Protein 4QCL (pdb70)

Organism: Homo sapiens (NCBI:txid9606)

Nearest PDB structures (foldseek):
  4qcl-assembly1_A  TM=1.001E+00  e=0.000E+00  Homo sapiens
  6as7-assembly1_A  TM=9.544E-01  e=0.000E+00  Homo sapiens
  8d9d-assembly1_C  TM=9.895E-01  e=0.000E+00  Homo sapiens
  5iud-assembly3_G  TM=9.669E-01  e=0.000E+00  Homo sapiens
  8v6g-assembly1_A  TM=9.867E-01  e=0.000E+00  Xenopus laevis

InterPro domains:
  IPR006133 DNA-directed DNA polymerase, family B, exonuclease domain [PF03104] (475-710)
  IPR006134 DNA-directed DNA polymerase, family B, multifunctional domain [PF00136] (775-1227)
  IPR006172 DNA-directed DNA polymerase, family B [PR00106] (856-869)
  IPR006172 DNA-directed DNA polymerase, family B [PR00106] (946-958)
  IPR006172 DNA-directed DNA polymerase, family B [PR00106] (998-1006)
  IPR006172 DNA-directed DNA polymerase, family B [SM00486] (535-1012)
  IPR012337 Ribonuclease H-like superfamily [SSF53098] (425-798)
  IPR015088 Zinc finger, DNA-directed DNA polymerase, family B, alpha [PF08996] (1266-1455)
  IPR017964 DNA-directed DNA polymerase, family B, conserved site [PS00116] (1000-1008)
  IPR023211 DNA polymerase, palm domain superfamily [G3DSA:3.90.1600.10] (830-1062)
  IPR024647 DNA polymerase alpha catalytic subunit, N-terminal domain [PF12254] (35-96)
  IPR036397 Ribonuclease H superfamily [G3DSA:3.30.420.10] (535-829)
  IPR038256 DNA polymerase alpha, zinc finger domain superfamily [G3DSA:1.10.3200.20] (1265-1444)
  IPR042087 DNA polymerase family B, thumb domain [G3DSA:1.10.132.60] (1077-1257)
  IPR043502 DNA/RNA polymerase superfamily [SSF56672] (799-1241)
  IPR045846 DNA polymerase alpha catalytic subunit, catalytic domain [cd05532] (832-1242)

CATH classification: 2.40.50.730 (+3 more: 3.30.70.2820, 3.30.420.10, 1.10.132.60)

Structure (mmCIF, N/CA/C/O backbone):
data_4QCL
#
_entry.id   4QCL
#
_cell.length_a   140.763
_cell.length_b   140.763
_cell.length_c   181.315
_cell.angle_alpha   90.00
_cell.angle_beta   90.00
_cell.angle_gamma   120.00
#
_symmetry.space_group_name_H-M   'P 32 2 1'
#
loop_
_entity.id
_entity.type
_entity.pdbx_description
1 polymer 'DNA polymerase alpha catalytic subunit'
2 polymer 'RNA PRIMER'
3 polymer 'DNA TEMPLATE'
4 non-polymer "2'-DEOXYCYTIDINE-5'-TRIPHOSPHATE"
5 non-polymer 'MAGNESIUM ION'
6 non-polymer 'ZINC ION'
7 non-polymer 'POTASSIUM ION'
8 non-polymer 'PENTAETHYLENE GLYCOL'
9 non-polymer 1,2-ETHANEDIOL
10 water water
#
loop_
_atom_site.group_PDB
_atom_site.id
_atom_site.type_symbol
_atom_site.label_atom_id
_atom_site.label_alt_id
_atom_site.label_comp_id
_atom_site.label_asym_id
_atom_site.label_entity_id
_atom_site.label_seq_id
_atom_site.pdbx_PDB_ins_code
_atom_site.Cartn_x
_atom_site.Cartn_y
_atom_site.Cartn_z
_atom_site.occupancy
_atom_site.B_iso_or_equiv
_atom_site.auth_seq_id
_atom_site.auth_comp_id
_atom_site.auth_asym_id
_atom_site.auth_atom_id
_atom_site.pdbx_PDB_model_num
ATOM 1 N N . GLU A 1 3 ? 93.262 94.760 62.870 1.00 75.80 338 GLU A N 1
ATOM 2 C CA . GLU A 1 3 ? 92.924 94.009 64.118 1.00 83.29 338 GLU A CA 1
ATOM 3 C C . GLU A 1 3 ? 94.137 93.280 64.679 1.00 79.63 338 GLU A C 1
ATOM 4 O O . GLU A 1 3 ? 95.189 93.882 64.901 1.00 90.87 338 GLU A O 1
ATOM 10 N N . GLN A 1 4 ? 93.967 91.977 64.895 1.00 58.27 339 GLN A N 1
ATOM 11 C CA . GLN A 1 4 ? 95.001 91.094 65.430 1.00 55.74 339 GLN A CA 1
ATOM 12 C C . GLN A 1 4 ? 94.332 89.747 65.752 1.00 59.54 339 GLN A C 1
ATOM 13 O O . GLN A 1 4 ? 93.252 89.712 66.357 1.00 58.25 339 GLN A O 1
ATOM 19 N N . VAL A 1 5 ? 94.959 88.640 65.358 1.00 41.50 340 VAL A N 1
ATOM 20 C CA . VAL A 1 5 ? 94.354 87.339 65.600 1.00 40.37 340 VAL A CA 1
ATOM 21 C C . VAL A 1 5 ? 95.342 86.192 65.798 1.00 37.78 340 VAL A C 1
ATOM 22 O O . VAL A 1 5 ? 96.418 86.198 65.220 1.00 35.21 340 VAL A O 1
ATOM 26 N N . PHE A 1 6 ? 94.988 85.209 66.627 1.00 37.06 341 PHE A N 1
ATOM 27 C CA . PHE A 1 6 ? 95.871 84.057 66.793 1.00 39.11 341 PHE A CA 1
ATOM 28 C C . PHE A 1 6 ? 95.093 82.747 66.682 1.00 37.25 341 PHE A C 1
ATOM 29 O O . PHE A 1 6 ? 93.888 82.717 66.908 1.00 34.68 341 PHE A O 1
ATOM 37 N N . HIS A 1 7 ? 95.772 81.684 66.257 1.00 38.80 342 HIS A N 1
ATOM 38 C CA . HIS A 1 7 ? 95.124 80.392 66.065 1.00 31.52 342 HIS A CA 1
ATOM 39 C C . HIS A 1 7 ? 95.358 79.461 67.244 1.00 30.02 342 HIS A C 1
ATOM 40 O O . HIS A 1 7 ? 96.451 79.381 67.792 1.00 23.39 342 HIS A O 1
ATOM 47 N N . PHE A 1 8 ? 94.301 78.751 67.622 1.00 22.52 343 PHE A N 1
ATOM 48 C CA . PHE A 1 8 ? 94.326 77.903 68.800 1.00 21.13 343 PHE A CA 1
ATOM 49 C C . PHE A 1 8 ? 93.514 76.613 68.560 1.00 28.65 343 PHE A C 1
ATOM 50 O O . PHE A 1 8 ? 92.374 76.667 68.082 1.00 27.37 343 PHE A O 1
ATOM 58 N N . TYR A 1 9 ? 94.111 75.457 68.853 1.00 29.09 344 TYR A N 1
ATOM 59 C CA . TYR A 1 9 ? 93.426 74.175 68.680 1.00 18.85 344 TYR A CA 1
ATOM 60 C C . TYR A 1 9 ? 92.962 73.735 70.059 1.00 24.17 344 TYR A C 1
ATOM 61 O O . TYR A 1 9 ? 93.776 73.325 70.890 1.00 23.46 344 TYR A O 1
ATOM 70 N N . TRP A 1 10 ? 91.657 73.831 70.319 1.00 22.18 345 TRP A N 1
ATOM 71 C CA . TRP A 1 10 ? 91.161 73.487 71.651 1.00 27.99 345 TRP A CA 1
ATOM 72 C C . TRP A 1 10 ? 90.929 71.991 71.875 1.00 24.34 345 TRP A C 1
ATOM 73 O O . TRP A 1 10 ? 90.579 71.259 70.957 1.00 25.08 345 TRP A O 1
ATOM 84 N N . LEU A 1 11 ? 91.124 71.558 73.114 1.00 24.74 346 LEU A N 1
ATOM 85 C CA . LEU A 1 11 ? 90.964 70.163 73.488 1.00 26.60 346 LEU A CA 1
ATOM 86 C C . LEU A 1 11 ? 90.067 69.988 74.715 1.00 27.68 346 LEU A C 1
ATOM 87 O O . LEU A 1 11 ? 89.258 69.071 74.773 1.00 30.91 346 LEU A O 1
ATOM 92 N N . ASP A 1 12 ? 90.240 70.864 75.699 1.00 26.98 347 ASP A N 1
ATOM 93 C CA . ASP A 1 12 ? 89.474 70.791 76.927 1.00 24.13 347 ASP A CA 1
ATOM 94 C C . ASP A 1 12 ? 88.884 72.146 77.347 1.00 36.91 347 ASP A C 1
ATOM 95 O O . ASP A 1 12 ? 89.397 73.214 76.992 1.00 28.80 347 ASP A O 1
ATOM 100 N N . ALA A 1 13 ? 87.796 72.090 78.105 1.00 32.88 348 ALA A N 1
ATOM 101 C CA . ALA A 1 13 ? 87.126 73.298 78.575 1.00 34.08 348 ALA A CA 1
ATOM 102 C C . ALA A 1 13 ? 86.772 73.162 80.047 1.00 32.14 348 ALA A C 1
ATOM 103 O O . ALA A 1 13 ? 86.661 72.060 80.573 1.00 43.12 348 ALA A O 1
ATOM 105 N N . TYR A 1 14 ? 86.605 74.285 80.724 1.00 34.03 349 TYR A N 1
ATOM 106 C CA . TYR A 1 14 ? 86.277 74.229 82.135 1.00 35.42 349 TYR A CA 1
ATOM 107 C C . TYR A 1 14 ? 85.647 75.532 82.583 1.00 41.31 349 TYR A C 1
ATOM 108 O O . TYR A 1 14 ? 85.984 76.599 82.072 1.00 39.65 349 TYR A O 1
ATOM 117 N N . GLU A 1 15 ? 84.700 75.439 83.508 1.00 37.15 350 GLU A N 1
ATOM 118 C CA . GLU A 1 15 ? 84.053 76.635 84.020 1.00 41.35 350 GLU A CA 1
ATOM 119 C C . GLU A 1 15 ? 83.868 76.477 85.511 1.00 37.53 350 GLU A C 1
ATOM 120 O O . GLU A 1 15 ? 83.803 75.358 86.014 1.00 44.15 350 GLU A O 1
ATOM 126 N N . ASP A 1 16 ? 83.841 77.605 86.211 1.00 40.26 351 ASP A N 1
ATOM 127 C CA . ASP A 1 16 ? 83.643 77.650 87.661 1.00 40.35 351 ASP A CA 1
ATOM 128 C C . ASP A 1 16 ? 82.530 78.676 87.853 1.00 39.02 351 ASP A C 1
ATOM 129 O O . ASP A 1 16 ? 82.787 79.838 88.166 1.00 44.07 351 ASP A O 1
ATOM 134 N N . GLN A 1 17 ? 81.297 78.232 87.645 1.00 46.17 352 GLN A N 1
ATOM 135 C CA . GLN A 1 17 ? 80.117 79.081 87.742 1.00 59.36 352 GLN A CA 1
ATOM 136 C C . GLN A 1 17 ? 79.938 79.827 89.065 1.00 60.49 352 GLN A C 1
ATOM 137 O O . GLN A 1 17 ? 79.281 80.861 89.108 1.00 70.88 352 GLN A O 1
ATOM 143 N N . TYR A 1 18 ? 80.524 79.308 90.137 1.00 61.15 353 TYR A N 1
ATOM 144 C CA . TYR A 1 18 ? 80.395 79.918 91.454 1.00 60.38 353 TYR A CA 1
ATOM 145 C C . TYR A 1 18 ? 81.372 81.058 91.688 1.00 63.01 353 TYR A C 1
ATOM 146 O O . TYR A 1 18 ? 80.980 82.137 92.130 1.00 64.73 353 TYR A O 1
ATOM 155 N N . ASN A 1 19 ? 82.645 80.819 91.396 1.00 58.87 354 ASN A N 1
ATOM 156 C CA . ASN A 1 19 ? 83.663 81.835 91.604 1.00 58.13 354 ASN A CA 1
ATOM 157 C C . ASN A 1 19 ? 83.868 82.759 90.415 1.00 56.90 354 ASN A C 1
ATOM 158 O O . ASN A 1 19 ? 84.237 83.916 90.588 1.00 61.67 354 ASN A O 1
ATOM 163 N N . GLN A 1 20 ? 83.640 82.255 89.209 1.00 50.82 355 GLN A N 1
ATOM 164 C CA . GLN A 1 20 ? 83.829 83.073 88.022 1.00 53.37 355 GLN A CA 1
ATOM 165 C C . GLN A 1 20 ? 82.753 82.898 86.974 1.00 51.57 355 GLN A C 1
ATOM 166 O O . GLN A 1 20 ? 83.012 82.446 85.864 1.00 51.57 355 GLN A O 1
ATOM 172 N N . PRO A 1 21 ? 81.522 83.280 87.310 1.00 53.72 356 PRO A N 1
ATOM 173 C CA . PRO A 1 21 ? 80.429 83.144 86.353 1.00 54.21 356 PRO A CA 1
ATOM 174 C C . PRO A 1 21 ? 80.733 83.896 85.060 1.00 45.22 356 PRO A C 1
ATOM 175 O O . PRO A 1 21 ? 81.469 84.876 85.063 1.00 44.24 356 PRO A O 1
ATOM 179 N N . GLY A 1 22 ? 80.171 83.416 83.956 1.00 42.75 357 GLY A N 1
ATOM 180 C CA . GLY A 1 22 ? 80.378 84.067 82.675 1.00 43.37 357 GLY A CA 1
ATOM 181 C C . GLY A 1 22 ? 81.738 83.835 82.048 1.00 39.50 357 GLY A C 1
ATOM 182 O O . GLY A 1 22 ? 82.005 84.348 80.965 1.00 43.96 357 GLY A O 1
ATOM 183 N N . VAL A 1 23 ? 82.588 83.061 82.722 1.00 39.81 358 VAL A N 1
ATOM 184 C CA . VAL A 1 23 ? 83.925 82.762 82.229 1.00 39.61 358 VAL A CA 1
ATOM 185 C C . VAL A 1 23 ? 84.142 81.292 81.872 1.00 43.51 358 VAL A C 1
ATOM 186 O O . VAL A 1 23 ? 83.757 80.400 82.624 1.00 39.32 358 VAL A O 1
ATOM 190 N N . VAL A 1 24 ? 84.766 81.042 80.727 1.00 41.05 359 VAL A N 1
ATOM 191 C CA . VAL A 1 24 ? 85.088 79.675 80.324 1.00 37.55 359 VAL A CA 1
ATOM 192 C C . VAL A 1 24 ? 86.582 79.586 80.029 1.00 42.22 359 VAL A C 1
ATOM 193 O O . VAL A 1 24 ? 87.138 80.434 79.327 1.00 43.49 359 VAL A O 1
ATOM 197 N N . PHE A 1 25 ? 87.233 78.572 80.580 1.00 36.65 360 PHE A N 1
ATOM 198 C CA . PHE A 1 25 ? 88.650 78.375 80.336 1.00 34.31 360 PHE A CA 1
ATOM 199 C C . PHE A 1 25 ? 88.851 77.312 79.268 1.00 35.26 360 PHE A C 1
ATOM 200 O O . PHE A 1 25 ? 88.372 76.186 79.415 1.00 32.04 360 PHE A O 1
ATOM 208 N N . LEU A 1 26 ? 89.546 77.662 78.188 1.00 31.51 361 LEU A N 1
ATOM 209 C CA . LEU A 1 26 ? 89.816 76.690 77.135 1.00 25.32 361 LEU A CA 1
ATOM 210 C C . LEU A 1 26 ? 91.280 76.276 77.236 1.00 27.28 361 LEU A C 1
ATOM 211 O O . LEU A 1 26 ? 92.126 77.073 77.637 1.00 27.59 361 LEU A O 1
ATOM 216 N N . PHE A 1 27 ? 91.575 75.018 76.917 1.00 24.85 362 PHE A N 1
ATOM 217 C CA . PHE A 1 27 ? 92.950 74.531 76.966 1.00 27.30 362 PHE A CA 1
ATOM 218 C C . PHE A 1 27 ? 93.239 73.840 75.640 1.00 27.71 362 PHE A C 1
ATOM 219 O O . PHE A 1 27 ? 92.403 73.075 75.132 1.00 31.01 362 PHE A O 1
ATOM 227 N N . GLY A 1 28 ? 94.418 74.108 75.081 1.00 24.24 363 GLY A N 1
ATOM 228 C CA . GLY A 1 28 ? 94.761 73.518 73.803 1.00 20.31 363 GLY A CA 1
ATOM 229 C C . GLY A 1 28 ? 96.194 73.694 73.351 1.00 25.50 363 GLY A C 1
ATOM 230 O O . GLY A 1 28 ? 97.103 73.787 74.169 1.00 24.47 363 GLY A O 1
ATOM 231 N N . LYS A 1 29 ? 96.379 73.756 72.035 1.00 20.89 364 LYS A N 1
ATOM 232 C CA . LYS A 1 29 ? 97.703 73.874 71.432 1.00 29.06 364 LYS A CA 1
ATOM 233 C C . LYS A 1 29 ? 97.931 75.132 70.566 1.00 28.22 364 LYS A C 1
ATOM 234 O O . LYS A 1 29 ? 97.012 75.640 69.923 1.00 19.91 364 LYS A O 1
ATOM 240 N N . VAL A 1 30 ? 99.166 75.628 70.557 1.00 24.08 365 VAL A N 1
ATOM 241 C CA . VAL A 1 30 ? 99.525 76.755 69.700 1.00 23.48 365 VAL A CA 1
ATOM 242 C C . VAL A 1 30 ? 100.859 76.471 69.054 1.00 23.13 365 VAL A C 1
ATOM 243 O O . VAL A 1 30 ? 101.771 75.944 69.692 1.00 23.26 365 VAL A O 1
ATOM 247 N N . TRP A 1 31 ? 100.968 76.805 67.775 1.00 27.52 366 TRP A N 1
ATOM 248 C CA . TRP A 1 31 ? 102.216 76.606 67.060 1.00 27.10 366 TRP A CA 1
ATOM 249 C C . TRP A 1 31 ? 103.173 77.757 67.379 1.00 29.36 366 TRP A C 1
ATOM 250 O O . TRP A 1 31 ? 102.800 78.923 67.276 1.00 32.40 366 TRP A O 1
ATOM 261 N N . ILE A 1 32 ? 104.392 77.422 67.792 1.00 26.45 367 ILE A N 1
ATOM 262 C CA . ILE A 1 32 ? 105.407 78.428 68.095 1.00 27.40 367 ILE A CA 1
ATOM 263 C C . ILE A 1 32 ? 106.485 78.250 67.037 1.00 26.73 367 ILE A C 1
ATOM 264 O O . ILE A 1 32 ? 107.322 77.342 67.123 1.00 24.50 367 ILE A O 1
ATOM 269 N N . GLU A 1 33 ? 106.448 79.106 66.026 1.00 32.69 368 GLU A N 1
ATOM 270 C CA . GLU A 1 33 ? 107.404 79.032 64.926 1.00 39.48 368 GLU A CA 1
ATOM 271 C C . GLU A 1 33 ? 108.878 79.036 65.352 1.00 43.73 368 GLU A C 1
ATOM 272 O O . GLU A 1 33 ? 109.664 78.214 64.880 1.00 35.29 368 GLU A O 1
ATOM 278 N N . SER A 1 34 ? 109.256 79.940 66.251 1.00 37.87 369 SER A N 1
ATOM 279 C CA . SER A 1 34 ? 110.648 80.003 66.676 1.00 44.98 369 SER A CA 1
ATOM 280 C C . SER A 1 34 ? 111.133 78.692 67.266 1.00 39.33 369 SER A C 1
ATOM 281 O O . SER A 1 34 ? 112.310 78.383 67.199 1.00 47.98 369 SER A O 1
ATOM 284 N N . ALA A 1 35 ? 110.226 77.907 67.831 1.00 42.28 370 ALA A N 1
ATOM 285 C CA . ALA A 1 35 ? 110.624 76.637 68.422 1.00 27.90 370 ALA A CA 1
ATOM 286 C C . ALA A 1 35 ? 110.222 75.427 67.579 1.00 25.46 370 ALA A C 1
ATOM 287 O O . ALA A 1 35 ? 110.507 74.292 67.950 1.00 35.93 370 ALA A O 1
ATOM 289 N N . GLU A 1 36 ? 109.569 75.676 66.448 1.00 32.56 371 GLU A N 1
ATOM 290 C CA . GLU A 1 36 ? 109.094 74.620 65.551 1.00 42.71 371 GLU A CA 1
ATOM 291 C C . GLU A 1 36 ? 108.368 73.481 66.265 1.00 35.58 371 GLU A C 1
ATOM 292 O O . GLU A 1 36 ? 108.564 72.307 65.966 1.00 30.10 371 GLU A O 1
ATOM 298 N N . THR A 1 37 ? 107.513 73.838 67.207 1.00 38.52 372 THR A N 1
ATOM 299 C CA . THR A 1 37 ? 106.756 72.833 67.927 1.00 38.30 372 THR A CA 1
ATOM 300 C C . THR A 1 37 ? 105.473 73.457 68.452 1.00 30.13 372 THR A C 1
ATOM 301 O O . THR A 1 37 ? 105.362 74.679 68.516 1.00 32.77 372 THR A O 1
ATOM 305 N N . HIS A 1 38 ? 104.493 72.626 68.792 1.00 28.58 373 HIS A N 1
ATOM 306 C CA . HIS A 1 38 ? 103.250 73.128 69.348 1.00 20.99 373 HIS A CA 1
ATOM 307 C C . HIS A 1 38 ? 103.453 73.087 70.847 1.00 23.17 373 HIS A C 1
ATOM 308 O O . HIS A 1 38 ? 104.134 72.195 71.347 1.00 31.35 373 HIS A O 1
ATOM 315 N N . VAL A 1 39 ? 102.903 74.057 71.569 1.00 19.95 374 VAL A N 1
ATOM 316 C CA . VAL A 1 39 ? 103.007 74.044 73.031 1.00 17.78 374 VAL A CA 1
ATOM 317 C C . VAL A 1 39 ? 101.580 74.196 73.581 1.00 19.44 374 VAL A C 1
ATOM 318 O O . VAL A 1 39 ? 100.635 74.408 72.815 1.00 22.40 374 VAL A O 1
ATOM 322 N N . SER A 1 40 ? 101.416 74.112 74.896 1.00 24.94 375 SER A N 1
ATOM 323 C CA . SER A 1 40 ? 100.087 74.245 75.476 1.00 24.46 375 SER A CA 1
ATOM 324 C C . SER A 1 40 ? 99.703 75.715 75.598 1.00 34.62 375 SER A C 1
ATOM 325 O O . SER A 1 40 ? 100.565 76.580 75.744 1.00 37.15 375 SER A O 1
ATOM 328 N N . CYS A 1 41 ? 98.405 75.991 75.536 1.00 29.66 376 CYS A N 1
ATOM 329 C CA . CYS A 1 41 ? 97.908 77.353 75.655 1.00 24.15 376 CYS A CA 1
ATOM 330 C C . CYS A 1 41 ? 96.569 77.363 76.375 1.00 24.85 376 CYS A C 1
ATOM 331 O O . CYS A 1 41 ? 95.753 76.464 76.199 1.00 31.02 376 CYS A O 1
ATOM 334 N N . CYS A 1 42 ? 96.355 78.384 77.192 1.00 31.94 377 CYS A N 1
ATOM 335 C CA . CYS A 1 42 ? 95.112 78.531 77.921 1.00 23.29 377 CYS A CA 1
ATOM 336 C C . CYS A 1 42 ? 94.455 79.811 77.445 1.00 36.21 377 CYS A C 1
ATOM 337 O O . CYS A 1 42 ? 95.077 80.872 77.453 1.00 36.20 377 CYS A O 1
ATOM 340 N N . VAL A 1 43 ? 93.210 79.702 76.996 1.00 30.46 378 VAL A N 1
ATOM 341 C CA . VAL A 1 43 ? 92.478 80.859 76.531 1.00 29.82 378 VAL A CA 1
ATOM 342 C C . VAL A 1 43 ? 91.266 81.062 77.432 1.00 37.81 378 VAL A C 1
ATOM 343 O O . VAL A 1 43 ? 90.353 80.237 77.461 1.00 38.07 378 VAL A O 1
ATOM 347 N N . MET A 1 44 ? 91.277 82.163 78.177 1.00 30.91 379 MET A N 1
ATOM 348 C CA . MET A 1 44 ? 90.187 82.499 79.077 1.00 30.93 379 MET A CA 1
ATOM 349 C C . MET A 1 44 ? 89.163 83.343 78.325 1.00 30.35 379 MET A C 1
ATOM 350 O O . MET A 1 44 ? 89.481 84.433 77.844 1.00 38.44 379 MET A O 1
ATOM 355 N N . VAL A 1 45 ? 87.946 82.816 78.178 1.00 31.72 380 VAL A N 1
ATOM 356 C CA . VAL A 1 45 ? 86.884 83.547 77.483 1.00 38.26 380 VAL A CA 1
ATOM 357 C C . VAL A 1 45 ? 85.969 84.208 78.518 1.00 39.79 380 VAL A C 1
ATOM 358 O O . VAL A 1 45 ? 85.443 83.541 79.406 1.00 42.00 380 VAL A O 1
ATOM 362 N N . LYS A 1 46 ? 85.795 85.523 78.408 1.00 44.45 381 LYS A N 1
ATOM 363 C CA . LYS A 1 46 ? 84.973 86.262 79.367 1.00 40.30 381 LYS A CA 1
ATOM 364 C C . LYS A 1 46 ? 83.706 86.858 78.787 1.00 33.16 381 LYS A C 1
ATOM 365 O O . LYS A 1 46 ? 83.515 86.910 77.567 1.00 31.21 381 LYS A O 1
ATOM 371 N N . ASN A 1 47 ? 82.840 87.307 79.691 1.00 35.21 382 ASN A N 1
ATOM 372 C CA . ASN A 1 47 ? 81.584 87.949 79.336 1.00 26.76 382 ASN A CA 1
ATOM 373 C C . ASN A 1 47 ? 80.612 87.115 78.519 1.00 32.88 382 ASN A C 1
ATOM 374 O O . ASN A 1 47 ? 79.974 87.603 77.576 1.00 31.93 382 ASN A O 1
ATOM 379 N N . ILE A 1 48 ? 80.504 85.842 78.880 1.00 32.05 383 ILE A N 1
ATOM 380 C CA . ILE A 1 48 ? 79.555 84.965 78.212 1.00 39.62 383 ILE A CA 1
ATOM 381 C C . ILE A 1 48 ? 78.284 85.311 78.971 1.00 38.15 383 ILE A C 1
ATOM 382 O O . ILE A 1 48 ? 78.213 85.117 80.184 1.00 28.92 383 ILE A O 1
ATOM 387 N N . GLU A 1 49 ? 77.306 85.850 78.250 1.00 43.28 384 GLU A N 1
ATOM 388 C CA . GLU A 1 49 ? 76.044 86.302 78.829 1.00 49.13 384 GLU A CA 1
ATOM 389 C C . GLU A 1 49 ? 74.886 85.314 78.860 1.00 49.43 384 GLU A C 1
ATOM 390 O O . GLU A 1 49 ? 74.679 84.545 77.918 1.00 49.79 384 GLU A O 1
ATOM 396 N N . ARG A 1 50 ? 74.116 85.373 79.945 1.00 49.88 385 ARG A N 1
ATOM 397 C CA . ARG A 1 50 ? 72.931 84.542 80.092 1.00 45.52 385 ARG A CA 1
ATOM 398 C C . ARG A 1 50 ? 72.055 84.941 78.907 1.00 40.99 385 ARG A C 1
ATOM 399 O O . ARG A 1 50 ? 72.092 86.089 78.470 1.00 44.29 385 ARG A O 1
ATOM 407 N N . THR A 1 51 ? 71.280 84.001 78.381 1.00 37.02 386 THR A N 1
ATOM 408 C CA . THR A 1 51 ? 70.398 84.281 77.254 1.00 33.45 386 THR A CA 1
ATOM 409 C C . THR A 1 51 ? 69.041 83.688 77.614 1.00 43.04 386 THR A C 1
ATOM 410 O O . THR A 1 51 ? 68.909 82.468 77.733 1.00 43.52 386 THR A O 1
ATOM 414 N N . LEU A 1 52 ? 68.041 84.544 77.820 1.00 47.98 387 LEU A N 1
ATOM 415 C CA . LEU A 1 52 ? 66.707 84.065 78.181 1.00 43.80 387 LEU A CA 1
ATOM 416 C C . LEU A 1 52 ? 65.704 84.395 77.094 1.00 39.43 387 LEU A C 1
ATOM 417 O O . LEU A 1 52 ? 65.907 85.325 76.316 1.00 42.79 387 LEU A O 1
ATOM 422 N N . TYR A 1 53 ? 64.626 83.620 77.040 1.00 37.19 388 TYR A N 1
ATOM 423 C CA . TYR A 1 53 ? 63.574 83.837 76.054 1.00 41.13 388 TYR A CA 1
ATOM 424 C C . TYR A 1 53 ? 62.225 83.946 76.762 1.00 48.45 388 TYR A C 1
ATOM 425 O O . TYR A 1 53 ? 61.754 82.981 77.372 1.00 41.62 388 TYR A O 1
ATOM 434 N N . PHE A 1 54 ? 61.623 85.133 76.696 1.00 48.98 389 PHE A N 1
ATOM 435 C CA . PHE A 1 54 ? 60.331 85.387 77.337 1.00 45.26 389 PHE A CA 1
ATOM 436 C C . PHE A 1 54 ? 59.178 85.147 76.389 1.00 43.05 389 PHE A C 1
ATOM 437 O O . PHE A 1 54 ? 59.067 85.824 75.366 1.00 46.84 389 PHE A O 1
ATOM 445 N N . LEU A 1 55 ? 58.317 84.190 76.731 1.00 40.32 390 LEU A N 1
ATOM 446 C CA . LEU A 1 55 ? 57.158 83.877 75.903 1.00 42.41 390 LEU A CA 1
ATOM 447 C C . LEU A 1 55 ? 56.015 84.833 76.272 1.00 53.73 390 LEU A C 1
ATOM 448 O O . LEU A 1 55 ? 55.572 84.879 77.421 1.00 54.10 390 LEU A O 1
ATOM 453 N N . PRO A 1 56 ? 55.534 85.616 75.300 1.00 52.09 391 PRO A N 1
ATOM 454 C CA . PRO A 1 56 ? 54.447 86.568 75.541 1.00 55.45 391 PRO A CA 1
ATOM 455 C C . PRO A 1 56 ? 53.061 85.931 75.616 1.00 58.34 391 PRO A C 1
ATOM 456 O O . PRO A 1 56 ? 52.759 84.988 74.871 1.00 48.83 391 PRO A O 1
ATOM 460 N N . ARG A 1 57 ? 52.231 86.443 76.528 1.00 57.15 392 ARG A N 1
ATOM 461 C CA . ARG A 1 57 ? 50.859 85.957 76.691 1.00 50.90 392 ARG A CA 1
ATOM 462 C C . ARG A 1 57 ? 50.060 86.461 75.507 1.00 51.58 392 ARG A C 1
ATOM 463 O O . ARG A 1 57 ? 50.464 87.413 74.832 1.00 50.89 392 ARG A O 1
ATOM 471 N N . GLU A 1 58 ? 48.924 85.825 75.256 1.00 60.81 393 GLU A N 1
ATOM 472 C CA . GLU A 1 58 ? 48.061 86.237 74.160 1.00 65.16 393 GLU A CA 1
ATOM 473 C C . GLU A 1 58 ? 47.419 87.566 74.578 1.00 65.69 393 GLU A C 1
ATOM 474 O O . GLU A 1 58 ? 47.463 88.554 73.841 1.00 57.07 393 GLU A O 1
ATOM 480 N N . MET A 1 59 ? 46.855 87.582 75.784 1.00 63.91 394 MET A N 1
ATOM 481 C CA . MET A 1 59 ? 46.188 88.768 76.324 1.00 63.13 394 MET A CA 1
ATOM 482 C C . MET A 1 59 ? 46.826 89.133 77.659 1.00 55.85 394 MET A C 1
ATOM 483 O O . MET A 1 59 ? 47.145 88.248 78.449 1.00 52.62 394 MET A O 1
ATOM 488 N N . LYS A 1 60 ? 47.000 90.425 77.919 1.00 44.13 395 LYS A N 1
ATOM 489 C CA . LYS A 1 60 ? 47.613 90.866 79.170 1.00 52.82 395 LYS A CA 1
ATOM 490 C C . LYS A 1 60 ? 46.840 90.403 80.406 1.00 56.32 395 LYS A C 1
ATOM 491 O O . LYS A 1 60 ? 45.628 90.200 80.350 1.00 61.02 395 LYS A O 1
ATOM 497 N N . ILE A 1 61 ? 47.555 90.240 81.518 1.00 59.15 396 ILE A N 1
ATOM 498 C CA . ILE A 1 61 ? 46.970 89.804 82.787 1.00 57.13 396 ILE A CA 1
ATOM 499 C C . ILE A 1 61 ? 47.398 90.731 83.926 1.00 64.28 396 ILE A C 1
ATOM 500 O O . ILE A 1 61 ? 48.470 91.341 83.875 1.00 62.42 396 ILE A O 1
ATOM 505 N N . ASP A 1 62 ? 46.546 90.842 84.945 1.00 59.60 397 ASP A N 1
ATOM 506 C CA . ASP A 1 62 ? 46.841 91.661 86.114 1.00 56.26 397 ASP A CA 1
ATOM 507 C C . ASP A 1 62 ? 47.246 90.676 87.200 1.00 59.07 397 ASP A C 1
ATOM 508 O O . ASP A 1 62 ? 46.498 89.746 87.509 1.00 61.22 397 ASP A O 1
ATOM 513 N N . LEU A 1 63 ? 48.415 90.886 87.790 1.00 52.44 398 LEU A N 1
ATOM 514 C CA . LEU A 1 63 ? 48.903 89.975 88.811 1.00 59.85 398 LEU A CA 1
ATOM 515 C C . LEU A 1 63 ? 48.312 90.147 90.202 1.00 61.80 398 LEU A C 1
ATOM 516 O O . LEU A 1 63 ? 48.486 89.275 91.055 1.00 56.60 398 LEU A O 1
ATOM 521 N N . ASN A 1 64 ? 47.617 91.253 90.449 1.00 65.39 399 ASN A N 1
ATOM 522 C CA . ASN A 1 64 ? 47.025 91.442 91.770 1.00 59.75 399 ASN A CA 1
ATOM 523 C C . ASN A 1 64 ? 45.624 90.847 91.856 1.00 57.23 399 ASN A C 1
ATOM 524 O O . ASN A 1 64 ? 45.163 90.489 92.940 1.00 59.89 399 ASN A O 1
ATOM 529 N N . THR A 1 65 ? 44.959 90.729 90.711 1.00 50.42 400 THR A N 1
ATOM 530 C CA . THR A 1 65 ? 43.615 90.162 90.657 1.00 58.42 400 THR A CA 1
ATOM 531 C C . THR A 1 65 ? 43.671 88.784 90.009 1.00 64.41 400 THR A C 1
ATOM 532 O O .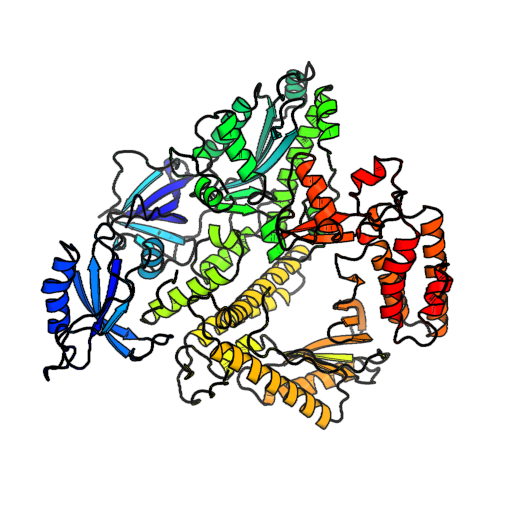 THR A 1 65 ? 42.948 87.868 90.401 1.00 68.60 400 THR A O 1
ATOM 536 N N . GLY A 1 66 ? 44.532 88.653 89.005 1.00 68.90 401 GLY A N 1
ATOM 537 C CA . GLY A 1 66 ? 44.670 87.393 88.303 1.00 64.78 401 GLY A CA 1
ATOM 538 C C . GLY A 1 66 ? 43.654 87.239 87.190 1.00 67.30 401 GLY A C 1
ATOM 539 O O . GLY A 1 66 ? 43.268 86.123 86.847 1.00 72.08 401 GLY A O 1
ATOM 540 N N . LYS A 1 67 ? 43.218 88.359 86.622 1.00 67.69 402 LYS A N 1
ATOM 541 C CA . LYS A 1 67 ? 42.239 88.335 85.541 1.00 62.30 402 LYS A CA 1
ATOM 542 C C . LYS A 1 67 ? 42.807 89.080 84.340 1.00 61.85 402 LYS A C 1
ATOM 543 O O . LYS A 1 67 ? 43.671 89.945 84.497 1.00 61.82 402 LYS A O 1
ATOM 549 N N . GLU A 1 68 ? 42.331 88.750 83.144 1.00 54.44 403 GLU A N 1
ATOM 550 C CA . GLU A 1 68 ? 42.811 89.427 81.943 1.00 69.90 403 GLU A CA 1
ATOM 551 C C . GLU A 1 68 ? 42.407 90.896 81.973 1.00 76.63 403 GLU A C 1
ATOM 552 O O . GLU A 1 68 ? 41.751 91.343 82.912 1.00 80.16 403 GLU A O 1
ATOM 558 N N . THR A 1 69 ? 42.802 91.652 80.955 1.00 82.85 404 THR A N 1
ATOM 559 C CA . THR A 1 69 ? 42.464 93.070 80.912 1.00 86.38 404 THR A CA 1
ATOM 560 C C . THR A 1 69 ? 41.769 93.465 79.616 1.00 90.56 404 THR A C 1
ATOM 561 O O . THR A 1 69 ? 41.053 94.466 79.569 1.00 95.80 404 THR A O 1
ATOM 565 N N . GLY A 1 70 ? 41.979 92.683 78.564 1.00 91.26 405 GLY A N 1
ATOM 566 C CA . GLY A 1 70 ? 41.356 92.999 77.295 1.00 94.02 405 GLY A CA 1
ATOM 567 C C . GLY A 1 70 ? 42.370 93.539 76.311 1.00 96.85 405 GLY A C 1
ATOM 568 O O . GLY A 1 70 ? 42.144 93.520 75.101 1.00 102.74 405 GLY A O 1
ATOM 569 N N . THR A 1 71 ? 43.490 94.031 76.832 1.00 91.01 406 THR A N 1
ATOM 570 C CA . THR A 1 71 ? 44.547 94.560 75.984 1.00 87.04 406 THR A CA 1
ATOM 571 C C . THR A 1 71 ? 45.484 93.422 75.583 1.00 85.74 406 THR A C 1
ATOM 572 O O . THR A 1 71 ? 46.028 92.721 76.439 1.00 85.71 406 THR A O 1
ATOM 576 N N . PRO A 1 72 ? 45.660 93.204 74.269 1.00 85.39 407 PRO A N 1
ATOM 577 C CA . PRO A 1 72 ? 46.541 92.139 73.781 1.00 82.28 407 PRO A CA 1
ATOM 578 C C . PRO A 1 72 ? 47.984 92.418 74.168 1.00 82.66 407 PRO A C 1
ATOM 579 O O . PRO A 1 72 ? 48.254 93.263 75.023 1.00 85.54 407 PRO A O 1
ATOM 583 N N . ILE A 1 73 ? 48.912 91.716 73.530 1.00 78.47 408 ILE A N 1
ATOM 584 C CA . ILE A 1 73 ? 50.321 91.903 73.832 1.00 69.56 408 ILE A CA 1
ATOM 585 C C . ILE A 1 73 ? 51.146 92.149 72.578 1.00 65.44 408 ILE A C 1
ATOM 586 O O . ILE A 1 73 ? 50.767 91.745 71.479 1.00 59.23 408 ILE A O 1
ATOM 591 N N . SER A 1 74 ? 52.271 92.832 72.762 1.00 64.12 409 SER A N 1
ATOM 592 C CA . SER A 1 74 ? 53.210 93.134 71.689 1.00 66.52 409 SER A CA 1
ATOM 593 C C . SER A 1 74 ? 54.588 93.063 72.341 1.00 66.09 409 SER A C 1
ATOM 594 O O . SER A 1 74 ? 54.704 93.174 73.566 1.00 58.74 409 SER A O 1
ATOM 597 N N . MET A 1 75 ? 55.629 92.874 71.537 1.00 61.47 410 MET A N 1
ATOM 598 C CA . MET A 1 75 ? 56.971 92.795 72.091 1.00 65.10 410 MET A CA 1
ATOM 599 C C . MET A 1 75 ? 57.307 94.037 72.904 1.00 68.55 410 MET A C 1
ATOM 600 O O . MET A 1 75 ? 58.057 93.956 73.883 1.00 64.84 410 MET A O 1
ATOM 605 N N . LYS A 1 76 ? 56.747 95.182 72.511 1.00 67.85 411 LYS A N 1
ATOM 606 C CA . LYS A 1 76 ? 57.010 96.413 73.246 1.00 66.41 411 LYS A CA 1
ATOM 607 C C . LYS A 1 76 ? 56.496 96.223 74.662 1.00 63.43 411 LYS A C 1
ATOM 608 O O . LYS A 1 76 ? 57.124 96.661 75.629 1.00 60.50 411 LYS A O 1
ATOM 614 N N . ASP A 1 77 ? 55.346 95.561 74.772 1.00 57.39 412 ASP A N 1
ATOM 615 C CA . ASP A 1 77 ? 54.738 95.292 76.070 1.00 66.20 412 ASP A CA 1
ATOM 616 C C . ASP A 1 77 ? 55.680 94.464 76.933 1.00 62.90 412 ASP A C 1
ATOM 617 O O . ASP A 1 77 ? 55.968 94.825 78.078 1.00 61.91 412 ASP A O 1
ATOM 622 N N . VAL A 1 78 ? 56.159 93.354 76.375 1.00 58.46 413 VAL A N 1
ATOM 623 C CA . VAL A 1 78 ? 57.067 92.472 77.099 1.00 51.75 413 VAL A CA 1
ATOM 624 C C . VAL A 1 78 ? 58.354 93.206 77.466 1.00 43.88 413 VAL A C 1
ATOM 625 O O . VAL A 1 78 ? 58.802 93.155 78.616 1.00 40.19 413 VAL A O 1
ATOM 629 N N . TYR A 1 79 ? 58.945 93.892 76.489 1.00 41.22 414 TYR A N 1
ATOM 630 C CA . TYR A 1 79 ? 60.173 94.639 76.730 1.00 49.64 414 TYR A CA 1
ATOM 631 C C . TYR A 1 79 ? 60.011 95.584 77.917 1.00 52.68 414 TYR A C 1
ATOM 632 O O . TYR A 1 79 ? 60.812 95.568 78.857 1.00 54.97 414 TYR A O 1
ATOM 641 N N . GLU A 1 80 ? 58.964 96.403 77.873 1.00 62.86 415 GLU A N 1
ATOM 642 C CA . GLU A 1 80 ? 58.699 97.366 78.938 1.00 59.92 415 GLU A CA 1
ATOM 643 C C . GLU A 1 80 ? 58.505 96.732 80.302 1.00 50.48 415 GLU A C 1
ATOM 644 O O . GLU A 1 80 ? 59.000 97.254 81.307 1.00 46.74 415 GLU A O 1
ATOM 650 N N . GLU A 1 81 ? 57.787 95.614 80.353 1.00 46.22 416 GLU A N 1
ATOM 651 C CA . GLU A 1 81 ? 57.567 94.960 81.633 1.00 49.11 416 GLU A CA 1
ATOM 652 C C . GLU A 1 81 ? 58.881 94.473 82.229 1.00 59.29 416 GLU A C 1
ATOM 653 O O . GLU A 1 81 ? 59.105 94.592 83.436 1.00 57.84 416 GLU A O 1
ATOM 659 N N . PHE A 1 82 ? 59.747 93.913 81.386 1.00 61.55 417 PHE A N 1
ATOM 660 C CA . PHE A 1 82 ? 61.026 93.422 81.878 1.00 59.85 417 PHE A CA 1
ATOM 661 C C . PHE A 1 82 ? 61.864 94.593 82.357 1.00 53.29 417 PHE A C 1
ATOM 662 O O . PHE A 1 82 ? 62.474 94.546 83.430 1.00 49.08 417 PHE A O 1
ATOM 670 N N . ASP A 1 83 ? 61.888 95.641 81.542 1.00 50.05 418 ASP A N 1
ATOM 671 C CA . ASP A 1 83 ? 62.666 96.832 81.848 1.00 63.01 418 ASP A CA 1
ATOM 672 C C . ASP A 1 83 ? 62.191 97.557 83.102 1.00 64.78 418 ASP A C 1
ATOM 673 O O . ASP A 1 83 ? 63.002 98.020 83.909 1.00 64.03 418 ASP A O 1
ATOM 678 N N . GLU A 1 84 ? 60.875 97.627 83.281 1.00 64.78 419 GLU A N 1
ATOM 679 C CA . GLU A 1 84 ? 60.306 98.332 84.423 1.00 62.17 419 GLU A CA 1
ATOM 680 C C . GLU A 1 84 ? 60.104 97.543 85.713 1.00 61.77 419 GLU A C 1
ATOM 681 O O . GLU A 1 84 ? 60.497 98.002 86.788 1.00 54.80 419 GLU A O 1
ATOM 687 N N . LYS A 1 85 ? 59.498 96.364 85.624 1.00 62.07 420 LYS A N 1
ATOM 688 C CA . LYS A 1 85 ? 59.247 95.575 86.827 1.00 65.07 420 LYS A CA 1
ATOM 689 C C . LYS A 1 85 ? 60.245 94.461 87.115 1.00 61.93 420 LYS A C 1
ATOM 690 O O . LYS A 1 85 ? 60.747 94.353 88.236 1.00 59.20 420 LYS A O 1
ATOM 696 N N . ILE A 1 86 ? 60.524 93.629 86.113 1.00 62.49 421 ILE A N 1
ATOM 697 C CA . ILE A 1 86 ? 61.443 92.504 86.288 1.00 52.82 421 ILE A CA 1
ATOM 698 C C . ILE A 1 86 ? 62.891 92.909 86.573 1.00 49.03 421 ILE A C 1
ATOM 699 O O . ILE A 1 86 ? 63.450 92.557 87.618 1.00 35.59 421 ILE A O 1
ATOM 704 N N . ALA A 1 87 ? 63.496 93.652 85.651 1.00 45.97 422 ALA A N 1
ATOM 705 C CA . ALA A 1 87 ? 64.876 94.090 85.829 1.00 54.34 422 ALA A CA 1
ATOM 706 C C . ALA A 1 87 ? 65.064 94.798 87.174 1.00 58.23 422 ALA A C 1
ATOM 707 O O . ALA A 1 87 ? 65.973 94.470 87.945 1.00 60.97 422 ALA A O 1
ATOM 709 N N . THR A 1 88 ? 64.187 95.761 87.451 1.00 65.13 423 THR A N 1
ATOM 710 C CA . THR A 1 88 ? 64.234 96.540 88.688 1.00 54.70 423 THR A CA 1
ATOM 711 C C . THR A 1 88 ? 64.006 95.692 89.935 1.00 52.24 423 THR A C 1
ATOM 712 O O . THR A 1 88 ? 64.745 95.802 90.917 1.00 53.68 423 THR A O 1
ATOM 716 N N . LYS A 1 89 ? 62.986 94.843 89.896 1.00 39.90 424 LYS A N 1
ATOM 717 C CA . LYS A 1 89 ? 62.678 93.996 91.038 1.00 47.58 424 LYS A CA 1
ATOM 718 C C . LYS A 1 89 ? 63.758 92.972 91.351 1.00 54.57 424 LYS A C 1
ATOM 719 O O . LYS A 1 89 ? 63.998 92.658 92.516 1.00 56.46 424 LYS A O 1
ATOM 725 N N . TYR A 1 90 ? 64.400 92.436 90.316 1.00 57.02 425 TYR A N 1
ATOM 726 C CA . TYR A 1 90 ? 65.413 91.413 90.538 1.00 57.48 425 TYR A CA 1
ATOM 727 C C . TYR A 1 90 ? 66.862 91.869 90.580 1.00 57.24 425 TYR A C 1
ATOM 728 O O . TYR A 1 90 ? 67.763 91.048 90.754 1.00 54.74 425 TYR A O 1
ATOM 737 N N . LYS A 1 91 ? 67.076 93.176 90.440 1.00 57.39 426 LYS A N 1
ATOM 738 C CA . LYS A 1 91 ? 68.409 93.765 90.506 1.00 58.98 426 LYS A CA 1
ATOM 739 C C . LYS A 1 91 ? 69.264 93.552 89.266 1.00 59.11 426 LYS A C 1
ATOM 740 O O . LYS A 1 91 ? 70.401 93.102 89.370 1.00 61.73 426 LYS A O 1
ATOM 746 N N . ILE A 1 92 ? 68.724 93.887 88.101 1.00 53.32 427 ILE A N 1
ATOM 747 C CA . ILE A 1 92 ? 69.457 93.746 86.857 1.00 53.97 427 ILE A CA 1
ATOM 748 C C . ILE A 1 92 ? 69.728 95.129 86.266 1.00 57.61 427 ILE A C 1
ATOM 749 O O . ILE A 1 92 ? 68.901 95.682 85.535 1.00 61.42 427 ILE A O 1
ATOM 754 N N . MET A 1 93 ? 70.905 95.668 86.582 1.00 62.00 428 MET A N 1
ATOM 755 C CA . MET A 1 93 ? 71.321 97.000 86.138 1.00 62.68 428 MET A CA 1
ATOM 756 C C . MET A 1 93 ? 71.342 97.205 84.624 1.00 64.95 428 MET A C 1
ATOM 757 O O . MET A 1 93 ? 70.815 98.198 84.126 1.00 75.11 428 MET A O 1
ATOM 762 N N . LYS A 1 94 ? 71.958 96.284 83.891 1.00 61.06 429 LYS A N 1
ATOM 763 C CA . LYS A 1 94 ? 72.032 96.406 82.436 1.00 60.31 429 LYS A CA 1
ATOM 764 C C . LYS A 1 94 ? 71.555 95.139 81.747 1.00 54.71 429 LYS A C 1
ATOM 765 O O . LYS A 1 94 ? 71.540 94.066 82.344 1.00 58.35 429 LYS A O 1
ATOM 771 N N . PHE A 1 95 ? 71.181 95.276 80.479 1.00 41.95 430 PHE A N 1
ATOM 772 C CA . PHE A 1 95 ? 70.719 94.159 79.687 1.00 40.07 430 PHE A CA 1
ATOM 773 C C . PHE A 1 95 ? 70.509 94.637 78.260 1.00 44.53 430 PHE A C 1
ATOM 774 O O . PHE A 1 95 ? 70.543 95.836 77.989 1.00 49.54 430 PHE A O 1
ATOM 782 N N . LYS A 1 96 ? 70.310 93.691 77.349 1.00 42.85 431 LYS A N 1
ATOM 783 C CA . LYS A 1 96 ? 70.056 94.003 75.946 1.00 47.93 431 LYS A CA 1
ATOM 784 C C . LYS A 1 96 ? 68.951 93.032 75.560 1.00 44.11 431 LYS A C 1
ATOM 785 O O . LYS A 1 96 ? 68.831 91.965 76.162 1.00 50.87 431 LYS A O 1
ATOM 791 N N . SER A 1 97 ? 68.128 93.392 74.586 1.00 41.65 432 SER A N 1
ATOM 792 C CA . SER A 1 97 ? 67.030 92.517 74.211 1.00 48.14 432 SER A CA 1
ATOM 793 C C . SER A 1 97 ? 66.669 92.672 72.758 1.00 49.68 432 SER A C 1
ATOM 794 O O . SER A 1 97 ? 67.094 93.624 72.101 1.00 51.41 432 SER A O 1
ATOM 797 N N . LYS A 1 98 ? 65.872 91.732 72.263 1.00 49.28 433 LYS A N 1
ATOM 798 C CA . LYS A 1 98 ? 65.457 91.747 70.872 1.00 51.64 433 LYS A CA 1
ATOM 799 C C . LYS A 1 98 ? 64.413 90.683 70.612 1.00 51.84 433 LYS A C 1
ATOM 800 O O . LYS A 1 98 ? 64.454 89.596 71.184 1.00 58.52 433 LYS A O 1
ATOM 806 N N . PRO A 1 99 ? 63.444 90.991 69.750 1.00 56.30 434 PRO A N 1
ATOM 807 C CA . PRO A 1 99 ? 62.406 90.010 69.444 1.00 55.15 434 PRO A CA 1
ATOM 808 C C . PRO A 1 99 ? 62.973 88.983 68.462 1.00 53.69 434 PRO A C 1
ATOM 809 O O . PRO A 1 99 ? 63.762 89.330 67.582 1.00 54.42 434 PRO A O 1
ATOM 813 N N . VAL A 1 100 ? 62.587 87.721 68.629 1.00 54.35 435 VAL A N 1
ATOM 814 C CA . VAL A 1 100 ? 63.054 86.648 67.753 1.00 43.72 435 VAL A CA 1
ATOM 815 C C . VAL A 1 100 ? 61.933 85.648 67.572 1.00 47.15 435 VAL A C 1
ATOM 816 O O . VAL A 1 100 ? 60.975 85.641 68.337 1.00 56.97 435 VAL A O 1
ATOM 820 N N . GLU A 1 101 ? 62.053 84.803 66.559 1.00 43.02 436 GLU A N 1
ATOM 821 C CA . GLU A 1 101 ? 61.049 83.785 66.313 1.00 50.80 436 GLU A CA 1
ATOM 822 C C . GLU A 1 101 ? 61.710 82.421 66.511 1.00 54.59 436 GLU A C 1
ATOM 823 O O . GLU A 1 101 ? 62.623 82.059 65.776 1.00 62.94 436 GLU A O 1
ATOM 829 N N . LYS A 1 102 ? 61.249 81.679 67.513 1.00 45.51 437 LYS A N 1
ATOM 830 C CA . LYS A 1 102 ? 61.798 80.366 67.829 1.00 44.98 437 LYS A CA 1
ATOM 831 C C . LYS A 1 102 ? 60.754 79.268 67.720 1.00 52.45 437 LYS A C 1
ATOM 832 O O . LYS A 1 102 ? 59.559 79.517 67.854 1.00 58.85 437 LYS A O 1
ATOM 838 N N . ASN A 1 103 ? 61.213 78.045 67.484 1.00 51.15 438 ASN A N 1
ATOM 839 C CA . ASN A 1 103 ? 60.312 76.905 67.403 1.00 38.97 438 ASN A CA 1
ATOM 840 C C . ASN A 1 103 ? 60.428 76.152 68.718 1.00 38.29 438 ASN A C 1
ATOM 841 O O . ASN A 1 103 ? 61.427 76.299 69.428 1.00 39.31 438 ASN A O 1
ATOM 846 N N . TYR A 1 104 ? 59.407 75.362 69.049 1.00 40.17 439 TYR A N 1
ATOM 847 C CA . TYR A 1 104 ? 59.401 74.569 70.279 1.00 38.25 439 TYR A CA 1
ATOM 848 C C . TYR A 1 104 ? 58.703 73.250 70.005 1.00 38.79 439 TYR A C 1
ATOM 849 O O . TYR A 1 104 ? 57.759 73.196 69.222 1.00 39.85 439 TYR A O 1
ATOM 858 N N . ALA A 1 105 ? 59.156 72.185 70.651 1.00 39.50 440 ALA A N 1
ATOM 859 C CA . ALA A 1 105 ? 58.548 70.880 70.431 1.00 36.14 440 ALA A CA 1
ATOM 860 C C . ALA A 1 105 ? 58.769 69.943 71.614 1.00 33.18 440 ALA A C 1
ATOM 861 O O . ALA A 1 105 ? 58.877 68.728 71.453 1.00 33.19 440 ALA A O 1
ATOM 863 N N . PHE A 1 106 ? 58.793 70.497 72.815 1.00 36.80 441 PHE A N 1
ATOM 864 C CA . PHE A 1 106 ? 59.039 69.659 73.967 1.00 47.53 441 PHE A CA 1
ATOM 865 C C . PHE A 1 106 ? 57.914 69.538 74.987 1.00 47.54 441 PHE A C 1
ATOM 866 O O . PHE A 1 106 ? 56.773 69.866 74.684 1.00 51.30 441 PHE A O 1
ATOM 874 N N . GLU A 1 107 ? 58.240 69.081 76.193 1.00 52.05 442 GLU A N 1
ATOM 875 C CA . GLU A 1 107 ? 57.236 68.797 77.219 1.00 53.82 442 GLU A CA 1
ATOM 876 C C . GLU A 1 107 ? 56.523 69.865 78.052 1.00 56.94 442 GLU A C 1
ATOM 877 O O . GLU A 1 107 ? 55.816 69.523 79.001 1.00 57.69 442 GLU A O 1
ATOM 883 N N . ILE A 1 108 ? 56.685 71.140 77.734 1.00 53.59 443 ILE A N 1
ATOM 884 C CA . ILE A 1 108 ? 55.977 72.147 78.512 1.00 54.63 443 ILE A CA 1
ATOM 885 C C . ILE A 1 108 ? 54.703 72.514 77.773 1.00 58.53 443 ILE A C 1
ATOM 886 O O . ILE A 1 108 ? 54.743 73.055 76.669 1.00 57.70 443 ILE A O 1
ATOM 891 N N . PRO A 1 109 ? 53.544 72.205 78.374 1.00 63.55 444 PRO A N 1
ATOM 892 C CA . PRO A 1 109 ? 52.251 72.508 77.756 1.00 59.51 444 PRO A CA 1
ATOM 893 C C . PRO A 1 109 ? 52.025 74.014 77.691 1.00 56.42 444 PRO A C 1
ATOM 894 O O . PRO A 1 109 ? 52.607 74.778 78.471 1.00 58.48 444 PRO A O 1
ATOM 898 N N . ASP A 1 110 ? 51.198 74.443 76.747 1.00 50.32 445 ASP A N 1
ATOM 899 C CA . ASP A 1 110 ? 50.884 75.862 76.609 1.00 65.12 445 ASP A CA 1
ATOM 900 C C . ASP A 1 110 ? 52.042 76.662 76.039 1.00 62.05 445 ASP A C 1
ATOM 901 O O . ASP A 1 110 ? 52.232 77.831 76.378 1.00 62.25 445 ASP A O 1
ATOM 906 N N . VAL A 1 111 ? 52.820 76.008 75.185 1.00 58.95 446 VAL A N 1
ATOM 907 C CA . VAL A 1 111 ? 53.938 76.635 74.502 1.00 44.07 446 VAL A CA 1
ATOM 908 C C . VAL A 1 111 ? 53.741 76.259 73.043 1.00 46.50 446 VAL A C 1
ATOM 909 O O . VAL A 1 111 ? 53.789 75.081 72.682 1.00 51.12 446 VAL A O 1
ATOM 913 N N . PRO A 1 112 ? 53.494 77.257 72.183 1.00 43.54 447 PRO A N 1
ATOM 914 C CA . PRO A 1 112 ? 53.274 77.040 70.748 1.00 39.34 447 PRO A CA 1
ATOM 915 C C . PRO A 1 112 ? 54.482 76.591 69.922 1.00 50.54 447 PRO A C 1
ATOM 916 O O . PRO A 1 112 ? 55.617 77.012 70.165 1.00 43.42 447 PRO A O 1
ATOM 920 N N . GLU A 1 113 ? 54.206 75.741 68.934 1.00 50.17 448 GLU A N 1
ATOM 921 C CA . GLU A 1 113 ? 55.214 75.212 68.025 1.00 51.15 448 GLU A CA 1
ATOM 922 C C . GLU A 1 113 ? 56.135 76.327 67.531 1.00 56.34 448 GLU A C 1
ATOM 923 O O . GLU A 1 113 ? 57.359 76.193 67.528 1.00 52.47 448 GLU A O 1
ATOM 929 N N . LYS A 1 114 ? 55.529 77.420 67.090 1.00 53.66 449 LYS A N 1
ATOM 930 C CA . LYS A 1 114 ? 56.282 78.563 66.605 1.00 52.90 449 LYS A CA 1
ATOM 931 C C . LYS A 1 114 ? 55.717 79.789 67.288 1.00 48.71 449 LYS A C 1
ATOM 932 O O . LYS A 1 114 ? 54.507 79.922 67.440 1.00 61.82 449 LYS A O 1
ATOM 938 N N . SER A 1 115 ? 56.596 80.681 67.709 1.00 47.03 450 SER A N 1
ATOM 939 C CA . SER A 1 115 ? 56.168 81.889 68.383 1.00 45.44 450 SER A CA 1
ATOM 940 C C . SER A 1 115 ? 57.266 82.920 68.444 1.00 50.21 450 SER A C 1
ATOM 941 O O . SER A 1 115 ? 58.444 82.610 68.285 1.00 51.92 450 SER A O 1
ATOM 944 N N . GLU A 1 116 ? 56.879 84.159 68.692 1.00 48.15 451 GLU A N 1
ATOM 945 C CA . GLU A 1 116 ? 57.868 85.203 68.798 1.00 49.81 451 GLU A CA 1
ATOM 946 C C . GLU A 1 116 ? 58.230 85.323 70.274 1.00 50.93 451 GLU A C 1
ATOM 947 O O . GLU A 1 116 ? 57.369 85.178 71.140 1.00 52.15 451 GLU A O 1
ATOM 953 N N . TYR A 1 117 ? 59.508 85.557 70.558 1.00 42.26 452 TYR A N 1
ATOM 954 C CA . TYR A 1 117 ? 59.975 85.672 71.936 1.00 41.34 452 TYR A CA 1
ATOM 955 C C . TYR A 1 117 ? 60.813 86.921 72.092 1.00 34.12 452 TYR A C 1
ATOM 956 O O . TYR A 1 117 ? 61.306 87.469 71.113 1.00 49.45 452 TYR A O 1
ATOM 965 N N . LEU A 1 118 ? 60.975 87.372 73.330 1.00 37.76 453 LEU A N 1
ATOM 966 C CA . LEU A 1 118 ? 61.830 88.511 73.592 1.00 42.86 453 LEU A CA 1
ATOM 967 C C . LEU A 1 118 ? 63.106 87.915 74.152 1.00 47.94 453 LEU A C 1
ATOM 968 O O . LEU A 1 118 ? 63.130 87.437 75.288 1.00 43.61 453 LEU A O 1
ATOM 973 N N . GLU A 1 119 ? 64.161 87.919 73.350 1.00 49.19 454 GLU A N 1
ATOM 974 C CA . GLU A 1 119 ? 65.431 87.388 73.807 1.00 45.98 454 GLU A CA 1
ATOM 975 C C . GLU A 1 119 ? 66.117 88.446 74.662 1.00 40.37 454 GLU A C 1
ATOM 976 O O . GLU A 1 119 ? 66.342 89.569 74.223 1.00 48.73 454 GLU A O 1
ATOM 982 N N . VAL A 1 120 ? 66.436 88.088 75.893 1.00 39.87 455 VAL A N 1
ATOM 983 C CA . VAL A 1 120 ? 67.107 89.009 76.783 1.00 42.06 455 VAL A CA 1
ATOM 984 C C . VAL A 1 120 ? 68.469 88.437 77.151 1.00 44.95 455 VAL A C 1
ATOM 985 O O . VAL A 1 120 ? 68.606 87.225 77.334 1.00 48.42 455 VAL A O 1
ATOM 989 N N . LYS A 1 121 ? 69.476 89.304 77.234 1.00 43.70 456 LYS A N 1
ATOM 990 C CA . LYS A 1 121 ? 70.826 88.876 77.598 1.00 47.54 456 LYS A CA 1
ATOM 991 C C . LYS A 1 121 ? 71.448 89.831 78.595 1.00 42.50 456 LYS A C 1
ATOM 992 O O . LYS A 1 121 ? 71.328 91.049 78.463 1.00 49.48 456 LYS A O 1
ATOM 998 N N . TYR A 1 122 ? 72.104 89.278 79.606 1.00 41.22 457 TYR A N 1
ATOM 999 C CA . TYR A 1 122 ? 72.749 90.110 80.606 1.00 35.76 457 TYR A CA 1
ATOM 1000 C C . TYR A 1 122 ? 73.856 89.340 81.330 1.00 34.85 457 TYR A C 1
ATOM 1001 O O . TYR A 1 122 ? 73.898 88.115 81.291 1.00 47.68 457 TYR A O 1
ATOM 1010 N N . SER A 1 123 ? 74.755 90.068 81.979 1.00 42.24 458 SER A N 1
ATOM 1011 C CA . SER A 1 123 ? 75.878 89.468 82.689 1.00 43.64 458 SER A CA 1
ATOM 1012 C C . SER A 1 123 ? 75.538 88.271 83.559 1.00 50.07 458 SER A C 1
ATOM 1013 O O . SER A 1 123 ? 74.559 88.282 84.304 1.00 54.35 458 SER A O 1
ATOM 1016 N N . ALA A 1 124 ? 76.363 87.234 83.471 1.00 45.33 459 ALA A N 1
ATOM 1017 C CA . ALA A 1 124 ? 76.146 86.054 84.289 1.00 47.91 459 ALA A CA 1
ATOM 1018 C C . ALA A 1 124 ? 76.500 86.425 85.722 1.00 47.86 459 ALA A C 1
ATOM 1019 O O . ALA A 1 124 ? 76.254 85.653 86.650 1.00 47.40 459 ALA A O 1
ATOM 1021 N N . GLU A 1 125 ? 77.082 87.611 85.900 1.00 46.06 460 GLU A N 1
ATOM 1022 C CA . GLU A 1 125 ? 77.451 88.087 87.235 1.00 47.63 460 GLU A CA 1
ATOM 1023 C C . GLU A 1 125 ? 76.234 88.664 87.964 1.00 47.96 460 GLU A C 1
ATOM 1024 O O . GLU A 1 125 ? 76.231 88.789 89.192 1.00 40.79 460 GLU A O 1
ATOM 1030 N N . MET A 1 126 ? 75.209 89.024 87.197 1.00 38.09 461 MET A N 1
ATOM 1031 C CA . MET A 1 126 ? 73.986 89.569 87.762 1.00 46.67 461 MET A CA 1
ATOM 1032 C C . MET A 1 126 ? 73.048 88.426 88.141 1.00 49.94 461 MET A C 1
ATOM 1033 O O . MET A 1 126 ? 73.161 87.314 87.623 1.00 53.97 461 MET A O 1
ATOM 1038 N N . PRO A 1 127 ? 72.107 88.688 89.056 1.00 52.11 462 PRO A N 1
ATOM 1039 C CA . PRO A 1 127 ? 71.137 87.703 89.539 1.00 44.89 462 PRO A CA 1
ATOM 1040 C C . PRO A 1 127 ? 70.452 86.807 88.513 1.00 40.17 462 PRO A C 1
ATOM 1041 O O . PRO A 1 127 ? 70.102 87.224 87.405 1.00 39.31 462 PRO A O 1
ATOM 1045 N N . GLN A 1 128 ? 70.275 85.557 88.911 1.00 38.65 463 GLN A N 1
ATOM 1046 C CA . GLN A 1 128 ? 69.605 84.560 88.098 1.00 45.46 463 GLN A CA 1
ATOM 1047 C C . GLN A 1 128 ? 68.111 84.604 88.430 1.00 46.82 463 GLN A C 1
ATOM 1048 O O . GLN A 1 128 ? 67.732 84.521 89.595 1.00 44.72 463 GLN A O 1
ATOM 1054 N N . LEU A 1 129 ? 67.274 84.726 87.407 1.00 39.32 464 LEU A N 1
ATOM 1055 C CA . LEU A 1 129 ? 65.834 84.766 87.592 1.00 37.00 464 LEU A CA 1
ATOM 1056 C C . LEU A 1 129 ? 65.238 83.380 87.872 1.00 45.74 464 LEU A C 1
ATOM 1057 O O . LEU A 1 129 ? 65.776 82.362 87.444 1.00 50.06 464 LEU A O 1
ATOM 1062 N N . PRO A 1 130 ? 64.109 83.328 88.602 1.00 55.27 465 PRO A N 1
ATOM 1063 C CA . PRO A 1 130 ? 63.449 82.056 88.922 1.00 44.03 465 PRO A CA 1
ATOM 1064 C C . PRO A 1 130 ? 63.050 81.343 87.634 1.00 45.60 465 PRO A C 1
ATOM 1065 O O . PRO A 1 130 ? 62.657 81.988 86.661 1.00 44.17 465 PRO A O 1
ATOM 1069 N N . GLN A 1 131 ? 63.134 80.017 87.619 1.00 46.13 466 GLN A N 1
ATOM 1070 C CA . GLN A 1 131 ? 62.773 79.273 86.418 1.00 47.23 466 GLN A CA 1
ATOM 1071 C C . GLN A 1 131 ? 61.267 79.305 86.126 1.00 55.39 466 GLN A C 1
ATOM 1072 O O . GLN A 1 131 ? 60.849 79.289 84.962 1.00 50.38 466 GLN A O 1
ATOM 1078 N N . ASP A 1 132 ? 60.455 79.354 87.180 1.00 53.34 467 ASP A N 1
ATOM 1079 C CA . ASP A 1 132 ? 59.005 79.370 87.023 1.00 53.54 467 ASP A CA 1
ATOM 1080 C C . ASP A 1 132 ? 58.444 80.783 86.985 1.00 57.65 467 ASP A C 1
ATOM 1081 O O . ASP A 1 132 ? 57.250 80.999 87.199 1.00 58.61 467 ASP A O 1
ATOM 1086 N N . LEU A 1 133 ? 59.314 81.743 86.694 1.00 56.10 468 LEU A N 1
ATOM 1087 C CA . LEU A 1 133 ? 58.917 83.138 86.627 1.00 49.19 468 LEU A CA 1
ATOM 1088 C C . LEU A 1 133 ? 57.869 83.384 85.545 1.00 57.02 468 LEU A C 1
ATOM 1089 O O . LEU A 1 133 ? 57.935 82.811 84.455 1.00 49.09 468 LEU A O 1
ATOM 1094 N N . LYS A 1 134 ? 56.905 84.245 85.866 1.00 57.51 469 LYS A N 1
ATOM 1095 C CA . LYS A 1 134 ? 55.827 84.619 84.953 1.00 56.53 469 LYS A CA 1
ATOM 1096 C C . LYS A 1 134 ? 55.519 86.100 85.164 1.00 52.74 469 LYS A C 1
ATOM 1097 O O . LYS A 1 134 ? 55.904 86.684 86.180 1.00 50.95 469 LYS A O 1
ATOM 1103 N N . GLY A 1 135 ? 54.839 86.715 84.207 1.00 48.48 470 GLY A N 1
ATOM 1104 C CA . GLY A 1 135 ? 54.536 88.126 84.352 1.00 53.02 470 GLY A CA 1
ATOM 1105 C C . GLY A 1 135 ? 53.173 88.539 83.839 1.00 51.00 470 GLY A C 1
ATOM 1106 O O . GLY A 1 135 ? 52.295 87.708 83.587 1.00 44.92 470 GLY A O 1
ATOM 1107 N N . GLU A 1 136 ? 53.000 89.842 83.673 1.00 47.25 471 GLU A N 1
ATOM 1108 C CA . GLU A 1 136 ? 51.742 90.379 83.189 1.00 46.68 471 GLU A CA 1
ATOM 1109 C C . GLU A 1 136 ? 51.656 90.134 81.695 1.00 48.58 471 GLU A C 1
ATOM 1110 O O . GLU A 1 136 ? 50.582 89.846 81.173 1.00 50.11 471 GLU A O 1
ATOM 1116 N N . THR A 1 137 ? 52.797 90.220 81.010 1.00 54.10 472 THR A N 1
ATOM 1117 C CA . THR A 1 137 ? 52.823 90.050 79.558 1.00 50.80 472 THR A CA 1
ATOM 1118 C C . THR A 1 137 ? 53.425 88.752 79.037 1.00 49.07 472 THR A C 1
ATOM 1119 O O . THR A 1 137 ? 53.330 88.459 77.841 1.00 52.81 472 THR A O 1
ATOM 1123 N N . PHE A 1 138 ? 54.049 87.976 79.918 1.00 45.75 473 PHE A N 1
ATOM 1124 C CA . PHE A 1 138 ? 54.652 86.717 79.505 1.00 43.01 473 PHE A CA 1
ATOM 1125 C C . PHE A 1 138 ? 54.238 85.563 80.407 1.00 47.96 473 PHE A C 1
ATOM 1126 O O . PHE A 1 138 ? 54.161 85.717 81.631 1.00 48.86 473 PHE A O 1
ATOM 1134 N N . SER A 1 139 ? 53.979 84.407 79.797 1.00 44.86 474 SER A N 1
ATOM 1135 C CA . SER A 1 139 ? 53.562 83.224 80.541 1.00 47.91 474 SER A CA 1
ATOM 1136 C C . SER A 1 139 ? 54.705 82.310 80.960 1.00 50.66 474 SER A C 1
ATOM 1137 O O . SER A 1 139 ? 54.582 81.581 81.943 1.00 48.91 474 SER A O 1
ATOM 1140 N N . HIS A 1 140 ? 55.815 82.344 80.225 1.00 56.66 475 HIS A N 1
ATOM 1141 C CA . HIS A 1 140 ? 56.955 81.483 80.551 1.00 49.35 475 HIS A CA 1
ATOM 1142 C C . HIS A 1 140 ? 58.307 82.053 80.110 1.00 51.97 475 HIS A C 1
ATOM 1143 O O . HIS A 1 140 ? 58.389 82.837 79.154 1.00 45.97 475 HIS A O 1
ATOM 1150 N N . VAL A 1 141 ? 59.370 81.656 80.809 1.00 45.55 476 VAL A N 1
ATOM 1151 C CA . VAL A 1 141 ? 60.712 82.098 80.448 1.00 48.94 476 VAL A CA 1
ATOM 1152 C C . VAL A 1 141 ? 61.709 80.931 80.381 1.00 47.06 476 VAL A C 1
ATOM 1153 O O . VAL A 1 141 ? 61.863 80.170 81.338 1.00 42.09 476 VAL A O 1
ATOM 1157 N N . PHE A 1 142 ? 62.379 80.803 79.236 1.00 51.16 477 PHE A N 1
ATOM 1158 C CA . PHE A 1 142 ? 63.371 79.745 78.999 1.00 42.57 477 PHE A CA 1
ATOM 1159 C C . PHE A 1 142 ? 64.834 80.209 79.122 1.00 46.06 477 PHE A C 1
ATOM 1160 O O . PHE A 1 142 ? 65.163 81.367 78.838 1.00 40.74 477 PHE A O 1
ATOM 1168 N N . GLY A 1 143 ? 65.705 79.289 79.534 1.00 44.55 478 GLY A N 1
ATOM 1169 C CA . GLY A 1 143 ? 67.124 79.584 79.630 1.00 38.08 478 GLY A CA 1
ATOM 1170 C C . GLY A 1 143 ? 67.652 80.313 80.848 1.00 43.61 478 GLY A C 1
ATOM 1171 O O . GLY A 1 143 ? 68.809 80.728 80.863 1.00 36.59 478 GLY A O 1
ATOM 1172 N N . THR A 1 144 ? 66.833 80.459 81.879 1.00 35.32 479 THR A N 1
ATOM 1173 C CA . THR A 1 144 ? 67.271 81.168 83.068 1.00 38.34 479 THR A CA 1
ATOM 1174 C C . THR A 1 144 ? 68.465 80.511 83.748 1.00 41.65 479 THR A C 1
ATOM 1175 O O . THR A 1 144 ? 69.265 81.191 84.397 1.00 32.68 479 THR A O 1
ATOM 1179 N N . ASN A 1 145 ? 68.598 79.195 83.607 1.00 37.15 480 ASN A N 1
ATOM 1180 C CA . ASN A 1 145 ? 69.698 78.501 84.277 1.00 39.37 480 ASN A CA 1
ATOM 1181 C C . ASN A 1 145 ? 70.797 77.913 83.373 1.00 30.82 480 ASN A C 1
ATOM 1182 O O . ASN A 1 145 ? 71.590 77.092 83.829 1.00 37.49 480 ASN A O 1
ATOM 1187 N N . THR A 1 146 ? 70.857 78.321 82.110 1.00 33.84 481 THR A N 1
ATOM 1188 C CA . THR A 1 146 ? 71.875 77.777 81.214 1.00 41.83 481 THR A CA 1
ATOM 1189 C C . THR A 1 146 ? 73.294 78.170 81.645 1.00 41.22 481 THR A C 1
ATOM 1190 O O . THR A 1 146 ? 73.570 79.342 81.903 1.00 39.10 481 THR A O 1
ATOM 1194 N N . SER A 1 147 ? 74.187 77.184 81.723 1.00 34.58 482 SER A N 1
ATOM 1195 C CA . SER A 1 147 ? 75.579 77.421 82.121 1.00 31.71 482 SER A CA 1
ATOM 1196 C C . SER A 1 147 ? 76.363 78.112 80.999 1.00 23.77 482 SER A C 1
ATOM 1197 O O . SER A 1 147 ? 76.009 78.011 79.823 1.00 27.97 482 SER A O 1
ATOM 1200 N N . SER A 1 148 ? 77.430 78.817 81.359 1.00 33.32 483 SER A N 1
ATOM 1201 C CA . SER A 1 148 ? 78.233 79.523 80.359 1.00 34.02 483 SER A CA 1
ATOM 1202 C C . SER A 1 148 ? 78.847 78.577 79.325 1.00 32.85 483 SER A C 1
ATOM 1203 O O . SER A 1 148 ? 78.866 78.876 78.122 1.00 28.34 483 SER A O 1
ATOM 1206 N N . LEU A 1 149 ? 79.323 77.424 79.791 1.00 31.21 484 LEU A N 1
ATOM 1207 C CA . LEU A 1 149 ? 79.952 76.463 78.898 1.00 28.56 484 LEU A CA 1
ATOM 1208 C C . LEU A 1 149 ? 78.971 75.993 77.842 1.00 26.19 484 LEU A C 1
ATOM 1209 O O . LEU A 1 149 ? 79.310 75.892 76.658 1.00 32.51 484 LEU A O 1
ATOM 1214 N N . GLU A 1 150 ? 77.733 75.744 78.241 1.00 31.01 485 GLU A N 1
ATOM 1215 C CA . GLU A 1 150 ? 76.764 75.285 77.261 1.00 23.92 485 GLU A CA 1
ATOM 1216 C C . GLU A 1 150 ? 76.483 76.391 76.270 1.00 29.45 485 GLU A C 1
ATOM 1217 O O . GLU A 1 150 ? 76.478 76.158 75.054 1.00 35.10 485 GLU A O 1
ATOM 1223 N N . LEU A 1 151 ? 76.237 77.595 76.788 1.00 34.69 486 LEU A N 1
ATOM 1224 C CA . LEU A 1 151 ? 75.960 78.747 75.936 1.00 31.78 486 LEU A CA 1
ATOM 1225 C C . LEU A 1 151 ? 77.106 78.959 74.932 1.00 25.74 486 LEU A C 1
ATOM 1226 O O . LEU A 1 151 ? 76.871 79.139 73.735 1.00 29.63 486 LEU A O 1
ATOM 1231 N N . PHE A 1 152 ? 78.343 78.909 75.419 1.00 27.94 487 PHE A N 1
ATOM 1232 C CA . PHE A 1 152 ? 79.507 79.100 74.554 1.00 25.83 487 PHE A CA 1
ATOM 1233 C C . PHE A 1 152 ? 79.567 78.065 73.425 1.00 28.50 487 PHE A C 1
ATOM 1234 O O . PHE A 1 152 ? 79.533 78.423 72.233 1.00 25.23 487 PHE A O 1
ATOM 1242 N N . LEU A 1 153 ? 79.617 76.784 73.787 1.00 28.67 488 LEU A N 1
ATOM 1243 C CA . LEU A 1 153 ? 79.697 75.732 72.775 1.00 25.07 488 LEU A CA 1
ATOM 1244 C C . LEU A 1 153 ? 78.558 75.787 71.779 1.00 29.83 488 LEU A C 1
ATOM 1245 O O . LEU A 1 153 ? 78.788 75.630 70.577 1.00 33.27 488 LEU A O 1
ATOM 1250 N N . MET A 1 154 ? 77.333 76.021 72.259 1.00 31.87 489 MET A N 1
ATOM 1251 C CA . MET A 1 154 ? 76.180 76.073 71.357 1.00 30.22 489 MET A CA 1
ATOM 1252 C C . MET A 1 154 ? 76.194 77.313 70.480 1.00 27.30 489 MET A C 1
ATOM 1253 O O . MET A 1 154 ? 75.979 77.218 69.270 1.00 28.75 489 MET A O 1
ATOM 1258 N N . ASN A 1 155 ? 76.435 78.480 71.077 1.00 25.89 490 ASN A N 1
ATOM 1259 C CA . ASN A 1 155 ? 76.454 79.715 70.281 1.00 33.73 490 ASN A CA 1
ATOM 1260 C C . ASN A 1 155 ? 77.581 79.785 69.269 1.00 31.75 490 ASN A C 1
ATOM 1261 O O . ASN A 1 155 ? 77.354 80.182 68.127 1.00 31.03 490 ASN A O 1
ATOM 1266 N N . ARG A 1 156 ? 78.790 79.400 69.672 1.00 27.21 491 ARG A N 1
ATOM 1267 C CA . ARG A 1 156 ? 79.916 79.418 68.734 1.00 32.65 491 ARG A CA 1
ATOM 1268 C C . ARG A 1 156 ? 79.909 78.206 67.793 1.00 33.86 491 ARG A C 1
ATOM 1269 O O . ARG A 1 156 ? 80.704 78.148 66.865 1.00 29.08 491 ARG A O 1
ATOM 1277 N N . LYS A 1 157 ? 79.006 77.248 68.022 1.00 32.47 492 LYS A N 1
ATOM 1278 C CA . LYS A 1 157 ? 78.932 76.050 67.180 1.00 33.17 492 LYS A CA 1
ATOM 1279 C C . LYS A 1 157 ? 80.221 75.222 67.190 1.00 27.25 492 LYS A C 1
ATOM 1280 O O . LYS A 1 157 ? 80.725 74.793 66.152 1.00 29.29 492 LYS A O 1
ATOM 1286 N N . ILE A 1 158 ? 80.745 75.013 68.383 1.00 24.41 493 ILE A N 1
ATOM 1287 C CA . ILE A 1 158 ? 81.939 74.229 68.593 1.00 23.60 493 ILE A CA 1
ATOM 1288 C C . ILE A 1 158 ? 81.505 72.771 68.811 1.00 33.27 493 ILE A C 1
ATOM 1289 O O . ILE A 1 158 ? 80.720 72.470 69.718 1.00 28.67 493 ILE A O 1
ATOM 1294 N N . LYS A 1 159 ? 82.023 71.871 67.985 1.00 24.75 494 LYS A N 1
ATOM 1295 C CA . LYS A 1 159 ? 81.678 70.466 68.085 1.00 28.32 494 LYS A CA 1
ATOM 1296 C C . LYS A 1 159 ? 82.905 69.598 68.271 1.00 23.92 494 LYS A C 1
ATOM 1297 O O . LYS A 1 159 ? 83.364 68.945 67.337 1.00 28.40 494 LYS A O 1
ATOM 1303 N N . GLY A 1 160 ? 83.429 69.597 69.493 1.00 24.75 495 GLY A N 1
ATOM 1304 C CA . GLY A 1 160 ? 84.614 68.814 69.793 1.00 24.23 495 GLY A CA 1
ATOM 1305 C C . GLY A 1 160 ? 85.907 69.523 69.404 1.00 28.74 495 GLY A C 1
ATOM 1306 O O . GLY A 1 160 ? 85.878 70.606 68.814 1.00 17.57 495 GLY A O 1
ATOM 1307 N N . PRO A 1 161 ? 87.066 68.917 69.699 1.00 24.96 496 PRO A N 1
ATOM 1308 C CA . PRO A 1 161 ? 88.369 69.505 69.373 1.00 20.60 496 PRO A CA 1
ATOM 1309 C C . PRO A 1 161 ? 88.425 70.022 67.933 1.00 28.92 496 PRO A C 1
ATOM 1310 O O . PRO A 1 161 ? 88.002 69.338 66.997 1.00 24.40 496 PRO A O 1
ATOM 1314 N N . CYS A 1 162 ? 88.941 71.238 67.767 1.00 22.93 497 CYS A N 1
ATOM 1315 C CA . CYS A 1 162 ? 89.042 71.856 66.453 1.00 20.72 497 CYS A CA 1
ATOM 1316 C C . CYS A 1 162 ? 89.883 73.126 66.547 1.00 24.87 497 CYS A C 1
ATOM 1317 O O . CYS A 1 162 ? 90.266 73.552 67.641 1.00 25.09 497 CYS A O 1
ATOM 1320 N N . TRP A 1 163 ? 90.182 73.715 65.394 1.00 22.28 498 TRP A N 1
ATOM 1321 C CA . TRP A 1 163 ? 90.948 74.953 65.359 1.00 28.13 498 TRP A CA 1
ATOM 1322 C C . TRP A 1 163 ? 90.014 76.133 65.592 1.00 26.90 498 TRP A C 1
ATOM 1323 O O . TRP A 1 163 ? 88.882 76.141 65.107 1.00 23.40 498 TRP A O 1
ATOM 1334 N N . LEU A 1 164 ? 90.505 77.129 66.320 1.00 27.85 499 LEU A N 1
ATOM 1335 C CA . LEU A 1 164 ? 89.747 78.352 66.591 1.00 19.25 499 LEU A CA 1
ATOM 1336 C C . LEU A 1 164 ? 90.623 79.576 66.314 1.00 30.90 499 LEU A C 1
ATOM 1337 O O . LEU A 1 164 ? 91.853 79.527 66.474 1.00 26.62 499 LEU A O 1
ATOM 1342 N N . GLU A 1 165 ? 89.990 80.661 65.878 1.00 29.35 500 GLU A N 1
ATOM 1343 C CA . GLU A 1 165 ? 90.685 81.931 65.679 1.00 29.63 500 GLU A CA 1
ATOM 1344 C C . GLU A 1 165 ? 90.184 82.829 66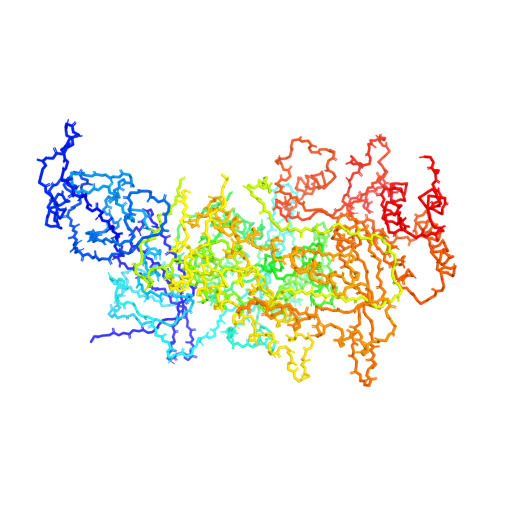.801 1.00 28.76 500 GLU A C 1
ATOM 1345 O O . GLU A 1 165 ? 88.978 82.959 66.998 1.00 39.63 500 GLU A O 1
ATOM 1351 N N . VAL A 1 166 ? 91.090 83.424 67.559 1.00 30.18 501 VAL A N 1
ATOM 1352 C CA . VAL A 1 166 ? 90.679 84.318 68.629 1.00 33.80 501 VAL A CA 1
ATOM 1353 C C . VAL A 1 166 ? 91.076 85.746 68.236 1.00 43.31 501 VAL A C 1
ATOM 1354 O O . VAL A 1 166 ? 92.262 86.087 68.218 1.00 39.43 501 VAL A O 1
ATOM 1358 N N . LYS A 1 167 ? 90.082 86.566 67.899 1.00 41.43 502 LYS A N 1
ATOM 1359 C CA . LYS A 1 167 ? 90.328 87.951 67.510 1.00 38.45 502 LYS A CA 1
ATOM 1360 C C . LYS A 1 167 ? 90.562 88.872 68.690 1.00 40.90 502 LYS A C 1
ATOM 1361 O O . LYS A 1 167 ? 89.941 88.739 69.742 1.00 42.30 502 LYS A O 1
ATOM 1367 N N . SER A 1 168 ? 91.486 89.802 68.502 1.00 39.81 503 SER A N 1
ATOM 1368 C CA . SER A 1 168 ? 91.819 90.767 69.527 1.00 35.14 503 SER A CA 1
ATOM 1369 C C . SER A 1 168 ? 92.147 90.166 70.889 1.00 35.72 503 SER A C 1
ATOM 1370 O O . SER A 1 168 ? 91.495 90.474 71.884 1.00 39.45 503 SER A O 1
ATOM 1373 N N . PRO A 1 169 ? 93.169 89.301 70.956 1.00 37.92 504 PRO A N 1
ATOM 1374 C CA . PRO A 1 169 ? 93.537 88.695 72.245 1.00 33.86 504 PRO A CA 1
ATOM 1375 C C . PRO A 1 169 ? 94.126 89.706 73.223 1.00 41.87 504 PRO A C 1
ATOM 1376 O O . PRO A 1 169 ? 94.771 90.667 72.821 1.00 46.68 504 PRO A O 1
ATOM 1380 N N . GLN A 1 170 ? 93.916 89.463 74.511 1.00 42.72 505 GLN A N 1
ATOM 1381 C CA . GLN A 1 170 ? 94.397 90.342 75.561 1.00 37.30 505 GLN A CA 1
ATOM 1382 C C . GLN A 1 170 ? 95.385 89.594 76.430 1.00 46.12 505 GLN A C 1
ATOM 1383 O O . GLN A 1 170 ? 95.374 88.369 76.458 1.00 49.84 505 GLN A O 1
ATOM 1389 N N . LEU A 1 171 ? 96.227 90.337 77.142 1.00 43.22 506 LEU A N 1
ATOM 1390 C CA . LEU A 1 171 ? 97.220 89.748 78.029 1.00 45.89 506 LEU A CA 1
ATOM 1391 C C . LEU A 1 171 ? 96.594 89.663 79.397 1.00 52.49 506 LEU A C 1
ATOM 1392 O O . LEU A 1 171 ? 95.609 90.342 79.674 1.00 61.42 506 LEU A O 1
ATOM 1397 N N . LEU A 1 172 ? 97.163 88.836 80.260 1.00 55.06 507 LEU A N 1
ATOM 1398 C CA . LEU A 1 172 ? 96.638 88.718 81.606 1.00 61.72 507 LEU A CA 1
ATOM 1399 C C . LEU A 1 172 ? 97.611 89.341 82.594 1.00 67.79 507 LEU A C 1
ATOM 1400 O O . LEU A 1 172 ? 98.826 89.167 82.478 1.00 67.38 507 LEU A O 1
ATOM 1405 N N . ASN A 1 173 ? 97.070 90.080 83.556 1.00 73.32 508 ASN A N 1
ATOM 1406 C CA . ASN A 1 173 ? 97.887 90.730 84.572 1.00 79.76 508 ASN A CA 1
ATOM 1407 C C . ASN A 1 173 ? 98.750 89.660 85.219 1.00 77.32 508 ASN A C 1
ATOM 1408 O O . ASN A 1 173 ? 99.937 89.858 85.467 1.00 79.98 508 ASN A O 1
ATOM 1413 N N . GLN A 1 174 ? 98.128 88.518 85.482 1.00 72.30 509 GLN A N 1
ATOM 1414 C CA . GLN A 1 174 ? 98.806 87.396 86.101 1.00 65.61 509 GLN A CA 1
ATOM 1415 C C . GLN A 1 174 ? 98.423 86.085 85.425 1.00 60.09 509 GLN A C 1
ATOM 1416 O O . GLN A 1 174 ? 97.295 85.917 84.967 1.00 60.00 509 GLN A O 1
ATOM 1422 N N . PRO A 1 175 ? 99.369 85.142 85.345 1.00 53.49 510 PRO A N 1
ATOM 1423 C CA . PRO A 1 175 ? 99.116 83.841 84.719 1.00 49.21 510 PRO A CA 1
ATOM 1424 C C . PRO A 1 175 ? 98.066 83.086 85.514 1.00 41.25 510 PRO A C 1
ATOM 1425 O O . PRO A 1 175 ? 98.114 83.092 86.734 1.00 45.97 510 PRO A O 1
ATOM 1429 N N . VAL A 1 176 ? 97.126 82.442 84.822 1.00 36.03 511 VAL A N 1
ATOM 1430 C CA . VAL A 1 176 ? 96.076 81.663 85.478 1.00 34.56 511 VAL A CA 1
ATOM 1431 C C . VAL A 1 176 ? 96.277 80.157 85.269 1.00 38.05 511 VAL A C 1
ATOM 1432 O O . VAL A 1 176 ? 95.572 79.345 85.871 1.00 38.80 511 VAL A O 1
ATOM 1436 N N . SER A 1 177 ? 97.244 79.783 84.431 1.00 31.75 512 SER A N 1
ATOM 1437 C CA . SER A 1 177 ? 97.485 78.368 84.145 1.00 34.77 512 SER A CA 1
ATOM 1438 C C . SER A 1 177 ? 98.945 77.939 84.200 1.00 38.43 512 SER A C 1
ATOM 1439 O O . SER A 1 177 ? 99.843 78.737 84.455 1.00 38.29 512 SER A O 1
ATOM 1442 N N . TRP A 1 178 ? 99.166 76.655 83.950 1.00 32.14 513 TRP A N 1
ATOM 1443 C CA . TRP A 1 178 ? 100.506 76.103 83.933 1.00 28.78 513 TRP A CA 1
ATOM 1444 C C . TRP A 1 178 ? 100.917 75.871 82.486 1.00 26.08 513 TRP A C 1
ATOM 1445 O O . TRP A 1 178 ? 101.894 75.177 82.216 1.00 42.65 513 TRP A O 1
ATOM 1456 N N . CYS A 1 179 ? 100.160 76.446 81.557 1.00 27.22 514 CYS A N 1
ATOM 1457 C CA . CYS A 1 179 ? 100.455 76.305 80.134 1.00 29.02 514 CYS A CA 1
ATOM 1458 C C . CYS A 1 179 ? 101.601 77.232 79.727 1.00 34.82 514 CYS A C 1
ATOM 1459 O O . CYS A 1 179 ? 101.966 78.142 80.477 1.00 35.74 514 CYS A O 1
ATOM 1462 N N . LYS A 1 180 ? 102.173 76.990 78.549 1.00 33.48 515 LYS A N 1
ATOM 1463 C CA . LYS A 1 180 ? 103.284 77.800 78.050 1.00 33.99 515 LYS A CA 1
ATOM 1464 C C . LYS A 1 180 ? 102.805 79.176 77.633 1.00 32.14 515 LYS A C 1
ATOM 1465 O O . LYS A 1 180 ? 103.459 80.171 77.901 1.00 42.55 515 LYS A O 1
ATOM 1471 N N . ALA A 1 181 ? 101.659 79.213 76.969 1.00 30.65 516 ALA A N 1
ATOM 1472 C CA . ALA A 1 181 ? 101.065 80.450 76.497 1.00 28.02 516 ALA A CA 1
ATOM 1473 C C . ALA A 1 181 ? 99.673 80.679 77.099 1.00 33.54 516 ALA A C 1
ATOM 1474 O O . ALA A 1 181 ? 99.016 79.748 77.567 1.00 34.52 516 ALA A O 1
ATOM 1476 N N . GLU A 1 182 ? 99.232 81.931 77.075 1.00 32.24 517 GLU A N 1
ATOM 1477 C CA . GLU A 1 182 ? 97.923 82.303 77.587 1.00 32.82 517 GLU A CA 1
ATOM 1478 C C . GLU A 1 182 ? 97.415 83.488 76.802 1.00 37.37 517 GLU A C 1
ATOM 1479 O O . GLU A 1 182 ? 98.182 84.194 76.165 1.00 45.50 517 GLU A O 1
ATOM 1485 N N . ALA A 1 183 ? 96.111 83.694 76.841 1.00 31.14 518 ALA A N 1
ATOM 1486 C CA . ALA A 1 183 ? 95.494 84.807 76.150 1.00 23.99 518 ALA A CA 1
ATOM 1487 C C . ALA A 1 183 ? 94.099 84.917 76.719 1.00 36.71 518 ALA A C 1
ATOM 1488 O O . ALA A 1 183 ? 93.589 83.966 77.330 1.00 32.03 518 ALA A O 1
ATOM 1490 N N . MET A 1 184 ? 93.472 86.067 76.509 1.00 37.85 519 MET A N 1
ATOM 1491 C CA . MET A 1 184 ? 92.138 86.278 77.031 1.00 34.92 519 MET A CA 1
ATOM 1492 C C . MET A 1 184 ? 91.249 86.916 75.990 1.00 38.51 519 MET A C 1
ATOM 1493 O O . MET A 1 184 ? 91.674 87.813 75.269 1.00 42.09 519 MET A O 1
ATOM 1498 N N . ALA A 1 185 ? 90.019 86.418 75.885 1.00 39.47 520 ALA A N 1
ATOM 1499 C CA . ALA A 1 185 ? 89.047 86.967 74.941 1.00 39.28 520 ALA A CA 1
ATOM 1500 C C . ALA A 1 185 ? 88.016 87.715 75.792 1.00 43.79 520 ALA A C 1
ATOM 1501 O O . ALA A 1 185 ? 87.498 87.169 76.766 1.00 46.74 520 ALA A O 1
ATOM 1503 N N . LEU A 1 186 ? 87.734 88.964 75.438 1.00 45.73 521 LEU A N 1
ATOM 1504 C CA . LEU A 1 186 ? 86.785 89.762 76.206 1.00 46.70 521 LEU A CA 1
ATOM 1505 C C . LEU A 1 186 ? 85.332 89.420 75.958 1.00 39.25 521 LEU A C 1
ATOM 1506 O O . LEU A 1 186 ? 84.468 89.807 76.731 1.00 46.72 521 LEU A O 1
ATOM 1511 N N . LYS A 1 187 ? 85.055 88.702 74.881 1.00 37.67 522 LYS A N 1
ATOM 1512 C CA . LYS A 1 187 ? 83.689 88.299 74.598 1.00 43.78 522 LYS A CA 1
ATOM 1513 C C . LYS A 1 187 ? 83.695 87.097 73.669 1.00 39.71 522 LYS A C 1
ATOM 1514 O O . LYS A 1 187 ? 84.564 86.973 72.808 1.00 39.21 522 LYS A O 1
ATOM 1520 N N . PRO A 1 188 ? 82.711 86.196 73.829 1.00 42.68 523 PRO A N 1
ATOM 1521 C CA . PRO A 1 188 ? 82.590 84.981 73.018 1.00 30.29 523 PRO A CA 1
ATOM 1522 C C . PRO A 1 188 ? 82.577 85.142 71.507 1.00 35.04 523 PRO A C 1
ATOM 1523 O O . PRO A 1 188 ? 83.030 84.245 70.791 1.00 34.72 523 PRO A O 1
ATOM 1527 N N . ASP A 1 189 ? 82.075 86.267 71.010 1.00 30.96 524 ASP A N 1
ATOM 1528 C CA . ASP A 1 189 ? 82.011 86.458 69.565 1.00 37.35 524 ASP A CA 1
ATOM 1529 C C . ASP A 1 189 ? 83.377 86.742 68.918 1.00 38.10 524 ASP A C 1
ATOM 1530 O O . ASP A 1 189 ? 83.477 86.925 67.700 1.00 33.19 524 ASP A O 1
ATOM 1535 N N . LEU A 1 190 ? 84.422 86.791 69.736 1.00 34.82 525 LEU A N 1
ATOM 1536 C CA . LEU A 1 190 ? 85.771 86.998 69.229 1.00 38.55 525 LEU A CA 1
ATOM 1537 C C . LEU A 1 190 ? 86.402 85.638 68.901 1.00 41.91 525 LEU A C 1
ATOM 1538 O O . LEU A 1 190 ? 87.520 85.575 68.386 1.00 36.59 525 LEU A O 1
ATOM 1543 N N . VAL A 1 191 ? 85.682 84.557 69.206 1.00 34.74 526 VAL A N 1
ATOM 1544 C CA . VAL A 1 191 ? 86.158 83.193 68.954 1.00 29.28 526 VAL A CA 1
ATOM 1545 C C . VAL A 1 191 ? 85.380 82.534 67.825 1.00 36.86 526 VAL A C 1
ATOM 1546 O O . VAL A 1 191 ? 84.156 82.466 67.871 1.00 38.29 526 VAL A O 1
ATOM 1550 N N . ASN A 1 192 ? 86.089 82.046 66.811 1.00 32.82 527 ASN A N 1
ATOM 1551 C CA . ASN A 1 192 ? 85.431 81.410 65.680 1.00 33.35 527 ASN A CA 1
ATOM 1552 C C . ASN A 1 192 ? 86.084 80.116 65.224 1.00 33.97 527 ASN A C 1
ATOM 1553 O O . ASN A 1 192 ? 87.305 79.998 65.184 1.00 39.65 527 ASN A O 1
ATOM 1558 N N . VAL A 1 193 ? 85.244 79.155 64.868 1.00 25.89 528 VAL A N 1
ATOM 1559 C CA . VAL A 1 193 ? 85.697 77.866 64.391 1.00 23.49 528 VAL A CA 1
ATOM 1560 C C . VAL A 1 193 ? 86.198 78.015 62.960 1.00 30.11 528 VAL A C 1
ATOM 1561 O O . VAL A 1 193 ? 85.592 78.728 62.169 1.00 33.33 528 VAL A O 1
ATOM 1565 N N . ILE A 1 194 ? 87.318 77.378 62.631 1.00 29.23 529 ILE A N 1
ATOM 1566 C CA . ILE A 1 194 ? 87.799 77.391 61.252 1.00 26.37 529 ILE A CA 1
ATOM 1567 C C . ILE A 1 194 ? 88.035 75.916 60.949 1.00 27.78 529 ILE A C 1
ATOM 1568 O O . ILE A 1 194 ? 88.453 75.154 61.824 1.00 31.68 529 ILE A O 1
ATOM 1573 N N . LYS A 1 195 ? 87.769 75.515 59.713 1.00 24.37 530 LYS A N 1
ATOM 1574 C CA . LYS A 1 195 ? 87.888 74.120 59.329 1.00 33.09 530 LYS A CA 1
ATOM 1575 C C . LYS A 1 195 ? 88.921 73.793 58.256 1.00 31.82 530 LYS A C 1
ATOM 1576 O O . LYS A 1 195 ? 88.901 72.686 57.722 1.00 35.68 530 LYS A O 1
ATOM 1582 N N . ASP A 1 196 ? 89.813 74.727 57.926 1.00 27.20 531 ASP A N 1
ATOM 1583 C CA . ASP A 1 196 ? 90.818 74.438 56.901 1.00 24.72 531 ASP A CA 1
ATOM 1584 C C . ASP A 1 196 ? 92.288 74.459 57.341 1.00 31.61 531 ASP A C 1
ATOM 1585 O O . ASP A 1 196 ? 93.146 75.035 56.670 1.00 25.22 531 ASP A O 1
ATOM 1590 N N . VAL A 1 197 ? 92.559 73.812 58.472 1.00 24.87 532 VAL A N 1
ATOM 1591 C CA . VAL A 1 197 ? 93.905 73.683 59.016 1.00 23.58 532 VAL A CA 1
ATOM 1592 C C . VAL A 1 197 ? 93.974 72.277 59.607 1.00 29.04 532 VAL A C 1
ATOM 1593 O O . VAL A 1 197 ? 93.087 71.884 60.358 1.00 32.16 532 VAL A O 1
ATOM 1597 N N . SER A 1 198 ? 95.009 71.513 59.265 1.00 30.80 533 SER A N 1
ATOM 1598 C CA . SER A 1 198 ? 95.096 70.156 59.763 1.00 28.44 533 SER A CA 1
ATOM 1599 C C . SER A 1 198 ? 95.353 70.145 61.269 1.00 27.65 533 SER A C 1
ATOM 1600 O O . SER A 1 198 ? 95.990 71.040 61.800 1.00 24.42 533 SER A O 1
ATOM 1603 N N . PRO A 1 199 ? 94.813 69.142 61.979 1.00 25.59 534 PRO A N 1
ATOM 1604 C CA . PRO A 1 199 ? 94.991 69.031 63.433 1.00 25.91 534 PRO A CA 1
ATOM 1605 C C . PRO A 1 199 ? 96.427 68.778 63.850 1.00 27.34 534 PRO A C 1
ATOM 1606 O O . PRO A 1 199 ? 97.191 68.132 63.147 1.00 26.01 534 PRO A O 1
ATOM 1610 N N . PRO A 1 200 ? 96.810 69.302 65.011 1.00 25.94 535 PRO A N 1
ATOM 1611 C CA . PRO A 1 200 ? 98.161 69.129 65.525 1.00 25.56 535 PRO A CA 1
ATOM 1612 C C . PRO A 1 200 ? 98.259 67.826 66.300 1.00 28.73 535 PRO A C 1
ATOM 1613 O O . PRO A 1 200 ? 97.260 67.319 66.809 1.00 29.44 535 PRO A O 1
ATOM 1617 N N . PRO A 1 201 ? 99.463 67.253 66.372 1.00 31.50 536 PRO A N 1
ATOM 1618 C CA . PRO A 1 201 ? 99.690 66.004 67.104 1.00 29.68 536 PRO A CA 1
ATOM 1619 C C . PRO A 1 201 ? 99.692 66.344 68.592 1.00 27.52 536 PRO A C 1
ATOM 1620 O O . PRO A 1 201 ? 99.919 67.496 68.957 1.00 22.64 536 PRO A O 1
ATOM 1624 N N . LEU A 1 202 ? 99.457 65.365 69.458 1.00 23.71 537 LEU A N 1
ATOM 1625 C CA . LEU A 1 202 ? 99.415 65.669 70.888 1.00 22.29 537 LEU A CA 1
ATOM 1626 C C . LEU A 1 202 ? 100.521 65.033 71.706 1.00 19.36 537 LEU A C 1
ATOM 1627 O O . LEU A 1 202 ? 101.265 64.190 71.223 1.00 22.87 537 LEU A O 1
ATOM 1632 N N . VAL A 1 203 ? 100.616 65.452 72.958 1.00 23.91 538 VAL A N 1
ATOM 1633 C CA . VAL A 1 203 ? 101.596 64.896 73.869 1.00 22.93 538 VAL A CA 1
ATOM 1634 C C . VAL A 1 203 ? 100.812 63.920 74.737 1.00 29.46 538 VAL A C 1
ATOM 1635 O O . VAL A 1 203 ? 99.856 64.300 75.411 1.00 21.73 538 VAL A O 1
ATOM 1639 N N . VAL A 1 204 ? 101.208 62.658 74.691 1.00 25.20 539 VAL A N 1
ATOM 1640 C CA . VAL A 1 204 ? 100.539 61.619 75.445 1.00 26.74 539 VAL A CA 1
ATOM 1641 C C . VAL A 1 204 ? 101.486 61.018 76.473 1.00 29.81 539 VAL A C 1
ATOM 1642 O O . VAL A 1 204 ? 102.632 60.675 76.154 1.00 30.29 539 VAL A O 1
ATOM 1646 N N . MET A 1 205 ? 101.004 60.913 77.708 1.00 26.39 540 MET A N 1
ATOM 1647 C CA . MET A 1 205 ? 101.784 60.340 78.796 1.00 23.06 540 MET A CA 1
ATOM 1648 C C . MET A 1 205 ? 101.048 59.176 79.466 1.00 30.33 540 MET A C 1
ATOM 1649 O O . MET A 1 205 ? 99.913 59.319 79.938 1.00 26.54 540 MET A O 1
ATOM 1654 N N . ALA A 1 206 ? 101.709 58.026 79.498 1.00 27.33 541 ALA A N 1
ATOM 1655 C CA . ALA A 1 206 ? 101.164 56.826 80.119 1.00 34.59 541 ALA A CA 1
ATOM 1656 C C . ALA A 1 206 ? 101.940 56.552 81.410 1.00 31.83 541 ALA A C 1
ATOM 1657 O O . ALA A 1 206 ? 103.169 56.575 81.406 1.00 33.55 541 ALA A O 1
ATOM 1659 N N . PHE A 1 207 ? 101.239 56.299 82.513 1.00 30.02 542 PHE A N 1
ATOM 1660 C CA . PHE A 1 207 ? 101.936 56.025 83.766 1.00 31.32 542 PHE A CA 1
ATOM 1661 C C . PHE A 1 207 ? 101.297 54.962 84.645 1.00 39.95 542 PHE A C 1
ATOM 1662 O O . PHE A 1 207 ? 100.114 54.641 84.520 1.00 41.55 542 PHE A O 1
ATOM 1670 N N . SER A 1 208 ? 102.107 54.442 85.559 1.00 39.80 543 SER A N 1
ATOM 1671 C CA . SER A 1 208 ? 101.663 53.451 86.514 1.00 40.80 543 SER A CA 1
ATOM 1672 C C . SER A 1 208 ? 102.436 53.690 87.797 1.00 42.50 543 SER A C 1
ATOM 1673 O O . SER A 1 208 ? 103.522 54.259 87.770 1.00 42.38 543 SER A O 1
ATOM 1676 N N . MET A 1 209 ? 101.870 53.256 88.915 1.00 36.61 544 MET A N 1
ATOM 1677 C CA . MET A 1 209 ? 102.510 53.421 90.203 1.00 44.16 544 MET A CA 1
ATOM 1678 C C . MET A 1 209 ? 102.346 52.173 91.066 1.00 44.38 544 MET A C 1
ATOM 1679 O O . MET A 1 209 ? 101.537 51.303 90.765 1.00 41.57 544 MET A O 1
ATOM 1684 N N . LYS A 1 210 ? 103.138 52.092 92.130 1.00 47.71 545 LYS A N 1
ATOM 1685 C CA . LYS A 1 210 ? 103.082 50.979 93.073 1.00 45.30 545 LYS A CA 1
ATOM 1686 C C . LYS A 1 210 ? 102.967 51.585 94.459 1.00 48.74 545 LYS A C 1
ATOM 1687 O O . LYS A 1 210 ? 103.575 52.620 94.739 1.00 52.42 545 LYS A O 1
ATOM 1693 N N . THR A 1 211 ? 102.181 50.955 95.322 1.00 50.93 546 THR A N 1
ATOM 1694 C CA . THR A 1 211 ? 102.037 51.440 96.685 1.00 52.47 546 THR A CA 1
ATOM 1695 C C . THR A 1 211 ? 102.453 50.331 97.635 1.00 61.05 546 THR A C 1
ATOM 1696 O O . THR A 1 211 ? 102.650 49.183 97.227 1.00 62.24 546 THR A O 1
ATOM 1700 N N . MET A 1 212 ? 102.591 50.682 98.906 1.00 66.46 547 MET A N 1
ATOM 1701 C CA . MET A 1 212 ? 102.990 49.717 99.909 1.00 73.52 547 MET A CA 1
ATOM 1702 C C . MET A 1 212 ? 102.397 50.098 101.258 1.00 79.08 547 MET A C 1
ATOM 1703 O O . MET A 1 212 ? 102.563 51.228 101.721 1.00 78.81 547 MET A O 1
ATOM 1708 N N . GLN A 1 213 ? 101.685 49.155 101.869 1.00 82.01 548 GLN A N 1
ATOM 1709 C CA . GLN A 1 213 ? 101.076 49.370 103.175 1.00 81.82 548 GLN A CA 1
ATOM 1710 C C . GLN A 1 213 ? 102.244 49.529 104.143 1.00 85.09 548 GLN A C 1
ATOM 1711 O O . GLN A 1 213 ? 103.177 48.719 104.123 1.00 78.56 548 GLN A O 1
ATOM 1717 N N . ASN A 1 214 ? 102.211 50.561 104.981 1.00 88.32 549 ASN A N 1
ATOM 1718 C CA . ASN A 1 214 ? 103.311 50.772 105.915 1.00 95.74 549 ASN A CA 1
ATOM 1719 C C . ASN A 1 214 ? 103.242 49.860 107.135 1.00 99.18 549 ASN A C 1
ATOM 1720 O O . ASN A 1 214 ? 102.159 49.517 107.618 1.00 97.86 549 ASN A O 1
ATOM 1725 N N . ALA A 1 215 ? 104.421 49.485 107.626 1.00 100.61 550 ALA A N 1
ATOM 1726 C CA . ALA A 1 215 ? 104.561 48.606 108.781 1.00 102.82 550 ALA A CA 1
ATOM 1727 C C . ALA A 1 215 ? 103.570 48.894 109.910 1.00 104.41 550 ALA A C 1
ATOM 1728 O O . ALA A 1 215 ? 102.663 48.097 110.171 1.00 103.50 550 ALA A O 1
ATOM 1730 N N . LYS A 1 216 ? 103.745 50.033 110.573 1.00 102.92 551 LYS A N 1
ATOM 1731 C CA . LYS A 1 216 ? 102.881 50.400 111.688 1.00 102.48 551 LYS A CA 1
ATOM 1732 C C . LYS A 1 216 ? 101.600 51.107 111.253 1.00 103.86 551 LYS A C 1
ATOM 1733 O O . LYS A 1 216 ? 100.571 50.464 111.023 1.00 102.06 551 LYS A O 1
ATOM 1739 N N . ASN A 1 217 ? 101.670 52.431 111.147 1.00 104.51 552 ASN A N 1
ATOM 1740 C CA . ASN A 1 217 ? 100.522 53.244 110.748 1.00 103.51 552 ASN A CA 1
ATOM 1741 C C . ASN A 1 217 ? 99.846 52.676 109.505 1.00 102.71 552 ASN A C 1
ATOM 1742 O O . ASN A 1 217 ? 100.491 52.024 108.681 1.00 99.04 552 ASN A O 1
ATOM 1747 N N . HIS A 1 218 ? 98.547 52.928 109.371 1.00 104.69 553 HIS A N 1
ATOM 1748 C CA . HIS A 1 218 ? 97.806 52.440 108.215 1.00 108.78 553 HIS A CA 1
ATOM 1749 C C . HIS A 1 218 ? 97.916 53.466 107.088 1.00 108.85 553 HIS A C 1
ATOM 1750 O O . HIS A 1 218 ? 97.235 54.492 107.086 1.00 114.36 553 HIS A O 1
ATOM 1757 N N . GLN A 1 219 ? 98.796 53.197 106.132 1.00 104.10 554 GLN A N 1
ATOM 1758 C CA . GLN A 1 219 ? 98.977 54.119 105.024 1.00 93.66 554 GLN A CA 1
ATOM 1759 C C . GLN A 1 219 ? 99.498 53.458 103.768 1.00 86.00 554 GLN A C 1
ATOM 1760 O O . GLN A 1 219 ? 100.408 52.632 103.814 1.00 84.24 554 GLN A O 1
ATOM 1766 N N . ASN A 1 220 ? 98.908 53.834 102.642 1.00 79.75 555 ASN A N 1
ATOM 1767 C CA . ASN A 1 220 ? 99.327 53.309 101.356 1.00 76.87 555 ASN A CA 1
ATOM 1768 C C . ASN A 1 220 ? 100.345 54.301 100.786 1.00 68.15 555 ASN A C 1
ATOM 1769 O O . ASN A 1 220 ? 99.978 55.329 100.224 1.00 69.38 555 ASN A O 1
ATOM 1774 N N . GLU A 1 221 ? 101.625 53.992 100.952 1.00 60.93 556 GLU A N 1
ATOM 1775 C CA . GLU A 1 221 ? 102.695 54.858 100.471 1.00 62.02 556 GLU A CA 1
ATOM 1776 C C . GLU A 1 221 ? 103.140 54.533 99.048 1.00 56.39 556 GLU A C 1
ATOM 1777 O O . GLU A 1 221 ? 103.413 53.380 98.720 1.00 56.13 556 GLU A O 1
ATOM 1783 N N . ILE A 1 222 ? 103.215 55.557 98.206 1.00 48.17 557 ILE A N 1
ATOM 1784 C CA . ILE A 1 222 ? 103.642 55.372 96.825 1.00 44.56 557 ILE A CA 1
ATOM 1785 C C . ILE A 1 222 ? 105.154 55.225 96.842 1.00 46.65 557 ILE A C 1
ATOM 1786 O O . ILE A 1 222 ? 105.857 56.084 97.379 1.00 54.09 557 ILE A O 1
ATOM 1791 N N . ILE A 1 223 ? 105.657 54.142 96.259 1.00 37.81 558 ILE A N 1
ATOM 1792 C CA . ILE A 1 223 ? 107.092 53.893 96.257 1.00 41.13 558 ILE A CA 1
ATOM 1793 C C . ILE A 1 223 ? 107.721 53.732 94.878 1.00 43.46 558 ILE A C 1
ATOM 1794 O O . ILE A 1 223 ? 108.929 53.530 94.756 1.00 47.90 558 ILE A O 1
ATOM 1799 N N . ALA A 1 224 ? 106.905 53.818 93.835 1.00 45.79 559 ALA A N 1
ATOM 1800 C CA . ALA A 1 224 ? 107.421 53.701 92.480 1.00 39.12 559 ALA A CA 1
ATOM 1801 C C . ALA A 1 224 ? 106.432 54.213 91.456 1.00 39.14 559 ALA A C 1
ATOM 1802 O O . ALA A 1 224 ? 105.222 54.023 91.584 1.00 45.02 559 ALA A O 1
ATOM 1804 N N . MET A 1 225 ? 106.963 54.876 90.437 1.00 41.07 560 MET A N 1
ATOM 1805 C CA . MET A 1 225 ? 106.152 55.408 89.360 1.00 31.66 560 MET A CA 1
ATOM 1806 C C . MET A 1 225 ? 106.943 55.285 88.074 1.00 30.51 560 MET A C 1
ATOM 1807 O O . MET A 1 225 ? 108.166 55.432 88.068 1.00 36.27 560 MET A O 1
ATOM 1812 N N . ALA A 1 226 ? 106.241 54.987 86.989 1.00 27.68 561 ALA A N 1
ATOM 1813 C CA . ALA A 1 226 ? 106.870 54.851 85.685 1.00 28.85 561 ALA A CA 1
ATOM 1814 C C . ALA A 1 226 ? 105.995 55.618 84.717 1.00 25.27 561 ALA A C 1
ATOM 1815 O O . ALA A 1 226 ? 104.789 55.736 84.924 1.00 32.15 561 ALA A O 1
ATOM 1817 N N . ALA A 1 227 ? 106.592 56.125 83.650 1.00 32.86 562 ALA A N 1
ATOM 1818 C CA . ALA A 1 227 ? 105.831 56.893 82.688 1.00 23.15 562 ALA A CA 1
ATOM 1819 C C . ALA A 1 227 ? 106.501 56.884 81.329 1.00 27.90 562 ALA A C 1
ATOM 1820 O O . ALA A 1 227 ? 107.718 57.014 81.231 1.00 33.47 562 ALA A O 1
ATOM 1822 N N . LEU A 1 228 ? 105.696 56.703 80.288 1.00 25.30 563 LEU A N 1
ATOM 1823 C CA . LEU A 1 228 ? 106.172 56.703 78.908 1.00 25.41 563 LEU A CA 1
ATOM 1824 C C . LEU A 1 228 ? 105.541 57.936 78.256 1.00 36.00 563 LEU A C 1
ATOM 1825 O O . LEU A 1 228 ? 104.409 58.320 78.589 1.00 25.82 563 LEU A O 1
ATOM 1830 N N . VAL A 1 229 ? 106.260 58.558 77.329 1.00 26.00 564 VAL A N 1
ATOM 1831 C CA . VAL A 1 229 ? 105.753 59.766 76.698 1.00 23.36 564 VAL A CA 1
ATOM 1832 C C . VAL A 1 229 ? 105.943 59.829 75.193 1.00 24.80 564 VAL A C 1
ATOM 1833 O O . VAL A 1 229 ? 106.940 59.356 74.656 1.00 32.10 564 VAL A O 1
ATOM 1837 N N . HIS A 1 230 ? 104.968 60.403 74.505 1.00 28.64 565 HIS A N 1
ATOM 1838 C CA . HIS A 1 230 ? 105.120 60.610 73.081 1.00 28.18 565 HIS A CA 1
ATOM 1839 C C . HIS A 1 230 ? 104.726 62.067 72.863 1.00 33.61 565 HIS A C 1
ATOM 1840 O O . HIS A 1 230 ? 103.666 62.506 73.303 1.00 32.85 565 HIS A O 1
ATOM 1847 N N . HIS A 1 231 ? 105.580 62.823 72.188 1.00 35.69 566 HIS A N 1
ATOM 1848 C CA . HIS A 1 231 ? 105.311 64.247 72.005 1.00 36.16 566 HIS A CA 1
ATOM 1849 C C . HIS A 1 231 ? 104.599 64.606 70.717 1.00 24.61 566 HIS A C 1
ATOM 1850 O O . HIS A 1 231 ? 104.241 65.758 70.520 1.00 40.54 566 HIS A O 1
ATOM 1857 N N . SER A 1 232 ? 104.380 63.629 69.845 1.00 31.21 567 SER A N 1
ATOM 1858 C CA . SER A 1 232 ? 103.706 63.883 68.570 1.00 29.40 567 SER A CA 1
ATOM 1859 C C . SER A 1 232 ? 102.759 62.747 68.244 1.00 23.88 567 SER A C 1
ATOM 1860 O O . SER A 1 232 ? 102.892 62.086 67.219 1.00 31.81 567 SER A O 1
ATOM 1863 N N . PHE A 1 233 ? 101.796 62.525 69.125 1.00 30.46 568 PHE A N 1
ATOM 1864 C CA . PHE A 1 233 ? 100.836 61.448 68.942 1.00 26.50 568 PHE A CA 1
ATOM 1865 C C . PHE A 1 233 ? 99.647 62.001 68.167 1.00 31.58 568 PHE A C 1
ATOM 1866 O O . PHE A 1 233 ? 98.844 62.754 68.715 1.00 28.44 568 PHE A O 1
ATOM 1874 N N . ALA A 1 234 ? 99.545 61.644 66.890 1.00 25.42 569 ALA A N 1
ATOM 1875 C CA . ALA A 1 234 ? 98.452 62.123 66.047 1.00 28.84 569 ALA A CA 1
ATOM 1876 C C . ALA A 1 234 ? 97.207 61.262 66.236 1.00 28.69 569 ALA A C 1
ATOM 1877 O O . ALA A 1 234 ? 97.302 60.047 66.307 1.00 28.81 569 ALA A O 1
ATOM 1879 N N . LEU A 1 235 ? 96.046 61.909 66.309 1.00 32.13 570 LEU A N 1
ATOM 1880 C CA . LEU A 1 235 ? 94.775 61.223 66.499 1.00 28.44 570 LEU A CA 1
ATOM 1881 C C . LEU A 1 235 ? 94.038 60.934 65.195 1.00 37.20 570 LEU A C 1
ATOM 1882 O O . LEU A 1 235 ? 93.031 60.230 65.193 1.00 37.40 570 LEU A O 1
ATOM 1887 N N . ASP A 1 236 ? 94.533 61.475 64.087 1.00 33.34 571 ASP A N 1
ATOM 1888 C CA . ASP A 1 236 ? 93.889 61.254 62.800 1.00 32.27 571 ASP A CA 1
ATOM 1889 C C . ASP A 1 236 ? 94.650 60.235 61.963 1.00 41.37 571 ASP A C 1
ATOM 1890 O O . ASP A 1 236 ? 94.600 60.252 60.736 1.00 42.42 571 ASP A O 1
ATOM 1895 N N . LYS A 1 237 ? 95.387 59.364 62.640 1.00 47.59 572 LYS A N 1
ATOM 1896 C CA . LYS A 1 237 ? 96.101 58.291 61.965 1.00 47.75 572 LYS A CA 1
ATOM 1897 C C . LYS A 1 237 ? 96.553 57.202 62.926 1.00 40.90 572 LYS A C 1
ATOM 1898 O O . LYS A 1 237 ? 96.401 57.327 64.143 1.00 39.37 572 LYS A O 1
ATOM 1904 N N . ALA A 1 238 ? 97.061 56.111 62.369 1.00 39.03 573 ALA A N 1
ATOM 1905 C CA . ALA A 1 238 ? 97.498 54.980 63.172 1.00 41.19 573 ALA A CA 1
ATOM 1906 C C . ALA A 1 238 ? 98.439 55.440 64.267 1.00 33.01 573 ALA A C 1
ATOM 1907 O O . ALA A 1 238 ? 99.187 56.393 64.079 1.00 36.15 573 ALA A O 1
ATOM 1909 N N . ALA A 1 239 ? 98.378 54.776 65.416 1.00 28.37 574 ALA A N 1
ATOM 1910 C CA . ALA A 1 239 ? 99.247 55.108 66.534 1.00 31.23 574 ALA A CA 1
ATOM 1911 C C . ALA A 1 239 ? 100.692 54.995 66.059 1.00 32.41 574 ALA A C 1
ATOM 1912 O O . ALA A 1 239 ? 100.999 54.194 65.180 1.00 36.02 574 ALA A O 1
ATOM 1914 N N . PRO A 1 240 ? 101.597 55.797 66.637 1.00 36.92 575 PRO A N 1
ATOM 1915 C CA . PRO A 1 240 ? 103.014 55.780 66.264 1.00 36.54 575 PRO A CA 1
ATOM 1916 C C . PRO A 1 240 ? 103.665 54.480 66.715 1.00 38.00 575 PRO A C 1
ATOM 1917 O O . PRO A 1 240 ? 103.279 53.910 67.736 1.00 43.17 575 PRO A O 1
ATOM 1921 N N . LYS A 1 241 ? 104.656 54.013 65.966 1.00 40.35 576 LYS A N 1
ATOM 1922 C CA . LYS A 1 241 ? 105.370 52.794 66.349 1.00 48.38 576 LYS A CA 1
ATOM 1923 C C . LYS A 1 241 ? 106.862 53.086 66.437 1.00 42.68 576 LYS A C 1
ATOM 1924 O O . LYS A 1 241 ? 107.494 53.417 65.440 1.00 48.17 576 LYS A O 1
ATOM 1930 N N . PRO A 1 242 ? 107.441 52.987 67.645 1.00 45.84 577 PRO A N 1
ATOM 1931 C CA . PRO A 1 242 ? 106.786 52.622 68.910 1.00 41.96 577 PRO A CA 1
ATOM 1932 C C . PRO A 1 242 ? 105.886 53.749 69.419 1.00 40.50 577 PRO A C 1
ATOM 1933 O O . PRO A 1 242 ? 106.044 54.897 68.997 1.00 35.57 577 PRO A O 1
ATOM 1937 N N . PRO A 1 243 ? 104.947 53.435 70.341 1.00 42.51 578 PRO A N 1
ATOM 1938 C CA . PRO A 1 243 ? 103.974 54.352 70.960 1.00 36.25 578 PRO A CA 1
ATOM 1939 C C . PRO A 1 243 ? 104.552 55.427 71.877 1.00 41.86 578 PRO A C 1
ATOM 1940 O O . PRO A 1 243 ? 103.811 56.272 72.369 1.00 32.97 578 PRO A O 1
ATOM 1944 N N . PHE A 1 244 ? 105.852 55.378 72.147 1.00 36.19 579 PHE A N 1
ATOM 1945 C CA . PHE A 1 244 ? 106.462 56.379 73.016 1.00 37.92 579 PHE A CA 1
ATOM 1946 C C . PHE A 1 244 ? 107.872 56.671 72.556 1.00 37.71 579 PHE A C 1
ATOM 1947 O O . PHE A 1 244 ? 108.503 55.831 71.921 1.00 43.54 579 PHE A O 1
ATOM 1955 N N . GLN A 1 245 ? 108.361 57.863 72.889 1.00 36.96 580 GLN A N 1
ATOM 1956 C CA . GLN A 1 245 ? 109.700 58.295 72.496 1.00 39.00 580 GLN A CA 1
ATOM 1957 C C . GLN A 1 245 ? 110.642 58.396 73.688 1.00 38.02 580 GLN A C 1
ATOM 1958 O O . GLN A 1 245 ? 111.857 58.347 73.526 1.00 52.06 580 GLN A O 1
ATOM 1964 N N . SER A 1 246 ? 110.085 58.552 74.883 1.00 38.56 581 SER A N 1
ATOM 1965 C CA . SER A 1 246 ? 110.906 58.666 76.077 1.00 32.24 581 SER A CA 1
ATOM 1966 C C . SER A 1 246 ? 110.148 58.137 77.283 1.00 39.26 581 SER A C 1
ATOM 1967 O O . SER A 1 246 ? 109.014 57.685 77.161 1.00 35.76 581 SER A O 1
ATOM 1970 N N . HIS A 1 247 ? 110.765 58.226 78.454 1.00 38.02 582 HIS A N 1
ATOM 1971 C CA . HIS A 1 247 ? 110.139 57.713 79.658 1.00 45.77 582 HIS A CA 1
ATOM 1972 C C . HIS A 1 247 ? 111.022 58.024 80.853 1.00 46.87 582 HIS A C 1
ATOM 1973 O O . HIS A 1 247 ? 112.151 58.488 80.704 1.00 53.45 582 HIS A O 1
ATOM 1980 N N . PHE A 1 248 ? 110.508 57.741 82.040 1.00 48.41 583 PHE A N 1
ATOM 1981 C CA . PHE A 1 248 ? 111.262 57.964 83.259 1.00 45.65 583 PHE A CA 1
ATOM 1982 C C . PHE A 1 248 ? 110.653 57.142 84.387 1.00 46.62 583 PHE A C 1
ATOM 1983 O O . PHE A 1 248 ? 109.489 56.739 84.319 1.00 45.11 583 PHE A O 1
ATOM 1991 N N . CYS A 1 249 ? 111.457 56.879 85.412 1.00 47.79 584 CYS A N 1
ATOM 1992 C CA . CYS A 1 249 ? 111.019 56.114 86.566 1.00 42.03 584 CYS A CA 1
ATOM 1993 C C . CYS A 1 249 ? 111.488 56.826 87.813 1.00 41.53 584 CYS A C 1
ATOM 1994 O O . CYS A 1 249 ? 112.419 57.613 87.771 1.00 46.07 584 CYS A O 1
ATOM 1997 N N . VAL A 1 250 ? 110.839 56.551 88.930 1.00 38.61 585 VAL A N 1
ATOM 1998 C CA . VAL A 1 250 ? 111.242 57.144 90.182 1.00 32.51 585 VAL A CA 1
ATOM 1999 C C . VAL A 1 250 ? 110.901 56.122 91.257 1.00 42.61 585 VAL A C 1
ATOM 2000 O O . VAL A 1 250 ? 109.814 55.536 91.239 1.00 39.34 585 VAL A O 1
ATOM 2004 N N . VAL A 1 251 ? 111.844 55.884 92.166 1.00 43.84 586 VAL A N 1
ATOM 2005 C CA . VAL A 1 251 ? 111.653 54.926 93.258 1.00 49.09 586 VAL A CA 1
ATOM 2006 C C . VAL A 1 251 ? 111.976 55.610 94.586 1.00 51.80 586 VAL A C 1
ATOM 2007 O O . VAL A 1 251 ? 112.874 56.450 94.655 1.00 56.13 586 VAL A O 1
ATOM 2011 N N . SER A 1 252 ? 111.233 55.258 95.632 1.00 49.65 587 SER A N 1
ATOM 2012 C CA . SER A 1 252 ? 111.425 55.850 96.952 1.00 53.54 587 SER A CA 1
ATOM 2013 C C . SER A 1 252 ? 111.363 54.787 98.037 1.00 59.86 587 SER A C 1
ATOM 2014 O O . SER A 1 252 ? 110.816 53.713 97.816 1.00 69.88 587 SER A O 1
ATOM 2017 N N . LYS A 1 253 ? 111.929 55.078 99.205 1.00 73.00 588 LYS A N 1
ATOM 2018 C CA . LYS A 1 253 ? 111.894 54.124 100.314 1.00 74.59 588 LYS A CA 1
ATOM 2019 C C . LYS A 1 253 ? 110.798 54.534 101.302 1.00 76.72 588 LYS A C 1
ATOM 2020 O O . LYS A 1 253 ? 110.600 55.722 101.574 1.00 69.89 588 LYS A O 1
ATOM 2026 N N . PRO A 1 254 ? 110.070 53.547 101.849 1.00 81.22 589 PRO A N 1
ATOM 2027 C CA . PRO A 1 254 ? 108.982 53.788 102.805 1.00 87.32 589 PRO A CA 1
ATOM 2028 C C . PRO A 1 254 ? 109.287 54.747 103.951 1.00 91.85 589 PRO A C 1
ATOM 2029 O O . PRO A 1 254 ? 108.566 55.723 104.139 1.00 96.45 589 PRO A O 1
ATOM 2033 N N . LYS A 1 255 ? 110.347 54.468 104.706 1.00 95.29 590 LYS A N 1
ATOM 2034 C CA . LYS A 1 255 ? 110.752 55.299 105.845 1.00 99.11 590 LYS A CA 1
ATOM 2035 C C . LYS A 1 255 ? 111.880 54.623 106.611 1.00 102.38 590 LYS A C 1
ATOM 2036 O O . LYS A 1 255 ? 113.009 55.115 106.663 1.00 101.42 590 LYS A O 1
ATOM 2042 N N . ASP A 1 256 ? 111.548 53.483 107.205 1.00 104.47 591 ASP A N 1
ATOM 2043 C CA . ASP A 1 256 ? 112.492 52.709 107.994 1.00 106.36 591 ASP A CA 1
ATOM 2044 C C . ASP A 1 256 ? 113.434 51.893 107.121 1.00 105.59 591 ASP A C 1
ATOM 2045 O O . ASP A 1 256 ? 114.544 51.556 107.535 1.00 109.69 591 ASP A O 1
ATOM 2050 N N . CYS A 1 257 ? 112.996 51.570 105.911 1.00 101.20 592 CYS A N 1
ATOM 2051 C CA . CYS A 1 257 ? 113.833 50.791 105.013 1.00 98.30 592 CYS A CA 1
ATOM 2052 C C . CYS A 1 257 ? 115.021 51.614 104.534 1.00 93.84 592 CYS A C 1
ATOM 2053 O O . CYS A 1 257 ? 115.099 52.823 104.768 1.00 86.12 592 CYS A O 1
ATOM 2056 N N . ILE A 1 258 ? 115.955 50.934 103.883 1.00 92.22 593 ILE A N 1
ATOM 2057 C CA . ILE A 1 258 ? 117.135 51.567 103.316 1.00 94.03 593 ILE A CA 1
ATOM 2058 C C . ILE A 1 258 ? 117.318 50.864 101.982 1.00 94.76 593 ILE A C 1
ATOM 2059 O O . ILE A 1 258 ? 117.104 49.653 101.881 1.00 98.78 593 ILE A O 1
ATOM 2064 N N . PHE A 1 259 ? 117.692 51.610 100.953 1.00 92.11 594 PHE A N 1
ATOM 2065 C CA . PHE A 1 259 ? 117.876 50.992 99.652 1.00 91.13 594 PHE A CA 1
ATOM 2066 C C . PHE A 1 259 ? 119.057 50.038 99.701 1.00 94.20 594 PHE A C 1
ATOM 2067 O O . PHE A 1 259 ? 119.976 50.215 100.504 1.00 95.10 594 PHE A O 1
ATOM 2075 N N . PRO A 1 260 ? 119.036 48.993 98.860 1.00 98.14 595 PRO A N 1
ATOM 2076 C CA . PRO A 1 260 ? 120.156 48.049 98.857 1.00 100.44 595 PRO A CA 1
ATOM 2077 C C . PRO A 1 260 ? 121.362 48.898 98.475 1.00 101.37 595 PRO A C 1
ATOM 2078 O O . PRO A 1 260 ? 121.208 49.887 97.760 1.00 103.22 595 PRO A O 1
ATOM 2082 N N . TYR A 1 261 ? 122.553 48.546 98.935 1.00 102.56 596 TYR A N 1
ATOM 2083 C CA . TYR A 1 261 ? 123.690 49.376 98.583 1.00 104.29 596 TYR A CA 1
ATOM 2084 C C . TYR A 1 261 ? 124.381 48.976 97.293 1.00 105.35 596 TYR A C 1
ATOM 2085 O O . TYR A 1 261 ? 124.438 47.796 96.934 1.00 100.52 596 TYR A O 1
ATOM 2094 N N . ALA A 1 262 ? 124.870 50.004 96.599 1.00 109.20 597 ALA A N 1
ATOM 2095 C CA . ALA A 1 262 ? 125.523 49.910 95.293 1.00 110.28 597 ALA A CA 1
ATOM 2096 C C . ALA A 1 262 ? 124.392 50.202 94.307 1.00 111.26 597 ALA A C 1
ATOM 2097 O O . ALA A 1 262 ? 124.616 50.398 93.113 1.00 108.10 597 ALA A O 1
ATOM 2099 N N . PHE A 1 263 ? 123.175 50.235 94.850 1.00 110.78 598 PHE A N 1
ATOM 2100 C CA . PHE A 1 263 ? 121.950 50.507 94.103 1.00 106.08 598 PHE A CA 1
ATOM 2101 C C . PHE A 1 263 ? 122.182 51.649 93.118 1.00 104.19 598 PHE A C 1
ATOM 2102 O O . PHE A 1 263 ? 121.939 51.503 91.917 1.00 102.01 598 PHE A O 1
ATOM 2110 N N . LYS A 1 264 ? 122.652 52.780 93.638 1.00 98.40 599 LYS A N 1
ATOM 2111 C CA . LYS A 1 264 ? 122.943 53.951 92.819 1.00 96.63 599 LYS A CA 1
ATOM 2112 C C . LYS A 1 264 ? 123.841 53.510 91.667 1.00 100.25 599 LYS A C 1
ATOM 2113 O O . LYS A 1 264 ? 123.531 53.721 90.493 1.00 103.35 599 LYS A O 1
ATOM 2119 N N . GLU A 1 265 ? 124.959 52.890 92.026 1.00 100.50 600 GLU A N 1
ATOM 2120 C CA . GLU A 1 265 ? 125.933 52.398 91.062 1.00 102.60 600 GLU A CA 1
ATOM 2121 C C . GLU A 1 265 ? 125.280 51.378 90.132 1.00 100.23 600 GLU A C 1
ATOM 2122 O O . GLU A 1 265 ? 125.495 51.403 88.921 1.00 100.05 600 GLU A O 1
ATOM 2128 N N . VAL A 1 266 ? 124.489 50.477 90.713 1.00 98.84 601 VAL A N 1
ATOM 2129 C CA . VAL A 1 266 ? 123.790 49.444 89.954 1.00 95.88 601 VAL A CA 1
ATOM 2130 C C . VAL A 1 266 ? 122.967 50.121 88.859 1.00 96.09 601 VAL A C 1
ATOM 2131 O O . VAL A 1 266 ? 122.849 49.610 87.744 1.00 95.13 601 VAL A O 1
ATOM 2135 N N . ILE A 1 267 ? 122.405 51.279 89.197 1.00 98.46 602 ILE A N 1
ATOM 2136 C CA . ILE A 1 267 ? 121.595 52.064 88.271 1.00 100.11 602 ILE A CA 1
ATOM 2137 C C . ILE A 1 267 ? 122.482 52.696 87.197 1.00 106.13 602 ILE A C 1
ATOM 2138 O O . ILE A 1 267 ? 122.162 52.643 86.007 1.00 109.83 602 ILE A O 1
ATOM 2143 N N . GLU A 1 268 ? 123.594 53.294 87.622 1.00 108.41 603 GLU A N 1
ATOM 2144 C CA . GLU A 1 268 ? 124.531 53.921 86.695 1.00 104.80 603 GLU A CA 1
ATOM 2145 C C . GLU A 1 268 ? 125.106 52.834 85.803 1.00 103.58 603 GLU A C 1
ATOM 2146 O O . GLU A 1 268 ? 125.337 53.045 84.614 1.00 102.91 603 GLU A O 1
ATOM 2152 N N . LYS A 1 269 ? 125.332 51.667 86.397 1.00 102.89 604 LYS A N 1
ATOM 2153 C CA . LYS A 1 269 ? 125.871 50.525 85.675 1.00 104.13 604 LYS A CA 1
ATOM 2154 C C . LYS A 1 269 ? 124.974 50.163 84.499 1.00 102.76 604 LYS A C 1
ATOM 2155 O O . LYS A 1 269 ? 125.360 50.312 83.341 1.00 103.87 604 LYS A O 1
ATOM 2161 N N . LYS A 1 270 ? 123.770 49.692 84.810 1.00 101.38 605 LYS A N 1
ATOM 2162 C CA . LYS A 1 270 ? 122.820 49.283 83.787 1.00 100.80 605 LYS A CA 1
ATOM 2163 C C . LYS A 1 270 ? 122.234 50.447 82.992 1.00 99.77 605 LYS A C 1
ATOM 2164 O O . LYS A 1 270 ? 121.567 50.239 81.979 1.00 101.32 605 LYS A O 1
ATOM 2170 N N . ASN A 1 271 ? 122.488 51.668 83.455 1.00 100.01 606 ASN A N 1
ATOM 2171 C CA . ASN A 1 271 ? 122.019 52.878 82.777 1.00 103.06 606 ASN A CA 1
ATOM 2172 C C . ASN A 1 271 ? 120.516 53.009 82.556 1.00 101.77 606 ASN A C 1
ATOM 2173 O O . ASN A 1 271 ? 120.055 53.055 81.414 1.00 102.28 606 ASN A O 1
ATOM 2178 N N . VAL A 1 272 ? 119.752 53.088 83.637 1.00 97.16 607 VAL A N 1
ATOM 2179 C CA . VAL A 1 272 ? 118.312 53.237 83.509 1.00 95.36 607 VAL A CA 1
ATOM 2180 C C . VAL A 1 272 ? 117.927 54.638 83.969 1.00 91.92 607 VAL A C 1
ATOM 2181 O O . VAL A 1 272 ? 118.417 55.112 84.993 1.00 87.15 607 VAL A O 1
ATOM 2185 N N . LYS A 1 273 ? 117.064 55.303 83.205 1.00 87.70 608 LYS A N 1
ATOM 2186 C CA . LYS A 1 273 ? 116.625 56.648 83.555 1.00 84.33 608 LYS A CA 1
ATOM 2187 C C . LYS A 1 273 ? 115.751 56.637 84.803 1.00 80.53 608 LYS A C 1
ATOM 2188 O O . LYS A 1 273 ? 114.613 57.114 84.776 1.00 80.43 608 LYS A O 1
ATOM 2194 N N . VAL A 1 274 ? 116.294 56.101 85.895 1.00 64.78 609 VAL A N 1
ATOM 2195 C CA . VAL A 1 274 ? 115.579 56.019 87.163 1.00 59.02 609 VAL A CA 1
ATOM 2196 C C . VAL A 1 274 ? 116.072 57.017 88.213 1.00 59.39 609 VAL A C 1
ATOM 2197 O O . VAL A 1 274 ? 117.250 57.048 88.544 1.00 60.84 609 VAL A O 1
ATOM 2201 N N . GLU A 1 275 ? 115.152 57.823 88.736 1.00 52.10 610 GLU A N 1
ATOM 2202 C CA . GLU A 1 275 ? 115.469 58.808 89.760 1.00 51.85 610 GLU A CA 1
ATOM 2203 C C . GLU A 1 275 ? 115.154 58.205 91.128 1.00 58.53 610 GLU A C 1
ATOM 2204 O O . GLU A 1 275 ? 114.000 57.899 91.431 1.00 62.69 610 GLU A O 1
ATOM 2210 N N . VAL A 1 276 ? 116.177 58.034 91.958 1.00 57.45 611 VAL A N 1
ATOM 2211 C CA . VAL A 1 276 ? 115.976 57.460 93.282 1.00 58.43 611 VAL A CA 1
ATOM 2212 C C . VAL A 1 276 ? 115.722 58.530 94.338 1.00 50.72 611 VAL A C 1
ATOM 2213 O O . VAL A 1 276 ? 116.653 59.153 94.837 1.00 57.26 611 VAL A O 1
ATOM 2217 N N . ALA A 1 277 ? 114.446 58.731 94.663 1.00 56.15 612 ALA A N 1
ATOM 2218 C CA . ALA A 1 277 ? 114.025 59.716 95.655 1.00 55.09 612 ALA A CA 1
ATOM 2219 C C . ALA A 1 277 ? 114.248 59.169 97.052 1.00 59.97 612 ALA A C 1
ATOM 2220 O O . ALA A 1 277 ? 114.173 57.960 97.279 1.00 61.49 612 ALA A O 1
ATOM 2222 N N . ALA A 1 278 ? 114.504 60.073 97.989 1.00 62.46 613 ALA A N 1
ATOM 2223 C CA . ALA A 1 278 ? 114.779 59.698 99.369 1.00 60.57 613 ALA A CA 1
ATOM 2224 C C . ALA A 1 278 ? 113.531 59.598 100.233 1.00 60.49 613 ALA A C 1
ATOM 2225 O O . ALA A 1 278 ? 113.501 58.841 101.202 1.00 62.38 613 ALA A O 1
ATOM 2227 N N . THR A 1 279 ? 112.504 60.369 99.892 1.00 56.83 614 THR A N 1
ATOM 2228 C CA . THR A 1 279 ? 111.267 60.348 100.657 1.00 45.84 614 THR A CA 1
ATOM 2229 C C . THR A 1 279 ? 110.096 60.388 99.698 1.00 52.54 614 THR A C 1
ATOM 2230 O O . THR A 1 279 ? 110.238 60.843 98.563 1.00 53.05 614 THR A O 1
ATOM 2234 N N . GLU A 1 280 ? 108.941 59.909 100.149 1.00 50.36 615 GLU A N 1
ATOM 2235 C CA . GLU A 1 280 ? 107.752 59.909 99.309 1.00 52.07 615 GLU A CA 1
ATOM 2236 C C . GLU A 1 280 ? 107.480 61.328 98.816 1.00 45.54 615 GLU A C 1
ATOM 2237 O O . GLU A 1 280 ? 107.162 61.539 97.642 1.00 50.75 615 GLU A O 1
ATOM 2243 N N . ARG A 1 281 ? 107.630 62.302 99.707 1.00 46.83 616 ARG A N 1
ATOM 2244 C CA . ARG A 1 281 ? 107.400 63.700 99.351 1.00 49.89 616 ARG A CA 1
ATOM 2245 C C . ARG A 1 281 ? 108.250 64.137 98.167 1.00 45.65 616 ARG A C 1
ATOM 2246 O O . ARG A 1 281 ? 107.816 64.946 97.336 1.00 43.06 616 ARG A O 1
ATOM 2254 N N . THR A 1 282 ? 109.468 63.619 98.110 1.00 35.59 617 THR A N 1
ATOM 2255 C CA . THR A 1 282 ? 110.369 63.959 97.022 1.00 40.29 617 THR A CA 1
ATOM 2256 C C . THR A 1 282 ? 109.873 63.294 95.752 1.00 45.41 617 THR A C 1
ATOM 2257 O O . THR A 1 282 ? 109.826 63.922 94.686 1.00 44.83 617 THR A O 1
ATOM 2261 N N . LEU A 1 283 ? 109.505 62.018 95.872 1.00 44.21 618 LEU A N 1
ATOM 2262 C CA . LEU A 1 283 ? 109.005 61.253 94.737 1.00 36.31 618 LEU A CA 1
ATOM 2263 C C . LEU A 1 283 ? 107.818 61.966 94.125 1.00 33.01 618 LEU A C 1
ATOM 2264 O O . LEU A 1 283 ? 107.730 62.095 92.908 1.00 32.60 618 LEU A O 1
ATOM 2269 N N . LEU A 1 284 ? 106.917 62.445 94.975 1.00 34.23 619 LEU A N 1
ATOM 2270 C CA . LEU A 1 284 ? 105.734 63.136 94.496 1.00 37.61 619 LEU A CA 1
ATOM 2271 C C . LEU A 1 284 ? 106.076 64.477 93.872 1.00 47.24 619 LEU A C 1
ATOM 2272 O O . LEU A 1 284 ? 105.546 64.828 92.817 1.00 50.49 619 LEU A O 1
ATOM 2277 N N . GLY A 1 285 ? 106.962 65.227 94.522 1.00 46.94 620 GLY A N 1
ATOM 2278 C CA . GLY A 1 285 ? 107.345 66.523 93.991 1.00 32.01 620 GLY A CA 1
ATOM 2279 C C . GLY A 1 285 ? 107.978 66.361 92.624 1.00 27.99 620 GLY A C 1
ATOM 2280 O O . GLY A 1 285 ? 107.755 67.171 91.722 1.00 33.36 620 GLY A O 1
ATOM 2281 N N . PHE A 1 286 ? 108.751 65.290 92.471 1.00 27.83 621 PHE A N 1
ATOM 2282 C CA . PHE A 1 286 ? 109.452 64.988 91.224 1.00 34.14 621 PHE A CA 1
ATOM 2283 C C . PHE A 1 286 ? 108.480 64.619 90.096 1.00 40.91 621 PHE A C 1
ATOM 2284 O O . PHE A 1 286 ? 108.624 65.073 88.953 1.00 32.51 621 PHE A O 1
ATOM 2292 N N . PHE A 1 287 ? 107.494 63.789 90.423 1.00 41.39 622 PHE A N 1
ATOM 2293 C CA . PHE A 1 287 ? 106.499 63.361 89.452 1.00 33.28 622 PHE A CA 1
ATOM 2294 C C . PHE A 1 287 ? 105.737 64.566 88.914 1.00 35.86 622 PHE A C 1
ATOM 2295 O O . PHE A 1 287 ? 105.522 64.696 87.703 1.00 36.78 622 PHE A O 1
ATOM 2303 N N . LEU A 1 288 ? 105.317 65.444 89.817 1.00 31.69 623 LEU A N 1
ATOM 2304 C CA . LEU A 1 288 ? 104.575 66.636 89.421 1.00 29.98 623 LEU A CA 1
ATOM 2305 C C . LEU A 1 288 ? 105.445 67.554 88.554 1.00 32.47 623 LEU A C 1
ATOM 2306 O O . LEU A 1 288 ? 104.973 68.125 87.581 1.00 36.87 623 LEU A O 1
ATOM 2311 N N . ALA A 1 289 ? 106.719 67.682 88.905 1.00 34.62 624 ALA A N 1
ATOM 2312 C CA . ALA A 1 289 ? 107.623 68.517 88.128 1.00 32.47 624 ALA A CA 1
ATOM 2313 C C . ALA A 1 289 ? 107.695 67.935 86.720 1.00 31.76 624 ALA A C 1
ATOM 2314 O O . ALA A 1 289 ? 107.679 68.669 85.736 1.00 33.59 624 ALA A O 1
ATOM 2316 N N . LYS A 1 290 ? 107.751 66.611 86.626 1.00 34.04 625 LYS A N 1
ATOM 2317 C CA . LYS A 1 290 ? 107.809 65.966 85.326 1.00 26.85 625 LYS A CA 1
ATOM 2318 C C . LYS A 1 290 ? 106.526 66.194 84.530 1.00 34.22 625 LYS A C 1
ATOM 2319 O O . LYS A 1 290 ? 106.572 66.379 83.315 1.00 35.92 625 LYS A O 1
ATOM 2325 N N . VAL A 1 291 ? 105.377 66.194 85.198 1.00 30.42 626 VAL A N 1
ATOM 2326 C CA . VAL A 1 291 ? 104.140 66.415 84.466 1.00 36.29 626 VAL A CA 1
ATOM 2327 C C . VAL A 1 291 ? 104.099 67.855 83.963 1.00 31.74 626 VAL A C 1
ATOM 2328 O O . VAL A 1 291 ? 103.660 68.106 82.845 1.00 31.92 626 VAL A O 1
ATOM 2332 N N . HIS A 1 292 ? 104.566 68.797 84.778 1.00 28.80 627 HIS A N 1
ATOM 2333 C CA . HIS A 1 292 ? 104.555 70.200 84.371 1.00 30.87 627 HIS A CA 1
ATOM 2334 C C . HIS A 1 292 ? 105.447 70.433 83.156 1.00 29.06 627 HIS A C 1
ATOM 2335 O O . HIS A 1 292 ? 105.053 71.116 82.210 1.00 32.14 627 HIS A O 1
ATOM 2342 N N . LYS A 1 293 ? 106.642 69.845 83.190 1.00 29.80 628 LYS A N 1
ATOM 2343 C CA . LYS A 1 293 ? 107.624 69.981 82.122 1.00 32.94 628 LYS A CA 1
ATOM 2344 C C . LYS A 1 293 ? 107.233 69.268 80.826 1.00 36.14 628 LYS A C 1
ATOM 2345 O O . LYS A 1 293 ? 107.418 69.799 79.731 1.00 29.61 628 LYS A O 1
ATOM 2351 N N . ILE A 1 294 ? 106.738 68.044 80.950 1.00 38.87 629 ILE A N 1
ATOM 2352 C CA . ILE A 1 294 ? 106.311 67.279 79.787 1.00 31.29 629 ILE A CA 1
ATOM 2353 C C . ILE A 1 294 ? 105.019 67.909 79.256 1.00 32.00 629 ILE A C 1
ATOM 2354 O O . ILE A 1 294 ? 104.769 67.917 78.057 1.00 29.44 629 ILE A O 1
ATOM 2359 N N . ASP A 1 295 ? 104.206 68.435 80.167 1.00 26.05 630 ASP A N 1
ATOM 2360 C CA . ASP A 1 295 ? 102.946 69.094 79.811 1.00 31.54 630 ASP A CA 1
ATOM 2361 C C . ASP A 1 295 ? 102.031 68.266 78.883 1.00 26.62 630 ASP A C 1
ATOM 2362 O O . ASP A 1 295 ? 101.635 68.717 77.803 1.00 27.46 630 ASP A O 1
ATOM 2367 N N . PRO A 1 296 ? 101.650 67.055 79.314 1.00 31.60 631 PRO A N 1
ATOM 2368 C CA . PRO A 1 296 ? 100.784 66.224 78.467 1.00 28.75 631 PRO A CA 1
ATOM 2369 C C . PRO A 1 296 ? 99.350 66.728 78.291 1.00 26.88 631 PRO A C 1
ATOM 2370 O O . PRO A 1 296 ? 98.753 67.297 79.217 1.00 23.28 631 PRO A O 1
ATOM 2374 N N . ASP A 1 297 ? 98.815 66.535 77.088 1.00 21.00 632 ASP A N 1
ATOM 2375 C CA . ASP A 1 297 ? 97.437 66.907 76.784 1.00 27.20 632 ASP A CA 1
ATOM 2376 C C . ASP A 1 297 ? 96.553 65.742 77.228 1.00 25.11 632 ASP A C 1
ATOM 2377 O O . ASP A 1 297 ? 95.367 65.915 77.517 1.00 30.94 632 ASP A O 1
ATOM 2382 N N . ILE A 1 298 ? 97.149 64.553 77.281 1.00 31.61 633 ILE A N 1
ATOM 2383 C CA . ILE A 1 298 ? 96.434 63.342 77.663 1.00 28.70 633 ILE A CA 1
ATOM 2384 C C . ILE A 1 298 ? 97.253 62.440 78.577 1.00 29.04 633 ILE A C 1
ATOM 2385 O O . ILE A 1 298 ? 98.392 62.071 78.264 1.00 26.14 633 ILE A O 1
ATOM 2390 N N . ILE A 1 299 ? 96.663 62.096 79.716 1.00 23.57 634 ILE A N 1
ATOM 2391 C CA . ILE A 1 299 ? 97.299 61.215 80.689 1.00 25.40 634 ILE A CA 1
ATOM 2392 C C . ILE A 1 299 ? 96.544 59.886 80.650 1.00 35.58 634 ILE A C 1
ATOM 2393 O O . ILE A 1 299 ? 95.313 59.854 80.815 1.00 28.18 634 ILE A O 1
ATOM 2398 N N . VAL A 1 300 ? 97.264 58.796 80.411 1.00 30.55 635 VAL A N 1
ATOM 2399 C CA . VAL A 1 300 ? 96.616 57.495 80.351 1.00 33.02 635 VAL A CA 1
ATOM 2400 C C . VAL A 1 300 ? 97.091 56.564 81.444 1.00 31.72 635 VAL A C 1
ATOM 2401 O O . VAL A 1 300 ? 98.284 56.495 81.745 1.00 28.08 635 VAL A O 1
ATOM 2405 N N . GLY A 1 301 ? 96.136 55.865 82.051 1.00 26.01 636 GLY A N 1
ATOM 2406 C CA . GLY A 1 301 ? 96.450 54.924 83.106 1.00 31.67 636 GLY A CA 1
ATOM 2407 C C . GLY A 1 301 ? 95.415 53.811 83.155 1.00 31.35 636 GLY A C 1
ATOM 2408 O O . GLY A 1 301 ? 94.590 53.686 82.255 1.00 34.11 636 GLY A O 1
ATOM 2409 N N . HIS A 1 302 ? 95.478 52.989 84.196 1.00 36.97 637 HIS A N 1
ATOM 2410 C CA . HIS A 1 302 ? 94.523 51.910 84.396 1.00 34.29 637 HIS A CA 1
ATOM 2411 C C . HIS A 1 302 ? 93.954 52.092 85.787 1.00 37.70 637 HIS A C 1
ATOM 2412 O O . HIS A 1 302 ? 94.697 52.218 86.757 1.00 39.49 637 HIS A O 1
ATOM 2419 N N . ASN A 1 303 ? 92.635 52.117 85.884 1.00 40.01 638 ASN A N 1
ATOM 2420 C CA . ASN A 1 303 ? 91.987 52.304 87.169 1.00 42.89 638 ASN A CA 1
ATOM 2421 C C . ASN A 1 303 ? 92.451 53.627 87.775 1.00 44.40 638 ASN A C 1
ATOM 2422 O O . ASN A 1 303 ? 92.806 53.710 88.954 1.00 41.07 638 ASN A O 1
ATOM 2427 N N . ILE A 1 304 ? 92.447 54.665 86.944 1.00 48.50 639 ILE A N 1
ATOM 2428 C CA . ILE A 1 304 ? 92.853 55.994 87.373 1.00 54.23 639 ILE A CA 1
ATOM 2429 C C . ILE A 1 304 ? 91.747 56.619 88.199 1.00 55.16 639 ILE A C 1
ATOM 2430 O O . ILE A 1 304 ? 91.961 57.015 89.341 1.00 59.43 639 ILE A O 1
ATOM 2435 N N . TYR A 1 305 ? 90.559 56.697 87.611 1.00 53.76 640 TYR A N 1
ATOM 2436 C CA . TYR A 1 305 ? 89.420 57.304 88.281 1.00 54.97 640 TYR A CA 1
ATOM 2437 C C . TYR A 1 305 ? 88.952 56.605 89.542 1.00 58.35 640 TYR A C 1
ATOM 2438 O O . TYR A 1 305 ? 88.374 57.237 90.426 1.00 62.30 640 TYR A O 1
ATOM 2447 N N . GLY A 1 306 ? 89.203 55.305 89.634 1.00 64.56 641 GLY A N 1
ATOM 2448 C CA . GLY A 1 306 ? 88.762 54.571 90.803 1.00 60.70 641 GLY A CA 1
ATOM 2449 C C . GLY A 1 306 ? 89.767 54.473 91.931 1.00 62.67 641 GLY A C 1
ATOM 2450 O O . GLY A 1 306 ? 89.383 54.412 93.096 1.00 67.94 641 GLY A O 1
ATOM 2451 N N . PHE A 1 307 ? 91.053 54.476 91.603 1.00 62.59 642 PHE A N 1
ATOM 2452 C CA . PHE A 1 307 ? 92.063 54.341 92.634 1.00 56.50 642 PHE A CA 1
ATOM 2453 C C . PHE A 1 307 ? 93.251 55.294 92.538 1.00 53.42 642 PHE A C 1
ATOM 2454 O O . PHE A 1 307 ? 93.341 56.258 93.294 1.00 52.77 642 PHE A O 1
ATOM 2462 N N . GLU A 1 308 ? 94.160 55.005 91.613 1.00 48.92 643 GLU A N 1
ATOM 2463 C CA . GLU A 1 308 ? 95.375 55.791 91.434 1.00 51.05 643 GLU A CA 1
ATOM 2464 C C . GLU A 1 308 ? 95.291 57.299 91.641 1.00 45.71 643 GLU A C 1
ATOM 2465 O O . GLU A 1 308 ? 96.076 57.859 92.399 1.00 49.26 643 GLU A O 1
ATOM 2471 N N . LEU A 1 309 ? 94.343 57.955 90.986 1.00 50.39 644 LEU A N 1
ATOM 2472 C CA . LEU A 1 309 ? 94.204 59.405 91.113 1.00 42.52 644 LEU A CA 1
ATOM 2473 C C . LEU A 1 309 ? 93.880 59.855 92.534 1.00 43.57 644 LEU A C 1
ATOM 2474 O O . LEU A 1 309 ? 94.438 60.838 93.016 1.00 48.51 644 LEU A O 1
ATOM 2479 N N . GLU A 1 310 ? 92.984 59.140 93.208 1.00 53.89 645 GLU A N 1
ATOM 2480 C CA . GLU A 1 310 ? 92.624 59.492 94.581 1.00 56.86 645 GLU A CA 1
ATOM 2481 C C . GLU A 1 310 ? 93.794 59.252 95.543 1.00 50.09 645 GLU A C 1
ATOM 2482 O O . GLU A 1 310 ? 94.054 60.065 96.422 1.00 45.99 645 GLU A O 1
ATOM 2488 N N . VAL A 1 311 ? 94.494 58.135 95.378 1.00 40.36 646 VAL A N 1
ATOM 2489 C CA . VAL A 1 311 ? 95.638 57.831 96.229 1.00 50.28 646 VAL A CA 1
ATOM 2490 C C . VAL A 1 311 ? 96.758 58.850 96.016 1.00 52.50 646 VAL A C 1
ATOM 2491 O O . VAL A 1 311 ? 97.452 59.229 96.959 1.00 56.61 646 VAL A O 1
ATOM 2495 N N . LEU A 1 312 ? 96.926 59.293 94.776 1.00 56.33 647 LEU A N 1
ATOM 2496 C CA . LEU A 1 312 ? 97.966 60.263 94.445 1.00 48.00 647 LEU A CA 1
ATOM 2497 C C . LEU A 1 312 ? 97.674 61.606 95.109 1.00 48.10 647 LEU A C 1
ATOM 2498 O O . LEU A 1 312 ? 98.535 62.191 95.762 1.00 42.24 647 LEU A O 1
ATOM 2503 N N . LEU A 1 313 ? 96.454 62.095 94.951 1.00 42.48 648 LEU A N 1
ATOM 2504 C CA . LEU A 1 313 ? 96.095 63.371 95.545 1.00 48.02 648 LEU A CA 1
ATOM 2505 C C . LEU A 1 313 ? 96.150 63.326 97.070 1.00 53.56 648 LEU A C 1
ATOM 2506 O O . LEU A 1 313 ? 96.626 64.268 97.705 1.00 59.22 648 LEU A O 1
ATOM 2511 N N . GLN A 1 314 ? 95.674 62.235 97.661 1.00 55.83 649 GLN A N 1
ATOM 2512 C CA . GLN A 1 314 ? 95.685 62.122 99.112 1.00 56.65 649 GLN A CA 1
ATOM 2513 C C . GLN A 1 314 ? 97.124 62.111 99.609 1.00 56.57 649 GLN A C 1
ATOM 2514 O O . GLN A 1 314 ? 97.468 62.861 100.522 1.00 59.96 649 GLN A O 1
ATOM 2520 N N . ARG A 1 315 ? 97.973 61.285 99.000 1.00 49.50 650 ARG A N 1
ATOM 2521 C CA . ARG A 1 315 ? 99.374 61.227 99.413 1.00 53.79 650 ARG A CA 1
ATOM 2522 C C . ARG A 1 315 ? 100.083 62.560 99.189 1.00 56.00 650 ARG A C 1
ATOM 2523 O O . ARG A 1 315 ? 100.946 62.951 99.969 1.00 60.26 650 ARG A O 1
ATOM 2531 N N . ILE A 1 316 ? 99.721 63.254 98.119 1.00 56.22 651 ILE A N 1
ATOM 2532 C CA . ILE A 1 316 ? 100.324 64.547 97.828 1.00 58.02 651 ILE A CA 1
ATOM 2533 C C . ILE A 1 316 ? 99.956 65.494 98.955 1.00 59.89 651 ILE A C 1
ATOM 2534 O O . ILE A 1 316 ? 100.755 66.331 99.366 1.00 54.71 651 ILE A O 1
ATOM 2539 N N . ASN A 1 317 ? 98.739 65.344 99.461 1.00 61.33 652 ASN A N 1
ATOM 2540 C CA . ASN A 1 317 ? 98.256 66.189 100.540 1.00 63.04 652 ASN A CA 1
ATOM 2541 C C . ASN A 1 317 ? 98.896 65.806 101.877 1.00 61.67 652 ASN A C 1
ATOM 2542 O O . ASN A 1 317 ? 99.289 66.670 102.662 1.00 60.03 652 ASN A O 1
ATOM 2547 N N . VAL A 1 318 ? 99.003 64.506 102.126 1.00 58.83 653 VAL A N 1
ATOM 2548 C CA . VAL A 1 318 ? 99.587 64.001 103.362 1.00 56.51 653 VAL A CA 1
ATOM 2549 C C . VAL A 1 318 ? 101.067 64.331 103.469 1.00 58.10 653 VAL A C 1
ATOM 2550 O O . VAL A 1 318 ? 101.525 64.811 104.508 1.00 61.48 653 VAL A O 1
ATOM 2554 N N . CYS A 1 319 ? 101.811 64.069 102.399 1.00 55.35 654 CYS A N 1
ATOM 2555 C CA . CYS A 1 319 ? 103.245 64.345 102.375 1.00 55.38 654 CYS A CA 1
ATOM 2556 C C . CYS A 1 319 ? 103.511 65.820 102.109 1.00 55.18 654 CYS A C 1
ATOM 2557 O O . CYS A 1 319 ? 104.662 66.236 102.011 1.00 59.26 654 CYS A O 1
ATOM 2560 N N . LYS A 1 320 ? 102.442 66.603 101.995 1.00 53.93 655 LYS A N 1
ATOM 2561 C CA . LYS A 1 320 ? 102.565 68.031 101.733 1.00 58.79 655 LYS A CA 1
ATOM 2562 C C . LYS A 1 320 ? 103.498 68.279 100.546 1.00 65.74 655 LYS A C 1
ATOM 2563 O O . LYS A 1 320 ? 104.405 69.111 100.620 1.00 69.13 655 LYS A O 1
ATOM 2569 N N . ALA A 1 321 ? 103.278 67.541 99.461 1.00 64.61 656 ALA A N 1
ATOM 2570 C CA . ALA A 1 321 ? 104.082 67.689 98.258 1.00 59.72 656 ALA A CA 1
ATOM 2571 C C . ALA A 1 321 ? 103.864 69.087 97.677 1.00 62.16 656 ALA A C 1
ATOM 2572 O O . ALA A 1 321 ? 102.792 69.685 97.836 1.00 49.12 656 ALA A O 1
ATOM 2574 N N . PRO A 1 322 ? 104.890 69.630 97.002 1.00 61.59 657 PRO A N 1
ATOM 2575 C CA . PRO A 1 322 ? 104.820 70.965 96.400 1.00 56.62 657 PRO A CA 1
ATOM 2576 C C . PRO A 1 322 ? 104.109 71.055 95.048 1.00 55.09 657 PRO A C 1
ATOM 2577 O O . PRO A 1 322 ? 104.328 70.218 94.172 1.00 55.71 657 PRO A O 1
ATOM 2581 N N . HIS A 1 323 ? 103.260 72.077 94.902 1.00 52.68 658 HIS A N 1
ATOM 2582 C CA . HIS A 1 323 ? 102.527 72.363 93.660 1.00 55.28 658 HIS A CA 1
ATOM 2583 C C . HIS A 1 323 ? 101.586 71.279 93.136 1.00 53.04 658 HIS A C 1
ATOM 2584 O O . HIS A 1 323 ? 101.727 70.848 91.992 1.00 51.56 658 HIS A O 1
ATOM 2591 N N . TRP A 1 324 ? 100.610 70.865 93.936 1.00 55.02 659 TRP A N 1
ATOM 2592 C CA . TRP A 1 324 ? 99.702 69.805 93.504 1.00 43.62 659 TRP A CA 1
ATOM 2593 C C . TRP A 1 324 ? 98.931 70.129 92.234 1.00 37.82 659 TRP A C 1
ATOM 2594 O O . TRP A 1 324 ? 98.668 69.235 91.433 1.00 36.34 659 TRP A O 1
ATOM 2605 N N . SER A 1 325 ? 98.583 71.396 92.034 1.00 33.56 660 SER A N 1
ATOM 2606 C CA . SER A 1 325 ? 97.794 71.766 90.865 1.00 31.25 660 SER A CA 1
ATOM 2607 C C . SER A 1 325 ? 98.524 71.595 89.537 1.00 34.52 660 SER A C 1
ATOM 2608 O O . SER A 1 325 ? 97.933 71.773 88.471 1.00 36.13 660 SER A O 1
ATOM 2611 N N . LYS A 1 326 ? 99.800 71.240 89.583 1.00 34.53 661 LYS A N 1
ATOM 2612 C CA . LYS A 1 326 ? 100.529 71.034 88.341 1.00 33.64 661 LYS A CA 1
ATOM 2613 C C . LYS A 1 326 ? 100.039 69.755 87.665 1.00 33.65 661 LYS A C 1
ATOM 2614 O O . LYS A 1 326 ? 100.304 69.518 86.483 1.00 29.32 661 LYS A O 1
ATOM 2620 N N . ILE A 1 327 ? 99.301 68.935 88.403 1.00 34.55 662 ILE A N 1
ATOM 2621 C CA . ILE A 1 327 ? 98.789 67.707 87.815 1.00 36.70 662 ILE A CA 1
ATOM 2622 C C . ILE A 1 327 ? 97.712 68.073 86.797 1.00 35.87 662 ILE A C 1
ATOM 2623 O O . ILE A 1 327 ? 97.340 67.263 85.950 1.00 38.80 662 ILE A O 1
ATOM 2628 N N . GLY A 1 328 ? 97.227 69.308 86.895 1.00 35.65 663 GLY A N 1
ATOM 2629 C CA . GLY A 1 328 ? 96.235 69.824 85.967 1.00 33.62 663 GLY A CA 1
ATOM 2630 C C . GLY A 1 328 ? 96.877 70.999 85.234 1.00 38.09 663 GLY A C 1
ATOM 2631 O O . GLY A 1 328 ? 98.082 71.194 85.331 1.00 29.80 663 GLY A O 1
ATOM 2632 N N . ARG A 1 329 ? 96.093 71.792 84.511 1.00 30.94 664 ARG A N 1
ATOM 2633 C CA . ARG A 1 329 ? 96.644 72.931 83.789 1.00 30.99 664 ARG A CA 1
ATOM 2634 C C . ARG A 1 329 ? 96.165 74.265 84.365 1.00 30.95 664 ARG A C 1
ATOM 2635 O O . ARG A 1 329 ? 96.504 75.341 83.864 1.00 40.21 664 ARG A O 1
ATOM 2643 N N . LEU A 1 330 ? 95.389 74.204 85.431 1.00 34.70 665 LEU A N 1
ATOM 2644 C CA . LEU A 1 330 ? 94.885 75.432 86.028 1.00 43.10 665 LEU A CA 1
ATOM 2645 C C . LEU A 1 330 ? 95.511 75.638 87.398 1.00 41.46 665 LEU A C 1
ATOM 2646 O O . LEU A 1 330 ? 95.504 74.733 88.232 1.00 41.47 665 LEU A O 1
ATOM 2651 N N . LYS A 1 331 ? 96.081 76.819 87.611 1.00 44.50 666 LYS A N 1
ATOM 2652 C CA . LYS A 1 331 ? 96.703 77.142 88.893 1.00 50.15 666 LYS A CA 1
ATOM 2653 C C . LYS A 1 331 ? 95.599 77.283 89.914 1.00 50.78 666 LYS A C 1
ATOM 2654 O O . LYS A 1 331 ? 94.697 78.104 89.750 1.00 56.02 666 LYS A O 1
ATOM 2660 N N . ARG A 1 332 ? 95.668 76.481 90.966 1.00 55.26 667 ARG A N 1
ATOM 2661 C CA . ARG A 1 332 ? 94.653 76.512 92.006 1.00 57.67 667 ARG A CA 1
ATOM 2662 C C . ARG A 1 332 ? 95.340 76.555 93.355 1.00 61.01 667 ARG A C 1
ATOM 2663 O O . ARG A 1 332 ? 96.569 76.554 93.433 1.00 68.36 667 ARG A O 1
ATOM 2671 N N . SER A 1 333 ? 94.554 76.602 94.421 1.00 70.92 668 SER A N 1
ATOM 2672 C CA . SER A 1 333 ? 95.130 76.654 95.754 1.00 76.48 668 SER A CA 1
ATOM 2673 C C . SER A 1 333 ? 94.600 75.528 96.637 1.00 74.76 668 SER A C 1
ATOM 2674 O O . SER A 1 333 ? 95.372 74.764 97.217 1.00 66.66 668 SER A O 1
ATOM 2677 N N . ASN A 1 334 ? 93.277 75.427 96.720 1.00 79.00 669 ASN A N 1
ATOM 2678 C CA . ASN A 1 334 ? 92.632 74.409 97.541 1.00 83.18 669 ASN A CA 1
ATOM 2679 C C . ASN A 1 334 ? 92.400 73.123 96.760 1.00 85.81 669 ASN A C 1
ATOM 2680 O O . ASN A 1 334 ? 91.829 73.140 95.667 1.00 89.93 669 ASN A O 1
ATOM 2685 N N . MET A 1 335 ? 92.840 72.009 97.335 1.00 83.18 670 MET A N 1
ATOM 2686 C CA . MET A 1 335 ? 92.702 70.702 96.707 1.00 82.79 670 MET A CA 1
ATOM 2687 C C . MET A 1 335 ? 91.404 70.002 97.106 1.00 87.06 670 MET A C 1
ATOM 2688 O O . MET A 1 335 ? 91.183 69.722 98.282 1.00 94.37 670 MET A O 1
ATOM 2693 N N . PRO A 1 336 ? 90.525 69.717 96.127 1.00 92.74 671 PRO A N 1
ATOM 2694 C CA . PRO A 1 336 ? 89.235 69.045 96.341 1.00 97.67 671 PRO A CA 1
ATOM 2695 C C . PRO A 1 336 ? 89.384 67.519 96.423 1.00 103.10 671 PRO A C 1
ATOM 2696 O O . PRO A 1 336 ? 90.268 66.953 95.779 1.00 108.85 671 PRO A O 1
ATOM 2700 N N . LYS A 1 337 ? 88.529 66.851 97.199 1.00 103.50 672 LYS A N 1
ATOM 2701 C CA . LYS A 1 337 ? 88.616 65.393 97.316 1.00 105.55 672 LYS A CA 1
ATOM 2702 C C . LYS A 1 337 ? 87.281 64.691 97.066 1.00 106.28 672 LYS A C 1
ATOM 2703 O O . LYS A 1 337 ? 86.340 65.294 96.545 1.00 106.20 672 LYS A O 1
ATOM 2709 N N . LEU A 1 338 ? 87.212 63.411 97.431 1.00 107.66 673 LEU A N 1
ATOM 2710 C CA . LEU A 1 338 ? 85.993 62.621 97.255 1.00 106.93 673 LEU A CA 1
ATOM 2711 C C . LEU A 1 338 ? 85.554 62.031 98.595 1.00 108.35 673 LEU A C 1
ATOM 2712 O O . LEU A 1 338 ? 86.385 61.634 99.416 1.00 112.41 673 LEU A O 1
ATOM 2717 N N . GLY A 1 343 ? 84.379 60.732 89.523 1.00 95.66 678 GLY A N 1
ATOM 2718 C CA . GLY A 1 343 ? 85.628 61.442 89.730 1.00 99.25 678 GLY A CA 1
ATOM 2719 C C . GLY A 1 343 ? 85.500 62.942 89.535 1.00 101.49 678 GLY A C 1
ATOM 2720 O O . GLY A 1 343 ? 86.204 63.525 88.706 1.00 96.46 678 GLY A O 1
ATOM 2721 N N . PHE A 1 344 ? 84.605 63.568 90.299 1.00 100.75 679 PHE A N 1
ATOM 2722 C CA . PHE A 1 344 ? 84.386 65.009 90.202 1.00 96.30 679 PHE A CA 1
ATOM 2723 C C . PHE A 1 344 ? 85.615 65.790 90.643 1.00 91.11 679 PHE A C 1
ATOM 2724 O O . PHE A 1 344 ? 86.328 66.356 89.815 1.00 93.67 679 PHE A O 1
ATOM 2732 N N . GLY A 1 345 ? 85.841 65.830 91.953 1.00 86.86 680 GLY A N 1
ATOM 2733 C CA . GLY A 1 345 ? 86.989 66.536 92.484 1.00 90.04 680 GLY A CA 1
ATOM 2734 C C . GLY A 1 345 ? 88.236 66.113 91.734 1.00 91.73 680 GLY A C 1
ATOM 2735 O O . GLY A 1 345 ? 89.192 66.882 91.612 1.00 97.21 680 GLY A O 1
ATOM 2736 N N . GLU A 1 346 ? 88.218 64.882 91.228 1.00 89.15 681 GLU A N 1
ATOM 2737 C CA . GLU A 1 346 ? 89.336 64.338 90.469 1.00 90.52 681 GLU A CA 1
ATOM 2738 C C . GLU A 1 346 ? 89.397 64.968 89.075 1.00 91.18 681 GLU A C 1
ATOM 2739 O O . GLU A 1 346 ? 90.408 65.573 88.707 1.00 87.17 681 GLU A O 1
ATOM 2745 N N . ARG A 1 347 ? 88.314 64.830 88.309 1.00 88.29 682 ARG A N 1
ATOM 2746 C CA . ARG A 1 347 ? 88.248 65.399 86.965 1.00 86.73 682 ARG A CA 1
ATOM 2747 C C . ARG A 1 347 ? 88.658 66.864 87.021 1.00 86.51 682 ARG A C 1
ATOM 2748 O O . ARG A 1 347 ? 89.309 67.373 86.107 1.00 89.90 682 ARG A O 1
ATOM 2756 N N . ASN A 1 348 ? 88.274 67.542 88.096 1.00 77.75 683 ASN A N 1
ATOM 2757 C CA . ASN A 1 348 ? 88.629 68.943 88.249 1.00 77.56 683 ASN A CA 1
ATOM 2758 C C . ASN A 1 348 ? 90.110 69.090 88.569 1.00 71.01 683 ASN A C 1
ATOM 2759 O O . ASN A 1 348 ? 90.767 69.989 88.057 1.00 77.26 683 ASN A O 1
ATOM 2764 N N . ALA A 1 349 ? 90.637 68.196 89.399 1.00 60.20 684 ALA A N 1
ATOM 2765 C CA . ALA A 1 349 ? 92.046 68.237 89.774 1.00 54.60 684 ALA A CA 1
ATOM 2766 C C . ALA A 1 349 ? 92.982 68.207 88.563 1.00 51.70 684 ALA A C 1
ATOM 2767 O O . ALA A 1 349 ? 94.065 68.787 88.608 1.00 49.41 684 ALA A O 1
ATOM 2769 N N . THR A 1 350 ? 92.562 67.534 87.491 1.00 43.56 685 THR A N 1
ATOM 2770 C CA . THR A 1 350 ? 93.363 67.428 86.265 1.00 39.11 685 THR A CA 1
ATOM 2771 C C . THR A 1 350 ? 92.870 68.373 85.167 1.00 31.73 685 THR A C 1
ATOM 2772 O O . THR A 1 350 ? 93.186 68.219 83.987 1.00 33.18 685 THR A O 1
ATOM 2776 N N . CYS A 1 351 ? 92.091 69.355 85.593 1.00 31.54 686 CYS A N 1
ATOM 2777 C CA . CYS A 1 351 ? 91.512 70.388 84.741 1.00 35.39 686 CYS A CA 1
ATOM 2778 C C . CYS A 1 351 ? 92.436 70.805 83.593 1.00 31.81 686 CYS A C 1
ATOM 2779 O O . CYS A 1 351 ? 93.531 71.303 83.834 1.00 30.91 686 CYS A O 1
ATOM 2782 N N . GLY A 1 352 ? 91.993 70.619 82.353 1.00 31.86 687 GLY A N 1
ATOM 2783 C CA . GLY A 1 352 ? 92.821 70.992 81.218 1.00 32.94 687 GLY A CA 1
ATOM 2784 C C . GLY A 1 352 ? 93.566 69.833 80.573 1.00 34.89 687 GLY A C 1
ATOM 2785 O O . GLY A 1 352 ? 94.042 69.944 79.442 1.00 34.14 687 GLY A O 1
ATOM 2786 N N . ARG A 1 353 ? 93.701 68.731 81.305 1.00 34.43 688 ARG A N 1
ATOM 2787 C CA . ARG A 1 353 ? 94.356 67.539 80.782 1.00 31.19 688 ARG A CA 1
ATOM 2788 C C . ARG A 1 353 ? 93.293 66.443 80.705 1.00 39.57 688 ARG A C 1
ATOM 2789 O O . ARG A 1 353 ? 92.541 66.223 81.663 1.00 35.26 688 ARG A O 1
ATOM 2797 N N . MET A 1 354 ? 93.206 65.780 79.556 1.00 33.76 689 MET A N 1
ATOM 2798 C CA . MET A 1 354 ? 92.245 64.700 79.380 1.00 29.41 689 MET A CA 1
ATOM 2799 C C . MET A 1 354 ? 92.784 63.450 80.080 1.00 36.96 689 MET A C 1
ATOM 2800 O O . MET A 1 354 ? 93.977 63.159 79.990 1.00 24.91 689 MET A O 1
ATOM 2805 N N . ILE A 1 355 ? 91.913 62.727 80.784 1.00 31.55 690 ILE A N 1
ATOM 2806 C CA . ILE A 1 355 ? 92.313 61.491 81.452 1.00 28.54 690 ILE A CA 1
ATOM 2807 C C . ILE A 1 355 ? 91.734 60.294 80.702 1.00 28.74 690 ILE A C 1
ATOM 2808 O O . ILE A 1 355 ? 90.522 60.189 80.524 1.00 32.19 690 ILE A O 1
ATOM 2813 N N . CYS A 1 356 ? 92.603 59.405 80.237 1.00 32.74 691 CYS A N 1
ATOM 2814 C CA . CYS A 1 356 ? 92.150 58.203 79.556 1.00 28.75 691 CYS A CA 1
ATOM 2815 C C . CYS A 1 356 ? 92.428 57.030 80.488 1.00 30.56 691 CYS A C 1
ATOM 2816 O O . CYS A 1 356 ? 93.575 56.774 80.850 1.00 30.68 691 CYS A O 1
ATOM 2819 N N . ASP A 1 357 ? 91.371 56.339 80.891 1.00 26.57 692 ASP A N 1
ATOM 2820 C CA . ASP A 1 357 ? 91.483 55.186 81.785 1.00 33.99 692 ASP A CA 1
ATOM 2821 C C . ASP A 1 357 ? 91.137 53.955 80.935 1.00 29.02 692 ASP A C 1
ATOM 2822 O O . ASP A 1 357 ? 89.961 53.733 80.655 1.00 31.06 692 ASP A O 1
ATOM 2827 N N . VAL A 1 358 ? 92.141 53.177 80.508 1.00 31.22 693 VAL A N 1
ATOM 2828 C CA . VAL A 1 358 ? 91.882 52.008 79.653 1.00 30.43 693 VAL A CA 1
ATOM 2829 C C . VAL A 1 358 ? 90.890 51.005 80.239 1.00 34.74 693 VAL A C 1
ATOM 2830 O O . VAL A 1 358 ? 90.259 50.253 79.502 1.00 34.36 693 VAL A O 1
ATOM 2834 N N . GLU A 1 359 ? 90.751 50.983 81.560 1.00 29.24 694 GLU A N 1
ATOM 2835 C CA . GLU A 1 359 ? 89.795 50.080 82.177 1.00 35.48 694 GLU A CA 1
ATOM 2836 C C . GLU A 1 359 ? 88.404 50.547 81.745 1.00 42.19 694 GLU A C 1
ATOM 2837 O O . GLU A 1 359 ? 87.591 49.759 81.250 1.00 44.75 694 GLU A O 1
ATOM 2843 N N . ILE A 1 360 ? 88.138 51.838 81.926 1.00 32.73 695 ILE A N 1
ATOM 2844 C CA . ILE A 1 360 ? 86.857 52.407 81.527 1.00 28.95 695 ILE A CA 1
ATOM 2845 C C . ILE A 1 360 ? 86.652 52.257 80.014 1.00 31.86 695 ILE A C 1
ATOM 2846 O O . ILE A 1 360 ? 85.592 51.839 79.559 1.00 35.36 695 ILE A O 1
ATOM 2851 N N . SER A 1 361 ? 87.667 52.581 79.227 1.00 32.67 696 SER A N 1
ATOM 2852 C CA . SER A 1 361 ? 87.518 52.474 77.783 1.00 29.09 696 SER A CA 1
ATOM 2853 C C . SER A 1 361 ? 87.248 51.044 77.332 1.00 27.10 696 SER A C 1
ATOM 2854 O O . SER A 1 361 ? 86.447 50.815 76.422 1.00 33.60 696 SER A O 1
ATOM 2857 N N . ALA A 1 362 ? 87.928 50.084 77.950 1.00 26.16 697 ALA A N 1
ATOM 2858 C CA . ALA A 1 362 ? 87.735 48.682 77.594 1.00 31.17 697 ALA A CA 1
ATOM 2859 C C . ALA A 1 362 ? 86.286 48.263 77.857 1.00 32.90 697 ALA A C 1
ATOM 2860 O O . ALA A 1 362 ? 85.678 47.608 77.018 1.00 29.61 697 ALA A O 1
ATOM 2862 N N . LYS A 1 363 ? 85.732 48.647 79.010 1.00 27.27 698 LYS A N 1
ATOM 2863 C CA . LYS A 1 363 ? 84.350 48.289 79.328 1.00 35.48 698 LYS A CA 1
ATOM 2864 C C . LYS A 1 363 ? 83.388 48.765 78.256 1.00 37.33 698 LYS A C 1
ATOM 2865 O O . LYS A 1 363 ? 82.398 48.095 77.963 1.00 38.53 698 LYS A O 1
ATOM 2871 N N . GLU A 1 364 ? 83.681 49.915 77.658 1.00 38.12 699 GLU A N 1
ATOM 2872 C CA . GLU A 1 364 ? 82.809 50.461 76.624 1.00 32.40 699 GLU A CA 1
ATOM 2873 C C . GLU A 1 364 ? 83.001 49.832 75.252 1.00 29.79 699 GLU A C 1
ATOM 2874 O O . GLU A 1 364 ? 82.050 49.713 74.479 1.00 34.53 699 GLU A O 1
ATOM 2880 N N . LEU A 1 365 ? 84.225 49.426 74.946 1.00 35.59 700 LEU A N 1
ATOM 2881 C CA . LEU A 1 365 ? 84.531 48.881 73.627 1.00 41.18 700 LEU A CA 1
ATOM 2882 C C . LEU A 1 365 ? 84.538 47.363 73.456 1.00 38.58 700 LEU A C 1
ATOM 2883 O O . LEU A 1 365 ? 84.398 46.879 72.339 1.00 41.30 700 LEU A O 1
ATOM 2888 N N . ILE A 1 366 ? 84.727 46.616 74.542 1.00 36.17 701 ILE A N 1
ATOM 2889 C CA . ILE A 1 366 ? 84.754 45.153 74.470 1.00 36.76 701 ILE A CA 1
ATOM 2890 C C . ILE A 1 366 ? 84.244 44.482 75.754 1.00 42.34 701 ILE A C 1
ATOM 2891 O O . ILE A 1 366 ? 84.028 45.145 76.773 1.00 45.17 701 ILE A O 1
ATOM 2896 N N . ARG A 1 367 ? 84.074 43.160 75.705 1.00 51.16 702 ARG A N 1
ATOM 2897 C CA . ARG A 1 367 ? 83.592 42.395 76.862 1.00 40.11 702 ARG A CA 1
ATOM 2898 C C . ARG A 1 367 ? 84.698 41.480 77.397 1.00 41.97 702 ARG A C 1
ATOM 2899 O O . ARG A 1 367 ? 85.406 40.831 76.624 1.00 35.60 702 ARG A O 1
ATOM 2907 N N . CYS A 1 368 ? 84.852 41.448 78.723 1.00 37.87 703 CYS A N 1
ATOM 2908 C CA . CYS A 1 368 ? 85.872 40.625 79.379 1.00 37.62 703 CYS A CA 1
ATOM 2909 C C . CYS A 1 368 ? 85.273 40.062 80.676 1.00 47.06 703 CYS A C 1
ATOM 2910 O O . CYS A 1 368 ? 84.256 40.584 81.159 1.00 30.50 703 CYS A O 1
ATOM 2913 N N . LYS A 1 369 ? 85.887 39.023 81.254 1.00 37.38 704 LYS A N 1
ATOM 2914 C CA . LYS A 1 369 ? 85.343 38.491 82.500 1.00 48.03 704 LYS A CA 1
ATOM 2915 C C . LYS A 1 369 ? 85.655 39.478 83.610 1.00 43.56 704 LYS A C 1
ATOM 2916 O O . LYS A 1 369 ? 84.905 39.597 84.581 1.00 45.61 704 LYS A O 1
ATOM 2922 N N . SER A 1 370 ? 86.753 40.205 83.443 1.00 43.39 705 SER A N 1
ATOM 2923 C CA . SER A 1 370 ? 87.139 41.246 84.391 1.00 46.67 705 SER A CA 1
ATOM 2924 C C . SER A 1 370 ? 87.961 42.265 83.617 1.00 48.27 705 SER A C 1
ATOM 2925 O O . SER A 1 370 ? 88.558 41.946 82.587 1.00 44.35 705 SER A O 1
ATOM 2928 N N . TYR A 1 371 ? 87.986 43.493 84.113 1.00 47.10 706 TYR A N 1
ATOM 2929 C CA . TYR A 1 371 ? 88.730 44.543 83.443 1.00 48.89 706 TYR A CA 1
ATOM 2930 C C . TYR A 1 371 ? 90.000 44.938 84.186 1.00 49.24 706 TYR A C 1
ATOM 2931 O O . TYR A 1 371 ? 90.490 46.064 84.071 1.00 50.03 706 TYR A O 1
ATOM 2940 N N . HIS A 1 372 ? 90.533 43.986 84.946 1.00 49.90 707 HIS A N 1
ATOM 2941 C CA . HIS A 1 372 ? 91.765 44.198 85.688 1.00 46.60 707 HIS A CA 1
ATOM 2942 C C . HIS A 1 372 ? 92.889 44.130 84.663 1.00 43.13 707 HIS A C 1
ATOM 2943 O O . HIS A 1 372 ? 92.724 43.539 83.587 1.00 36.80 707 HIS A O 1
ATOM 2950 N N . LEU A 1 373 ? 94.030 44.731 84.980 1.00 39.23 708 LEU A N 1
ATOM 2951 C CA . LEU A 1 373 ? 95.113 44.780 84.006 1.00 40.51 708 LEU A CA 1
ATOM 2952 C C . LEU A 1 373 ? 95.609 43.439 83.456 1.00 42.37 708 LEU A C 1
ATOM 2953 O O . LEU A 1 373 ? 95.818 43.317 82.248 1.00 43.11 708 LEU A O 1
ATOM 2958 N N . SER A 1 374 ? 95.797 42.436 84.313 1.00 47.66 709 SER A N 1
ATOM 2959 C CA . SER A 1 374 ? 96.267 41.131 83.829 1.00 50.10 709 SER A CA 1
ATOM 2960 C C . SER A 1 374 ? 95.297 40.561 82.800 1.00 46.82 709 SER A C 1
ATOM 2961 O O . SER A 1 374 ? 95.704 40.129 81.712 1.00 42.16 709 SER A O 1
ATOM 2964 N N . GLU A 1 375 ? 94.014 40.578 83.146 1.00 40.25 710 GLU A N 1
ATOM 2965 C CA . GLU A 1 375 ? 92.970 40.082 82.261 1.00 42.75 710 GLU A CA 1
ATOM 2966 C C . GLU A 1 375 ? 92.987 40.823 80.918 1.00 42.62 710 GLU A C 1
ATOM 2967 O O . GLU A 1 375 ? 92.815 40.207 79.867 1.00 45.83 710 GLU A O 1
ATOM 2973 N N . LEU A 1 376 ? 93.208 42.139 80.945 1.00 44.99 711 LEU A N 1
ATOM 2974 C CA . LEU A 1 376 ? 93.234 42.916 79.702 1.00 45.94 711 LEU A CA 1
ATOM 2975 C C . LEU A 1 376 ? 94.481 42.647 78.874 1.00 41.09 711 LEU A C 1
ATOM 2976 O O . LEU A 1 376 ? 94.407 42.547 77.644 1.00 43.56 711 LEU A O 1
ATOM 2981 N N . VAL A 1 377 ? 95.627 42.529 79.537 1.00 44.72 712 VAL A N 1
ATOM 2982 C CA . VAL A 1 377 ? 96.872 42.264 78.823 1.00 49.22 712 VAL A CA 1
ATOM 2983 C C . VAL A 1 377 ? 96.785 40.915 78.124 1.00 49.76 712 VAL A C 1
ATOM 2984 O O . VAL A 1 377 ? 97.336 40.730 77.040 1.00 47.86 712 VAL A O 1
ATOM 2988 N N . GLN A 1 378 ? 96.074 39.983 78.752 1.00 53.55 713 GLN A N 1
ATOM 2989 C CA . GLN A 1 378 ? 95.904 38.646 78.202 1.00 57.00 713 GLN A CA 1
ATOM 2990 C C . GLN A 1 378 ? 94.989 38.652 76.981 1.00 52.98 713 GLN A C 1
ATOM 2991 O O . GLN A 1 378 ? 95.369 38.181 75.909 1.00 46.82 713 GLN A O 1
ATOM 2997 N N . GLN A 1 379 ? 93.789 39.203 77.138 1.00 47.54 714 GLN A N 1
ATOM 2998 C CA . GLN A 1 379 ? 92.832 39.239 76.040 1.00 46.96 714 GLN A CA 1
ATOM 2999 C C . GLN A 1 379 ? 93.213 40.133 74.852 1.00 50.19 714 GLN A C 1
ATOM 3000 O O . GLN A 1 379 ? 93.019 39.747 73.702 1.00 47.47 714 GLN A O 1
ATOM 3006 N N . ILE A 1 380 ? 93.764 41.316 75.123 1.00 47.91 715 ILE A N 1
ATOM 3007 C CA . ILE A 1 380 ? 94.099 42.263 74.055 1.00 42.60 715 ILE A CA 1
ATOM 3008 C C . ILE A 1 380 ? 95.521 42.216 73.504 1.00 40.77 715 ILE A C 1
ATOM 3009 O O . ILE A 1 380 ? 95.730 42.386 72.300 1.00 39.82 715 ILE A O 1
ATOM 3014 N N . LEU A 1 381 ? 96.501 41.998 74.373 1.00 41.79 716 LEU A N 1
ATOM 3015 C CA . LEU A 1 381 ? 97.890 41.957 73.925 1.00 53.32 716 LEU A CA 1
ATOM 3016 C C . LEU A 1 381 ? 98.402 40.524 73.771 1.00 59.83 716 LEU A C 1
ATOM 3017 O O . LEU A 1 381 ? 99.473 40.292 73.200 1.00 54.42 716 LEU A O 1
ATOM 3022 N N . LYS A 1 382 ? 97.629 39.569 74.281 1.00 62.37 717 LYS A N 1
ATOM 3023 C CA . LYS A 1 382 ? 97.985 38.160 74.176 1.00 64.56 717 LYS A CA 1
ATOM 3024 C C . LYS A 1 382 ? 99.370 37.880 74.747 1.00 67.26 717 LYS A C 1
ATOM 3025 O O . LYS A 1 382 ? 100.233 37.315 74.073 1.00 71.68 717 LYS A O 1
ATOM 3031 N N . THR A 1 383 ? 99.571 38.294 75.993 1.00 61.28 718 THR A N 1
ATOM 3032 C CA . THR A 1 383 ? 100.830 38.095 76.696 1.00 54.57 718 THR A CA 1
ATOM 3033 C C . THR A 1 383 ? 100.475 37.916 78.163 1.00 58.37 718 THR A C 1
ATOM 3034 O O . THR A 1 383 ? 99.364 38.253 78.586 1.00 49.26 718 THR A O 1
ATOM 3038 N N . GLU A 1 384 ? 101.405 37.374 78.939 1.00 57.85 719 GLU A N 1
ATOM 3039 C CA . GLU A 1 384 ? 101.152 37.183 80.352 1.00 58.63 719 GLU A CA 1
ATOM 3040 C C . GLU A 1 384 ? 101.720 38.361 81.115 1.00 59.11 719 GLU A C 1
ATOM 3041 O O . GLU A 1 384 ? 102.700 38.973 80.697 1.00 60.35 719 GLU A O 1
ATOM 3047 N N . ARG A 1 385 ? 101.087 38.688 82.229 1.00 56.82 720 ARG A N 1
ATOM 3048 C CA . ARG A 1 385 ? 101.549 39.777 83.055 1.00 56.17 720 ARG A CA 1
ATOM 3049 C C . ARG A 1 385 ? 101.761 39.281 84.478 1.00 66.62 720 ARG A C 1
ATOM 3050 O O . ARG A 1 385 ? 100.826 38.811 85.133 1.00 68.16 720 ARG A O 1
ATOM 3058 N N . VAL A 1 386 ? 102.999 39.388 84.948 1.00 65.73 721 VAL A N 1
ATOM 3059 C CA . VAL A 1 386 ? 103.352 38.959 86.292 1.00 65.20 721 VAL A CA 1
ATOM 3060 C C . VAL A 1 386 ? 102.686 39.839 87.343 1.00 67.58 721 VAL A C 1
ATOM 3061 O O . VAL A 1 386 ? 102.470 41.029 87.123 1.00 69.75 721 VAL A O 1
ATOM 3065 N N . VAL A 1 387 ? 102.363 39.250 88.488 1.00 71.50 722 VAL A N 1
ATOM 3066 C CA . VAL A 1 387 ? 101.758 40.003 89.577 1.00 75.60 722 VAL A CA 1
ATOM 3067 C C . VAL A 1 387 ? 102.717 40.025 90.764 1.00 79.09 722 VAL A C 1
ATOM 3068 O O . VAL A 1 387 ? 103.310 39.002 91.111 1.00 82.15 722 VAL A O 1
ATOM 3072 N N . ILE A 1 388 ? 102.879 41.196 91.371 1.00 79.28 723 ILE A N 1
ATOM 3073 C CA . ILE A 1 388 ? 103.761 41.340 92.523 1.00 83.83 723 ILE A CA 1
ATOM 3074 C C . ILE A 1 388 ? 102.938 41.757 93.737 1.00 87.76 723 ILE A C 1
ATOM 3075 O O . ILE A 1 388 ? 102.705 42.944 93.964 1.00 93.65 723 ILE A O 1
ATOM 3080 N N . PRO A 1 389 ? 102.480 40.775 94.531 1.00 90.02 724 PRO A N 1
ATOM 3081 C CA . PRO A 1 389 ? 101.673 41.012 95.734 1.00 89.40 724 PRO A CA 1
ATOM 3082 C C . PRO A 1 389 ? 102.344 41.981 96.704 1.00 91.40 724 PRO A C 1
ATOM 3083 O O . PRO A 1 389 ? 103.542 41.868 96.970 1.00 92.86 724 PRO A O 1
ATOM 3087 N N . MET A 1 390 ? 101.564 42.923 97.231 1.00 92.55 725 MET A N 1
ATOM 3088 C CA . MET A 1 390 ? 102.069 43.926 98.169 1.00 95.49 725 MET A CA 1
ATOM 3089 C C . MET A 1 390 ? 103.028 43.382 99.226 1.00 95.43 725 MET A C 1
ATOM 3090 O O . MET A 1 390 ? 103.966 44.067 99.631 1.00 94.80 725 MET A O 1
ATOM 3095 N N . GLU A 1 391 ? 102.784 42.156 99.673 1.00 92.93 726 GLU A N 1
ATOM 3096 C CA . GLU A 1 391 ? 103.615 41.528 100.693 1.00 92.85 726 GLU A CA 1
ATOM 3097 C C . GLU A 1 391 ? 105.059 41.361 100.231 1.00 93.52 726 GLU A C 1
ATOM 3098 O O . GLU A 1 391 ? 105.994 41.858 100.860 1.00 94.09 726 GLU A O 1
ATOM 3104 N N . ASN A 1 392 ? 105.220 40.643 99.126 1.00 92.77 727 ASN A N 1
ATOM 3105 C CA . ASN A 1 392 ? 106.524 40.361 98.544 1.00 90.61 727 ASN A CA 1
ATOM 3106 C C . ASN A 1 392 ? 107.307 41.639 98.269 1.00 90.73 727 ASN A C 1
ATOM 3107 O O . ASN A 1 392 ? 108.525 41.602 98.092 1.00 92.27 727 ASN A O 1
ATOM 3112 N N . ILE A 1 393 ? 106.603 42.767 98.231 1.00 89.81 728 ILE A N 1
ATOM 3113 C CA . ILE A 1 393 ? 107.226 44.061 97.965 1.00 91.23 728 ILE A CA 1
ATOM 3114 C C . ILE A 1 393 ? 108.364 44.388 98.934 1.00 91.86 728 ILE A C 1
ATOM 3115 O O . ILE A 1 393 ? 109.484 44.682 98.509 1.00 83.80 728 ILE A O 1
ATOM 3120 N N . GLN A 1 394 ? 108.067 44.339 100.230 1.00 91.80 729 GLN A N 1
ATOM 3121 C CA . GLN A 1 394 ? 109.048 44.635 101.273 1.00 93.16 729 GLN A CA 1
ATOM 3122 C C . GLN A 1 394 ? 110.366 43.879 101.099 1.00 91.23 729 GLN A C 1
ATOM 3123 O O . GLN A 1 394 ? 111.440 44.483 101.073 1.00 85.94 729 GLN A O 1
ATOM 3129 N N . ASN A 1 395 ? 110.276 42.558 100.981 1.00 94.89 730 ASN A N 1
ATOM 3130 C CA . ASN A 1 395 ? 111.453 41.711 100.813 1.00 97.12 730 ASN A CA 1
ATOM 3131 C C . ASN A 1 395 ? 112.300 42.165 99.631 1.00 96.61 730 ASN A C 1
ATOM 3132 O O . ASN A 1 395 ? 113.482 41.837 99.547 1.00 99.73 730 ASN A O 1
ATOM 3137 N N . MET A 1 396 ? 111.692 42.915 98.718 1.00 94.25 731 MET A N 1
ATOM 3138 C CA . MET A 1 396 ? 112.397 43.384 97.532 1.00 87.09 731 MET A CA 1
ATOM 3139 C C . MET A 1 396 ? 113.365 44.527 97.804 1.00 84.57 731 MET A C 1
ATOM 3140 O O . MET A 1 396 ? 114.389 44.648 97.129 1.00 78.68 731 MET A O 1
ATOM 3145 N N . TYR A 1 397 ? 113.052 45.359 98.793 1.00 83.78 732 TYR A N 1
ATOM 3146 C CA . TYR A 1 397 ? 113.931 46.469 99.139 1.00 88.98 732 TYR A CA 1
ATOM 3147 C C . TYR A 1 397 ? 115.230 45.938 99.721 1.00 92.35 732 TYR A C 1
ATOM 3148 O O . TYR A 1 397 ? 116.266 46.601 99.666 1.00 95.11 732 TYR A O 1
ATOM 3157 N N . SER A 1 398 ? 115.168 44.733 100.274 1.00 94.73 733 SER A N 1
ATOM 3158 C CA . SER A 1 398 ? 116.333 44.106 100.880 1.00 92.72 733 SER A CA 1
ATOM 3159 C C . SER A 1 398 ? 117.489 43.981 99.894 1.00 91.91 733 SER A C 1
ATOM 3160 O O . SER A 1 398 ? 118.645 44.209 100.252 1.00 90.74 733 SER A O 1
ATOM 3163 N N . GLU A 1 399 ? 117.184 43.619 98.653 1.00 91.52 734 GLU A N 1
ATOM 3164 C CA . GLU A 1 399 ? 118.232 43.463 97.652 1.00 94.87 734 GLU A CA 1
ATOM 3165 C C . GLU A 1 399 ? 118.064 44.401 96.463 1.00 94.58 734 GLU A C 1
ATOM 3166 O O . GLU A 1 399 ? 116.945 44.759 96.097 1.00 97.36 734 GLU A O 1
ATOM 3172 N N . SER A 1 400 ? 119.186 44.790 95.863 1.00 93.68 735 SER A N 1
ATOM 3173 C CA . SER A 1 400 ? 119.183 45.690 94.714 1.00 95.00 735 SER A CA 1
ATOM 3174 C C . SER A 1 400 ? 118.361 45.157 93.546 1.00 97.67 735 SER A C 1
ATOM 3175 O O . SER A 1 400 ? 117.418 45.810 93.096 1.00 101.96 735 SER A O 1
ATOM 3178 N N . SER A 1 401 ? 118.723 43.974 93.057 1.00 93.23 736 SER A N 1
ATOM 3179 C CA . SER A 1 401 ? 118.017 43.369 91.933 1.00 91.93 736 SER A CA 1
ATOM 3180 C C . SER A 1 401 ? 116.505 43.309 92.126 1.00 86.45 736 SER A C 1
ATOM 3181 O O . SER A 1 401 ? 115.752 43.447 91.164 1.00 83.20 736 SER A O 1
ATOM 3184 N N . GLN A 1 402 ? 116.057 43.103 93.360 1.00 84.28 737 GLN A N 1
ATOM 3185 C CA . GLN A 1 402 ? 114.624 43.042 93.621 1.00 85.20 737 GLN A CA 1
ATOM 3186 C C . GLN A 1 402 ? 113.968 44.407 93.419 1.00 80.90 737 GLN A C 1
ATOM 3187 O O . GLN A 1 402 ? 112.952 44.513 92.732 1.00 83.45 737 GLN A O 1
ATOM 3193 N N . LEU A 1 403 ? 114.545 45.450 94.010 1.00 76.22 738 LEU A N 1
ATOM 3194 C CA . LEU A 1 403 ? 113.992 46.789 93.847 1.00 70.70 738 LEU A CA 1
ATOM 3195 C C . LEU A 1 403 ? 114.018 47.135 92.370 1.00 69.29 738 LEU A C 1
ATOM 3196 O O . LEU A 1 403 ? 113.102 47.766 91.853 1.00 71.41 738 LEU A O 1
ATOM 3201 N N . LEU A 1 404 ? 115.077 46.707 91.693 1.00 66.74 739 LEU A N 1
ATOM 3202 C CA . LEU A 1 404 ? 115.223 46.969 90.272 1.00 65.71 739 LEU A CA 1
ATOM 3203 C C . LEU A 1 404 ? 114.151 46.220 89.480 1.00 70.51 739 LEU A C 1
ATOM 3204 O O . LEU A 1 404 ? 113.616 46.740 88.502 1.00 73.63 739 LEU A O 1
ATOM 3209 N N . TYR A 1 405 ? 113.841 45.000 89.909 1.00 73.38 740 TYR A N 1
ATOM 3210 C CA . TYR A 1 405 ? 112.826 44.183 89.247 1.00 69.40 740 TYR A CA 1
ATOM 3211 C C . TYR A 1 405 ? 111.452 44.834 89.384 1.00 65.56 740 TYR A C 1
ATOM 3212 O O . TYR A 1 405 ? 110.679 44.895 88.426 1.00 62.77 740 TYR A O 1
ATOM 3221 N N . LEU A 1 406 ? 111.157 45.299 90.594 1.00 59.51 741 LEU A N 1
ATOM 3222 C CA . LEU A 1 406 ? 109.890 45.953 90.898 1.00 62.03 741 LEU A CA 1
ATOM 3223 C C . LEU A 1 406 ? 109.736 47.211 90.055 1.00 62.23 741 LEU A C 1
ATOM 3224 O O . LEU A 1 406 ? 108.643 47.555 89.605 1.00 61.69 741 LEU A O 1
ATOM 3229 N N . LEU A 1 407 ? 110.850 47.896 89.848 1.00 62.74 742 LEU A N 1
ATOM 3230 C CA . LEU A 1 407 ? 110.849 49.127 89.086 1.00 63.58 742 LEU A CA 1
ATOM 3231 C C . LEU A 1 407 ? 110.615 48.826 87.610 1.00 65.17 742 LEU A C 1
ATOM 3232 O O . LEU A 1 407 ? 109.919 49.565 86.913 1.00 63.52 742 LEU A O 1
ATOM 3237 N N . GLU A 1 408 ? 111.188 47.726 87.136 1.00 64.89 743 GLU A N 1
ATOM 3238 C CA . GLU A 1 408 ? 111.033 47.350 85.740 1.00 61.89 743 GLU A CA 1
ATOM 3239 C C . GLU A 1 408 ? 109.609 46.866 85.515 1.00 57.45 743 GLU A C 1
ATOM 3240 O O . GLU A 1 408 ? 109.049 47.016 84.427 1.00 51.29 743 GLU A O 1
ATOM 3246 N N . HIS A 1 409 ? 109.029 46.282 86.557 1.00 52.62 744 HIS A N 1
ATOM 3247 C CA . HIS A 1 409 ? 107.674 45.772 86.478 1.00 48.72 744 HIS A CA 1
ATOM 3248 C C . HIS A 1 409 ? 106.700 46.932 86.304 1.00 48.19 744 HIS A C 1
ATOM 3249 O O . HIS A 1 409 ? 105.823 46.884 85.439 1.00 50.30 744 HIS A O 1
ATOM 3256 N N . THR A 1 410 ? 106.863 47.973 87.117 1.00 43.26 745 THR A N 1
ATOM 3257 C CA . THR A 1 410 ? 105.999 49.147 87.035 1.00 44.96 745 THR A CA 1
ATOM 3258 C C . THR A 1 410 ? 106.086 49.730 85.617 1.00 46.96 745 THR A C 1
ATOM 3259 O O . THR A 1 410 ? 105.081 50.161 85.042 1.00 45.40 745 THR A O 1
ATOM 3263 N N . TRP A 1 411 ? 107.293 49.724 85.059 1.00 42.36 746 TRP A N 1
ATOM 3264 C CA . TRP A 1 411 ? 107.528 50.231 83.713 1.00 42.85 746 TRP A CA 1
ATOM 3265 C C . TRP A 1 411 ? 106.749 49.390 82.706 1.00 35.77 746 TRP A C 1
ATOM 3266 O O . TRP A 1 411 ? 106.115 49.913 81.790 1.00 43.49 746 TRP A O 1
ATOM 3277 N N . LYS A 1 412 ? 106.811 48.076 82.874 1.00 42.69 747 LYS A N 1
ATOM 3278 C CA . LYS A 1 412 ? 106.103 47.170 81.990 1.00 40.77 747 LYS A CA 1
ATOM 3279 C C . LYS A 1 412 ? 104.593 47.429 81.982 1.00 39.51 747 LYS A C 1
ATOM 3280 O O . LYS A 1 412 ? 103.958 47.322 80.935 1.00 38.80 747 LYS A O 1
ATOM 3286 N N . ASP A 1 413 ? 104.025 47.751 83.146 1.00 28.14 748 ASP A N 1
ATOM 3287 C CA . ASP A 1 413 ? 102.596 48.040 83.254 1.00 31.10 748 ASP A CA 1
ATOM 3288 C C . ASP A 1 413 ? 102.235 49.334 82.521 1.00 37.36 748 ASP A C 1
ATOM 3289 O O . ASP A 1 413 ? 101.177 49.430 81.896 1.00 38.66 748 ASP A O 1
ATOM 3294 N N . ALA A 1 414 ? 103.114 50.329 82.608 1.00 33.78 749 ALA A N 1
ATOM 3295 C CA . ALA A 1 414 ? 102.875 51.599 81.938 1.00 34.81 749 ALA A CA 1
ATOM 3296 C C . ALA A 1 414 ? 102.849 51.327 80.436 1.00 37.54 749 ALA A C 1
ATOM 3297 O O . ALA A 1 414 ? 102.026 51.879 79.702 1.00 31.76 749 ALA A O 1
ATOM 3299 N N . LYS A 1 415 ? 103.746 50.452 79.995 1.00 36.69 750 LYS A N 1
ATOM 3300 C CA . LYS A 1 415 ? 103.832 50.091 78.589 1.00 44.06 750 LYS A CA 1
ATOM 3301 C C . LYS A 1 415 ? 102.631 49.249 78.133 1.00 42.81 750 LYS A C 1
ATOM 3302 O O . LYS A 1 415 ? 102.139 49.425 77.014 1.00 37.99 750 LYS A O 1
ATOM 3308 N N . PHE A 1 416 ? 102.162 48.342 78.994 1.00 40.93 751 PHE A N 1
ATOM 3309 C CA . PHE A 1 416 ? 101.008 47.497 78.665 1.00 39.92 751 PHE A CA 1
ATOM 3310 C C . PHE A 1 416 ? 99.805 48.410 78.462 1.00 39.02 751 PHE A C 1
ATOM 3311 O O . PHE A 1 416 ? 99.079 48.294 77.479 1.00 35.98 751 PHE A O 1
ATOM 3319 N N . ILE A 1 417 ? 99.612 49.313 79.420 1.00 38.01 752 ILE A N 1
ATOM 3320 C CA . ILE A 1 417 ? 98.530 50.283 79.388 1.00 32.39 752 ILE A CA 1
ATOM 3321 C C . ILE A 1 417 ? 98.546 51.069 78.073 1.00 35.71 752 ILE A C 1
ATOM 3322 O O . ILE A 1 417 ? 97.522 51.187 77.393 1.00 28.43 752 ILE A O 1
ATOM 3327 N N . LEU A 1 418 ? 99.712 51.590 77.708 1.00 33.90 753 LEU A N 1
ATOM 3328 C CA . LEU A 1 418 ? 99.841 52.352 76.472 1.00 34.08 753 LEU A CA 1
ATOM 3329 C C . LEU A 1 418 ? 99.529 51.486 75.251 1.00 35.85 753 LEU A C 1
ATOM 3330 O O . LEU A 1 418 ? 98.799 51.909 74.350 1.00 41.09 753 LEU A O 1
ATOM 3335 N N . GLN A 1 419 ? 100.075 50.272 75.214 1.00 36.04 754 GLN A N 1
ATOM 3336 C CA . GLN A 1 419 ? 99.825 49.375 74.083 1.00 33.28 754 GLN A CA 1
ATOM 3337 C C . GLN A 1 419 ? 98.339 48.999 73.953 1.00 29.98 754 GLN A C 1
ATOM 3338 O O . GLN A 1 419 ? 97.813 48.870 72.843 1.00 24.34 754 GLN A O 1
ATOM 3344 N N . ILE A 1 420 ? 97.664 48.815 75.083 1.00 23.78 755 ILE A N 1
ATOM 3345 C CA . ILE A 1 420 ? 96.241 48.497 75.058 1.00 38.19 755 ILE A CA 1
ATOM 3346 C C . ILE A 1 420 ? 95.486 49.690 74.452 1.00 42.02 755 ILE A C 1
ATOM 3347 O O . ILE A 1 420 ? 94.612 49.518 73.595 1.00 39.65 755 ILE A O 1
ATOM 3352 N N . MET A 1 421 ? 95.853 50.900 74.874 1.00 35.26 756 MET A N 1
ATOM 3353 C CA . MET A 1 421 ? 95.208 52.109 74.366 1.00 29.51 756 MET A CA 1
ATOM 3354 C C . MET A 1 421 ? 95.316 52.169 72.846 1.00 32.73 756 MET A C 1
ATOM 3355 O O . MET A 1 421 ? 94.335 52.466 72.161 1.00 32.28 756 MET A O 1
ATOM 3360 N N . CYS A 1 422 ? 96.502 51.875 72.318 1.00 25.83 757 CYS A N 1
ATOM 3361 C CA . CYS A 1 422 ? 96.720 51.891 70.869 1.00 29.92 757 CYS A CA 1
ATOM 3362 C C . CYS A 1 422 ? 95.998 50.751 70.151 1.00 30.71 757 CYS A C 1
ATOM 3363 O O . CYS A 1 422 ? 95.456 50.930 69.060 1.00 37.82 757 CYS A O 1
ATOM 3366 N N . GLU A 1 423 ? 96.002 49.576 70.767 1.00 36.61 758 GLU A N 1
ATOM 3367 C CA . GLU A 1 423 ? 95.358 48.402 70.189 1.00 36.71 758 GLU A CA 1
ATOM 3368 C C . GLU A 1 423 ? 93.841 48.634 70.043 1.00 36.12 758 GLU A C 1
ATOM 3369 O O . GLU A 1 423 ? 93.268 48.346 68.999 1.00 32.66 758 GLU A O 1
ATOM 3375 N N . LEU A 1 424 ? 93.195 49.158 71.085 1.00 34.18 759 LEU A N 1
ATOM 3376 C CA . LEU A 1 424 ? 91.758 49.427 71.020 1.00 33.81 759 LEU A CA 1
ATOM 3377 C C . LEU A 1 424 ? 91.478 50.696 70.229 1.00 37.99 759 LEU A C 1
ATOM 3378 O O . LEU A 1 424 ? 90.320 51.025 69.962 1.00 33.88 759 LEU A O 1
ATOM 3383 N N . ASN A 1 425 ? 92.544 51.408 69.865 1.00 27.64 760 ASN A N 1
ATOM 3384 C CA . ASN A 1 425 ? 92.426 52.645 69.113 1.00 31.09 760 ASN A CA 1
ATOM 3385 C C . ASN A 1 425 ? 91.481 53.608 69.845 1.00 29.27 760 ASN A C 1
ATOM 3386 O O . 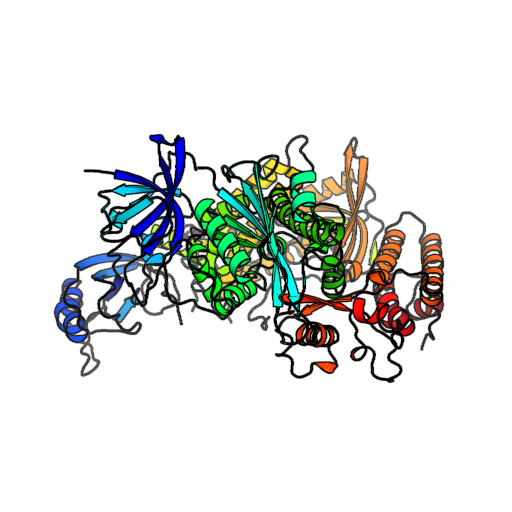ASN A 1 425 ? 90.636 54.270 69.242 1.00 28.77 760 ASN A O 1
ATOM 3391 N N . VAL A 1 426 ? 91.652 53.670 71.160 1.00 23.77 761 VAL A N 1
ATOM 3392 C CA . VAL A 1 426 ? 90.834 54.483 72.037 1.00 24.35 761 VAL A CA 1
ATOM 3393 C C . VAL A 1 426 ? 90.774 55.979 71.731 1.00 35.20 761 VAL A C 1
ATOM 3394 O O . VAL A 1 426 ? 89.683 56.553 71.642 1.00 27.08 761 VAL A O 1
ATOM 3398 N N . LEU A 1 427 ? 91.932 56.617 71.574 1.00 22.93 762 LEU A N 1
ATOM 3399 C CA . LEU A 1 427 ? 91.938 58.053 71.349 1.00 24.07 762 LEU A CA 1
ATOM 3400 C C . LEU A 1 427 ? 91.271 58.512 70.051 1.00 23.56 762 LEU A C 1
ATOM 3401 O O . LEU A 1 427 ? 90.503 59.454 70.075 1.00 23.48 762 LEU A O 1
ATOM 3406 N N . PRO A 1 428 ? 91.554 57.859 68.907 1.00 25.98 763 PRO A N 1
ATOM 3407 C CA . PRO A 1 428 ? 90.904 58.291 67.659 1.00 24.76 763 PRO A CA 1
ATOM 3408 C C . PRO A 1 428 ? 89.383 58.128 67.761 1.00 33.34 763 PRO A C 1
ATOM 3409 O O . PRO A 1 428 ? 88.622 58.964 67.279 1.00 30.80 763 PRO A O 1
ATOM 3413 N N . LEU A 1 429 ? 88.955 57.032 68.379 1.00 28.78 764 LEU A N 1
ATOM 3414 C CA . LEU A 1 429 ? 87.532 56.749 68.570 1.00 32.82 764 LEU A CA 1
ATOM 3415 C C . LEU A 1 429 ? 86.864 57.811 69.429 1.00 28.04 764 LEU A C 1
ATOM 3416 O O . LEU A 1 429 ? 85.800 58.324 69.087 1.00 30.66 764 LEU A O 1
ATOM 3421 N N . ALA A 1 430 ? 87.485 58.120 70.561 1.00 24.29 765 ALA A N 1
ATOM 3422 C CA . ALA A 1 430 ? 86.942 59.136 71.448 1.00 31.26 765 ALA A CA 1
ATOM 3423 C C . ALA A 1 430 ? 86.859 60.486 70.713 1.00 30.94 765 ALA A C 1
ATOM 3424 O O . ALA A 1 430 ? 85.885 61.232 70.886 1.00 30.67 765 ALA A O 1
ATOM 3426 N N . LEU A 1 431 ? 87.854 60.802 69.878 1.00 22.96 766 LEU A N 1
ATOM 3427 C CA . LEU A 1 431 ? 87.810 62.063 69.129 1.00 22.53 766 LEU A CA 1
ATOM 3428 C C . LEU A 1 431 ? 86.621 62.065 68.157 1.00 28.79 766 LEU A C 1
ATOM 3429 O O . LEU A 1 431 ? 85.851 63.030 68.093 1.00 31.31 766 LEU A O 1
ATOM 3434 N N . GLN A 1 432 ? 86.485 60.982 67.395 1.00 21.96 767 GLN A N 1
ATOM 3435 C CA . GLN A 1 432 ? 85.405 60.840 66.433 1.00 24.88 767 GLN A CA 1
ATOM 3436 C C . GLN A 1 432 ? 84.032 61.017 67.077 1.00 30.03 767 GLN A C 1
ATOM 3437 O O . GLN A 1 432 ? 83.172 61.700 66.532 1.00 26.74 767 GLN A O 1
ATOM 3443 N N . ILE A 1 433 ? 83.843 60.404 68.242 1.00 23.03 768 ILE A N 1
ATOM 3444 C CA . ILE A 1 433 ? 82.587 60.488 68.964 1.00 22.03 768 ILE A CA 1
ATOM 3445 C C . ILE A 1 433 ? 82.367 61.913 69.495 1.00 32.97 768 ILE A C 1
ATOM 3446 O O . ILE A 1 433 ? 81.232 62.408 69.542 1.00 28.77 768 ILE A O 1
ATOM 3451 N N . THR A 1 434 ? 83.449 62.579 69.885 1.00 20.11 769 THR A N 1
ATOM 3452 C CA . THR A 1 434 ? 83.329 63.938 70.397 1.00 17.98 769 THR A CA 1
ATOM 3453 C C . THR A 1 434 ? 83.006 64.966 69.306 1.00 19.91 769 THR A C 1
ATOM 3454 O O . THR A 1 434 ? 82.257 65.903 69.547 1.00 25.93 769 THR A O 1
ATOM 3458 N N . ASN A 1 435 ? 83.553 64.784 68.107 1.00 26.32 770 ASN A N 1
ATOM 3459 C CA . ASN A 1 435 ? 83.282 65.700 67.003 1.00 21.55 770 ASN A CA 1
ATOM 3460 C C . ASN A 1 435 ? 81.840 65.474 66.530 1.00 32.60 770 ASN A C 1
ATOM 3461 O O . ASN A 1 435 ? 81.196 66.402 66.032 1.00 25.95 770 ASN A O 1
ATOM 3466 N N . ILE A 1 436 ? 81.349 64.237 66.663 1.00 24.43 771 ILE A N 1
ATOM 3467 C CA . ILE A 1 436 ? 79.974 63.896 66.265 1.00 24.64 771 ILE A CA 1
ATOM 3468 C C . ILE A 1 436 ? 78.923 64.447 67.258 1.00 23.98 771 ILE A C 1
ATOM 3469 O O . ILE A 1 436 ? 77.940 65.057 66.856 1.00 22.07 771 ILE A O 1
ATOM 3474 N N . ALA A 1 437 ? 79.137 64.219 68.551 1.00 18.25 772 ALA A N 1
ATOM 3475 C CA . ALA A 1 437 ? 78.211 64.685 69.579 1.00 20.58 772 ALA A CA 1
ATOM 3476 C C . ALA A 1 437 ? 78.378 66.167 69.855 1.00 36.19 772 ALA A C 1
ATOM 3477 O O . ALA A 1 437 ? 77.423 66.834 70.264 1.00 25.92 772 ALA A O 1
ATOM 3479 N N . GLY A 1 438 ? 79.598 66.671 69.656 1.00 28.47 773 GLY A N 1
ATOM 3480 C CA . GLY A 1 438 ? 79.863 68.073 69.913 1.00 27.12 773 GLY A CA 1
ATOM 3481 C C . GLY A 1 438 ? 79.950 68.362 71.401 1.00 28.72 773 GLY A C 1
ATOM 3482 O O . GLY A 1 438 ? 79.642 69.476 71.835 1.00 27.61 773 GLY A O 1
ATOM 3483 N N . ASN A 1 439 ? 80.354 67.363 72.190 1.00 22.27 774 ASN A N 1
ATOM 3484 C CA . ASN A 1 439 ? 80.494 67.540 73.641 1.00 20.70 774 ASN A CA 1
ATOM 3485 C C . ASN A 1 439 ? 81.968 67.838 73.944 1.00 19.73 774 ASN A C 1
ATOM 3486 O O . ASN A 1 439 ? 82.654 68.386 73.099 1.00 27.24 774 ASN A O 1
ATOM 3491 N N . ILE A 1 440 ? 82.449 67.499 75.140 1.00 24.61 775 ILE A N 1
ATOM 3492 C CA . ILE A 1 440 ? 83.853 67.740 75.524 1.00 20.39 775 ILE A CA 1
ATOM 3493 C C . ILE A 1 440 ? 84.619 66.403 75.591 1.00 26.39 775 ILE A C 1
ATOM 3494 O O . ILE A 1 440 ? 84.202 65.478 76.294 1.00 23.52 775 ILE A O 1
ATOM 3499 N N . MET A 1 441 ? 85.747 66.308 74.889 1.00 20.72 776 MET A N 1
ATOM 3500 C CA . MET A 1 441 ? 86.493 65.048 74.840 1.00 27.75 776 MET A CA 1
ATOM 3501 C C . MET A 1 441 ? 86.850 64.384 76.162 1.00 28.60 776 MET A C 1
ATOM 3502 O O . MET A 1 441 ? 86.837 63.157 76.249 1.00 25.35 776 MET A O 1
ATOM 3507 N N . SER A 1 442 ? 87.166 65.158 77.195 1.00 23.21 777 SER A N 1
ATOM 3508 C CA . SER A 1 442 ? 87.488 64.526 78.468 1.00 21.53 777 SER A CA 1
ATOM 3509 C C . SER A 1 442 ? 86.234 63.853 79.043 1.00 26.90 777 SER A C 1
ATOM 3510 O O . SER A 1 442 ? 86.332 62.882 79.782 1.00 26.71 777 SER A O 1
ATOM 3513 N N . ARG A 1 443 ? 85.056 64.361 78.703 1.00 22.30 778 ARG A N 1
ATOM 3514 C CA . ARG A 1 443 ? 83.813 63.755 79.195 1.00 29.11 778 ARG A CA 1
ATOM 3515 C C . ARG A 1 443 ? 83.549 62.477 78.410 1.00 25.54 778 ARG A C 1
ATOM 3516 O O . ARG A 1 443 ? 83.109 61.482 78.970 1.00 24.28 778 ARG A O 1
ATOM 3524 N N . THR A 1 444 ? 83.823 62.503 77.110 1.00 25.02 779 THR A N 1
ATOM 3525 C CA . THR A 1 444 ? 83.625 61.316 76.304 1.00 26.34 779 THR A CA 1
ATOM 3526 C C . THR A 1 444 ? 84.424 60.162 76.910 1.00 22.00 779 THR A C 1
ATOM 3527 O O . THR A 1 444 ? 83.916 59.057 77.033 1.00 30.31 779 THR A O 1
ATOM 3531 N N . LEU A 1 445 ? 85.673 60.434 77.284 1.00 24.15 780 LEU A N 1
ATOM 3532 C CA . LEU A 1 445 ? 86.572 59.432 77.861 1.00 29.07 780 LEU A CA 1
ATOM 3533 C C . LEU A 1 445 ? 86.167 58.905 79.237 1.00 28.75 780 LEU A C 1
ATOM 3534 O O . LEU A 1 445 ? 86.721 57.907 79.700 1.00 29.16 780 LEU A O 1
ATOM 3539 N N . MET A 1 446 ? 85.234 59.573 79.908 1.00 30.64 781 MET A N 1
ATOM 3540 C CA . MET A 1 446 ? 84.788 59.099 81.219 1.00 35.65 781 MET A CA 1
ATOM 3541 C C . MET A 1 446 ? 83.676 58.066 81.053 1.00 38.08 781 MET A C 1
ATOM 3542 O O . MET A 1 446 ? 83.264 57.441 82.019 1.00 51.04 781 MET A O 1
ATOM 3547 N N . GLY A 1 447 ? 83.193 57.896 79.826 1.00 34.13 782 GLY A N 1
ATOM 3548 C CA . GLY A 1 447 ? 82.137 56.936 79.564 1.00 34.02 782 GLY A CA 1
ATOM 3549 C C . GLY A 1 447 ? 80.742 57.534 79.651 1.00 39.96 782 GLY A C 1
ATOM 3550 O O . GLY A 1 447 ? 80.568 58.712 79.977 1.00 33.55 782 GLY A O 1
ATOM 3551 N N . GLY A 1 448 ? 79.738 56.714 79.357 1.00 38.20 783 GLY A N 1
ATOM 3552 C CA . GLY A 1 448 ? 78.362 57.179 79.416 1.00 39.38 783 GLY A CA 1
ATOM 3553 C C . GLY A 1 448 ? 77.871 57.607 78.052 1.00 40.66 783 GLY A C 1
ATOM 3554 O O . GLY A 1 448 ? 78.583 58.264 77.307 1.00 47.22 783 GLY A O 1
ATOM 3555 N N . ARG A 1 449 ? 76.642 57.246 77.723 1.00 31.35 784 ARG A N 1
ATOM 3556 C CA . ARG A 1 449 ? 76.097 57.590 76.427 1.00 32.55 784 ARG A CA 1
ATOM 3557 C C . ARG A 1 449 ? 75.177 58.799 76.480 1.00 25.30 784 ARG A C 1
ATOM 3558 O O . ARG A 1 449 ? 75.073 59.537 75.506 1.00 28.93 784 ARG A O 1
ATOM 3566 N N . SER A 1 450 ? 74.525 59.004 77.622 1.00 22.65 785 SER A N 1
ATOM 3567 C CA . SER A 1 450 ? 73.526 60.072 77.745 1.00 29.67 785 SER A CA 1
ATOM 3568 C C . SER A 1 450 ? 73.976 61.510 77.548 1.00 26.40 785 SER A C 1
ATOM 3569 O O . SER A 1 450 ? 73.326 62.273 76.832 1.00 28.19 785 SER A O 1
ATOM 3572 N N . GLU A 1 451 ? 75.076 61.894 78.182 1.00 27.05 786 GLU A N 1
ATOM 3573 C CA . GLU A 1 451 ? 75.547 63.256 78.023 1.00 33.19 786 GLU A CA 1
ATOM 3574 C C . GLU A 1 451 ? 75.860 63.540 76.552 1.00 26.09 786 GLU A C 1
ATOM 3575 O O . GLU A 1 451 ? 75.563 64.619 76.052 1.00 30.66 786 GLU A O 1
ATOM 3581 N N . ARG A 1 452 ? 76.443 62.568 75.856 1.00 19.91 787 ARG A N 1
ATOM 3582 C CA . ARG A 1 452 ? 76.764 62.751 74.445 1.00 25.50 787 ARG A CA 1
ATOM 3583 C C . ARG A 1 452 ? 75.512 62.959 73.617 1.00 25.69 787 ARG A C 1
ATOM 3584 O O . ARG A 1 452 ? 75.470 63.835 72.752 1.00 31.68 787 ARG A O 1
ATOM 3592 N N . ASN A 1 453 ? 74.498 62.128 73.854 1.00 30.41 788 ASN A N 1
ATOM 3593 C CA . ASN A 1 453 ? 73.255 62.229 73.091 1.00 22.93 788 ASN A CA 1
ATOM 3594 C C . ASN A 1 453 ? 72.601 63.594 73.327 1.00 14.67 788 ASN A C 1
ATOM 3595 O O . ASN A 1 453 ? 72.060 64.196 72.409 1.00 27.82 788 ASN A O 1
ATOM 3600 N N . GLU A 1 454 ? 72.663 64.073 74.565 1.00 17.76 789 GLU A N 1
ATOM 3601 C CA . GLU A 1 454 ? 72.102 65.375 74.904 1.00 30.37 789 GLU A CA 1
ATOM 3602 C C . GLU A 1 454 ? 72.801 66.476 74.085 1.00 30.39 789 GLU A C 1
ATOM 3603 O O . GLU A 1 454 ? 72.142 67.332 73.481 1.00 29.48 789 GLU A O 1
ATOM 3609 N N . PHE A 1 455 ? 74.134 66.452 74.053 1.00 31.36 790 PHE A N 1
ATOM 3610 C CA . PHE A 1 455 ? 74.877 67.461 73.302 1.00 21.79 790 PHE A CA 1
ATOM 3611 C C . PHE A 1 455 ? 74.583 67.370 71.832 1.00 23.43 790 PHE A C 1
ATOM 3612 O O . PHE A 1 455 ? 74.426 68.385 71.151 1.00 24.55 790 PHE A O 1
ATOM 3620 N N . LEU A 1 456 ? 74.484 66.147 71.328 1.00 19.98 791 LEU A N 1
ATOM 3621 C CA . LEU A 1 456 ? 74.190 65.996 69.921 1.00 17.98 791 LEU A CA 1
ATOM 3622 C C . LEU A 1 456 ? 72.847 66.688 69.604 1.00 29.25 791 LEU A C 1
ATOM 3623 O O . LEU A 1 456 ? 72.756 67.467 68.650 1.00 30.29 791 LEU A O 1
ATOM 3628 N N . LEU A 1 457 ? 71.818 66.431 70.416 1.00 21.49 792 LEU A N 1
ATOM 3629 C CA . LEU A 1 457 ? 70.505 67.042 70.205 1.00 27.60 792 LEU A CA 1
ATOM 3630 C C . LEU A 1 457 ? 70.528 68.567 70.438 1.00 28.19 792 LEU A C 1
ATOM 3631 O O . LEU A 1 457 ? 69.938 69.322 69.668 1.00 26.10 792 LEU A O 1
ATOM 3636 N N . LEU A 1 458 ? 71.212 69.023 71.486 1.00 21.56 793 LEU A N 1
ATOM 3637 C CA . LEU A 1 458 ? 71.303 70.461 71.729 1.00 31.22 793 LEU A CA 1
ATOM 3638 C C . LEU A 1 458 ? 71.826 71.204 70.492 1.00 32.79 793 LEU A C 1
ATOM 3639 O O . LEU A 1 458 ? 71.247 72.212 70.079 1.00 32.76 793 LEU A O 1
ATOM 3644 N N . HIS A 1 459 ? 72.915 70.718 69.896 1.00 31.95 794 HIS A N 1
ATOM 3645 C CA . HIS A 1 459 ? 73.460 71.377 68.704 1.00 29.63 794 HIS A CA 1
ATOM 3646 C C . HIS A 1 459 ? 72.445 71.346 67.564 1.00 28.80 794 HIS A C 1
ATOM 3647 O O . HIS A 1 459 ? 72.186 72.360 66.911 1.00 32.01 794 HIS A O 1
ATOM 3654 N N . ALA A 1 460 ? 71.869 70.177 67.318 1.00 23.75 795 ALA A N 1
ATOM 3655 C CA . ALA A 1 460 ? 70.909 70.052 66.240 1.00 22.47 795 ALA A CA 1
ATOM 3656 C C . ALA A 1 460 ? 69.700 70.987 66.407 1.00 32.75 795 ALA A C 1
ATOM 3657 O O . ALA A 1 460 ? 69.261 71.608 65.441 1.00 26.51 795 ALA A O 1
ATOM 3659 N N . PHE A 1 461 ? 69.153 71.095 67.617 1.00 22.07 796 PHE A N 1
ATOM 3660 C CA . PHE A 1 461 ? 68.002 71.975 67.798 1.00 33.48 796 PHE A CA 1
ATOM 3661 C C . PHE A 1 461 ? 68.376 73.471 67.763 1.00 35.87 796 PHE A C 1
ATOM 3662 O O . PHE A 1 461 ? 67.601 74.275 67.253 1.00 37.38 796 PHE A O 1
ATOM 3670 N N . TYR A 1 462 ? 69.541 73.851 68.291 1.00 35.46 797 TYR A N 1
ATOM 3671 C CA . TYR A 1 462 ? 69.974 75.260 68.222 1.00 32.39 797 TYR A CA 1
ATOM 3672 C C . TYR A 1 462 ? 70.098 75.616 66.734 1.00 32.47 797 TYR A C 1
ATOM 3673 O O . TYR A 1 462 ? 69.668 76.671 66.280 1.00 36.63 797 TYR A O 1
ATOM 3682 N N . GLU A 1 463 ? 70.693 74.702 65.983 1.00 30.76 798 GLU A N 1
ATOM 3683 C CA . GLU A 1 463 ? 70.928 74.888 64.560 1.00 36.46 798 GLU A CA 1
ATOM 3684 C C . GLU A 1 463 ? 69.637 75.109 63.787 1.00 38.73 798 GLU A C 1
ATOM 3685 O O . GLU A 1 463 ? 69.600 75.882 62.829 1.00 40.38 798 GLU A O 1
ATOM 3691 N N . ASN A 1 464 ? 68.587 74.405 64.193 1.00 42.86 799 ASN A N 1
ATOM 3692 C CA . ASN A 1 464 ? 67.293 74.513 63.540 1.00 33.14 799 ASN A CA 1
ATOM 3693 C C . ASN A 1 464 ? 66.416 75.593 64.175 1.00 35.14 799 ASN A C 1
ATOM 3694 O O . ASN A 1 464 ? 65.227 75.694 63.891 1.00 35.28 799 ASN A O 1
ATOM 3699 N N . ASN A 1 465 ? 67.020 76.385 65.054 1.00 41.55 800 ASN A N 1
ATOM 3700 C CA . ASN A 1 465 ? 66.341 77.507 65.691 1.00 46.37 800 ASN A CA 1
ATOM 3701 C C . ASN A 1 465 ? 65.218 77.136 66.649 1.00 47.67 800 ASN A C 1
ATOM 3702 O O . ASN A 1 465 ? 64.151 77.751 66.650 1.00 43.49 800 ASN A O 1
ATOM 3707 N N . TYR A 1 466 ? 65.468 76.129 67.469 1.00 42.37 801 TYR A N 1
ATOM 3708 C CA . TYR A 1 466 ? 64.487 75.681 68.435 1.00 34.71 801 TYR A CA 1
ATOM 3709 C C . TYR A 1 466 ? 64.885 76.108 69.832 1.00 34.30 801 TYR A C 1
ATOM 3710 O O . TYR A 1 466 ? 66.066 76.284 70.121 1.00 39.46 801 TYR A O 1
ATOM 3719 N N . ILE A 1 467 ? 63.890 76.282 70.695 1.00 36.39 802 ILE A N 1
ATOM 3720 C CA . ILE A 1 467 ? 64.151 76.584 72.094 1.00 30.25 802 ILE A CA 1
ATOM 3721 C C . ILE A 1 467 ? 64.403 75.163 72.604 1.00 36.02 802 ILE A C 1
ATOM 3722 O O . ILE A 1 467 ? 63.730 74.220 72.179 1.00 32.15 802 ILE A O 1
ATOM 3727 N N . VAL A 1 468 ? 65.379 74.990 73.479 1.00 34.38 803 VAL A N 1
ATOM 3728 C CA . VAL A 1 468 ? 65.660 73.664 74.001 1.00 36.68 803 VAL A CA 1
ATOM 3729 C C . VAL A 1 468 ? 65.245 73.657 75.462 1.00 33.57 803 VAL A C 1
ATOM 3730 O O . VAL A 1 468 ? 65.194 74.703 76.107 1.00 32.32 803 VAL A O 1
ATOM 3734 N N . PRO A 1 469 ? 64.953 72.474 76.009 1.00 32.56 804 PRO A N 1
ATOM 3735 C CA . PRO A 1 469 ? 64.545 72.365 77.413 1.00 33.79 804 PRO A CA 1
ATOM 3736 C C . PRO A 1 469 ? 65.665 72.847 78.331 1.00 34.90 804 PRO A C 1
ATOM 3737 O O . PRO A 1 469 ? 66.834 72.794 77.950 1.00 44.06 804 PRO A O 1
ATOM 3741 N N . ASP A 1 470 ? 65.322 73.320 79.527 1.00 34.90 805 ASP A N 1
ATOM 3742 C CA . ASP A 1 470 ? 66.348 73.755 80.471 1.00 31.11 805 ASP A CA 1
ATOM 3743 C C . ASP A 1 470 ? 66.847 72.507 81.178 1.00 39.94 805 ASP A C 1
ATOM 3744 O O . ASP A 1 470 ? 66.123 71.518 81.263 1.00 35.83 805 ASP A O 1
ATOM 3749 N N . LYS A 1 471 ? 68.077 72.541 81.680 1.00 37.49 806 LYS A N 1
ATOM 3750 C CA . LYS A 1 471 ? 68.580 71.409 82.435 1.00 49.02 806 LYS A CA 1
ATOM 3751 C C . LYS A 1 471 ? 67.689 71.386 83.669 1.00 51.53 806 LYS A C 1
ATOM 3752 O O . LYS A 1 471 ? 67.212 72.436 84.090 1.00 59.60 806 LYS A O 1
ATOM 3758 N N . GLN A 1 472 ? 67.463 70.211 84.250 1.00 66.27 807 GLN A N 1
ATOM 3759 C CA . GLN A 1 472 ? 66.620 70.112 85.442 1.00 77.66 807 GLN A CA 1
ATOM 3760 C C . GLN A 1 472 ? 67.440 69.676 86.648 1.00 83.72 807 GLN A C 1
ATOM 3761 O O . GLN A 1 472 ? 68.475 69.026 86.496 1.00 83.30 807 GLN A O 1
ATOM 3767 N N . ILE A 1 473 ? 66.977 70.040 87.843 1.00 89.91 808 ILE A N 1
ATOM 3768 C CA . ILE A 1 473 ? 67.665 69.674 89.080 1.00 94.12 808 ILE A CA 1
ATOM 3769 C C . ILE A 1 473 ? 66.680 69.491 90.234 1.00 97.53 808 ILE A C 1
ATOM 3770 O O . ILE A 1 473 ? 66.249 68.373 90.529 1.00 99.57 808 ILE A O 1
ATOM 3775 N N . ARG A 1 499 ? 69.760 48.823 88.184 1.00 65.60 834 ARG A N 1
ATOM 3776 C CA . ARG A 1 499 ? 68.763 48.793 87.122 1.00 59.64 834 ARG A CA 1
ATOM 3777 C C . ARG A 1 499 ? 67.336 48.811 87.633 1.00 56.88 834 ARG A C 1
ATOM 3778 O O . ARG A 1 499 ? 66.968 48.039 88.517 1.00 59.02 834 ARG A O 1
ATOM 3786 N N . LYS A 1 500 ? 66.530 49.680 87.035 1.00 56.25 835 LYS A N 1
ATOM 3787 C CA . LYS A 1 500 ? 65.138 49.849 87.417 1.00 50.10 835 LYS A CA 1
ATOM 3788 C C . LYS A 1 500 ? 64.174 48.917 86.683 1.00 51.83 835 LYS A C 1
ATOM 3789 O O . LYS A 1 500 ? 64.566 48.137 85.807 1.00 49.42 835 LYS A O 1
ATOM 3795 N N . LYS A 1 501 ? 62.903 49.020 87.060 1.00 43.77 836 LYS A N 1
ATOM 3796 C CA . LYS A 1 501 ? 61.835 48.224 86.479 1.00 47.70 836 LYS A CA 1
ATOM 3797 C C . LYS A 1 501 ? 61.438 48.864 85.150 1.00 40.40 836 LYS A C 1
ATOM 3798 O O . LYS A 1 501 ? 61.405 50.083 85.041 1.00 47.06 836 LYS A O 1
ATOM 3804 N N . ALA A 1 502 ? 61.146 48.050 84.139 1.00 42.02 837 ALA A N 1
ATOM 3805 C CA . ALA A 1 502 ? 60.746 48.585 82.842 1.00 31.78 837 ALA A CA 1
ATOM 3806 C C . ALA A 1 502 ? 59.542 49.500 83.030 1.00 33.64 837 ALA A C 1
ATOM 3807 O O . ALA A 1 502 ? 58.763 49.310 83.953 1.00 47.35 837 ALA A O 1
ATOM 3809 N N . ALA A 1 503 ? 59.390 50.492 82.162 1.00 34.26 838 ALA A N 1
ATOM 3810 C CA . ALA A 1 503 ? 58.268 51.431 82.249 1.00 29.27 838 ALA A CA 1
ATOM 3811 C C . ALA A 1 503 ? 57.430 51.422 80.969 1.00 31.02 838 ALA A C 1
ATOM 3812 O O . ALA A 1 503 ? 56.502 52.222 80.808 1.00 36.43 838 ALA A O 1
ATOM 3814 N N . TYR A 1 504 ? 57.775 50.521 80.054 1.00 30.15 839 TYR A N 1
ATOM 3815 C CA . TYR A 1 504 ? 57.032 50.364 78.812 1.00 25.76 839 TYR A CA 1
ATOM 3816 C C . TYR A 1 504 ? 57.490 49.094 78.100 1.00 27.18 839 TYR A C 1
ATOM 3817 O O . TYR A 1 504 ? 58.471 48.460 78.502 1.00 28.79 839 TYR A O 1
ATOM 3826 N N . ALA A 1 505 ? 56.763 48.703 77.061 1.00 34.39 840 ALA A N 1
ATOM 3827 C CA . ALA A 1 505 ? 57.066 47.478 76.335 1.00 35.42 840 ALA A CA 1
ATOM 3828 C C . ALA A 1 505 ? 58.286 47.585 75.415 1.00 35.62 840 ALA A C 1
ATOM 3829 O O . ALA A 1 505 ? 58.536 48.625 74.819 1.00 30.40 840 ALA A O 1
ATOM 3831 N N . GLY A 1 506 ? 59.016 46.482 75.291 1.00 29.42 841 GLY A N 1
ATOM 3832 C CA . GLY A 1 506 ? 60.203 46.456 74.468 1.00 24.32 841 GLY A CA 1
ATOM 3833 C C . GLY A 1 506 ? 60.100 45.570 73.242 1.00 28.57 841 GLY A C 1
ATOM 3834 O O . GLY A 1 506 ? 59.115 45.609 72.512 1.00 30.59 841 GLY A O 1
ATOM 3835 N N . GLY A 1 507 ? 61.141 44.783 73.003 1.00 34.07 842 GLY A N 1
ATOM 3836 C CA . GLY A 1 507 ? 61.141 43.903 71.849 1.00 35.26 842 GLY A CA 1
ATOM 3837 C C . GLY A 1 507 ? 60.398 42.599 72.096 1.00 39.07 842 GLY A C 1
ATOM 3838 O O . GLY A 1 507 ? 60.158 42.197 73.244 1.00 34.94 842 GLY A O 1
ATOM 3839 N N . LEU A 1 508 ? 60.024 41.946 71.005 1.00 31.29 843 LEU A N 1
ATOM 3840 C CA . LEU A 1 508 ? 59.314 40.680 71.055 1.00 30.20 843 LEU A CA 1
ATOM 3841 C C . LEU A 1 508 ? 60.307 39.546 70.849 1.00 35.59 843 LEU A C 1
ATOM 3842 O O . LEU A 1 508 ? 61.141 39.582 69.937 1.00 27.73 843 LEU A O 1
ATOM 3847 N N . VAL A 1 509 ? 60.247 38.550 71.721 1.00 35.05 844 VAL A N 1
ATOM 3848 C CA . VAL A 1 509 ? 61.127 37.400 71.583 1.00 33.40 844 VAL A CA 1
ATOM 3849 C C . VAL A 1 509 ? 60.202 36.228 71.333 1.00 39.26 844 VAL A C 1
ATOM 3850 O O . VAL A 1 509 ? 59.294 35.963 72.129 1.00 40.31 844 VAL A O 1
ATOM 3854 N N . LEU A 1 510 ? 60.416 35.548 70.212 1.00 41.69 845 LEU A N 1
ATOM 3855 C CA . LEU A 1 510 ? 59.583 34.415 69.837 1.00 38.29 845 LEU A CA 1
ATOM 3856 C C . LEU A 1 510 ? 59.871 33.209 70.705 1.00 39.80 845 LEU A C 1
ATOM 3857 O O . LEU A 1 510 ? 61.002 33.017 71.156 1.00 36.62 845 LEU A O 1
ATOM 3862 N N . ASP A 1 511 ? 58.839 32.397 70.925 1.00 46.41 846 ASP A N 1
ATOM 3863 C CA . ASP A 1 511 ? 58.969 31.182 71.720 1.00 48.00 846 ASP A CA 1
ATOM 3864 C C . ASP A 1 511 ? 59.736 30.173 70.865 1.00 42.55 846 ASP A C 1
ATOM 3865 O O . ASP A 1 511 ? 59.272 29.760 69.807 1.00 49.60 846 ASP A O 1
ATOM 3870 N N . PRO A 1 512 ? 60.924 29.763 71.319 1.00 35.27 847 PRO A N 1
ATOM 3871 C CA . PRO A 1 512 ? 61.747 28.809 70.576 1.00 35.86 847 PRO A CA 1
ATOM 3872 C C . PRO A 1 512 ? 61.243 27.371 70.486 1.00 46.97 847 PRO A C 1
ATOM 3873 O O . PRO A 1 512 ? 60.488 26.894 71.330 1.00 50.05 847 PRO A O 1
ATOM 3877 N N . LYS A 1 513 ? 61.685 26.687 69.441 1.00 48.66 848 LYS A N 1
ATOM 3878 C CA . LYS A 1 513 ? 61.357 25.296 69.258 1.00 40.31 848 LYS A CA 1
ATOM 3879 C C . LYS A 1 513 ? 62.657 24.603 69.622 1.00 38.70 848 LYS A C 1
ATOM 3880 O O . LYS A 1 513 ? 63.497 24.296 68.771 1.00 41.46 848 LYS A O 1
ATOM 3886 N N . VAL A 1 514 ? 62.806 24.404 70.927 1.00 36.42 849 VAL A N 1
ATOM 3887 C CA . VAL A 1 514 ? 63.972 23.782 71.549 1.00 36.35 849 VAL A CA 1
ATOM 3888 C C . VAL A 1 514 ? 64.381 22.453 70.930 1.00 38.53 849 VAL A C 1
ATOM 3889 O O . VAL A 1 514 ? 63.531 21.636 70.583 1.00 38.63 849 VAL A O 1
ATOM 3893 N N . GLY A 1 515 ? 65.686 22.242 70.793 1.00 38.54 850 GLY A N 1
ATOM 3894 C CA . GLY A 1 515 ? 66.176 21.001 70.227 1.00 36.26 850 GLY A CA 1
ATOM 3895 C C . GLY A 1 515 ? 67.482 21.136 69.472 1.00 42.85 850 GLY A C 1
ATOM 3896 O O . GLY A 1 515 ? 68.054 22.222 69.394 1.00 47.31 850 GLY A O 1
ATOM 3897 N N . PHE A 1 516 ? 67.960 20.016 68.932 1.00 40.68 851 PHE A N 1
ATOM 3898 C CA . PHE A 1 516 ? 69.191 19.970 68.155 1.00 38.91 851 PHE A CA 1
ATOM 3899 C C . PHE A 1 516 ? 68.769 19.934 66.693 1.00 48.93 851 PHE A C 1
ATOM 3900 O O . PHE A 1 516 ? 67.709 19.398 66.378 1.00 59.35 851 PHE A O 1
ATOM 3908 N N . TYR A 1 517 ? 69.580 20.508 65.807 1.00 48.81 852 TYR A N 1
ATOM 3909 C CA . TYR A 1 517 ? 69.260 20.539 64.380 1.00 49.04 852 TYR A CA 1
ATOM 3910 C C . TYR A 1 517 ? 70.442 20.108 63.514 1.00 56.18 852 TYR A C 1
ATOM 3911 O O . TYR A 1 517 ? 71.570 20.559 63.724 1.00 52.88 852 TYR A O 1
ATOM 3920 N N . ASP A 1 518 ? 70.144 19.242 62.539 1.00 58.39 853 ASP A N 1
ATOM 3921 C CA . ASP A 1 518 ? 71.106 18.655 61.593 1.00 52.77 853 ASP A CA 1
ATOM 3922 C C . ASP A 1 518 ? 71.226 19.391 60.279 1.00 47.94 853 ASP A C 1
ATOM 3923 O O . ASP A 1 518 ? 72.303 19.439 59.681 1.00 50.41 853 ASP A O 1
ATOM 3928 N N . LYS A 1 519 ? 70.099 19.908 59.805 1.00 43.04 854 LYS A N 1
ATOM 3929 C CA . LYS A 1 519 ? 70.060 20.600 58.527 1.00 57.42 854 LYS A CA 1
ATOM 3930 C C . LYS A 1 519 ? 70.464 22.057 58.695 1.00 61.44 854 LYS A C 1
ATOM 3931 O O . LYS A 1 519 ? 70.549 22.554 59.813 1.00 64.58 854 LYS A O 1
ATOM 3937 N N . PHE A 1 520 ? 70.714 22.735 57.581 1.00 58.51 855 PHE A N 1
ATOM 3938 C CA . PHE A 1 520 ? 71.106 24.135 57.614 1.00 53.17 855 PHE A CA 1
ATOM 3939 C C . PHE A 1 520 ? 70.009 25.021 58.195 1.00 54.76 855 PHE A C 1
ATOM 3940 O O . PHE A 1 520 ? 68.817 24.793 57.953 1.00 51.17 855 PHE A O 1
ATOM 3948 N N . ILE A 1 521 ? 70.418 26.018 58.980 1.00 42.43 856 ILE A N 1
ATOM 3949 C CA . ILE A 1 521 ? 69.464 26.966 59.555 1.00 50.83 856 ILE A CA 1
ATOM 3950 C C . ILE A 1 521 ? 69.788 28.343 58.976 1.00 42.99 856 ILE A C 1
ATOM 3951 O O . ILE A 1 521 ? 70.954 28.710 58.825 1.00 44.22 856 ILE A O 1
ATOM 3956 N N . LEU A 1 522 ? 68.739 29.080 58.645 1.00 34.35 857 LEU A N 1
ATOM 3957 C CA . LEU A 1 522 ? 68.842 30.406 58.064 1.00 40.47 857 LEU A CA 1
ATOM 3958 C C . LEU A 1 522 ? 68.486 31.491 59.078 1.00 43.67 857 LEU A C 1
ATOM 3959 O O . LEU A 1 522 ? 67.368 31.507 59.594 1.00 48.20 857 LEU A O 1
ATOM 3964 N N . LEU A 1 523 ? 69.413 32.410 59.338 1.00 41.73 858 LEU A N 1
ATOM 3965 C CA . LEU A 1 523 ? 69.148 33.508 60.271 1.00 45.28 858 LEU A CA 1
ATOM 3966 C C . LEU A 1 523 ? 69.112 34.864 59.543 1.00 43.85 858 LEU A C 1
ATOM 3967 O O . LEU A 1 523 ? 70.113 35.313 58.982 1.00 44.77 858 LEU A O 1
ATOM 3972 N N . LEU A 1 524 ? 67.944 35.495 59.557 1.00 37.55 859 LEU A N 1
ATOM 3973 C CA . LEU A 1 524 ? 67.728 36.793 58.931 1.00 32.04 859 LEU A CA 1
ATOM 3974 C C . LEU A 1 524 ? 67.609 37.830 60.044 1.00 41.23 859 LEU A C 1
ATOM 3975 O O . LEU A 1 524 ? 66.973 37.572 61.069 1.00 37.13 859 LEU A O 1
ATOM 3980 N N . ASP A 1 525 ? 68.196 39.005 59.820 1.00 38.88 860 ASP A N 1
ATOM 3981 C CA . ASP A 1 525 ? 68.198 40.085 60.798 1.00 34.96 860 ASP A CA 1
ATOM 3982 C C . ASP A 1 525 ? 68.096 41.464 60.113 1.00 36.90 860 ASP A C 1
ATOM 3983 O O . ASP A 1 525 ? 68.813 41.730 59.150 1.00 28.37 860 ASP A O 1
ATOM 3988 N N . PHE A 1 526 ? 67.202 42.326 60.599 1.00 34.90 861 PHE A N 1
ATOM 3989 C CA . PHE A 1 526 ? 67.050 43.682 60.052 1.00 33.79 861 PHE A CA 1
ATOM 3990 C C . PHE A 1 526 ? 68.260 44.587 60.373 1.00 37.77 861 PHE A C 1
ATOM 3991 O O . PHE A 1 526 ? 68.788 44.550 61.488 1.00 36.29 861 PHE A O 1
ATOM 3999 N N . ASN A 1 527 ? 68.689 45.402 59.408 1.00 40.41 862 ASN A N 1
ATOM 4000 C CA . ASN A 1 527 ? 69.817 46.327 59.620 1.00 38.81 862 ASN A CA 1
ATOM 4001 C C . ASN A 1 527 ? 69.324 47.559 60.399 1.00 26.78 862 ASN A C 1
ATOM 4002 O O . ASN A 1 527 ? 68.314 48.164 60.033 1.00 32.63 862 ASN A O 1
ATOM 4007 N N . SER A 1 528 ? 70.016 47.925 61.472 1.00 27.52 863 SER A N 1
ATOM 4008 C CA . SER A 1 528 ? 69.624 49.111 62.250 1.00 30.31 863 SER A CA 1
ATOM 4009 C C . SER A 1 528 ? 68.113 49.253 62.443 1.00 28.20 863 SER A C 1
ATOM 4010 O O . SER A 1 528 ? 67.557 50.339 62.235 1.00 30.69 863 SER A O 1
ATOM 4013 N N . LEU A 1 529 ? 67.449 48.184 62.873 1.00 26.86 864 LEU A N 1
ATOM 4014 C CA . LEU A 1 529 ? 65.992 48.234 63.031 1.00 27.64 864 LEU A CA 1
ATOM 4015 C C . LEU A 1 529 ? 65.400 49.504 63.639 1.00 22.44 864 LEU A C 1
ATOM 4016 O O . LEU A 1 529 ? 64.690 50.241 62.961 1.00 35.81 864 LEU A O 1
ATOM 4021 N N . TYR A 1 530 ? 65.666 49.757 64.920 1.00 28.86 865 TYR A N 1
ATOM 4022 C CA . TYR A 1 530 ? 65.104 50.933 65.582 1.00 31.90 865 TYR A CA 1
ATOM 4023 C C . TYR A 1 530 ? 65.442 52.259 64.907 1.00 28.28 865 TYR A C 1
ATOM 4024 O O . TYR A 1 530 ? 64.565 53.117 64.752 1.00 26.27 865 TYR A O 1
ATOM 4033 N N . PRO A 1 531 ? 66.720 52.471 64.544 1.00 25.29 866 PRO A N 1
ATOM 4034 C CA . PRO A 1 531 ? 67.060 53.734 63.880 1.00 30.83 866 PRO A CA 1
ATOM 4035 C C . PRO A 1 531 ? 66.267 53.846 62.573 1.00 32.23 866 PRO A C 1
ATOM 4036 O O . PRO A 1 531 ? 65.800 54.931 62.209 1.00 28.07 866 PRO A O 1
ATOM 4040 N N . SER A 1 532 ? 66.091 52.712 61.891 1.00 24.53 867 SER A N 1
ATOM 4041 C CA . SER A 1 532 ? 65.341 52.684 60.633 1.00 30.88 867 SER A CA 1
ATOM 4042 C C . SER A 1 532 ? 63.856 52.915 60.857 1.00 31.41 867 SER A C 1
ATOM 4043 O O . SER A 1 532 ? 63.193 53.549 60.039 1.00 37.80 867 SER A O 1
ATOM 4046 N N . ILE A 1 533 ? 63.333 52.396 61.964 1.00 33.43 868 ILE A N 1
ATOM 4047 C CA . ILE A 1 533 ? 61.919 52.565 62.287 1.00 30.85 868 ILE A CA 1
ATOM 4048 C C . ILE A 1 533 ? 61.646 54.047 62.556 1.00 33.82 868 ILE A C 1
ATOM 4049 O O . ILE A 1 533 ? 60.587 54.586 62.205 1.00 32.83 868 ILE A O 1
ATOM 4054 N N . ILE A 1 534 ? 62.609 54.706 63.189 1.00 38.45 869 ILE A N 1
ATOM 4055 C CA . ILE A 1 534 ? 62.470 56.123 63.496 1.00 34.76 869 ILE A CA 1
ATOM 4056 C C . ILE A 1 534 ? 62.401 56.921 62.189 1.00 32.84 869 ILE A C 1
ATOM 4057 O O . ILE A 1 534 ? 61.577 57.828 62.047 1.00 43.00 869 ILE A O 1
ATOM 4062 N N . GLN A 1 535 ? 63.255 56.575 61.233 1.00 32.21 870 GLN A N 1
ATOM 4063 C CA . GLN A 1 535 ? 63.259 57.256 59.941 1.00 33.28 870 GLN A CA 1
ATOM 4064 C C . GLN A 1 535 ? 62.039 56.857 59.116 1.00 39.82 870 GLN A C 1
ATOM 4065 O O . GLN A 1 535 ? 61.257 57.708 58.697 1.00 42.31 870 GLN A O 1
ATOM 4071 N N . GLU A 1 536 ? 61.899 55.552 58.888 1.00 41.84 871 GLU A N 1
ATOM 4072 C CA . GLU A 1 536 ? 60.803 54.980 58.104 1.00 44.49 871 GLU A CA 1
ATOM 4073 C C . GLU A 1 536 ? 59.405 55.487 58.470 1.00 41.31 871 GLU A C 1
ATOM 4074 O O . GLU A 1 536 ? 58.521 55.502 57.623 1.00 49.58 871 GLU A O 1
ATOM 4080 N N . PHE A 1 537 ? 59.200 55.894 59.721 1.00 34.72 872 PHE A N 1
ATOM 4081 C CA . PHE A 1 537 ? 57.899 56.408 60.148 1.00 33.52 872 PHE A CA 1
ATOM 4082 C C . PHE A 1 537 ? 58.003 57.864 60.598 1.00 44.26 872 PHE A C 1
ATOM 4083 O O . PHE A 1 537 ? 57.046 58.429 61.130 1.00 41.16 872 PHE A O 1
ATOM 4091 N N . ASN A 1 538 ? 59.174 58.464 60.388 1.00 43.67 873 ASN A N 1
ATOM 4092 C CA . ASN A 1 538 ? 59.408 59.857 60.752 1.00 44.07 873 ASN A CA 1
ATOM 4093 C C . ASN A 1 538 ? 58.996 60.174 62.191 1.00 47.54 873 ASN A C 1
ATOM 4094 O O . ASN A 1 538 ? 58.192 61.076 62.444 1.00 53.70 873 ASN A O 1
ATOM 4099 N N . ILE A 1 539 ? 59.554 59.428 63.136 1.00 40.69 874 ILE A N 1
ATOM 4100 C CA . ILE A 1 539 ? 59.252 59.648 64.547 1.00 41.24 874 ILE A CA 1
ATOM 4101 C C . ILE A 1 539 ? 60.182 60.745 65.104 1.00 41.48 874 ILE A C 1
ATOM 4102 O O . ILE A 1 539 ? 61.407 60.648 64.989 1.00 36.75 874 ILE A O 1
ATOM 4107 N N . CYS A 1 540 ? 59.602 61.788 65.699 1.00 34.84 875 CYS A N 1
ATOM 4108 C CA . CYS A 1 540 ? 60.398 62.886 66.228 1.00 32.78 875 CYS A CA 1
ATOM 4109 C C . CYS A 1 540 ? 59.659 63.725 67.253 1.00 32.50 875 CYS A C 1
ATOM 4110 O O . CYS A 1 540 ? 58.438 63.671 67.347 1.00 42.08 875 CYS A O 1
ATOM 4113 N N . PHE A 1 541 ? 60.421 64.491 68.033 1.00 31.33 876 PHE A N 1
ATOM 4114 C CA . PHE A 1 541 ? 59.863 65.388 69.036 1.00 36.30 876 PHE A CA 1
ATOM 4115 C C . PHE A 1 541 ? 58.940 66.378 68.316 1.00 41.50 876 PHE A C 1
ATOM 4116 O O . PHE A 1 541 ? 57.970 66.867 68.891 1.00 43.35 876 PHE A O 1
ATOM 4124 N N . THR A 1 542 ? 59.255 66.655 67.050 1.00 42.63 877 THR A N 1
ATOM 4125 C CA . THR A 1 542 ? 58.499 67.606 66.235 1.00 46.44 877 THR A CA 1
ATOM 4126 C C . THR A 1 542 ? 57.355 67.046 65.373 1.00 55.57 877 THR A C 1
ATOM 4127 O O . THR A 1 542 ? 56.596 67.825 64.801 1.00 54.14 877 THR A O 1
ATOM 4131 N N . THR A 1 543 ? 57.220 65.724 65.273 1.00 55.32 878 THR A N 1
ATOM 4132 C CA . THR A 1 543 ? 56.173 65.153 64.427 1.00 47.31 878 THR A CA 1
ATOM 4133 C C . THR A 1 543 ? 55.159 64.226 65.092 1.00 53.98 878 THR A C 1
ATOM 4134 O O . THR A 1 543 ? 54.191 63.821 64.459 1.00 60.17 878 THR A O 1
ATOM 4138 N N . VAL A 1 544 ? 55.368 63.887 66.357 1.00 56.73 879 VAL A N 1
ATOM 4139 C CA . VAL A 1 544 ? 54.456 62.984 67.059 1.00 51.28 879 VAL A CA 1
ATOM 4140 C C . VAL A 1 544 ? 53.716 63.668 68.208 1.00 52.14 879 VAL A C 1
ATOM 4141 O O . VAL A 1 544 ? 54.337 64.253 69.094 1.00 54.23 879 VAL A O 1
ATOM 4145 N N . GLN A 1 545 ? 52.388 63.597 68.192 1.00 59.30 880 GLN A N 1
ATOM 4146 C CA . GLN A 1 545 ? 51.591 64.204 69.254 1.00 65.29 880 GLN A CA 1
ATOM 4147 C C . GLN A 1 545 ? 51.603 63.306 70.487 1.00 62.60 880 GLN A C 1
ATOM 4148 O O . GLN A 1 545 ? 51.537 62.083 70.374 1.00 61.23 880 GLN A O 1
ATOM 4154 N N . ARG A 1 546 ? 51.673 63.919 71.663 1.00 65.51 881 ARG A N 1
ATOM 4155 C CA . ARG A 1 546 ? 51.728 63.169 72.913 1.00 69.24 881 ARG A CA 1
ATOM 4156 C C . ARG A 1 546 ? 51.389 64.097 74.076 1.00 76.80 881 ARG A C 1
ATOM 4157 O O . ARG A 1 546 ? 50.867 65.192 73.871 1.00 81.59 881 ARG A O 1
ATOM 4165 N N . VAL A 1 547 ? 51.681 63.656 75.297 1.00 83.61 882 VAL A N 1
ATOM 4166 C CA . VAL A 1 547 ? 51.433 64.469 76.487 1.00 89.56 882 VAL A CA 1
ATOM 4167 C C . VAL A 1 547 ? 52.403 64.083 77.600 1.00 90.55 882 VAL A C 1
ATOM 4168 O O . VAL A 1 547 ? 53.133 63.098 77.483 1.00 91.97 882 VAL A O 1
ATOM 4172 N N . GLU A 1 561 ? 50.388 55.682 79.869 1.00 98.16 896 GLU A N 1
ATOM 4173 C CA . GLU A 1 561 ? 50.725 54.594 78.960 1.00 98.41 896 GLU A CA 1
ATOM 4174 C C . GLU A 1 561 ? 49.738 54.522 77.798 1.00 95.40 896 GLU A C 1
ATOM 4175 O O . GLU A 1 561 ? 48.662 53.936 77.909 1.00 101.18 896 GLU A O 1
ATOM 4181 N N . GLN A 1 562 ? 50.117 55.132 76.684 1.00 89.79 897 GLN A N 1
ATOM 4182 C CA . GLN A 1 562 ? 49.297 55.136 75.484 1.00 83.17 897 GLN A CA 1
ATOM 4183 C C . GLN A 1 562 ? 50.245 55.340 74.312 1.00 80.01 897 GLN A C 1
ATOM 4184 O O . GLN A 1 562 ? 51.103 56.225 74.346 1.00 80.69 897 GLN A O 1
ATOM 4190 N N . ILE A 1 563 ? 50.100 54.519 73.280 1.00 70.86 898 ILE A N 1
ATOM 4191 C CA . ILE A 1 563 ? 50.958 54.636 72.113 1.00 62.91 898 ILE A CA 1
ATOM 4192 C C . ILE A 1 563 ? 50.423 55.681 71.145 1.00 61.12 898 ILE A C 1
ATOM 4193 O O . ILE A 1 563 ? 49.331 55.532 70.603 1.00 72.17 898 ILE A O 1
ATOM 4198 N N . PRO A 1 564 ? 51.188 56.761 70.921 1.00 59.15 899 PRO A N 1
ATOM 4199 C CA . PRO A 1 564 ? 50.764 57.822 70.003 1.00 52.97 899 PRO A CA 1
ATOM 4200 C C . PRO A 1 564 ? 50.530 57.323 68.577 1.00 55.73 899 PRO A C 1
ATOM 4201 O O . PRO A 1 564 ? 50.822 56.166 68.249 1.00 56.40 899 PRO A O 1
ATOM 4205 N N . GLU A 1 565 ? 50.003 58.201 67.732 1.00 53.23 900 GLU A N 1
ATOM 4206 C CA . GLU A 1 565 ? 49.720 57.847 66.347 1.00 61.94 900 GLU A CA 1
ATOM 4207 C C . GLU A 1 565 ? 50.842 58.268 65.402 1.00 61.84 900 GLU A C 1
ATOM 4208 O O . GLU A 1 565 ? 51.515 59.274 65.629 1.00 64.40 900 GLU A O 1
ATOM 4214 N N . LEU A 1 566 ? 51.046 57.491 64.345 1.00 60.44 901 LEU A N 1
ATOM 4215 C CA . LEU A 1 566 ? 52.062 57.818 63.357 1.00 68.62 901 LEU A CA 1
ATOM 4216 C C . LEU A 1 566 ? 51.638 59.141 62.720 1.00 76.31 901 LEU A C 1
ATOM 4217 O O . LEU A 1 566 ? 50.469 59.319 62.371 1.00 83.40 901 LEU A O 1
ATOM 4222 N N . PRO A 1 567 ? 52.576 60.088 62.565 1.00 78.46 902 PRO A N 1
ATOM 4223 C CA . PRO A 1 567 ? 52.257 61.390 61.960 1.00 76.65 902 PRO A CA 1
ATOM 4224 C C . PRO A 1 567 ? 51.916 61.276 60.470 1.00 80.20 902 PRO A C 1
ATOM 4225 O O . PRO A 1 567 ? 52.347 60.329 59.807 1.00 70.56 902 PRO A O 1
ATOM 4229 N N . ASP A 1 568 ? 51.146 62.234 59.950 1.00 87.61 903 ASP A N 1
ATOM 4230 C CA . ASP A 1 568 ? 50.768 62.226 58.533 1.00 93.42 903 ASP A CA 1
ATOM 4231 C C . ASP A 1 568 ? 52.015 62.133 57.672 1.00 89.96 903 ASP A C 1
ATOM 4232 O O . ASP A 1 568 ? 52.927 62.946 57.801 1.00 92.36 903 ASP A O 1
ATOM 4237 N N . PRO A 1 569 ? 52.065 61.139 56.774 1.00 88.90 904 PRO A N 1
ATOM 4238 C CA . PRO A 1 569 ? 53.192 60.895 55.868 1.00 92.76 904 PRO A CA 1
ATOM 4239 C C . PRO A 1 569 ? 53.561 62.041 54.929 1.00 93.34 904 PRO A C 1
ATOM 4240 O O . PRO A 1 569 ? 54.460 61.897 54.098 1.00 92.36 904 PRO A O 1
ATOM 4244 N N . SER A 1 570 ? 52.871 63.171 55.058 1.00 93.45 905 SER A N 1
ATOM 4245 C CA . SER A 1 570 ? 53.159 64.331 54.218 1.00 96.10 905 SER A CA 1
ATOM 4246 C C . SER A 1 570 ? 54.240 65.173 54.890 1.00 92.20 905 SER A C 1
ATOM 4247 O O . SER A 1 570 ? 55.125 65.723 54.229 1.00 94.64 905 SER A O 1
ATOM 4250 N N . LEU A 1 571 ? 54.151 65.254 56.215 1.00 84.15 906 LEU A N 1
ATOM 4251 C CA . LEU A 1 571 ? 55.089 66.005 57.040 1.00 74.74 906 LEU A CA 1
ATOM 4252 C C . LEU A 1 571 ? 56.545 65.758 56.638 1.00 71.59 906 LEU A C 1
ATOM 4253 O O . LEU A 1 571 ? 56.908 64.660 56.208 1.00 63.73 906 LEU A O 1
ATOM 4258 N N . GLU A 1 572 ? 57.373 66.788 56.782 1.00 73.03 907 GLU A N 1
ATOM 4259 C CA . GLU A 1 572 ? 58.793 66.709 56.431 1.00 75.68 907 GLU A CA 1
ATOM 4260 C C . GLU A 1 572 ? 59.584 65.963 57.515 1.00 69.88 907 GLU A C 1
ATOM 4261 O O . GLU A 1 572 ? 59.196 65.986 58.687 1.00 65.49 907 GLU A O 1
ATOM 4267 N N . MET A 1 573 ? 60.683 65.309 57.128 1.00 54.02 908 MET A N 1
ATOM 4268 C CA . MET A 1 573 ? 61.505 64.573 58.090 1.00 55.96 908 MET A CA 1
ATOM 4269 C C . MET A 1 573 ? 61.922 65.474 59.242 1.00 50.23 908 MET A C 1
ATOM 4270 O O . MET A 1 573 ? 62.311 66.622 59.031 1.00 56.53 908 MET A O 1
ATOM 4275 N N . GLY A 1 574 ? 61.834 64.949 60.460 1.00 40.76 909 GLY A N 1
ATOM 4276 C CA . GLY A 1 574 ? 62.195 65.731 61.633 1.00 46.90 909 GLY A CA 1
ATOM 4277 C C . GLY A 1 574 ? 63.668 65.675 61.997 1.00 41.57 909 GLY A C 1
ATOM 4278 O O . GLY A 1 574 ? 64.452 64.973 61.356 1.00 41.50 909 GLY A O 1
ATOM 4279 N N . ILE A 1 575 ? 64.043 66.415 63.037 1.00 40.49 910 ILE A N 1
ATOM 4280 C CA . ILE A 1 575 ? 65.431 66.461 63.496 1.00 41.15 910 ILE A CA 1
ATOM 4281 C C . ILE A 1 575 ? 65.989 65.094 63.924 1.00 36.22 910 ILE A C 1
ATOM 4282 O O . ILE A 1 575 ? 67.097 64.722 63.539 1.00 39.26 910 ILE A O 1
ATOM 4287 N N . LEU A 1 576 ? 65.217 64.349 64.712 1.00 42.36 911 LEU A N 1
ATOM 4288 C CA . LEU A 1 576 ? 65.645 63.042 65.195 1.00 37.50 911 LEU A CA 1
ATOM 4289 C C . LEU A 1 576 ? 65.958 62.049 64.080 1.00 36.96 911 LEU A C 1
ATOM 4290 O O . LEU A 1 576 ? 67.011 61.427 64.088 1.00 34.77 911 LEU A O 1
ATOM 4295 N N . PRO A 1 577 ? 65.050 61.877 63.107 1.00 41.09 912 PRO A N 1
ATOM 4296 C CA . PRO A 1 577 ? 65.345 60.924 62.021 1.00 35.49 912 PRO A CA 1
ATOM 4297 C C . PRO A 1 577 ? 66.582 61.355 61.208 1.00 37.20 912 PRO A C 1
ATOM 4298 O O . PRO A 1 577 ? 67.386 60.525 60.765 1.00 31.30 912 PRO A O 1
ATOM 4302 N N . ARG A 1 578 ? 66.731 62.660 61.005 1.00 34.87 913 ARG A N 1
ATOM 4303 C CA . ARG A 1 578 ? 67.878 63.163 60.257 1.00 35.55 913 ARG A CA 1
ATOM 4304 C C . ARG A 1 578 ? 69.176 62.863 60.991 1.00 28.70 913 ARG A C 1
ATOM 4305 O O . ARG A 1 578 ? 70.118 62.336 60.402 1.00 35.27 913 ARG A O 1
ATOM 4313 N N . GLU A 1 579 ? 69.215 63.175 62.284 1.00 32.31 914 GLU A N 1
ATOM 4314 C CA . GLU A 1 579 ? 70.402 62.929 63.092 1.00 30.05 914 GLU A CA 1
ATOM 4315 C C . GLU A 1 579 ? 70.719 61.434 63.179 1.00 36.50 914 GLU A C 1
ATOM 4316 O O . GLU A 1 579 ? 71.881 61.025 63.073 1.00 32.10 914 GLU A O 1
ATOM 4322 N N . ILE A 1 580 ? 69.676 60.629 63.366 1.00 31.23 915 ILE A N 1
ATOM 4323 C CA . ILE A 1 580 ? 69.806 59.181 63.473 1.00 31.65 915 ILE A CA 1
ATOM 4324 C C . ILE A 1 580 ? 70.347 58.656 62.149 1.00 30.76 915 ILE A C 1
ATOM 4325 O O . ILE A 1 580 ? 71.249 57.816 62.106 1.00 33.54 915 ILE A O 1
ATOM 4330 N N . ARG A 1 581 ? 69.786 59.169 61.065 1.00 27.99 916 ARG A N 1
ATOM 4331 C CA . ARG A 1 581 ? 70.207 58.776 59.733 1.00 33.55 916 ARG A CA 1
ATOM 4332 C C . ARG A 1 581 ? 71.716 58.999 59.559 1.00 37.08 916 ARG A C 1
ATOM 4333 O O . ARG A 1 581 ? 72.417 58.156 58.998 1.00 31.42 916 ARG A O 1
ATOM 4341 N N . LYS A 1 582 ? 72.228 60.123 60.049 1.00 33.23 917 LYS A N 1
ATOM 4342 C CA . LYS A 1 582 ? 73.651 60.386 59.904 1.00 29.03 917 LYS A CA 1
ATOM 4343 C C . LYS A 1 582 ? 74.510 59.370 60.655 1.00 36.66 917 LYS A C 1
ATOM 4344 O O . LYS A 1 582 ? 75.592 59.015 60.191 1.00 39.09 917 LYS A O 1
ATOM 4350 N N . LEU A 1 583 ? 74.031 58.871 61.794 1.00 34.48 918 LEU A N 1
ATOM 4351 C CA . LEU A 1 583 ? 74.799 57.862 62.526 1.00 36.73 918 LEU A CA 1
ATOM 4352 C C . LEU A 1 583 ? 74.794 56.516 61.786 1.00 30.49 918 LEU A C 1
ATOM 4353 O O . LEU A 1 583 ? 75.780 55.781 61.830 1.00 29.17 918 LEU A O 1
ATOM 4358 N N . VAL A 1 584 ? 73.696 56.203 61.098 1.00 30.52 919 VAL A N 1
ATOM 4359 C CA . VAL A 1 584 ? 73.592 54.950 60.344 1.00 27.46 919 VAL A CA 1
ATOM 4360 C C . VAL A 1 584 ? 74.480 54.998 59.091 1.00 34.76 919 VAL A C 1
ATOM 4361 O O . VAL A 1 584 ? 75.115 54.005 58.739 1.00 36.28 919 VAL A O 1
ATOM 4365 N N . GLU A 1 585 ? 74.522 56.145 58.412 1.00 32.79 920 GLU A N 1
ATOM 4366 C CA . GLU A 1 585 ? 75.369 56.279 57.224 1.00 32.03 920 GLU A CA 1
ATOM 4367 C C . GLU A 1 585 ? 76.844 56.125 57.604 1.00 32.88 920 GLU A C 1
ATOM 4368 O O . GLU A 1 585 ? 77.607 55.430 56.925 1.00 37.69 920 GLU A O 1
ATOM 4374 N N . ARG A 1 586 ? 77.251 56.766 58.692 1.00 29.19 921 ARG A N 1
ATOM 4375 C CA . ARG A 1 586 ? 78.633 56.648 59.132 1.00 35.71 921 ARG A CA 1
ATOM 4376 C C . ARG A 1 586 ? 78.982 55.189 59.382 1.00 37.25 921 ARG A C 1
ATOM 4377 O O . ARG A 1 586 ? 80.079 54.736 59.048 1.00 44.88 921 ARG A O 1
ATOM 4385 N N . ARG A 1 587 ? 78.051 54.452 59.981 1.00 40.72 922 ARG A N 1
ATOM 4386 C CA . ARG A 1 587 ? 78.288 53.045 60.280 1.00 36.06 922 ARG A CA 1
ATOM 4387 C C . ARG A 1 587 ? 78.427 52.206 59.004 1.00 33.39 922 ARG A C 1
ATOM 4388 O O . ARG A 1 587 ? 79.282 51.314 58.928 1.00 30.71 922 ARG A O 1
ATOM 4396 N N . LYS A 1 588 ? 77.591 52.489 58.005 1.00 25.44 923 LYS A N 1
ATOM 4397 C CA . LYS A 1 588 ? 77.651 51.764 56.728 1.00 37.45 923 LYS A CA 1
ATOM 4398 C C . LYS A 1 588 ? 78.998 51.962 56.029 1.00 42.90 923 LYS A C 1
ATOM 4399 O O . LYS A 1 588 ? 79.518 51.036 55.404 1.00 47.16 923 LYS A O 1
ATOM 4405 N N . GLN A 1 589 ? 79.548 53.171 56.125 1.00 41.37 924 GLN A N 1
ATOM 4406 C CA . GLN A 1 589 ? 80.835 53.477 55.507 1.00 42.92 924 GLN A CA 1
ATOM 4407 C C . GLN A 1 589 ? 81.890 52.587 56.113 1.00 44.65 924 GLN A C 1
ATOM 4408 O O . GLN A 1 589 ? 82.673 51.953 55.400 1.00 53.31 924 GLN A O 1
ATOM 4414 N N . VAL A 1 590 ? 81.913 52.537 57.438 1.00 36.02 925 VAL A N 1
ATOM 4415 C CA . VAL A 1 590 ? 82.883 51.692 58.130 1.00 38.38 925 VAL A CA 1
ATOM 4416 C C . VAL A 1 590 ? 82.692 50.212 57.771 1.00 43.16 925 VAL A C 1
ATOM 4417 O O . VAL A 1 590 ? 83.663 49.456 57.704 1.00 41.80 925 VAL A O 1
ATOM 4421 N N . LYS A 1 591 ? 81.451 49.793 57.532 1.00 36.65 926 LYS A N 1
ATOM 4422 C CA . LYS A 1 591 ? 81.212 48.394 57.198 1.00 43.61 926 LYS A CA 1
ATOM 4423 C C . LYS A 1 591 ? 81.692 48.145 55.782 1.00 46.65 926 LYS A C 1
ATOM 4424 O O . LYS A 1 591 ? 82.158 47.052 55.465 1.00 47.70 926 LYS A O 1
ATOM 4430 N N . GLN A 1 592 ? 81.585 49.166 54.937 1.00 46.58 927 GLN A N 1
ATOM 4431 C CA . GLN A 1 592 ? 82.068 49.065 53.564 1.00 52.64 927 GLN A CA 1
ATOM 4432 C C . GLN A 1 592 ? 83.583 48.850 53.601 1.00 53.04 927 GLN A C 1
ATOM 4433 O O . GLN A 1 592 ? 84.109 47.993 52.904 1.00 48.86 927 GLN A O 1
ATOM 4439 N N . LEU A 1 593 ? 84.284 49.623 54.424 1.00 53.40 928 LEU A N 1
ATOM 4440 C CA . LEU A 1 593 ? 85.732 49.474 54.543 1.00 58.64 928 LEU A CA 1
ATOM 4441 C C . LEU A 1 593 ? 86.141 48.058 54.946 1.00 57.49 928 LEU A C 1
ATOM 4442 O O . LEU A 1 593 ? 87.107 47.514 54.421 1.00 66.07 928 LEU A O 1
ATOM 4447 N N . MET A 1 594 ? 85.411 47.462 55.881 1.00 60.72 929 MET A N 1
ATOM 4448 C CA . MET A 1 594 ? 85.731 46.112 56.340 1.00 67.89 929 MET A CA 1
ATOM 4449 C C . MET A 1 594 ? 85.604 45.099 55.208 1.00 69.75 929 MET A C 1
ATOM 4450 O O . MET A 1 594 ? 86.367 44.138 55.124 1.00 65.16 929 MET A O 1
ATOM 4455 N N . LYS A 1 595 ? 84.620 45.335 54.349 1.00 71.02 930 LYS A N 1
ATOM 4456 C CA . LYS A 1 595 ? 84.327 44.483 53.206 1.00 73.60 930 L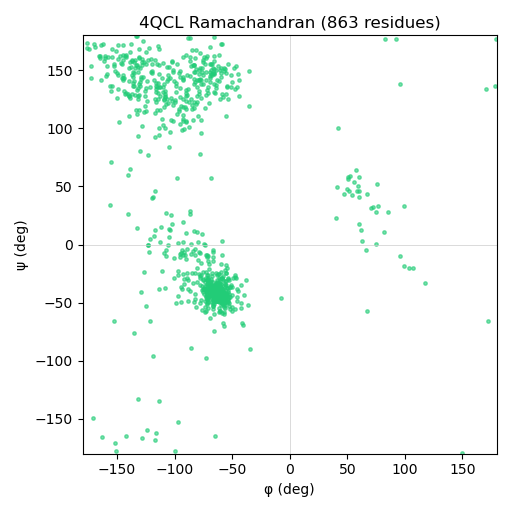YS A CA 1
ATOM 4457 C C . LYS A 1 595 ? 85.528 44.388 52.258 1.00 82.93 930 LYS A C 1
ATOM 4458 O O . LYS A 1 595 ? 85.672 43.411 51.520 1.00 85.82 930 LYS A O 1
ATOM 4464 N N . GLN A 1 596 ? 86.398 45.395 52.311 1.00 91.16 931 GLN A N 1
ATOM 4465 C CA . GLN A 1 596 ? 87.578 45.486 51.448 1.00 95.64 931 GLN A CA 1
ATOM 4466 C C . GLN A 1 596 ? 88.576 44.336 51.369 1.00 97.89 931 GLN A C 1
ATOM 4467 O O . GLN A 1 596 ? 88.756 43.545 52.301 1.00 91.67 931 GLN A O 1
ATOM 4473 N N . GLN A 1 597 ? 89.250 44.327 50.221 1.00 101.44 932 GLN A N 1
ATOM 4474 C CA . GLN A 1 597 ? 90.256 43.355 49.805 1.00 103.58 932 GLN A CA 1
ATOM 4475 C C . GLN A 1 597 ? 91.462 43.130 50.722 1.00 105.89 932 GLN A C 1
ATOM 4476 O O . GLN A 1 597 ? 92.330 43.998 50.847 1.00 105.58 932 GLN A O 1
ATOM 4482 N N . ASP A 1 598 ? 91.509 41.952 51.342 1.00 103.11 933 ASP A N 1
ATOM 4483 C CA . ASP A 1 598 ? 92.612 41.545 52.215 1.00 105.32 933 ASP A CA 1
ATOM 4484 C C . ASP A 1 598 ? 93.151 42.623 53.167 1.00 104.93 933 ASP A C 1
ATOM 4485 O O . ASP A 1 598 ? 93.948 43.474 52.762 1.00 105.42 933 ASP A O 1
ATOM 4490 N N . LEU A 1 599 ? 92.728 42.571 54.431 1.00 101.03 934 LEU A N 1
ATOM 4491 C CA . LEU A 1 599 ? 93.180 43.532 55.441 1.00 92.58 934 LEU A CA 1
ATOM 4492 C C . LEU A 1 599 ? 93.789 42.860 56.670 1.00 89.70 934 LEU A C 1
ATOM 4493 O O . LEU A 1 599 ? 93.622 41.659 56.894 1.00 88.04 934 LEU A O 1
ATOM 4498 N N . ASN A 1 600 ? 94.485 43.656 57.473 1.00 87.07 935 ASN A N 1
ATOM 4499 C CA . ASN A 1 600 ? 95.145 43.168 58.676 1.00 88.81 935 ASN A CA 1
ATOM 4500 C C . ASN A 1 600 ? 94.127 42.696 59.709 1.00 89.61 935 ASN A C 1
ATOM 4501 O O . ASN A 1 600 ? 93.033 43.249 59.814 1.00 86.23 935 ASN A O 1
ATOM 4506 N N . PRO A 1 601 ? 94.482 41.666 60.494 1.00 91.40 936 PRO A N 1
ATOM 4507 C CA . PRO A 1 601 ? 93.599 41.117 61.531 1.00 90.09 936 PRO A CA 1
ATOM 4508 C C . PRO A 1 601 ? 93.395 42.136 62.649 1.00 88.76 936 PRO A C 1
ATOM 4509 O O . PRO A 1 601 ? 92.341 42.190 63.283 1.00 88.08 936 PRO A O 1
ATOM 4513 N N . ASP A 1 602 ? 94.427 42.940 62.881 1.00 90.34 937 ASP A N 1
ATOM 4514 C CA . ASP A 1 602 ? 94.409 43.966 63.916 1.00 90.89 937 ASP A CA 1
ATOM 4515 C C . ASP A 1 602 ? 93.513 45.125 63.499 1.00 87.43 937 ASP A C 1
ATOM 4516 O O . ASP A 1 602 ? 92.719 45.628 64.295 1.00 87.39 937 ASP A O 1
ATOM 4521 N N . LEU A 1 603 ? 93.654 45.544 62.245 1.00 79.71 938 LEU A N 1
ATOM 4522 C CA . LEU A 1 603 ? 92.865 46.640 61.705 1.00 72.58 938 LEU A CA 1
ATOM 4523 C C . LEU A 1 603 ? 91.394 46.248 61.584 1.00 73.59 938 LEU A C 1
ATOM 4524 O O . LEU A 1 603 ? 90.496 47.044 61.879 1.00 67.28 938 LEU A O 1
ATOM 4529 N N . ILE A 1 604 ? 91.155 45.014 61.153 1.00 71.63 939 ILE A N 1
ATOM 4530 C CA . ILE A 1 604 ? 89.798 44.522 60.988 1.00 68.96 939 ILE A CA 1
ATOM 4531 C C . ILE A 1 604 ? 89.065 44.586 62.329 1.00 65.75 939 ILE A C 1
ATOM 4532 O O . ILE A 1 604 ? 87.876 44.912 62.377 1.00 61.48 939 ILE A O 1
ATOM 4537 N N . LEU A 1 605 ? 89.776 44.288 63.415 1.00 55.14 940 LEU A N 1
ATOM 4538 C CA . LEU A 1 605 ? 89.178 44.340 64.743 1.00 57.98 940 LEU A CA 1
ATOM 4539 C C . LEU A 1 605 ? 88.809 45.778 65.085 1.00 56.17 940 LEU A C 1
ATOM 4540 O O . LEU A 1 605 ? 87.737 46.039 65.630 1.00 58.06 940 LEU A O 1
ATOM 4545 N N . GLN A 1 606 ? 89.707 46.707 64.768 1.00 57.18 941 GLN A N 1
ATOM 4546 C CA . GLN A 1 606 ? 89.474 48.118 65.051 1.00 48.70 941 GLN A CA 1
ATOM 4547 C C . GLN A 1 606 ? 88.246 48.642 64.306 1.00 40.81 941 GLN A C 1
ATOM 4548 O O . GLN A 1 606 ? 87.461 49.412 64.863 1.00 42.67 941 GLN A O 1
ATOM 4554 N N . TYR A 1 607 ? 88.078 48.224 63.057 1.00 39.11 942 TYR A N 1
ATOM 4555 C CA . TYR A 1 607 ? 86.922 48.644 62.268 1.00 37.40 942 TYR A CA 1
ATOM 4556 C C . TYR A 1 607 ? 85.646 48.044 62.857 1.00 47.60 942 TYR A C 1
ATOM 4557 O O . TYR A 1 607 ? 84.583 48.673 62.848 1.00 40.42 942 TYR A O 1
ATOM 4566 N N . ASP A 1 608 ? 85.756 46.823 63.370 1.00 41.65 943 ASP A N 1
ATOM 4567 C CA . ASP A 1 608 ? 84.608 46.145 63.947 1.00 42.94 943 ASP A CA 1
ATOM 4568 C C . ASP A 1 608 ? 84.171 46.809 65.251 1.00 39.95 943 ASP A C 1
ATOM 4569 O O . ASP A 1 608 ? 82.972 46.898 65.547 1.00 36.13 943 ASP A O 1
ATOM 4574 N N . ILE A 1 609 ? 85.140 47.261 66.037 1.00 33.51 944 ILE A N 1
ATOM 4575 C CA . ILE A 1 609 ? 84.837 47.923 67.303 1.00 34.00 944 ILE A CA 1
ATOM 4576 C C . ILE A 1 609 ? 84.164 49.270 67.023 1.00 40.95 944 ILE A C 1
ATOM 4577 O O . ILE A 1 609 ? 83.176 49.652 67.667 1.00 32.76 944 ILE A O 1
ATOM 4582 N N . ARG A 1 610 ? 84.711 49.978 66.044 1.00 26.07 945 ARG A N 1
ATOM 4583 C CA . ARG A 1 610 ? 84.200 51.273 65.645 1.00 34.28 945 ARG A CA 1
ATOM 4584 C C . ARG A 1 610 ? 82.781 51.164 65.103 1.00 32.76 945 ARG A C 1
ATOM 4585 O O . ARG A 1 610 ? 81.911 51.967 65.438 1.00 34.88 945 ARG A O 1
ATOM 4593 N N . GLN A 1 611 ? 82.556 50.166 64.261 1.00 31.62 946 GLN A N 1
ATOM 4594 C CA . GLN A 1 611 ? 81.241 49.931 63.673 1.00 34.41 946 GLN A CA 1
ATOM 4595 C C . GLN A 1 611 ? 80.205 49.666 64.776 1.00 28.83 946 GLN A C 1
ATOM 4596 O O . GLN A 1 611 ? 79.062 50.113 64.700 1.00 29.12 946 GLN A O 1
ATOM 4602 N N . LYS A 1 612 ? 80.611 48.947 65.813 1.00 27.23 947 LYS A N 1
ATOM 4603 C CA . LYS A 1 612 ? 79.697 48.664 66.909 1.00 30.82 947 LYS A CA 1
ATOM 4604 C C . LYS A 1 612 ? 79.504 49.887 67.791 1.00 26.46 947 LYS A C 1
ATOM 4605 O O . LYS A 1 612 ? 78.436 50.071 68.376 1.00 32.79 947 LYS A O 1
ATOM 4611 N N . ALA A 1 613 ? 80.522 50.734 67.863 1.00 25.28 948 ALA A N 1
ATOM 4612 C CA . ALA A 1 613 ? 80.436 51.948 68.670 1.00 26.04 948 ALA A CA 1
ATOM 4613 C C . ALA A 1 613 ? 79.384 52.886 68.061 1.00 18.30 948 ALA A C 1
ATOM 4614 O O . ALA A 1 613 ? 78.609 53.521 68.778 1.00 24.53 948 ALA A O 1
ATOM 4616 N N . LEU A 1 614 ? 79.351 52.958 66.735 1.00 21.34 949 LEU A N 1
ATOM 4617 C CA . LEU A 1 614 ? 78.365 53.779 66.040 1.00 21.19 949 LEU A CA 1
ATOM 4618 C C . LEU A 1 614 ? 76.962 53.140 66.130 1.00 22.77 949 LEU A C 1
ATOM 4619 O O . LEU A 1 614 ? 75.940 53.828 66.047 1.00 30.47 949 LEU A O 1
ATOM 4624 N N . LYS A 1 615 ? 76.911 51.824 66.290 1.00 26.33 950 LYS A N 1
ATOM 4625 C CA . LYS A 1 615 ? 75.627 51.136 66.409 1.00 26.08 950 LYS A CA 1
ATOM 4626 C C . LYS A 1 615 ? 75.050 51.488 67.787 1.00 29.22 950 LYS A C 1
ATOM 4627 O O . LYS A 1 615 ? 73.887 51.888 67.918 1.00 26.76 950 LYS A O 1
ATOM 4633 N N . LEU A 1 616 ? 75.894 51.367 68.806 1.00 21.02 951 LEU A N 1
ATOM 4634 C CA . LEU A 1 616 ? 75.497 51.670 70.166 1.00 27.22 951 LEU A CA 1
ATOM 4635 C C . LEU A 1 616 ? 75.086 53.121 70.327 1.00 30.62 951 LEU A C 1
ATOM 4636 O O . LEU A 1 616 ? 74.194 53.433 71.123 1.00 30.09 951 LEU A O 1
ATOM 4641 N N . THR A 1 617 ? 75.726 54.010 69.568 1.00 26.42 952 THR A N 1
ATOM 4642 C CA . THR A 1 617 ? 75.412 55.429 69.665 1.00 23.74 952 THR A CA 1
ATOM 4643 C C . THR A 1 617 ? 74.013 55.691 69.105 1.00 22.39 952 THR A C 1
ATOM 4644 O O . THR A 1 617 ? 73.234 56.440 69.689 1.00 22.82 952 THR A O 1
ATOM 4648 N N . ALA A 1 618 ? 73.697 55.073 67.973 1.00 22.97 953 ALA A N 1
ATOM 4649 C CA . ALA A 1 618 ? 72.374 55.238 67.386 1.00 29.42 953 ALA A CA 1
ATOM 4650 C C . ALA A 1 618 ? 71.305 54.600 68.292 1.00 27.13 953 ALA A C 1
ATOM 4651 O O . ALA A 1 618 ? 70.224 55.156 68.462 1.00 25.38 953 ALA A O 1
ATOM 4653 N N . ASN A 1 619 ? 71.594 53.438 68.872 1.00 27.33 954 ASN A N 1
ATOM 4654 C CA . ASN A 1 619 ? 70.606 52.798 69.745 1.00 31.25 954 ASN A CA 1
ATOM 4655 C C . ASN A 1 619 ? 70.448 53.551 71.054 1.00 30.24 954 ASN A C 1
ATOM 4656 O O . ASN A 1 619 ? 69.363 53.559 71.641 1.00 29.95 954 ASN A O 1
ATOM 4661 N N . SER A 1 620 ? 71.513 54.214 71.495 1.00 23.77 955 SER A N 1
ATOM 4662 C CA . SER A 1 620 ? 71.441 55.008 72.720 1.00 21.14 955 SER A CA 1
ATOM 4663 C C . SER A 1 620 ? 70.593 56.250 72.470 1.00 22.86 955 SER A C 1
ATOM 4664 O O . SER A 1 620 ? 70.002 56.805 73.393 1.00 35.80 955 SER A O 1
ATOM 4667 N N . MET A 1 621 ? 70.535 56.691 71.222 1.00 23.40 956 MET A N 1
ATOM 4668 C CA . MET A 1 621 ? 69.729 57.855 70.895 1.00 27.00 956 MET A CA 1
ATOM 4669 C C . MET A 1 621 ? 68.269 57.443 71.058 1.00 30.40 956 MET A C 1
ATOM 4670 O O . MET A 1 621 ? 67.433 58.242 71.474 1.00 36.73 956 MET A O 1
ATOM 4675 N N . TYR A 1 622 ? 67.952 56.196 70.721 1.00 30.57 957 TYR A N 1
ATOM 4676 C CA . TYR A 1 622 ? 66.580 55.725 70.903 1.00 30.72 957 TYR A CA 1
ATOM 4677 C C . TYR A 1 622 ? 66.327 55.572 72.408 1.00 21.55 957 TYR A C 1
ATOM 4678 O O . TYR A 1 622 ? 65.308 56.021 72.933 1.00 31.55 957 TYR A O 1
ATOM 4687 N N . GLY A 1 623 ? 67.290 54.968 73.097 1.00 26.43 958 GLY A N 1
ATOM 4688 C CA . GLY A 1 623 ? 67.169 54.721 74.527 1.00 19.14 958 GLY A CA 1
ATOM 4689 C C . GLY A 1 623 ? 66.986 55.933 75.419 1.00 31.77 958 GLY A C 1
ATOM 4690 O O . GLY A 1 623 ? 66.258 55.873 76.406 1.00 34.39 958 GLY A O 1
ATOM 4691 N N . CYS A 1 624 ? 67.653 57.036 75.102 1.00 25.23 959 CYS A N 1
ATOM 4692 C CA . CYS A 1 624 ? 67.507 58.217 75.930 1.00 20.34 959 CYS A CA 1
ATOM 4693 C C . CYS A 1 624 ? 66.081 58.748 75.883 1.00 28.49 959 CYS A C 1
ATOM 4694 O O . CYS A 1 624 ? 65.647 59.412 76.809 1.00 27.66 959 CYS A O 1
ATOM 4697 N N . LEU A 1 625 ? 65.351 58.452 74.813 1.00 27.05 960 LEU A N 1
ATOM 4698 C CA . LEU A 1 625 ? 63.958 58.887 74.719 1.00 33.21 960 LEU A CA 1
ATOM 4699 C C . LEU A 1 625 ? 63.186 58.284 75.900 1.00 34.84 960 LEU A C 1
ATOM 4700 O O . LEU A 1 625 ? 62.219 58.862 76.392 1.00 36.13 960 LEU A O 1
ATOM 4705 N N . GLY A 1 626 ? 63.632 57.118 76.353 1.00 31.10 961 GLY A N 1
ATOM 4706 C CA . GLY A 1 626 ? 62.970 56.462 77.460 1.00 31.10 961 GLY A CA 1
ATOM 4707 C C . GLY A 1 626 ? 63.721 56.572 78.763 1.00 33.83 961 GLY A C 1
ATOM 4708 O O . GLY A 1 626 ? 63.410 55.867 79.713 1.00 33.41 961 GLY A O 1
ATOM 4709 N N . PHE A 1 627 ? 64.717 57.449 78.805 1.00 34.65 962 PHE A N 1
ATOM 4710 C CA . PHE A 1 627 ? 65.527 57.664 80.005 1.00 36.16 962 PHE A CA 1
ATOM 4711 C C . PHE A 1 627 ? 64.844 58.766 80.809 1.00 38.88 962 PHE A C 1
ATOM 4712 O O . PHE A 1 627 ? 64.895 59.930 80.430 1.00 37.54 962 PHE A O 1
ATOM 4720 N N . SER A 1 628 ? 64.203 58.395 81.917 1.00 40.35 963 SER A N 1
ATOM 4721 C CA . SER A 1 628 ? 63.463 59.359 82.728 1.00 40.11 963 SER A CA 1
ATOM 4722 C C . SER A 1 628 ? 64.234 60.608 83.150 1.00 36.91 963 SER A C 1
ATOM 4723 O O . SER A 1 628 ? 63.637 61.668 83.305 1.00 39.13 963 SER A O 1
ATOM 4726 N N . TYR A 1 629 ? 65.547 60.509 83.325 1.00 35.61 964 TYR A N 1
ATOM 4727 C CA . TYR A 1 629 ? 66.320 61.690 83.722 1.00 36.06 964 TYR A CA 1
ATOM 4728 C C . TYR A 1 629 ? 66.897 62.456 82.540 1.00 40.89 964 TYR A C 1
ATOM 4729 O O . TYR A 1 629 ? 67.617 63.431 82.728 1.00 34.85 964 TYR A O 1
ATOM 4738 N N . SER A 1 630 ? 66.597 62.004 81.326 1.00 36.23 965 SER A N 1
ATOM 4739 C CA . SER A 1 630 ? 67.091 62.668 80.130 1.00 39.29 965 SER A CA 1
ATOM 4740 C C . SER A 1 630 ? 66.482 64.053 79.939 1.00 43.33 965 SER A C 1
ATOM 4741 O O . SER A 1 630 ? 65.318 64.293 80.252 1.00 42.76 965 SER A O 1
ATOM 4744 N N . ARG A 1 631 ? 67.285 64.955 79.395 1.00 38.23 966 ARG A N 1
ATOM 4745 C CA . ARG A 1 631 ? 66.861 66.320 79.134 1.00 33.88 966 ARG A CA 1
ATOM 4746 C C . ARG A 1 631 ? 65.845 66.318 77.995 1.00 35.52 966 ARG A C 1
ATOM 4747 O O . ARG A 1 631 ? 65.081 67.264 77.831 1.00 30.40 966 ARG A O 1
ATOM 4755 N N . PHE A 1 632 ? 65.855 65.255 77.198 1.00 34.65 967 PHE A N 1
ATOM 4756 C CA . PHE A 1 632 ? 64.915 65.126 76.090 1.00 26.06 967 PHE A CA 1
ATOM 4757 C C . PHE A 1 632 ? 64.046 63.885 76.274 1.00 27.20 967 PHE A C 1
ATOM 4758 O O . PHE A 1 632 ? 63.758 63.168 75.323 1.00 32.68 967 PHE A O 1
ATOM 4766 N N . TYR A 1 633 ? 63.644 63.639 77.514 1.00 36.63 968 TYR A N 1
ATOM 4767 C CA . TYR A 1 633 ? 62.796 62.504 77.853 1.00 35.94 968 TYR A CA 1
ATOM 4768 C C . TYR A 1 633 ? 61.490 62.603 77.076 1.00 32.23 968 TYR A C 1
ATOM 4769 O O . TYR A 1 633 ? 60.847 63.646 77.066 1.00 33.63 968 TYR A O 1
ATOM 4778 N N . ALA A 1 634 ? 61.119 61.519 76.409 1.00 23.83 969 ALA A N 1
ATOM 4779 C CA . ALA A 1 634 ? 59.887 61.473 75.636 1.00 28.16 969 ALA A CA 1
ATOM 4780 C C . ALA A 1 634 ? 59.432 60.007 75.527 1.00 26.40 969 ALA A C 1
ATOM 4781 O O . ALA A 1 634 ? 59.489 59.400 74.450 1.00 27.10 969 ALA A O 1
ATOM 4783 N N . LYS A 1 635 ? 58.969 59.450 76.643 1.00 33.45 970 LYS A N 1
ATOM 4784 C CA . LYS A 1 635 ? 58.545 58.047 76.681 1.00 39.85 970 LYS A CA 1
ATOM 4785 C C . LYS A 1 635 ? 57.572 57.605 75.583 1.00 35.84 970 LYS A C 1
ATOM 4786 O O . LYS A 1 635 ? 57.729 56.526 75.003 1.00 48.55 970 LYS A O 1
ATOM 4792 N N . PRO A 1 636 ? 56.557 58.420 75.273 1.00 34.34 971 PRO A N 1
ATOM 4793 C CA . PRO A 1 636 ? 55.640 57.978 74.214 1.00 41.10 971 PRO A CA 1
ATOM 4794 C C . PRO A 1 636 ? 56.386 57.617 72.925 1.00 40.22 971 PRO A C 1
ATOM 4795 O O . PRO A 1 636 ? 56.043 56.641 72.255 1.00 46.75 971 PRO A O 1
ATOM 4799 N N . LEU A 1 637 ? 57.410 58.402 72.592 1.00 39.16 972 LEU A N 1
ATOM 4800 C CA . LEU A 1 637 ? 58.206 58.162 71.388 1.00 32.71 972 LEU A CA 1
ATOM 4801 C C . LEU A 1 637 ? 58.956 56.835 71.473 1.00 27.85 972 LEU A C 1
ATOM 4802 O O . LEU A 1 637 ? 59.001 56.069 70.513 1.00 32.24 972 LEU A O 1
ATOM 4807 N N . ALA A 1 638 ? 59.543 56.563 72.630 1.00 24.15 973 ALA A N 1
ATOM 4808 C CA . ALA A 1 638 ? 60.267 55.322 72.829 1.00 33.80 973 ALA A CA 1
ATOM 4809 C C . ALA A 1 638 ? 59.290 54.155 72.647 1.00 27.63 973 ALA A C 1
ATOM 4810 O O . ALA A 1 638 ? 59.575 53.202 71.924 1.00 34.74 973 ALA A O 1
ATOM 4812 N N . ALA A 1 639 ? 58.130 54.253 73.296 1.00 31.42 974 ALA A N 1
ATOM 4813 C CA . ALA A 1 639 ? 57.091 53.220 73.220 1.00 36.93 974 ALA A CA 1
ATOM 4814 C C . ALA A 1 639 ? 56.567 53.009 71.790 1.00 37.87 974 ALA A C 1
ATOM 4815 O O . ALA A 1 639 ? 56.249 51.882 71.394 1.00 41.05 974 ALA A O 1
ATOM 4817 N N . LEU A 1 640 ? 56.474 54.083 71.013 1.00 32.71 975 LEU A N 1
ATOM 4818 C CA . LEU A 1 640 ? 56.021 53.946 69.634 1.00 31.77 975 LEU A CA 1
ATOM 4819 C C . LEU A 1 640 ? 57.053 53.163 68.824 1.00 37.96 975 LEU A C 1
ATOM 4820 O O . LEU A 1 640 ? 56.695 52.286 68.031 1.00 38.71 975 LEU A O 1
ATOM 4825 N N . VAL A 1 641 ? 58.336 53.466 69.025 1.00 35.44 976 VAL A N 1
ATOM 4826 C CA . VAL A 1 641 ? 59.383 52.758 68.288 1.00 27.39 976 VAL A CA 1
ATOM 4827 C C . VAL A 1 641 ? 59.340 51.258 68.577 1.00 27.81 976 VAL A C 1
ATOM 4828 O O . VAL A 1 641 ? 59.368 50.446 67.657 1.00 32.27 976 VAL A O 1
ATOM 4832 N N . THR A 1 642 ? 59.283 50.887 69.854 1.00 30.43 977 THR A N 1
ATOM 4833 C CA . THR A 1 642 ? 59.250 49.468 70.218 1.00 37.30 977 THR A CA 1
ATOM 4834 C C . THR A 1 642 ? 57.980 48.798 69.683 1.00 38.19 977 THR A C 1
ATOM 4835 O O . THR A 1 642 ? 58.013 47.650 69.235 1.00 33.00 977 THR A O 1
ATOM 4839 N N . TYR A 1 643 ? 56.868 49.526 69.725 1.00 38.68 978 TYR A N 1
ATOM 4840 C CA . TYR A 1 643 ? 55.597 49.022 69.225 1.00 40.90 978 TYR A CA 1
ATOM 4841 C C . TYR A 1 643 ? 55.714 48.606 67.753 1.00 41.20 978 TYR A C 1
ATOM 4842 O O . TYR A 1 643 ? 55.378 47.479 67.388 1.00 42.32 978 TYR A O 1
ATOM 4851 N N . LYS A 1 644 ? 56.195 49.511 66.903 1.00 40.91 979 LYS A N 1
ATOM 4852 C CA . LYS A 1 644 ? 56.340 49.182 65.486 1.00 38.71 979 LYS A CA 1
ATOM 4853 C C . LYS A 1 644 ? 57.288 47.997 65.302 1.00 34.02 979 LYS A C 1
ATOM 4854 O O . LYS A 1 644 ? 57.120 47.185 64.392 1.00 40.99 979 LYS A O 1
ATOM 4860 N N . GLY A 1 645 ? 58.295 47.897 66.163 1.00 38.50 980 GLY A N 1
ATOM 4861 C CA . GLY A 1 645 ? 59.238 46.798 66.046 1.00 34.55 980 GLY A CA 1
ATOM 4862 C C . GLY A 1 645 ? 58.580 45.442 66.240 1.00 40.02 980 GLY A C 1
ATOM 4863 O O . GLY A 1 645 ? 58.812 44.519 65.461 1.00 38.64 980 GLY A O 1
ATOM 4864 N N . ARG A 1 646 ? 57.770 45.310 67.288 1.00 38.28 981 ARG A N 1
ATOM 4865 C CA . ARG A 1 646 ? 57.087 44.049 67.562 1.00 47.02 981 ARG A CA 1
ATOM 4866 C C . ARG A 1 646 ? 56.145 43.747 66.398 1.00 40.22 981 ARG A C 1
ATOM 4867 O O . ARG A 1 646 ? 56.060 42.615 65.922 1.00 46.65 981 ARG A O 1
ATOM 4875 N N . GLU A 1 647 ? 55.453 44.777 65.935 1.00 40.05 982 GLU A N 1
ATOM 4876 C CA . GLU A 1 647 ? 54.535 44.648 64.815 1.00 40.48 982 GLU A CA 1
ATOM 4877 C C . GLU A 1 647 ? 55.279 44.122 63.581 1.00 48.70 982 GLU A C 1
ATOM 4878 O O . GLU A 1 647 ? 54.825 43.189 62.915 1.00 49.16 982 GLU A O 1
ATOM 4884 N N . ILE A 1 648 ? 56.436 44.712 63.291 1.00 42.96 983 ILE A N 1
ATOM 4885 C CA . ILE A 1 648 ? 57.233 44.296 62.144 1.00 33.75 983 ILE A CA 1
ATOM 4886 C C . ILE A 1 648 ? 57.754 42.871 62.281 1.00 39.25 983 ILE A C 1
ATOM 4887 O O . ILE A 1 648 ? 57.825 42.133 61.294 1.00 38.31 983 ILE A O 1
ATOM 4892 N N . LEU A 1 649 ? 58.133 42.479 63.494 1.00 39.55 984 LEU A N 1
ATOM 4893 C CA . LEU A 1 649 ? 58.638 41.127 63.698 1.00 37.40 984 LEU A CA 1
ATOM 4894 C C . LEU A 1 649 ? 57.503 40.115 63.492 1.00 40.02 984 LEU A C 1
ATOM 4895 O O . LEU A 1 649 ? 57.690 39.086 62.839 1.00 38.89 984 LEU A O 1
ATOM 4900 N N . MET A 1 650 ? 56.330 40.414 64.040 1.00 37.51 985 MET A N 1
ATOM 4901 C CA . MET A 1 650 ? 55.180 39.535 63.873 1.00 43.92 985 MET A CA 1
ATOM 4902 C C . MET A 1 650 ? 54.869 39.335 62.386 1.00 46.73 985 MET A C 1
ATOM 4903 O O . MET A 1 650 ? 54.709 38.206 61.930 1.00 46.76 985 MET A O 1
ATOM 4908 N N . HIS A 1 651 ? 54.787 40.427 61.630 1.00 47.40 986 HIS A N 1
ATOM 4909 C CA . HIS A 1 651 ? 54.488 40.324 60.205 1.00 47.47 986 HIS A CA 1
ATOM 4910 C C . HIS A 1 651 ? 55.550 39.536 59.457 1.00 49.11 986 HIS A C 1
ATOM 4911 O O . HIS A 1 651 ? 55.225 38.749 58.573 1.00 61.39 986 HIS A O 1
ATOM 4918 N N . THR A 1 652 ? 56.816 39.727 59.806 1.00 45.15 987 THR A N 1
ATOM 4919 C CA . THR A 1 652 ? 57.873 38.990 59.125 1.00 41.55 987 THR A CA 1
ATOM 4920 C C . THR A 1 652 ? 57.779 37.498 59.445 1.00 43.25 987 THR A C 1
ATOM 4921 O O . THR A 1 652 ? 58.079 36.655 58.604 1.00 50.36 987 THR A O 1
ATOM 4925 N N . LYS A 1 653 ? 57.370 37.172 60.663 1.00 44.92 988 LYS A N 1
ATOM 4926 C CA . LYS A 1 653 ? 57.243 35.776 61.055 1.00 47.38 988 LYS A CA 1
ATOM 4927 C C . LYS A 1 653 ? 56.114 35.146 60.233 1.00 52.27 988 LYS A C 1
ATOM 4928 O O . LYS A 1 653 ? 56.318 34.149 59.541 1.00 43.51 988 LYS A O 1
ATOM 4934 N N . GLU A 1 654 ? 54.928 35.748 60.310 1.00 47.79 989 GLU A N 1
ATOM 4935 C CA . GLU A 1 654 ? 53.758 35.263 59.592 1.00 51.82 989 GLU A CA 1
ATOM 4936 C C . GLU A 1 654 ? 54.016 35.140 58.091 1.00 56.89 989 GLU A C 1
ATOM 4937 O O . GLU A 1 654 ? 53.511 34.230 57.429 1.00 55.92 989 GLU A O 1
ATOM 4943 N N . MET A 1 655 ? 54.815 36.052 57.555 1.00 56.32 990 MET A N 1
ATOM 4944 C CA . MET A 1 655 ? 55.117 36.024 56.136 1.00 53.46 990 MET A CA 1
ATOM 4945 C C . MET A 1 655 ? 55.973 34.823 55.776 1.00 51.81 990 MET A C 1
ATOM 4946 O O . MET A 1 655 ? 55.706 34.138 54.796 1.00 60.08 990 MET A O 1
ATOM 4951 N N . VAL A 1 656 ? 57.013 34.571 56.560 1.00 50.96 991 VAL A N 1
ATOM 4952 C CA . VAL A 1 656 ? 57.887 33.438 56.289 1.00 51.35 991 VAL A CA 1
ATOM 4953 C C . VAL A 1 656 ? 57.102 32.139 56.422 1.00 59.62 991 VAL A C 1
ATOM 4954 O O . VAL A 1 656 ? 57.397 31.141 55.753 1.00 62.69 991 VAL A O 1
ATOM 4958 N N . GLN A 1 657 ? 56.098 32.158 57.291 1.00 59.63 992 GLN A N 1
ATOM 4959 C CA . GLN A 1 657 ? 55.273 30.984 57.510 1.00 66.57 992 GLN A CA 1
ATOM 4960 C C . GLN A 1 657 ? 54.350 30.749 56.323 1.00 67.07 992 GLN A C 1
ATOM 4961 O O . GLN A 1 657 ? 54.152 29.607 55.911 1.00 69.96 992 GLN A O 1
ATOM 4967 N N . LYS A 1 658 ? 53.802 31.823 55.761 1.00 64.33 993 LYS A N 1
ATOM 4968 C CA . LYS A 1 658 ? 52.930 31.689 54.599 1.00 64.37 993 LYS A CA 1
ATOM 4969 C C . LYS A 1 658 ? 53.703 31.082 53.432 1.00 60.80 993 LYS A C 1
ATOM 4970 O O . LYS A 1 658 ? 53.119 30.459 52.554 1.00 68.47 993 LYS A O 1
ATOM 4976 N N . MET A 1 659 ? 55.018 31.267 53.428 1.00 55.62 994 MET A N 1
ATOM 4977 C CA . MET A 1 659 ? 55.866 30.713 52.381 1.00 52.72 994 MET A CA 1
ATOM 4978 C C . MET A 1 659 ? 56.125 29.242 52.694 1.00 55.59 994 MET A C 1
ATOM 4979 O O . MET A 1 659 ? 56.972 28.600 52.067 1.00 54.53 994 MET A O 1
ATOM 4984 N N . ASN A 1 660 ? 55.391 28.715 53.670 1.00 58.97 995 ASN A N 1
ATOM 4985 C CA . ASN A 1 660 ? 55.549 27.323 54.085 1.00 61.12 995 ASN A CA 1
ATOM 4986 C C . ASN A 1 660 ? 56.976 27.077 54.557 1.00 54.37 995 ASN A C 1
ATOM 4987 O O . ASN A 1 660 ? 57.650 26.141 54.125 1.00 57.58 995 ASN A O 1
ATOM 4992 N N . LEU A 1 661 ? 57.434 27.941 55.448 1.00 59.19 996 LEU A N 1
ATOM 4993 C CA . LEU A 1 661 ? 58.773 27.818 55.990 1.00 56.13 996 LEU A CA 1
ATOM 4994 C C . LEU A 1 661 ? 58.660 27.652 57.498 1.00 52.88 996 LEU A C 1
ATOM 4995 O O . LEU A 1 661 ? 57.724 28.167 58.122 1.00 47.04 996 LEU A O 1
ATOM 5000 N N . GLU A 1 662 ? 59.598 26.912 58.077 1.00 47.78 997 GLU A N 1
ATOM 5001 C CA . GLU A 1 662 ? 59.576 26.678 59.513 1.00 52.57 997 GLU A CA 1
ATOM 5002 C C . GLU A 1 662 ? 60.400 27.683 60.306 1.00 49.47 997 GLU A C 1
ATOM 5003 O O . GLU A 1 662 ? 61.637 27.702 60.229 1.00 40.46 997 GLU A O 1
ATOM 5009 N N . VAL A 1 663 ? 59.687 28.516 61.059 1.00 46.45 998 VAL A N 1
ATOM 5010 C CA . VAL A 1 663 ? 60.289 29.524 61.918 1.00 50.60 998 VAL A CA 1
ATOM 5011 C C . VAL A 1 663 ? 60.461 28.909 63.298 1.00 52.30 998 VAL A C 1
ATOM 5012 O O . VAL A 1 663 ? 59.479 28.703 64.018 1.00 45.73 998 VAL A O 1
ATOM 5016 N N . ILE A 1 664 ? 61.707 28.623 63.664 1.00 46.22 999 ILE A N 1
ATOM 5017 C CA . ILE A 1 664 ? 61.994 28.021 64.955 1.00 43.71 999 ILE A CA 1
ATOM 5018 C C . ILE A 1 664 ? 62.372 29.018 66.048 1.00 48.26 999 ILE A C 1
ATOM 5019 O O . ILE A 1 664 ? 62.437 28.647 67.224 1.00 47.07 999 ILE A O 1
ATOM 5024 N N . TYR A 1 665 ? 62.608 30.277 65.679 1.00 49.61 1000 TYR A N 1
ATOM 5025 C CA . TYR A 1 665 ? 63.002 31.280 66.670 1.00 47.43 1000 TYR A CA 1
ATOM 5026 C C . TYR A 1 665 ? 63.128 32.680 66.082 1.00 46.57 1000 TYR A C 1
ATOM 5027 O O . TYR A 1 665 ? 63.100 32.847 64.866 1.00 45.84 1000 TYR A O 1
ATOM 5036 N N . GLY A 1 666 ? 63.270 33.677 66.957 1.00 45.85 1001 GLY A N 1
ATOM 5037 C CA . GLY A 1 666 ? 63.407 35.058 66.524 1.00 40.12 1001 GLY A CA 1
ATOM 5038 C C . GLY A 1 666 ? 63.510 35.988 67.717 1.00 40.45 1001 GLY A C 1
ATOM 5039 O O . GLY A 1 666 ? 62.753 35.833 68.671 1.00 34.35 1001 GLY A O 1
ATOM 5040 N N . ASP A 1 667 ? 64.426 36.957 67.666 1.00 40.04 1002 ASP A N 1
ATOM 5041 C CA . ASP A 1 667 ? 64.618 37.889 68.778 1.00 32.98 1002 ASP A CA 1
ATOM 5042 C C . ASP A 1 667 ? 64.586 39.371 68.383 1.00 34.70 1002 ASP A C 1
ATOM 5043 O O . ASP A 1 667 ? 65.559 39.913 67.856 1.00 30.83 1002 ASP A O 1
ATOM 5048 N N . THR A 1 668 ? 63.462 40.023 68.648 1.00 27.72 1003 THR A N 1
ATOM 5049 C CA . THR A 1 668 ? 63.300 41.453 68.368 1.00 32.31 1003 THR A CA 1
ATOM 5050 C C . THR A 1 668 ? 63.299 41.857 66.886 1.00 33.15 1003 THR A C 1
ATOM 5051 O O . THR A 1 668 ? 62.347 42.487 66.422 1.00 26.98 1003 THR A O 1
ATOM 5055 N N . ASP A 1 669 ? 64.360 41.519 66.154 1.00 30.31 1004 ASP A N 1
ATOM 5056 C CA . ASP A 1 669 ? 64.449 41.886 64.735 1.00 36.24 1004 ASP A CA 1
ATOM 5057 C C . ASP A 1 669 ? 65.060 40.772 63.920 1.00 34.05 1004 ASP A C 1
ATOM 5058 O O . ASP A 1 669 ? 65.667 41.023 62.881 1.00 43.08 1004 ASP A O 1
ATOM 5063 N N . SER A 1 670 ? 64.920 39.542 64.396 1.00 33.70 1005 SER A N 1
ATOM 5064 C CA . SER A 1 670 ? 65.469 38.409 63.679 1.00 31.82 1005 SER A CA 1
ATOM 5065 C C . SER A 1 670 ? 64.454 37.272 63.499 1.00 37.81 1005 SER A C 1
ATOM 5066 O O . SER A 1 670 ? 63.432 37.206 64.188 1.00 39.37 1005 SER A O 1
ATOM 5069 N N . ILE A 1 671 ? 64.746 36.399 62.540 1.00 36.72 1006 ILE A N 1
ATOM 5070 C CA . ILE A 1 671 ? 63.912 35.247 62.222 1.00 35.25 1006 ILE A CA 1
ATOM 5071 C C . ILE A 1 671 ? 64.839 34.084 61.956 1.00 38.75 1006 ILE A C 1
ATOM 5072 O O . ILE A 1 671 ? 65.775 34.194 61.159 1.00 38.95 1006 ILE A O 1
ATOM 5077 N N . MET A 1 672 ? 64.594 32.972 62.636 1.00 34.71 1007 MET A N 1
ATOM 5078 C CA . MET A 1 672 ? 65.429 31.799 62.452 1.00 40.40 1007 MET A CA 1
ATOM 5079 C C . MET A 1 672 ? 64.572 30.763 61.731 1.00 41.51 1007 MET A C 1
ATOM 5080 O O . MET A 1 672 ? 63.433 30.516 62.125 1.00 41.81 1007 MET A O 1
ATOM 5085 N N . ILE A 1 673 ? 65.124 30.176 60.669 1.00 45.35 1008 ILE A N 1
ATOM 5086 C CA . ILE A 1 673 ? 64.399 29.207 59.846 1.00 43.25 1008 ILE A CA 1
ATOM 5087 C C . ILE A 1 673 ? 65.112 27.871 59.686 1.00 42.83 1008 ILE A C 1
ATOM 5088 O O . ILE A 1 673 ? 66.320 27.827 59.444 1.00 41.39 1008 ILE A O 1
ATOM 5093 N N . ASN A 1 674 ? 64.356 26.784 59.831 1.00 45.36 1009 ASN A N 1
ATOM 5094 C CA . ASN A 1 674 ? 64.899 25.434 59.657 1.00 49.18 1009 ASN A CA 1
ATOM 5095 C C . ASN A 1 674 ? 64.620 25.110 58.194 1.00 55.48 1009 ASN A C 1
ATOM 5096 O O . ASN A 1 674 ? 63.469 24.882 57.819 1.00 60.30 1009 ASN A O 1
ATOM 5101 N N . THR A 1 675 ? 65.663 25.126 57.365 1.00 54.42 1010 THR A N 1
ATOM 5102 C CA . THR A 1 675 ? 65.496 24.850 55.938 1.00 58.81 1010 THR A CA 1
ATOM 5103 C C . THR A 1 675 ? 65.285 23.365 55.690 1.00 66.00 1010 THR A C 1
ATOM 5104 O O . THR A 1 675 ? 64.715 22.963 54.674 1.00 66.97 1010 THR A O 1
ATOM 5108 N N . ASN A 1 676 ? 65.755 22.555 56.629 1.00 69.51 1011 ASN A N 1
ATOM 5109 C CA . ASN A 1 676 ? 65.633 21.115 56.516 1.00 72.16 1011 ASN A CA 1
ATOM 5110 C C . ASN A 1 676 ? 66.423 20.658 55.296 1.00 70.46 1011 ASN A C 1
ATOM 5111 O O . ASN A 1 676 ? 66.434 19.479 54.957 1.00 73.17 1011 ASN A O 1
ATOM 5116 N N . SER A 1 677 ? 67.085 21.602 54.636 1.00 67.43 1012 SER A N 1
ATOM 5117 C CA . SER A 1 677 ? 67.883 21.284 53.464 1.00 62.40 1012 SER A CA 1
ATOM 5118 C C . SER A 1 677 ? 69.314 20.955 53.842 1.00 63.39 1012 SER A C 1
ATOM 5119 O O . SER A 1 677 ? 69.771 21.273 54.937 1.00 62.93 1012 SER A O 1
ATOM 5122 N N . THR A 1 678 ? 70.016 20.324 52.912 1.00 64.14 1013 THR A N 1
ATOM 5123 C CA . THR A 1 678 ? 71.402 19.935 53.109 1.00 61.16 1013 THR A CA 1
ATOM 5124 C C . THR A 1 678 ? 72.215 20.573 51.985 1.00 63.61 1013 THR A C 1
ATOM 5125 O O . THR A 1 678 ? 73.444 20.432 51.910 1.00 58.18 1013 THR A O 1
ATOM 5129 N N . ASN A 1 679 ? 71.498 21.288 51.122 1.00 59.20 1014 ASN A N 1
ATOM 5130 C CA . ASN A 1 679 ? 72.078 21.977 49.977 1.00 65.60 1014 ASN A CA 1
ATOM 5131 C C . ASN A 1 679 ? 72.364 23.440 50.320 1.00 65.21 1014 ASN A C 1
ATOM 5132 O O . ASN A 1 679 ? 71.449 24.268 50.351 1.00 61.95 1014 ASN A O 1
ATOM 5137 N N . LEU A 1 680 ? 73.631 23.766 50.554 1.00 62.65 1015 LEU A N 1
ATOM 5138 C CA . LEU A 1 680 ? 73.986 25.136 50.904 1.00 62.68 1015 LEU A CA 1
ATOM 5139 C C . LEU A 1 680 ? 73.542 26.141 49.848 1.00 66.05 1015 LEU A C 1
ATOM 5140 O O . LEU A 1 680 ? 72.751 27.043 50.137 1.00 66.75 1015 LEU A O 1
ATOM 5145 N N . GLU A 1 681 ? 74.044 25.985 48.624 1.00 70.08 1016 GLU A N 1
ATOM 5146 C CA . GLU A 1 681 ? 73.693 26.897 47.537 1.00 67.95 1016 GLU A CA 1
ATOM 5147 C C . GLU A 1 681 ? 72.195 27.174 47.467 1.00 62.44 1016 GLU A C 1
ATOM 5148 O O . GLU A 1 681 ? 71.778 28.300 47.195 1.00 57.86 1016 GLU A O 1
ATOM 5154 N N . GLU A 1 682 ? 71.388 26.147 47.712 1.00 54.64 1017 GLU A N 1
ATOM 5155 C CA . GLU A 1 682 ? 69.942 26.302 47.670 1.00 62.85 1017 GLU A CA 1
ATOM 5156 C C . GLU A 1 682 ? 69.471 27.182 48.821 1.00 66.40 1017 GLU A C 1
ATOM 5157 O O . GLU A 1 682 ? 68.634 28.071 48.633 1.00 61.50 1017 GLU A O 1
ATOM 5163 N N . VAL A 1 683 ? 70.015 26.924 50.011 1.00 63.53 1018 VAL A N 1
ATOM 5164 C CA . VAL A 1 683 ? 69.675 27.688 51.214 1.00 58.91 1018 VAL A CA 1
ATOM 5165 C C . VAL A 1 683 ? 69.923 29.178 50.978 1.00 56.97 1018 VAL A C 1
ATOM 5166 O O . VAL A 1 683 ? 69.055 30.013 51.259 1.00 51.83 1018 VAL A O 1
ATOM 5170 N N . PHE A 1 684 ? 71.105 29.507 50.459 1.00 47.07 1019 PHE A N 1
ATOM 5171 C CA . PHE A 1 684 ? 71.436 30.899 50.169 1.00 55.29 1019 PHE A CA 1
ATOM 5172 C C . PHE A 1 684 ? 70.425 31.510 49.206 1.00 58.46 1019 PHE A C 1
ATOM 5173 O O . PHE A 1 684 ? 70.056 32.678 49.337 1.00 57.14 1019 PHE A O 1
ATOM 5181 N N . LYS A 1 685 ? 69.973 30.719 48.236 1.00 66.51 1020 LYS A N 1
ATOM 5182 C CA . LYS A 1 685 ? 68.992 31.204 47.271 1.00 62.79 1020 LYS A CA 1
ATOM 5183 C C . LYS A 1 685 ? 67.681 31.485 48.000 1.00 58.01 1020 LYS A C 1
ATOM 5184 O O . LYS A 1 685 ? 67.012 32.499 47.763 1.00 54.16 1020 LYS A O 1
ATOM 5190 N N . LEU A 1 686 ? 67.318 30.575 48.894 1.00 55.08 1021 LEU A N 1
ATOM 5191 C CA . LEU A 1 686 ? 66.098 30.728 49.671 1.00 53.37 1021 LEU A CA 1
ATOM 5192 C C . LEU A 1 686 ? 66.207 31.982 50.536 1.00 54.29 1021 LEU A C 1
ATOM 5193 O O . LEU A 1 686 ? 65.232 32.722 50.714 1.00 52.29 1021 LEU A O 1
ATOM 5198 N N . GLY A 1 687 ? 67.404 32.214 51.068 1.00 48.11 1022 GLY A N 1
ATOM 5199 C CA . GLY A 1 687 ? 67.626 33.376 51.911 1.00 50.93 1022 GLY A CA 1
ATOM 5200 C C . GLY A 1 687 ? 67.397 34.678 51.170 1.00 53.43 1022 GLY A C 1
ATOM 5201 O O . GLY A 1 687 ? 66.604 35.529 51.601 1.00 53.68 1022 GLY A O 1
ATOM 5202 N N . ASN A 1 688 ? 68.085 34.830 50.043 1.00 53.91 1023 ASN A N 1
ATOM 5203 C CA . ASN A 1 688 ? 67.960 36.035 49.232 1.00 54.15 1023 ASN A CA 1
ATOM 5204 C C . ASN A 1 688 ? 66.540 36.195 48.729 1.00 47.93 1023 ASN A C 1
ATOM 5205 O O . ASN A 1 688 ? 66.082 37.308 48.474 1.00 51.72 1023 ASN A O 1
ATOM 5210 N N . LYS A 1 689 ? 65.837 35.074 48.621 1.00 49.01 1024 LYS A N 1
ATOM 5211 C CA . LYS A 1 689 ? 64.456 35.077 48.155 1.00 56.36 1024 LYS A CA 1
ATOM 5212 C C . LYS A 1 689 ? 63.537 35.686 49.220 1.00 53.42 1024 LYS A C 1
ATOM 5213 O O . LYS A 1 689 ? 62.725 36.569 48.916 1.00 48.79 1024 LYS A O 1
ATOM 5219 N N . VAL A 1 690 ? 63.666 35.208 50.462 1.00 56.17 1025 VAL A N 1
ATOM 5220 C CA . VAL A 1 690 ? 62.873 35.725 51.585 1.00 47.91 1025 VAL A CA 1
ATOM 5221 C C . VAL A 1 690 ? 63.273 37.181 51.826 1.00 45.57 1025 VAL A C 1
ATOM 5222 O O . VAL A 1 690 ? 62.416 38.045 52.039 1.00 42.31 1025 VAL A O 1
ATOM 5226 N N . LYS A 1 691 ? 64.581 37.446 51.796 1.00 40.59 1026 LYS A N 1
ATOM 5227 C CA . LYS A 1 691 ? 65.079 38.812 51.972 1.00 45.12 1026 LYS A CA 1
ATOM 5228 C C . LYS A 1 691 ? 64.339 39.770 51.029 1.00 45.10 1026 LYS A C 1
ATOM 5229 O O . LYS A 1 691 ? 63.728 40.753 51.467 1.00 46.66 1026 LYS A O 1
ATOM 5235 N N . SER A 1 692 ? 64.397 39.469 49.730 1.00 55.10 1027 SER A N 1
ATOM 5236 C CA . SER A 1 692 ? 63.740 40.283 48.700 1.00 55.64 1027 SER A CA 1
ATOM 5237 C C . SER A 1 692 ? 62.255 40.480 48.972 1.00 47.60 1027 SER A C 1
ATOM 5238 O O . SER A 1 692 ? 61.727 41.580 48.825 1.00 56.17 1027 SER A O 1
ATOM 5241 N N . GLU A 1 693 ? 61.582 39.407 49.368 1.00 52.87 1028 GLU A N 1
ATOM 5242 C CA . GLU A 1 693 ? 60.155 39.460 49.671 1.00 54.13 1028 GLU A CA 1
ATOM 5243 C C . GLU A 1 693 ? 59.838 40.395 50.836 1.00 57.94 1028 GLU A C 1
ATOM 5244 O O . GLU A 1 693 ? 58.838 41.115 50.819 1.00 56.22 1028 GLU A O 1
ATOM 5250 N N . VAL A 1 694 ? 60.689 40.380 51.854 1.00 56.30 1029 VAL A N 1
ATOM 5251 C CA . VAL A 1 694 ? 60.480 41.231 53.013 1.00 48.12 1029 VAL A CA 1
ATOM 5252 C C . VAL A 1 694 ? 60.778 42.702 52.719 1.00 43.82 1029 VAL A C 1
ATOM 5253 O O . VAL A 1 694 ? 59.942 43.580 52.955 1.00 46.11 1029 VAL A O 1
ATOM 5257 N N . ASN A 1 695 ? 61.972 42.971 52.201 1.00 44.16 1030 ASN A N 1
ATOM 5258 C CA . ASN A 1 695 ? 62.379 44.347 51.923 1.00 54.69 1030 ASN A CA 1
ATOM 5259 C C . ASN A 1 695 ? 61.409 45.080 51.008 1.00 57.65 1030 ASN A C 1
ATOM 5260 O O . ASN A 1 695 ? 61.346 46.308 50.994 1.00 53.56 1030 ASN A O 1
ATOM 5265 N N . LYS A 1 696 ? 60.646 44.297 50.257 1.00 61.90 1031 LYS A N 1
ATOM 5266 C CA . LYS A 1 696 ? 59.659 44.794 49.317 1.00 55.91 1031 LYS A CA 1
ATOM 5267 C C . LYS A 1 696 ? 58.602 45.661 49.989 1.00 58.36 1031 LYS A C 1
ATOM 5268 O O . LYS A 1 696 ? 58.048 46.568 49.369 1.00 65.77 1031 LYS A O 1
ATOM 5274 N N . LEU A 1 697 ? 58.340 45.393 51.262 1.00 56.12 1032 LEU A N 1
ATOM 5275 C CA . LEU A 1 697 ? 57.310 46.118 52.003 1.00 60.20 1032 LEU A CA 1
ATOM 5276 C C . LEU A 1 697 ? 57.696 47.472 52.576 1.00 58.33 1032 LEU A C 1
ATOM 5277 O O . LEU A 1 697 ? 56.828 48.202 53.054 1.00 58.77 1032 LEU A O 1
ATOM 5282 N N . TYR A 1 698 ? 58.976 47.822 52.533 1.00 54.06 1033 TYR A N 1
ATOM 5283 C CA . TYR A 1 698 ? 59.392 49.073 53.155 1.00 59.25 1033 TYR A CA 1
ATOM 5284 C C . TYR A 1 698 ? 60.177 50.058 52.300 1.00 56.92 1033 TYR A C 1
ATOM 5285 O O . TYR A 1 698 ? 60.816 49.683 51.316 1.00 60.00 1033 TYR A O 1
ATOM 5294 N N . LYS A 1 699 ? 60.130 51.323 52.705 1.00 52.03 1034 LYS A N 1
ATOM 5295 C CA . LYS A 1 699 ? 60.855 52.387 52.014 1.00 54.66 1034 LYS A CA 1
ATOM 5296 C C . LYS A 1 699 ? 62.332 52.343 52.407 1.00 54.51 1034 LYS A C 1
ATOM 5297 O O . LYS A 1 699 ? 63.204 52.343 51.544 1.00 57.23 1034 LYS A O 1
ATOM 5303 N N . LEU A 1 700 ? 62.609 52.295 53.712 1.00 54.20 1035 LEU A N 1
ATOM 5304 C CA . LEU A 1 700 ? 63.989 52.271 54.197 1.00 51.63 1035 LEU A CA 1
ATOM 5305 C C . LEU A 1 700 ? 64.429 50.986 54.899 1.00 54.14 1035 LEU A C 1
ATOM 5306 O O . LEU A 1 700 ? 65.564 50.542 54.727 1.00 51.39 1035 LEU A O 1
ATOM 5311 N N . LEU A 1 701 ? 63.538 50.391 55.688 1.00 53.16 1036 LEU A N 1
ATOM 5312 C CA . LEU A 1 701 ? 63.858 49.173 56.435 1.00 45.49 1036 LEU A CA 1
ATOM 5313 C C . LEU A 1 701 ? 64.321 48.002 55.553 1.00 39.66 1036 LEU A C 1
ATOM 5314 O O . LEU A 1 701 ? 63.638 47.628 54.610 1.00 50.97 1036 LEU A O 1
ATOM 5319 N N . GLU A 1 702 ? 65.480 47.425 55.873 1.00 37.74 1037 GLU A N 1
ATOM 5320 C CA . GLU A 1 702 ? 66.047 46.317 55.098 1.00 44.92 1037 GLU A CA 1
ATOM 5321 C C . GLU A 1 702 ? 66.502 45.135 55.940 1.00 48.84 1037 GLU A C 1
ATOM 5322 O O . GLU A 1 702 ? 67.307 45.307 56.861 1.00 48.00 1037 GLU A O 1
ATOM 5328 N N . ILE A 1 703 ? 66.032 43.935 55.598 1.00 39.20 1038 ILE A N 1
ATOM 5329 C CA . ILE A 1 703 ? 66.434 42.733 56.320 1.00 35.96 1038 ILE A CA 1
ATOM 5330 C C . ILE A 1 703 ? 67.542 42.050 55.531 1.00 38.59 1038 ILE A C 1
ATOM 5331 O O . ILE A 1 703 ? 67.641 42.227 54.325 1.00 46.54 1038 ILE A O 1
ATOM 5336 N N . ASP A 1 704 ? 68.373 41.267 56.209 1.00 43.99 1039 ASP A N 1
ATOM 5337 C CA . ASP A 1 704 ? 69.477 40.592 55.543 1.00 39.75 1039 ASP A CA 1
ATOM 5338 C C . ASP A 1 704 ? 69.767 39.217 56.105 1.00 46.09 1039 ASP A C 1
ATOM 5339 O O . ASP A 1 704 ? 69.217 38.815 57.134 1.00 42.50 1039 ASP A O 1
ATOM 5344 N N . ILE A 1 705 ? 70.654 38.503 55.419 1.00 42.34 1040 ILE A N 1
ATOM 5345 C CA . ILE A 1 705 ? 71.061 37.179 55.852 1.00 40.25 1040 ILE A CA 1
ATOM 5346 C C . ILE A 1 705 ? 72.153 37.433 56.864 1.00 40.71 1040 ILE A C 1
ATOM 5347 O O . ILE A 1 705 ? 73.259 37.836 56.498 1.00 43.37 1040 ILE A O 1
ATOM 5352 N N . ASP A 1 706 ? 71.834 37.225 58.136 1.00 40.34 1041 ASP A N 1
ATOM 5353 C CA . ASP A 1 706 ? 72.797 37.426 59.200 1.00 36.25 1041 ASP A CA 1
ATOM 5354 C C . ASP A 1 706 ? 73.792 36.273 59.174 1.00 42.71 1041 ASP A C 1
ATOM 5355 O O . ASP A 1 706 ? 74.990 36.468 59.388 1.00 46.30 1041 ASP A O 1
ATOM 5360 N N . GLY A 1 707 ? 73.295 35.068 58.897 1.00 46.48 1042 GLY A N 1
ATOM 5361 C CA . GLY A 1 707 ? 74.177 33.916 58.842 1.00 34.34 1042 GLY A CA 1
ATOM 5362 C C . GLY A 1 707 ? 73.473 32.613 58.532 1.00 38.37 1042 GLY A C 1
ATOM 5363 O O . GLY A 1 707 ? 72.244 32.566 58.415 1.00 30.30 1042 GLY A O 1
ATOM 5364 N N . VAL A 1 708 ? 74.262 31.548 58.407 1.00 38.24 1043 VAL A N 1
ATOM 5365 C CA . VAL A 1 708 ? 73.742 30.216 58.113 1.00 34.52 1043 VAL A CA 1
ATOM 5366 C C . VAL A 1 708 ? 74.465 29.222 59.002 1.00 37.68 1043 VAL A C 1
ATOM 5367 O O . VAL A 1 708 ? 75.696 29.228 59.056 1.00 39.75 1043 VAL A O 1
ATOM 5371 N N . PHE A 1 709 ? 73.710 28.371 59.698 1.00 34.90 1044 PHE A N 1
ATOM 5372 C CA . PHE A 1 709 ? 74.333 27.383 60.591 1.00 46.58 1044 PHE A CA 1
ATOM 5373 C C . PHE A 1 709 ? 74.287 25.963 60.027 1.00 38.80 1044 PHE A C 1
ATOM 5374 O O . PHE A 1 709 ? 73.306 25.559 59.405 1.00 37.72 1044 PHE A O 1
ATOM 5382 N N . LYS A 1 710 ? 75.357 25.213 60.265 1.00 41.95 1045 LYS A N 1
ATOM 5383 C CA . LYS A 1 710 ? 75.454 23.831 59.820 1.00 45.56 1045 LYS A CA 1
ATOM 5384 C C . LYS A 1 710 ? 74.766 22.923 60.851 1.00 52.46 1045 LYS A C 1
ATOM 5385 O O . LYS A 1 710 ? 74.199 21.892 60.494 1.00 49.06 1045 LYS A O 1
ATOM 5391 N N . SER A 1 711 ? 74.837 23.311 62.127 1.00 53.47 1046 SER A N 1
ATOM 5392 C CA . SER A 1 711 ? 74.194 22.577 63.225 1.00 49.42 1046 SER A CA 1
ATOM 5393 C C . SER A 1 711 ? 73.811 23.579 64.304 1.00 49.19 1046 SER A C 1
ATOM 5394 O O . SER A 1 711 ? 74.517 24.565 64.529 1.00 52.74 1046 SER A O 1
ATOM 5397 N N . LEU A 1 712 ? 72.694 23.327 64.973 1.00 45.58 1047 LEU A N 1
ATOM 5398 C CA . LEU A 1 712 ? 72.218 24.238 66.000 1.00 45.41 1047 LEU A CA 1
ATOM 5399 C C . LEU A 1 712 ? 71.646 23.576 67.252 1.00 51.43 1047 LEU A C 1
ATOM 5400 O O . LEU A 1 712 ? 70.769 22.718 67.160 1.00 50.19 1047 LEU A O 1
ATOM 5405 N N . LEU A 1 713 ? 72.150 23.975 68.419 1.00 45.48 1048 LEU A N 1
ATOM 5406 C CA . LEU A 1 713 ? 71.610 23.476 69.676 1.00 35.78 1048 LEU A CA 1
ATOM 5407 C C . LEU A 1 713 ? 70.868 24.665 70.283 1.00 34.02 1048 LEU A C 1
ATOM 5408 O O . LEU A 1 713 ? 71.484 25.566 70.847 1.00 38.49 1048 LEU A O 1
ATOM 5413 N N . LEU A 1 714 ? 69.548 24.676 70.130 1.00 31.61 1049 LEU A N 1
ATOM 5414 C CA . LEU A 1 714 ? 68.694 25.744 70.647 1.00 37.38 1049 LEU A CA 1
ATOM 5415 C C . LEU A 1 714 ? 68.100 25.305 71.986 1.00 44.53 1049 LEU A C 1
ATOM 5416 O O . LEU A 1 714 ? 67.272 24.398 72.019 1.00 46.30 1049 LEU A O 1
ATOM 5421 N N . LEU A 1 715 ? 68.503 25.956 73.080 1.00 44.65 1050 LEU A N 1
ATOM 5422 C CA . LEU A 1 715 ? 68.033 25.567 74.416 1.00 36.87 1050 LEU A CA 1
ATOM 5423 C C . LEU A 1 715 ? 66.865 26.344 74.983 1.00 37.74 1050 LEU A C 1
ATOM 5424 O O . LEU A 1 715 ? 65.944 25.761 75.549 1.00 48.75 1050 LEU A O 1
ATOM 5429 N N . LYS A 1 716 ? 66.906 27.662 74.844 1.00 41.38 1051 LYS A N 1
ATOM 5430 C CA . LYS A 1 716 ? 65.854 28.524 75.381 1.00 37.47 1051 LYS A CA 1
ATOM 5431 C C . LYS A 1 716 ? 65.979 29.864 74.691 1.00 33.94 1051 LYS A C 1
ATOM 5432 O O . LYS A 1 716 ? 66.943 30.093 73.960 1.00 42.06 1051 LYS A O 1
ATOM 5438 N N . LYS A 1 717 ? 65.015 30.750 74.925 1.00 29.23 1052 LYS A N 1
ATOM 5439 C CA . LYS A 1 717 ? 65.081 32.086 74.353 1.00 37.44 1052 LYS A CA 1
ATOM 5440 C C . LYS A 1 717 ? 66.460 32.672 74.690 1.00 40.17 1052 LYS A C 1
ATOM 5441 O O . LYS A 1 717 ? 66.933 32.523 75.814 1.00 36.59 1052 LYS A O 1
ATOM 5447 N N . LYS A 1 718 ? 67.105 33.304 73.711 1.00 37.57 1053 LYS A N 1
ATOM 5448 C CA . LYS A 1 718 ? 68.410 33.940 73.908 1.00 25.82 1053 LYS A CA 1
ATOM 5449 C C . LYS A 1 718 ? 69.543 33.034 74.356 1.00 32.13 1053 LYS A C 1
ATOM 5450 O O . LYS A 1 718 ? 70.564 33.514 74.850 1.00 33.27 1053 LYS A O 1
ATOM 5456 N N . LYS A 1 719 ? 69.372 31.727 74.182 1.00 32.34 1054 LYS A N 1
ATOM 5457 C CA . LYS A 1 719 ? 70.400 30.764 74.565 1.00 35.21 1054 LYS A CA 1
ATOM 5458 C C . LYS A 1 719 ? 70.531 29.661 73.521 1.00 37.64 1054 LYS A C 1
ATOM 5459 O O . LYS A 1 719 ? 69.638 28.835 73.362 1.00 41.76 1054 LYS A O 1
ATOM 5465 N N . TYR A 1 720 ? 71.651 29.658 72.810 1.00 35.13 1055 TYR A N 1
ATOM 5466 C CA . TYR A 1 720 ? 71.902 28.658 71.788 1.00 34.90 1055 TYR A CA 1
ATOM 5467 C C . TYR A 1 720 ? 73.365 28.609 71.364 1.00 35.71 1055 TYR A C 1
ATOM 5468 O O . TYR A 1 720 ? 74.134 29.543 71.605 1.00 41.75 1055 TYR A O 1
ATOM 5477 N N . ALA A 1 721 ? 73.739 27.487 70.761 1.00 27.83 1056 ALA A N 1
ATOM 5478 C CA . ALA A 1 721 ? 75.091 27.249 70.280 1.00 31.56 1056 ALA A CA 1
ATOM 5479 C C . ALA A 1 721 ? 74.965 26.816 68.817 1.00 40.94 1056 ALA A C 1
ATOM 5480 O O . ALA A 1 721 ? 73.911 26.337 68.391 1.00 41.31 1056 ALA A O 1
ATOM 5482 N N . ALA A 1 722 ? 76.028 26.982 68.041 1.00 43.11 1057 ALA A N 1
ATOM 5483 C CA . ALA A 1 722 ? 75.947 26.602 66.644 1.00 44.90 1057 ALA A CA 1
ATOM 5484 C C . ALA A 1 722 ? 77.261 26.659 65.894 1.00 41.58 1057 ALA A C 1
ATOM 5485 O O . ALA A 1 722 ? 78.179 27.390 66.272 1.00 45.96 1057 ALA A O 1
ATOM 5487 N N . LEU A 1 723 ? 77.353 25.843 64.847 1.00 45.41 1058 LEU A N 1
ATOM 5488 C CA . LEU A 1 723 ? 78.524 25.838 63.983 1.00 48.09 1058 LEU A CA 1
ATOM 5489 C C . LEU A 1 723 ? 78.090 26.782 62.885 1.00 39.39 1058 LEU A C 1
ATOM 5490 O O . LEU A 1 723 ? 77.084 26.542 62.219 1.00 37.49 1058 LEU A O 1
ATOM 5495 N N . VAL A 1 724 ? 78.831 27.875 62.727 1.00 40.43 1059 VAL A N 1
ATOM 5496 C CA . VAL A 1 724 ? 78.494 28.897 61.747 1.00 40.44 1059 VAL A CA 1
ATOM 5497 C C . VAL A 1 724 ? 79.222 28.724 60.426 1.00 43.28 1059 VAL A C 1
ATOM 5498 O O . VAL A 1 724 ? 80.450 28.615 60.389 1.00 48.88 1059 VAL A O 1
ATOM 5502 N N . VAL A 1 725 ? 78.451 28.702 59.343 1.00 51.09 1060 VAL A N 1
ATOM 5503 C CA . VAL A 1 725 ? 79.008 28.532 58.003 1.00 58.15 1060 VAL A CA 1
ATOM 5504 C C . VAL A 1 725 ? 79.786 29.746 57.520 1.00 58.05 1060 VAL A C 1
ATOM 5505 O O . VAL A 1 725 ? 79.303 30.878 57.582 1.00 49.82 1060 VAL A O 1
ATOM 5509 N N . GLU A 1 726 ? 80.993 29.493 57.030 1.00 60.84 1061 GLU A N 1
ATOM 5510 C CA . GLU A 1 726 ? 81.850 30.545 56.509 1.00 67.23 1061 GLU A CA 1
ATOM 5511 C C . GLU A 1 726 ? 82.369 30.092 55.154 1.00 67.13 1061 GLU A C 1
ATOM 5512 O O . GLU A 1 726 ? 83.382 29.399 55.065 1.00 66.77 1061 GLU A O 1
ATOM 5518 N N . PRO A 1 727 ? 81.667 30.471 54.077 1.00 67.93 1062 PRO A N 1
ATOM 5519 C CA . PRO A 1 727 ? 82.058 30.098 52.716 1.00 72.01 1062 PRO A CA 1
ATOM 5520 C C . PRO A 1 727 ? 83.481 30.483 52.316 1.00 73.32 1062 PRO A C 1
ATOM 5521 O O . PRO A 1 727 ? 84.025 31.493 52.771 1.00 67.63 1062 PRO A O 1
ATOM 5525 N N . THR A 1 728 ? 84.076 29.648 51.469 1.00 75.62 1063 THR A N 1
ATOM 5526 C CA . THR A 1 728 ? 85.424 29.868 50.963 1.00 84.67 1063 THR A CA 1
ATOM 5527 C C . THR A 1 728 ? 85.366 30.000 49.436 1.00 89.15 1063 THR A C 1
ATOM 5528 O O . THR A 1 728 ? 85.086 31.078 48.906 1.00 90.89 1063 THR A O 1
ATOM 5532 N N . SER A 1 729 ? 85.613 28.897 48.736 1.00 93.83 1064 SER A N 1
ATOM 5533 C CA . SER A 1 729 ? 85.590 28.887 47.277 1.00 93.79 1064 SER A CA 1
ATOM 5534 C C . SER A 1 729 ? 84.790 27.684 46.800 1.00 98.83 1064 SER A C 1
ATOM 5535 O O . SER A 1 729 ? 84.679 26.691 47.512 1.00 103.15 1064 SER A O 1
ATOM 5538 N N . ASP A 1 730 ? 84.229 27.779 45.599 1.00 102.08 1065 ASP A N 1
ATOM 5539 C CA . ASP A 1 730 ? 83.454 26.680 45.022 1.00 105.23 1065 ASP A CA 1
ATOM 5540 C C . ASP A 1 730 ? 82.366 26.149 45.954 1.00 104.95 1065 ASP A C 1
ATOM 5541 O O . ASP A 1 730 ? 82.224 24.935 46.114 1.00 108.54 1065 ASP A O 1
ATOM 5546 N N . GLY A 1 731 ? 81.597 27.045 46.565 1.00 100.69 1066 GLY A N 1
ATOM 5547 C CA . GLY A 1 731 ? 80.547 26.601 47.463 1.00 94.98 1066 GLY A CA 1
ATOM 5548 C C . GLY A 1 731 ? 81.101 25.837 48.653 1.00 94.27 1066 GLY A C 1
ATOM 5549 O O . GLY A 1 731 ? 80.351 25.183 49.382 1.00 89.41 1066 GLY A O 1
ATOM 5550 N N . ASN A 1 732 ? 82.418 25.901 48.841 1.00 93.02 1067 ASN A N 1
ATOM 5551 C CA . ASN A 1 732 ? 83.054 25.232 49.970 1.00 92.86 1067 ASN A CA 1
ATOM 5552 C C . ASN A 1 732 ? 83.000 26.195 51.143 1.00 87.92 1067 ASN A C 1
ATOM 5553 O O . ASN A 1 732 ? 82.825 27.401 50.957 1.00 80.80 1067 ASN A O 1
ATOM 5558 N N . TYR A 1 733 ? 83.162 25.666 52.350 1.00 85.98 1068 TYR A N 1
ATOM 5559 C CA . TYR A 1 733 ? 83.100 26.503 53.534 1.00 78.20 1068 TYR A CA 1
ATOM 5560 C C . TYR A 1 733 ? 83.780 25.892 54.738 1.00 74.24 1068 TYR A C 1
ATOM 5561 O O . TYR A 1 733 ? 83.897 24.674 54.854 1.00 77.93 1068 TYR A O 1
ATOM 5570 N N . VAL A 1 734 ? 84.232 26.759 55.634 1.00 71.16 1069 VAL A N 1
ATOM 5571 C CA . VAL A 1 734 ? 84.842 26.318 56.871 1.00 65.65 1069 VAL A CA 1
ATOM 5572 C C . VAL A 1 734 ? 83.682 26.469 57.848 1.00 61.95 1069 VAL A C 1
ATOM 5573 O O . VAL A 1 734 ? 82.572 26.847 57.452 1.00 46.91 1069 VAL A O 1
ATOM 5577 N N . THR A 1 735 ? 83.924 26.188 59.118 1.00 60.39 1070 THR A N 1
ATOM 5578 C CA . THR A 1 735 ? 82.863 26.299 60.094 1.00 57.65 1070 THR A CA 1
ATOM 5579 C C . THR A 1 735 ? 83.454 26.785 61.410 1.00 56.79 1070 THR A C 1
ATOM 5580 O O . THR A 1 735 ? 84.560 26.393 61.781 1.00 59.77 1070 THR A O 1
ATOM 5584 N N . LYS A 1 736 ? 82.722 27.655 62.098 1.00 57.19 1071 LYS A N 1
ATOM 5585 C CA . LYS A 1 736 ? 83.181 28.225 63.365 1.00 51.20 1071 LYS A CA 1
ATOM 5586 C C . LYS A 1 736 ? 82.090 28.155 64.434 1.00 49.03 1071 LYS A C 1
ATOM 5587 O O . LYS A 1 736 ? 80.936 28.517 64.182 1.00 38.54 1071 LYS A O 1
ATOM 5593 N N . GLN A 1 737 ? 82.454 27.691 65.626 1.00 46.12 1072 GLN A N 1
ATOM 5594 C CA . GLN A 1 737 ? 81.482 27.596 66.712 1.00 46.07 1072 GLN A CA 1
ATOM 5595 C C . GLN A 1 737 ? 81.138 28.975 67.263 1.00 43.85 1072 GLN A C 1
ATOM 5596 O O . GLN A 1 737 ? 82.002 29.843 67.400 1.00 44.56 1072 GLN A O 1
ATOM 5602 N N . GLU A 1 738 ? 79.870 29.169 67.590 1.00 48.23 1073 GLU A N 1
ATOM 5603 C CA . GLU A 1 738 ? 79.420 30.441 68.131 1.00 46.26 1073 GLU A CA 1
ATOM 5604 C C . GLU A 1 738 ? 78.402 30.210 69.246 1.00 48.12 1073 GLU A C 1
ATOM 5605 O O . GLU A 1 738 ? 77.436 29.460 69.071 1.00 42.25 1073 GLU A O 1
ATOM 5611 N N . LEU A 1 739 ? 78.628 30.856 70.389 1.00 40.04 1074 LEU A N 1
ATOM 5612 C CA . LEU A 1 739 ? 77.736 30.728 71.539 1.00 33.88 1074 LEU A CA 1
ATOM 5613 C C . LEU A 1 739 ? 76.969 32.013 71.817 1.00 34.80 1074 LEU A C 1
ATOM 5614 O O . LEU A 1 739 ? 77.497 33.110 71.656 1.00 41.31 1074 LEU A O 1
ATOM 5619 N N . LYS A 1 740 ? 75.720 31.866 72.238 1.00 33.52 1075 LYS A N 1
ATOM 5620 C CA . LYS A 1 740 ? 74.886 33.000 72.586 1.00 34.10 1075 LYS A CA 1
ATOM 5621 C C . LYS A 1 740 ? 74.196 32.711 73.920 1.00 41.00 1075 LYS A C 1
ATOM 5622 O O . LYS A 1 740 ? 73.410 31.767 74.025 1.00 49.88 1075 LYS A O 1
ATOM 5628 N N . GLY A 1 741 ? 74.512 33.504 74.939 1.00 33.48 1076 GLY A N 1
ATOM 5629 C CA . GLY A 1 741 ? 73.869 33.354 76.238 1.00 32.87 1076 GLY A CA 1
ATOM 5630 C C . GLY A 1 741 ? 74.073 32.124 77.108 1.00 33.81 1076 GLY A C 1
ATOM 5631 O O . GLY A 1 741 ? 73.577 32.084 78.233 1.00 38.71 1076 GLY A O 1
ATOM 5632 N N . LEU A 1 742 ? 74.784 31.117 76.623 1.00 36.70 1077 LEU A N 1
ATOM 5633 C CA . LEU A 1 742 ? 75.002 29.933 77.436 1.00 40.60 1077 LEU A CA 1
ATOM 5634 C C . LEU A 1 742 ? 75.758 30.320 78.704 1.00 44.18 1077 LEU A C 1
ATOM 5635 O O . LEU A 1 742 ? 76.346 31.397 78.783 1.00 43.75 1077 LEU A O 1
ATOM 5640 N N . ASP A 1 743 ? 75.733 29.432 79.690 1.00 35.94 1078 ASP A N 1
ATOM 5641 C CA . ASP A 1 743 ? 76.424 29.653 80.946 1.00 34.37 1078 ASP A CA 1
ATOM 5642 C C . ASP A 1 743 ? 77.921 29.733 80.633 1.00 33.86 1078 ASP A C 1
ATOM 5643 O O . ASP A 1 743 ? 78.667 30.445 81.296 1.00 36.67 1078 ASP A O 1
ATOM 5648 N N . ILE A 1 744 ? 78.346 28.993 79.614 1.00 35.32 1079 ILE A N 1
ATOM 5649 C CA . ILE A 1 744 ? 79.738 28.968 79.192 1.00 34.78 1079 ILE A CA 1
ATOM 5650 C C . ILE A 1 744 ? 80.321 30.368 78.901 1.00 41.78 1079 ILE A C 1
ATOM 5651 O O . ILE A 1 744 ? 81.523 30.569 79.034 1.00 37.07 1079 ILE A O 1
ATOM 5656 N N . VAL A 1 745 ? 79.486 31.317 78.481 1.00 25.01 1080 VAL A N 1
ATOM 5657 C CA . VAL A 1 745 ? 79.970 32.658 78.152 1.00 38.70 1080 VAL A CA 1
ATOM 5658 C C . VAL A 1 745 ? 79.950 33.648 79.318 1.00 38.96 1080 VAL A C 1
ATOM 5659 O O . VAL A 1 745 ? 80.475 34.757 79.208 1.00 35.28 1080 VAL A O 1
ATOM 5663 N N . ARG A 1 746 ? 79.340 33.250 80.428 1.00 36.70 1081 ARG A N 1
ATOM 5664 C CA . ARG A 1 746 ? 79.236 34.124 81.587 1.00 30.51 1081 ARG A CA 1
ATOM 5665 C C . ARG A 1 746 ? 80.454 34.115 82.488 1.00 34.25 1081 ARG A C 1
ATOM 5666 O O . ARG A 1 746 ? 81.209 33.147 82.529 1.00 36.37 1081 ARG A O 1
ATOM 5674 N N . ARG A 1 747 ? 80.627 35.218 83.207 1.00 28.84 1082 ARG A N 1
ATOM 5675 C CA . ARG A 1 747 ? 81.735 35.403 84.133 1.00 34.90 1082 ARG A CA 1
ATOM 5676 C C . ARG A 1 747 ? 81.470 34.758 85.507 1.00 36.63 1082 ARG A C 1
ATOM 5677 O O . ARG A 1 747 ? 82.411 34.430 86.231 1.00 30.48 1082 ARG A O 1
ATOM 5685 N N . ASP A 1 748 ? 80.198 34.589 85.866 1.00 30.61 1083 ASP A N 1
ATOM 5686 C CA . ASP A 1 748 ? 79.867 34.018 87.164 1.00 35.01 1083 ASP A CA 1
ATOM 5687 C C . ASP A 1 748 ? 79.794 32.484 87.295 1.00 39.14 1083 ASP A C 1
ATOM 5688 O O . ASP A 1 748 ? 79.045 31.957 88.112 1.00 40.45 1083 ASP A O 1
ATOM 5693 N N . TRP A 1 749 ? 80.560 31.772 86.473 1.00 37.56 1084 TRP A N 1
ATOM 5694 C CA . TRP A 1 749 ? 80.667 30.315 86.581 1.00 32.43 1084 TRP A CA 1
ATOM 5695 C C . TRP A 1 749 ? 82.168 30.121 86.452 1.00 35.37 1084 TRP A C 1
ATOM 5696 O O . TRP A 1 749 ? 82.823 30.899 85.766 1.00 39.39 1084 TRP A O 1
ATOM 5707 N N . CYS A 1 750 ? 82.723 29.112 87.112 1.00 39.33 1085 CYS A N 1
ATOM 5708 C CA . CYS A 1 750 ? 84.162 28.878 87.045 1.00 31.20 1085 CYS A CA 1
ATOM 5709 C C . CYS A 1 750 ? 84.600 28.281 85.698 1.00 41.09 1085 CYS A C 1
ATOM 5710 O O . CYS A 1 750 ? 83.776 27.736 84.956 1.00 37.52 1085 CYS A O 1
ATOM 5713 N N . ASP A 1 751 ? 85.895 28.382 85.389 1.00 36.44 1086 ASP A N 1
ATOM 5714 C CA . ASP A 1 751 ? 86.424 27.870 84.126 1.00 37.99 1086 ASP A CA 1
ATOM 5715 C C . ASP A 1 751 ? 86.229 26.365 84.006 1.00 42.92 1086 ASP A C 1
ATOM 5716 O O . ASP A 1 751 ? 85.996 25.846 82.913 1.00 39.45 1086 ASP A O 1
ATOM 5721 N N . LEU A 1 752 ? 86.343 25.671 85.136 1.00 36.34 1087 LEU A N 1
ATOM 5722 C CA . LEU A 1 752 ? 86.192 24.227 85.164 1.00 41.31 1087 LEU A CA 1
ATOM 5723 C C . LEU A 1 752 ? 84.816 23.886 84.620 1.00 35.84 1087 LEU A C 1
ATOM 5724 O O . LEU A 1 752 ? 84.672 23.083 83.698 1.00 44.62 1087 LEU A O 1
ATOM 5729 N N . ALA A 1 753 ? 83.803 24.519 85.188 1.00 29.52 1088 ALA A N 1
ATOM 5730 C CA . ALA A 1 753 ? 82.443 24.284 84.747 1.00 35.05 1088 ALA A CA 1
ATOM 5731 C C . ALA A 1 753 ? 82.277 24.732 83.301 1.00 34.07 1088 ALA A C 1
ATOM 5732 O O . ALA A 1 753 ? 81.640 24.047 82.509 1.00 49.39 1088 ALA A O 1
ATOM 5734 N N . LYS A 1 754 ? 82.874 25.863 82.947 1.00 39.97 1089 LYS A N 1
ATOM 5735 C CA . LYS A 1 754 ? 82.728 26.390 81.594 1.00 41.47 1089 LYS A CA 1
ATOM 5736 C C . LYS A 1 754 ? 83.489 25.647 80.510 1.00 37.25 1089 LYS A C 1
ATOM 5737 O O . LYS A 1 754 ? 82.974 25.477 79.411 1.00 37.00 1089 LYS A O 1
ATOM 5743 N N . ASP A 1 755 ? 84.703 25.196 80.804 1.00 42.76 1090 ASP A N 1
ATOM 5744 C CA . ASP A 1 755 ? 85.462 24.449 79.810 1.00 41.80 1090 ASP A CA 1
ATOM 5745 C C . ASP A 1 755 ? 84.796 23.094 79.553 1.00 48.03 1090 ASP A C 1
ATOM 5746 O O . ASP A 1 755 ? 84.742 22.627 78.417 1.00 51.48 1090 ASP A O 1
ATOM 5751 N N . THR A 1 756 ? 84.290 22.471 80.616 1.00 49.00 1091 THR A N 1
ATOM 5752 C CA . THR A 1 756 ? 83.619 21.179 80.513 1.00 38.49 1091 THR A CA 1
ATOM 5753 C C . THR A 1 756 ? 82.349 21.351 79.688 1.00 42.68 1091 THR A C 1
ATOM 5754 O O . THR A 1 756 ? 82.027 20.521 78.838 1.00 35.87 1091 THR A O 1
ATOM 5758 N N . GLY A 1 757 ? 81.626 22.435 79.945 1.00 39.60 1092 GLY A N 1
ATOM 5759 C CA . GLY A 1 757 ? 80.410 22.686 79.196 1.00 36.25 1092 GLY A CA 1
ATOM 5760 C C . GLY A 1 757 ? 80.709 22.921 77.724 1.00 41.03 1092 GLY A C 1
ATOM 5761 O O . GLY A 1 757 ? 79.927 22.544 76.858 1.00 41.25 1092 GLY A O 1
ATOM 5762 N N . ASN A 1 758 ? 81.846 23.546 77.435 1.00 41.19 1093 ASN A N 1
ATOM 5763 C CA . ASN A 1 758 ? 82.211 23.827 76.059 1.00 42.97 1093 ASN A CA 1
ATOM 5764 C C . ASN A 1 758 ? 82.589 22.541 75.344 1.00 47.33 1093 ASN A C 1
ATOM 5765 O O . ASN A 1 758 ? 82.398 22.424 74.135 1.00 51.68 1093 ASN A O 1
ATOM 5770 N N . PHE A 1 759 ? 83.123 21.576 76.089 1.00 49.92 1094 PHE A N 1
ATOM 5771 C CA . PHE A 1 759 ? 83.490 20.290 75.505 1.00 45.31 1094 PHE A CA 1
ATOM 5772 C C . PHE A 1 759 ? 82.217 19.583 75.042 1.00 50.77 1094 PHE A C 1
ATOM 5773 O O . PHE A 1 759 ? 82.152 19.067 73.928 1.00 53.33 1094 PHE A O 1
ATOM 5781 N N . VAL A 1 760 ? 81.208 19.569 75.908 1.00 45.99 1095 VAL A N 1
ATOM 5782 C CA . VAL A 1 760 ? 79.939 18.934 75.590 1.00 44.51 1095 VAL A CA 1
ATOM 5783 C C . VAL A 1 760 ? 79.331 19.562 74.340 1.00 47.55 1095 VAL A C 1
ATOM 5784 O O . VAL A 1 760 ? 78.878 18.850 73.438 1.00 45.59 1095 VAL A O 1
ATOM 5788 N N . ILE A 1 761 ? 79.325 20.893 74.288 1.00 44.27 1096 ILE A N 1
ATOM 5789 C CA . ILE A 1 761 ? 78.771 21.599 73.143 1.00 36.10 1096 ILE A CA 1
ATOM 5790 C C . ILE A 1 761 ? 79.506 21.193 71.867 1.00 44.74 1096 ILE A C 1
ATOM 5791 O O . ILE A 1 761 ? 78.886 20.950 70.831 1.00 39.33 1096 ILE A O 1
ATOM 5796 N N . GLY A 1 762 ? 80.831 21.113 71.950 1.00 40.97 1097 GLY A N 1
ATOM 5797 C CA . GLY A 1 762 ? 81.614 20.759 70.781 1.00 42.92 1097 GLY A CA 1
ATOM 5798 C C . GLY A 1 762 ? 81.277 19.376 70.262 1.00 53.93 1097 GLY A C 1
ATOM 5799 O O . GLY A 1 762 ? 81.310 19.120 69.054 1.00 47.74 1097 GLY A O 1
ATOM 5800 N N . GLN A 1 763 ? 80.943 18.482 71.186 1.00 51.93 1098 GLN A N 1
ATOM 5801 C CA . GLN A 1 763 ? 80.597 17.114 70.843 1.00 51.38 1098 GLN A CA 1
ATOM 5802 C C . GLN A 1 763 ? 79.193 17.036 70.233 1.00 47.67 1098 GLN A C 1
ATOM 5803 O O . GLN A 1 763 ? 78.965 16.309 69.270 1.00 51.88 1098 GLN A O 1
ATOM 5809 N N . ILE A 1 764 ? 78.256 17.796 70.785 1.00 37.73 1099 ILE A N 1
ATOM 5810 C CA . ILE A 1 764 ? 76.887 17.791 70.285 1.00 39.26 1099 ILE A CA 1
ATOM 5811 C C . ILE A 1 764 ? 76.735 18.358 68.876 1.00 46.40 1099 ILE A C 1
ATOM 5812 O O . ILE A 1 764 ? 75.999 17.808 68.051 1.00 47.10 1099 ILE A O 1
ATOM 5817 N N . LEU A 1 765 ? 77.421 19.464 68.611 1.00 47.71 1100 LEU A N 1
ATOM 5818 C CA . 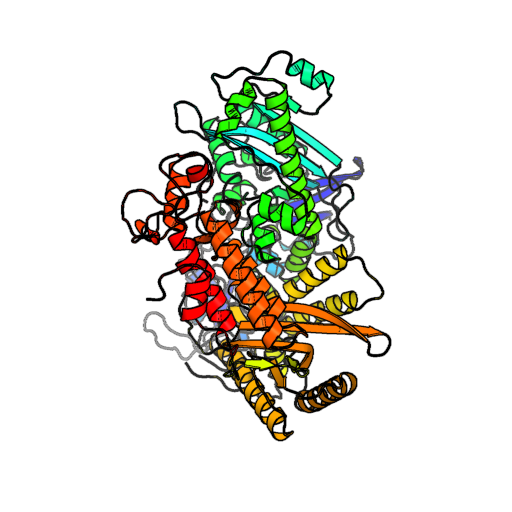LEU A 1 765 ? 77.363 20.125 67.311 1.00 49.99 1100 LEU A CA 1
ATOM 5819 C C . LEU A 1 765 ? 78.112 19.326 66.247 1.00 52.52 1100 LEU A C 1
ATOM 5820 O O . LEU A 1 765 ? 78.036 19.622 65.055 1.00 55.27 1100 LEU A O 1
ATOM 5825 N N . SER A 1 766 ? 78.828 18.310 66.711 1.00 60.82 1101 SER A N 1
ATOM 5826 C CA . SER A 1 766 ? 79.649 17.424 65.889 1.00 55.22 1101 SER A CA 1
ATOM 5827 C C . SER A 1 766 ? 78.941 16.653 64.782 1.00 59.23 1101 SER A C 1
ATOM 5828 O O . SER A 1 766 ? 77.709 16.664 64.674 1.00 60.41 1101 SER A O 1
ATOM 5831 N N . ASP A 1 767 ? 79.762 15.990 63.962 1.00 68.07 1102 ASP A N 1
ATOM 5832 C CA . ASP A 1 767 ? 79.321 15.146 62.848 1.00 73.04 1102 ASP A CA 1
ATOM 5833 C C . ASP A 1 767 ? 78.956 13.786 63.412 1.00 70.17 1102 ASP A C 1
ATOM 5834 O O . ASP A 1 767 ? 77.960 13.177 63.020 1.00 72.43 1102 ASP A O 1
ATOM 5839 N N . GLN A 1 768 ? 79.805 13.317 64.322 1.00 64.77 1103 GLN A N 1
ATOM 5840 C CA . GLN A 1 768 ? 79.646 12.031 64.984 1.00 59.37 1103 GLN A CA 1
ATOM 5841 C C . GLN A 1 768 ? 78.189 11.670 65.241 1.00 59.72 1103 GLN A C 1
ATOM 5842 O O . GLN A 1 768 ? 77.342 12.546 65.437 1.00 66.20 1103 GLN A O 1
ATOM 5848 N N . SER A 1 769 ? 77.899 10.373 65.226 1.00 55.07 1104 SER A N 1
ATOM 5849 C CA . SER A 1 769 ? 76.543 9.897 65.475 1.00 52.63 1104 SER A CA 1
ATOM 5850 C C . SER A 1 769 ? 76.194 10.227 66.913 1.00 53.15 1104 SER A C 1
ATOM 5851 O O . SER A 1 769 ? 77.078 10.410 67.754 1.00 45.93 1104 SER A O 1
ATOM 5854 N N . ARG A 1 770 ? 74.904 10.287 67.197 1.00 51.82 1105 ARG A N 1
ATOM 5855 C CA . ARG A 1 770 ? 74.449 10.593 68.537 1.00 55.21 1105 ARG A CA 1
ATOM 5856 C C . ARG A 1 770 ? 75.059 9.638 69.555 1.00 61.69 1105 ARG A C 1
ATOM 5857 O O . ARG A 1 770 ? 75.406 10.044 70.669 1.00 66.06 1105 ARG A O 1
ATOM 5865 N N . ASP A 1 771 ? 75.197 8.374 69.163 1.00 67.48 1106 ASP A N 1
ATOM 5866 C CA . ASP A 1 771 ? 75.758 7.340 70.033 1.00 64.26 1106 ASP A CA 1
ATOM 5867 C C . ASP A 1 771 ? 77.184 7.636 70.463 1.00 62.17 1106 ASP A C 1
ATOM 5868 O O . ASP A 1 771 ? 77.489 7.695 71.654 1.00 62.36 1106 ASP A O 1
ATOM 5873 N N . THR A 1 772 ? 78.060 7.803 69.483 1.00 60.40 1107 THR A N 1
ATOM 5874 C CA . THR A 1 772 ? 79.461 8.091 69.748 1.00 62.66 1107 THR A CA 1
ATOM 5875 C C . THR A 1 772 ? 79.615 9.302 70.674 1.00 64.41 1107 THR A C 1
ATOM 5876 O O . THR A 1 772 ? 80.453 9.312 71.580 1.00 60.69 1107 THR A O 1
ATOM 5880 N N . ILE A 1 773 ? 78.794 10.320 70.436 1.00 60.28 1108 ILE A N 1
ATOM 5881 C CA . ILE A 1 773 ? 78.827 11.546 71.221 1.00 58.82 1108 ILE A CA 1
ATOM 5882 C C . ILE A 1 773 ? 78.529 11.307 72.700 1.00 60.04 1108 ILE A C 1
ATOM 5883 O O . ILE A 1 773 ? 79.337 11.649 73.574 1.00 54.05 1108 ILE A O 1
ATOM 5888 N N . VAL A 1 774 ? 77.364 10.726 72.971 1.00 51.84 1109 VAL A N 1
ATOM 5889 C CA . VAL A 1 774 ? 76.954 10.454 74.337 1.00 50.24 1109 VAL A CA 1
ATOM 5890 C C . VAL A 1 774 ? 78.043 9.698 75.084 1.00 52.78 1109 VAL A C 1
ATOM 5891 O O . VAL A 1 774 ? 78.271 9.939 76.268 1.00 55.73 1109 VAL A O 1
ATOM 5895 N N . GLU A 1 775 ? 78.732 8.799 74.391 1.00 50.41 1110 GLU A N 1
ATOM 5896 C CA . GLU A 1 775 ? 79.805 8.039 75.022 1.00 53.95 1110 GLU A CA 1
ATOM 5897 C C . GLU A 1 775 ? 80.951 8.979 75.380 1.00 53.46 1110 GLU A C 1
ATOM 5898 O O . GLU A 1 775 ? 81.424 8.998 76.516 1.00 59.89 1110 GLU A O 1
ATOM 5904 N N . ASN A 1 776 ? 81.393 9.760 74.402 1.00 56.64 1111 ASN A N 1
ATOM 5905 C CA . ASN A 1 776 ? 82.487 10.704 74.603 1.00 57.79 1111 ASN A CA 1
ATOM 5906 C C . ASN A 1 776 ? 82.199 11.612 75.787 1.00 57.77 1111 ASN A C 1
ATOM 5907 O O . ASN A 1 776 ? 83.061 11.836 76.635 1.00 53.01 1111 ASN A O 1
ATOM 5912 N N . ILE A 1 777 ? 80.975 12.126 75.840 1.00 52.40 1112 ILE A N 1
ATOM 5913 C CA . ILE A 1 777 ? 80.564 13.004 76.920 1.00 46.72 1112 ILE A CA 1
ATOM 5914 C C . ILE A 1 777 ? 80.759 12.320 78.280 1.00 56.50 1112 ILE A C 1
ATOM 5915 O O . ILE A 1 777 ? 81.403 12.880 79.178 1.00 54.80 1112 ILE A O 1
ATOM 5920 N N . GLN A 1 778 ? 80.223 11.108 78.424 1.00 55.73 1113 GLN A N 1
ATOM 5921 C CA . GLN A 1 778 ? 80.353 10.347 79.668 1.00 51.29 1113 GLN A CA 1
ATOM 5922 C C . GLN A 1 778 ? 81.825 10.128 80.000 1.00 51.57 1113 GLN A C 1
ATOM 5923 O O . GLN A 1 778 ? 82.279 10.347 81.130 1.00 47.44 1113 GLN A O 1
ATOM 5929 N N . LYS A 1 779 ? 82.559 9.677 78.994 1.00 52.79 1114 LYS A N 1
ATOM 5930 C CA . LYS A 1 779 ? 83.982 9.411 79.123 1.00 53.97 1114 LYS A CA 1
ATOM 5931 C C . LYS A 1 779 ? 84.704 10.626 79.702 1.00 57.73 1114 LYS A C 1
ATOM 5932 O O . LYS A 1 779 ? 85.522 10.502 80.616 1.00 59.72 1114 LYS A O 1
ATOM 5938 N N . ARG A 1 780 ? 84.381 11.807 79.183 1.00 55.54 1115 ARG A N 1
ATOM 5939 C CA . ARG A 1 780 ? 85.029 13.025 79.638 1.00 45.04 1115 ARG A CA 1
ATOM 5940 C C . ARG A 1 780 ? 84.589 13.479 81.026 1.00 50.46 1115 ARG A C 1
ATOM 5941 O O . ARG A 1 780 ? 85.431 13.839 81.854 1.00 43.08 1115 ARG A O 1
ATOM 5949 N N . LEU A 1 781 ? 83.282 13.470 81.289 1.00 43.43 1116 LEU A N 1
ATOM 5950 C CA . LEU A 1 781 ? 82.802 13.895 82.595 1.00 43.54 1116 LEU A CA 1
ATOM 5951 C C . LEU A 1 781 ? 83.307 13.012 83.722 1.00 45.20 1116 LEU A C 1
ATOM 5952 O O . LEU A 1 781 ? 83.706 13.514 84.772 1.00 46.36 1116 LEU A O 1
ATOM 5957 N N . ILE A 1 782 ? 83.292 11.701 83.512 1.00 51.16 1117 ILE A N 1
ATOM 5958 C CA . ILE A 1 782 ? 83.791 10.790 84.531 1.00 48.69 1117 ILE A CA 1
ATOM 5959 C C . ILE A 1 782 ? 85.218 11.222 84.848 1.00 49.03 1117 ILE A C 1
ATOM 5960 O O . ILE A 1 782 ? 85.595 11.338 86.015 1.00 56.21 1117 ILE A O 1
ATOM 5965 N N . GLU A 1 783 ? 85.996 11.490 83.803 1.00 45.10 1118 GLU A N 1
ATOM 5966 C CA . GLU A 1 783 ? 87.377 11.937 83.963 1.00 44.51 1118 GLU A CA 1
ATOM 5967 C C . GLU A 1 783 ? 87.486 13.234 84.763 1.00 48.39 1118 GLU A C 1
ATOM 5968 O O . GLU A 1 783 ? 88.303 13.338 85.683 1.00 46.97 1118 GLU A O 1
ATOM 5974 N N . ILE A 1 784 ? 86.669 14.225 84.410 1.00 45.46 1119 ILE A N 1
ATOM 5975 C CA . ILE A 1 784 ? 86.689 15.505 85.104 1.00 43.18 1119 ILE A CA 1
ATOM 5976 C C . ILE A 1 784 ? 86.432 15.264 86.587 1.00 48.12 1119 ILE A C 1
ATOM 5977 O O . ILE A 1 784 ? 87.106 15.837 87.451 1.00 44.77 1119 ILE A O 1
ATOM 5982 N N . GLY A 1 785 ? 85.443 14.417 86.874 1.00 46.18 1120 GLY A N 1
ATOM 5983 C CA . GLY A 1 785 ? 85.104 14.096 88.251 1.00 34.87 1120 GLY A CA 1
ATOM 5984 C C . GLY A 1 785 ? 86.297 13.554 89.018 1.00 42.63 1120 GLY A C 1
ATOM 5985 O O . GLY A 1 785 ? 86.522 13.912 90.177 1.00 43.59 1120 GLY A O 1
ATOM 5986 N N . GLU A 1 786 ? 87.071 12.686 88.374 1.00 40.03 1121 GLU A N 1
ATOM 5987 C CA . GLU A 1 786 ? 88.250 12.119 89.010 1.00 50.40 1121 GLU A CA 1
ATOM 5988 C C . GLU A 1 786 ? 89.295 13.212 89.255 1.00 54.38 1121 GLU A C 1
ATOM 5989 O O . GLU A 1 786 ? 89.760 13.388 90.385 1.00 60.56 1121 GLU A O 1
ATOM 5995 N N . ASN A 1 787 ? 89.648 13.955 88.206 1.00 53.57 1122 ASN A N 1
ATOM 5996 C CA . ASN A 1 787 ? 90.637 15.025 88.333 1.00 50.11 1122 ASN A CA 1
ATOM 5997 C C . ASN A 1 787 ? 90.309 16.004 89.448 1.00 47.78 1122 ASN A C 1
ATOM 5998 O O . ASN A 1 787 ? 91.193 16.420 90.188 1.00 51.73 1122 ASN A O 1
ATOM 6003 N N . VAL A 1 788 ? 89.043 16.387 89.568 1.00 49.22 1123 VAL A N 1
ATOM 6004 C CA . VAL A 1 788 ? 88.657 17.313 90.623 1.00 46.77 1123 VAL A CA 1
ATOM 6005 C C . VAL A 1 788 ? 88.918 16.718 92.004 1.00 51.52 1123 VAL A C 1
ATOM 6006 O O . VAL A 1 788 ? 89.339 17.425 92.915 1.00 58.55 1123 VAL A O 1
ATOM 6010 N N . LEU A 1 789 ? 88.675 15.419 92.157 1.00 58.55 1124 LEU A N 1
ATOM 6011 C CA . LEU A 1 789 ? 88.876 14.764 93.447 1.00 57.45 1124 LEU A CA 1
ATOM 6012 C C . LEU A 1 789 ? 90.332 14.448 93.764 1.00 56.63 1124 LEU A C 1
ATOM 6013 O O . LEU A 1 789 ? 90.740 14.515 94.922 1.00 54.12 1124 LEU A O 1
ATOM 6018 N N . ASN A 1 790 ? 91.122 14.112 92.749 1.00 56.42 1125 ASN A N 1
ATOM 6019 C CA . ASN A 1 790 ? 92.525 13.797 92.989 1.00 61.90 1125 ASN A CA 1
ATOM 6020 C C . ASN A 1 790 ? 93.403 15.050 93.076 1.00 64.33 1125 ASN A C 1
ATOM 6021 O O . ASN A 1 790 ? 94.601 14.954 93.338 1.00 63.82 1125 ASN A O 1
ATOM 6026 N N . GLY A 1 791 ? 92.806 16.219 92.847 1.00 67.58 1126 GLY A N 1
ATOM 6027 C CA . GLY A 1 791 ? 93.548 17.472 92.922 1.00 69.27 1126 GLY A CA 1
ATOM 6028 C C . GLY A 1 791 ? 94.442 17.783 91.731 1.00 68.54 1126 GLY A C 1
ATOM 6029 O O . GLY A 1 791 ? 95.494 18.406 91.875 1.00 71.66 1126 GLY A O 1
ATOM 6030 N N . SER A 1 792 ? 94.012 17.364 90.549 1.00 63.93 1127 SER A N 1
ATOM 6031 C CA . SER A 1 792 ? 94.771 17.578 89.324 1.00 60.80 1127 SER A CA 1
ATOM 6032 C C . SER A 1 792 ? 94.399 18.901 88.638 1.00 64.24 1127 SER A C 1
ATOM 6033 O O . SER A 1 792 ? 95.097 19.359 87.728 1.00 61.20 1127 SER A O 1
ATOM 6036 N N . VAL A 1 793 ? 93.305 19.510 89.087 1.00 61.68 1128 VAL A N 1
ATOM 6037 C CA . VAL A 1 793 ? 92.802 20.758 88.512 1.00 55.12 1128 VAL A CA 1
ATOM 6038 C C . VAL A 1 793 ? 93.466 22.031 89.042 1.00 56.79 1128 VAL A C 1
ATOM 6039 O O . VAL A 1 793 ? 93.446 22.295 90.245 1.00 52.57 1128 VAL A O 1
ATOM 6043 N N . PRO A 1 794 ? 94.058 22.844 88.145 1.00 59.40 1129 PRO A N 1
ATOM 6044 C CA . PRO A 1 794 ? 94.711 24.091 88.561 1.00 56.19 1129 PRO A CA 1
ATOM 6045 C C . PRO A 1 794 ? 93.737 24.975 89.342 1.00 54.14 1129 PRO A C 1
ATOM 6046 O O . PRO A 1 794 ? 92.619 25.228 88.897 1.00 52.66 1129 PRO A O 1
ATOM 6050 N N . VAL A 1 795 ? 94.179 25.437 90.506 1.00 46.39 1130 VAL A N 1
ATOM 6051 C CA . VAL A 1 795 ? 93.371 26.275 91.385 1.00 49.34 1130 VAL A CA 1
ATOM 6052 C C . VAL A 1 795 ? 92.658 27.450 90.723 1.00 48.98 1130 VAL A C 1
ATOM 6053 O O . VAL A 1 795 ? 91.626 27.912 91.215 1.00 46.08 1130 VAL A O 1
ATOM 6057 N N . SER A 1 796 ? 93.202 27.949 89.619 1.00 46.38 1131 SER A N 1
ATOM 6058 C CA . SER A 1 796 ? 92.577 29.082 88.946 1.00 47.93 1131 SER A CA 1
ATOM 6059 C C . SER A 1 796 ? 91.232 28.718 88.311 1.00 45.99 1131 SER A C 1
ATOM 6060 O O . SER A 1 796 ? 90.330 29.548 88.245 1.00 49.15 1131 SER A O 1
ATOM 6063 N N . GLN A 1 797 ? 91.088 27.476 87.860 1.00 45.44 1132 GLN A N 1
ATOM 6064 C CA . GLN A 1 797 ? 89.841 27.052 87.227 1.00 44.80 1132 GLN A CA 1
ATOM 6065 C C . GLN A 1 797 ? 88.653 27.013 88.177 1.00 40.01 1132 GLN A C 1
ATOM 6066 O O . GLN A 1 797 ? 87.510 26.880 87.742 1.00 45.71 1132 GLN A O 1
ATOM 6072 N N . PHE A 1 798 ? 88.912 27.151 89.473 1.00 40.93 1133 PHE A N 1
ATOM 6073 C CA . PHE A 1 798 ? 87.828 27.136 90.453 1.00 42.71 1133 PHE A CA 1
ATOM 6074 C C . PHE A 1 798 ? 87.312 28.537 90.734 1.00 41.21 1133 PHE A C 1
ATOM 6075 O O . PHE A 1 798 ? 86.321 28.721 91.443 1.00 34.92 1133 PHE A O 1
ATOM 6083 N N . GLU A 1 799 ? 87.981 29.534 90.175 1.00 37.70 1134 GLU A N 1
ATOM 6084 C CA . GLU A 1 799 ? 87.579 30.909 90.419 1.00 40.46 1134 GLU A CA 1
ATOM 6085 C C . GLU A 1 799 ? 86.288 31.324 89.738 1.00 33.60 1134 GLU A C 1
ATOM 6086 O O . GLU A 1 799 ? 86.065 31.061 88.554 1.00 38.60 1134 GLU A O 1
ATOM 6092 N N . ILE A 1 800 ? 85.437 31.966 90.525 1.00 33.79 1135 ILE A N 1
ATOM 6093 C CA . ILE A 1 800 ? 84.147 32.472 90.081 1.00 37.56 1135 ILE A CA 1
ATOM 6094 C C . ILE A 1 800 ? 84.256 33.986 90.176 1.00 43.35 1135 ILE A C 1
ATOM 6095 O O . ILE A 1 800 ? 84.808 34.506 91.149 1.00 35.48 1135 ILE A O 1
ATOM 6100 N N . ASN A 1 801 ? 83.723 34.687 89.179 1.00 47.61 1136 ASN A N 1
ATOM 6101 C CA . ASN A 1 801 ? 83.782 36.146 89.149 1.00 36.39 1136 ASN A CA 1
ATOM 6102 C C . ASN A 1 801 ? 82.413 36.829 89.099 1.00 34.95 1136 ASN A C 1
ATOM 6103 O O . ASN A 1 801 ? 81.523 36.408 88.369 1.00 36.87 1136 ASN A O 1
ATOM 6108 N N . LYS A 1 802 ? 82.248 37.875 89.902 1.00 31.26 1137 LYS A N 1
ATOM 6109 C CA . LYS A 1 802 ? 81.012 38.644 89.933 1.00 33.93 1137 LYS A CA 1
ATOM 6110 C C . LYS A 1 802 ? 81.355 40.107 90.153 1.00 39.81 1137 LYS A C 1
ATOM 6111 O O . LYS A 1 802 ? 82.290 40.428 90.884 1.00 43.47 1137 LYS A O 1
ATOM 6117 N N . ALA A 1 803 ? 80.596 40.988 89.514 1.00 40.11 1138 ALA A N 1
ATOM 6118 C CA . ALA A 1 803 ? 80.798 42.422 89.655 1.00 33.77 1138 ALA A CA 1
ATOM 6119 C C . ALA A 1 803 ? 79.836 42.911 90.728 1.00 38.24 1138 ALA A C 1
ATOM 6120 O O . ALA A 1 803 ? 78.719 42.407 90.833 1.00 40.39 1138 ALA A O 1
ATOM 6122 N N . LEU A 1 804 ? 80.258 43.889 91.523 1.00 45.65 1139 LEU A N 1
ATOM 6123 C CA . LEU A 1 804 ? 79.383 44.423 92.555 1.00 47.00 1139 LEU A CA 1
ATOM 6124 C C . LEU A 1 804 ? 78.590 45.579 91.972 1.00 46.36 1139 LEU A C 1
ATOM 6125 O O . LEU A 1 804 ? 79.146 46.441 91.298 1.00 50.01 1139 LEU A O 1
ATOM 6130 N N . THR A 1 805 ? 77.287 45.591 92.214 1.00 42.84 1140 THR A N 1
ATOM 6131 C CA . THR A 1 805 ? 76.451 46.672 91.716 1.00 47.59 1140 THR A CA 1
ATOM 6132 C C . THR A 1 805 ? 76.633 47.897 92.612 1.00 52.96 1140 THR A C 1
ATOM 6133 O O . THR A 1 805 ? 76.473 49.033 92.171 1.00 52.39 1140 THR A O 1
ATOM 6137 N N . LYS A 1 806 ? 76.988 47.651 93.870 1.00 53.88 1141 LYS A N 1
ATOM 6138 C CA . LYS A 1 806 ? 77.179 48.712 94.850 1.00 47.51 1141 LYS A CA 1
ATOM 6139 C C . LYS A 1 806 ? 78.496 48.532 95.585 1.00 54.05 1141 LYS A C 1
ATOM 6140 O O . LYS A 1 806 ? 79.141 47.485 95.475 1.00 45.71 1141 LYS A O 1
ATOM 6146 N N . ASP A 1 807 ? 78.898 49.557 96.333 1.00 54.84 1142 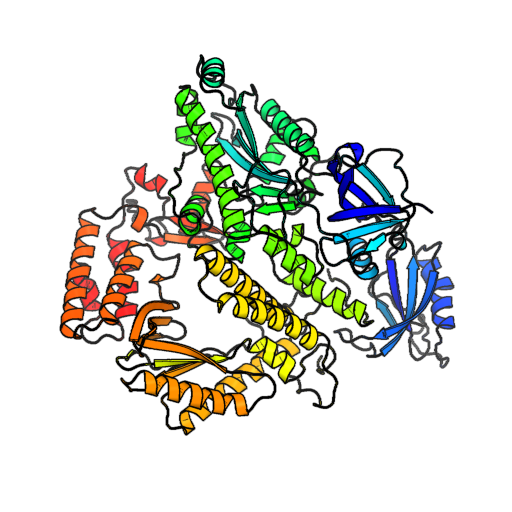ASP A N 1
ATOM 6147 C CA . ASP A 1 807 ? 80.121 49.470 97.123 1.00 52.49 1142 ASP A CA 1
ATOM 6148 C C . ASP A 1 807 ? 79.811 48.411 98.155 1.00 46.24 1142 ASP A C 1
ATOM 6149 O O . ASP A 1 807 ? 78.716 48.386 98.704 1.00 50.50 1142 ASP A O 1
ATOM 6154 N N . PRO A 1 808 ? 80.764 47.513 98.427 1.00 47.32 1143 PRO A N 1
ATOM 6155 C CA . PRO A 1 808 ? 80.540 46.444 99.407 1.00 50.29 1143 PRO A CA 1
ATOM 6156 C C . PRO A 1 808 ? 79.916 46.847 100.742 1.00 60.58 1143 PRO A C 1
ATOM 6157 O O . PRO A 1 808 ? 79.217 46.050 101.372 1.00 65.02 1143 PRO A O 1
ATOM 6161 N N . GLN A 1 809 ? 80.149 48.086 101.164 1.00 69.05 1144 GLN A N 1
ATOM 6162 C CA . GLN A 1 809 ? 79.612 48.577 102.432 1.00 73.64 1144 GLN A CA 1
ATOM 6163 C C . GLN A 1 809 ? 78.102 48.818 102.366 1.00 71.49 1144 GLN A C 1
ATOM 6164 O O . GLN A 1 809 ? 77.417 48.802 103.389 1.00 72.37 1144 GLN A O 1
ATOM 6170 N N . ASP A 1 810 ? 77.591 49.033 101.158 1.00 68.55 1145 ASP A N 1
ATOM 6171 C CA . ASP A 1 810 ? 76.169 49.315 100.953 1.00 66.46 1145 ASP A CA 1
ATOM 6172 C C . ASP A 1 810 ? 75.247 48.094 100.887 1.00 62.21 1145 ASP A C 1
ATOM 6173 O O . ASP A 1 810 ? 74.084 48.213 100.494 1.00 56.07 1145 ASP A O 1
ATOM 6178 N N . TYR A 1 811 ? 75.750 46.921 101.251 1.00 64.33 1146 TYR A N 1
ATOM 6179 C CA . TYR A 1 811 ? 74.909 45.729 101.227 1.00 65.88 1146 TYR A CA 1
ATOM 6180 C C . TYR A 1 811 ? 74.456 45.368 102.634 1.00 70.16 1146 TYR A C 1
ATOM 6181 O O . TYR A 1 811 ? 75.275 45.179 103.533 1.00 77.82 1146 TYR A O 1
ATOM 6190 N N . PRO A 1 812 ? 73.139 45.273 102.847 1.00 69.95 1147 PRO A N 1
ATOM 6191 C CA . PRO A 1 812 ? 72.615 44.924 104.169 1.00 75.41 1147 PRO A CA 1
ATOM 6192 C C . PRO A 1 812 ? 72.735 43.428 104.473 1.00 80.49 1147 PRO A C 1
ATOM 6193 O O . PRO A 1 812 ? 73.208 43.037 105.538 1.00 88.83 1147 PRO A O 1
ATOM 6197 N N . ASP A 1 813 ? 72.319 42.604 103.516 1.00 83.05 1148 ASP A N 1
ATOM 6198 C CA . ASP A 1 813 ? 72.338 41.146 103.643 1.00 83.15 1148 ASP A CA 1
ATOM 6199 C C . ASP A 1 813 ? 73.676 40.518 103.222 1.00 85.44 1148 ASP A C 1
ATOM 6200 O O . ASP A 1 813 ? 73.742 39.352 102.836 1.00 83.06 1148 ASP A O 1
ATOM 6205 N N . LYS A 1 814 ? 74.746 41.296 103.330 1.00 91.11 1149 LYS A N 1
ATOM 6206 C CA . LYS A 1 814 ? 76.091 40.864 102.947 1.00 94.21 1149 LYS A CA 1
ATOM 6207 C C . LYS A 1 814 ? 76.484 39.389 103.160 1.00 94.31 1149 LYS A C 1
ATOM 6208 O O . LYS A 1 814 ? 76.288 38.571 102.270 1.00 98.43 1149 LYS A O 1
ATOM 6214 N N . LYS A 1 815 ? 77.034 39.061 104.324 1.00 97.70 1150 LYS A N 1
ATOM 6215 C CA . LYS A 1 815 ? 77.495 37.709 104.659 1.00 98.29 1150 LYS A CA 1
ATOM 6216 C C . LYS A 1 815 ? 77.187 36.540 103.708 1.00 94.37 1150 LYS A C 1
ATOM 6217 O O . LYS A 1 815 ? 78.073 35.729 103.425 1.00 95.44 1150 LYS A O 1
ATOM 6223 N N . SER A 1 816 ? 75.946 36.442 103.228 1.00 84.90 1151 SER A N 1
ATOM 6224 C CA . SER A 1 816 ? 75.553 35.347 102.333 1.00 71.00 1151 SER A CA 1
ATOM 6225 C C . SER A 1 816 ? 75.828 35.593 100.838 1.00 66.89 1151 SER A C 1
ATOM 6226 O O . SER A 1 816 ? 75.536 34.746 99.991 1.00 66.90 1151 SER A O 1
ATOM 6229 N N . LEU A 1 817 ? 76.387 36.757 100.523 1.00 55.92 1152 LEU A N 1
ATOM 6230 C CA . LEU A 1 817 ? 76.727 37.122 99.154 1.00 43.93 1152 LEU A CA 1
ATOM 6231 C C . LEU A 1 817 ? 78.239 36.956 99.051 1.00 43.89 1152 LEU A C 1
ATOM 6232 O O . LEU A 1 817 ? 78.998 37.851 99.413 1.00 49.58 1152 LEU A O 1
ATOM 6237 N N . PRO A 1 818 ? 78.695 35.807 98.540 1.00 43.22 1153 PRO A N 1
ATOM 6238 C CA . PRO A 1 818 ? 80.125 35.520 98.398 1.00 45.69 1153 PRO A CA 1
ATOM 6239 C C . PRO A 1 818 ? 81.023 36.614 97.814 1.00 51.66 1153 PRO A C 1
ATOM 6240 O O . PRO A 1 818 ? 82.099 36.872 98.358 1.00 56.37 1153 PRO A O 1
ATOM 6244 N N . HIS A 1 819 ? 80.611 37.268 96.729 1.00 42.09 1154 HIS A N 1
ATOM 6245 C CA . HIS A 1 819 ? 81.476 38.301 96.155 1.00 44.04 1154 HIS A CA 1
ATOM 6246 C C . HIS A 1 819 ? 81.585 39.552 97.039 1.00 46.01 1154 HIS A C 1
ATOM 6247 O O . HIS A 1 819 ? 82.654 40.158 97.138 1.00 40.13 1154 HIS A O 1
ATOM 6254 N N . VAL A 1 820 ? 80.485 39.932 97.678 1.00 47.89 1155 VAL A N 1
ATOM 6255 C CA . VAL A 1 820 ? 80.478 41.091 98.563 1.00 52.53 1155 VAL A CA 1
ATOM 6256 C C . VAL A 1 820 ? 81.311 40.795 99.806 1.00 56.20 1155 VAL A C 1
ATOM 6257 O O . VAL A 1 820 ? 81.906 41.693 100.403 1.00 52.81 1155 VAL A O 1
ATOM 6261 N N . HIS A 1 821 ? 81.348 39.522 100.180 1.00 53.97 1156 HIS A N 1
ATOM 6262 C CA . HIS A 1 821 ? 82.068 39.082 101.363 1.00 50.21 1156 HIS A CA 1
ATOM 6263 C C . HIS A 1 821 ? 83.569 39.072 101.153 1.00 51.92 1156 HIS A C 1
ATOM 6264 O O . HIS A 1 821 ? 84.328 39.395 102.067 1.00 54.88 1156 HIS A O 1
ATOM 6271 N N . VAL A 1 822 ? 84.004 38.699 99.955 1.00 49.27 1157 VAL A N 1
ATOM 6272 C CA . VAL A 1 822 ? 85.434 38.668 99.662 1.00 43.97 1157 VAL A CA 1
ATOM 6273 C C . VAL A 1 822 ? 85.939 40.091 99.411 1.00 51.22 1157 VAL A C 1
ATOM 6274 O O . VAL A 1 822 ? 87.111 40.401 99.629 1.00 55.37 1157 VAL A O 1
ATOM 6278 N N . ALA A 1 823 ? 85.044 40.962 98.969 1.00 50.27 1158 ALA A N 1
ATOM 6279 C CA . ALA A 1 823 ? 85.410 42.341 98.709 1.00 52.81 1158 ALA A CA 1
ATOM 6280 C C . ALA A 1 823 ? 85.627 43.054 100.046 1.00 60.15 1158 ALA A C 1
ATOM 6281 O O . ALA A 1 823 ? 86.583 43.821 100.200 1.00 54.64 1158 ALA A O 1
ATOM 6283 N N . LEU A 1 824 ? 84.743 42.797 101.010 1.00 61.78 1159 LEU A N 1
ATOM 6284 C CA . LEU A 1 824 ? 84.857 43.412 102.332 1.00 55.30 1159 LEU A CA 1
ATOM 6285 C C . LEU A 1 824 ? 86.168 42.991 102.979 1.00 57.73 1159 LEU A C 1
ATOM 6286 O O . LEU A 1 824 ? 86.774 43.756 103.727 1.00 63.42 1159 LEU A O 1
ATOM 6291 N N . TRP A 1 825 ? 86.606 41.772 102.696 1.00 50.45 1160 TRP A N 1
ATOM 6292 C CA . TRP A 1 825 ? 87.870 41.305 103.239 1.00 55.78 1160 TRP A CA 1
ATOM 6293 C C . TRP A 1 825 ? 88.991 42.092 102.562 1.00 60.33 1160 TRP A C 1
ATOM 6294 O O . TRP A 1 825 ? 89.728 42.834 103.212 1.00 72.10 1160 TRP A O 1
ATOM 6305 N N . ILE A 1 826 ? 89.105 41.918 101.249 1.00 59.88 1161 ILE A N 1
ATOM 6306 C CA . ILE A 1 826 ? 90.118 42.598 100.452 1.00 60.04 1161 ILE A CA 1
ATOM 6307 C C . ILE A 1 826 ? 90.266 44.061 100.855 1.00 62.65 1161 ILE A C 1
ATOM 6308 O O . ILE A 1 826 ? 91.375 44.541 101.094 1.00 64.49 1161 ILE A O 1
ATOM 6313 N N . ASN A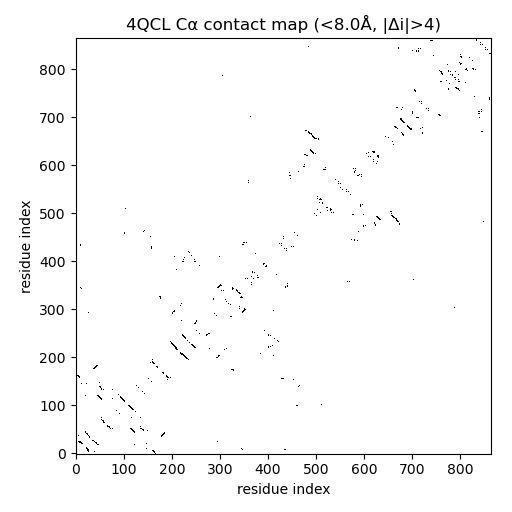 1 827 ? 89.141 44.762 100.924 1.00 60.82 1162 ASN A N 1
ATOM 6314 C CA . ASN A 1 827 ? 89.130 46.169 101.292 1.00 65.67 1162 ASN A CA 1
ATOM 6315 C C . ASN A 1 827 ? 89.765 46.404 102.650 1.00 77.35 1162 ASN A C 1
ATOM 6316 O O . ASN A 1 827 ? 90.846 46.985 102.767 1.00 83.88 1162 ASN A O 1
ATOM 6321 N N . SER A 1 828 ? 89.061 45.947 103.675 1.00 85.83 1163 SER A N 1
ATOM 6322 C CA . SER A 1 828 ? 89.483 46.099 105.055 1.00 87.19 1163 SER A CA 1
ATOM 6323 C C . SER A 1 828 ? 90.831 45.468 105.354 1.00 86.08 1163 SER A C 1
ATOM 6324 O O . SER A 1 828 ? 91.387 45.677 106.431 1.00 90.43 1163 SER A O 1
ATOM 6327 N N . GLN A 1 829 ? 91.380 44.717 104.411 1.00 80.61 1164 GLN A N 1
ATOM 6328 C CA . GLN A 1 829 ? 92.643 44.062 104.691 1.00 84.37 1164 GLN A CA 1
ATOM 6329 C C . GLN A 1 829 ? 93.919 44.786 104.262 1.00 89.22 1164 GLN A C 1
ATOM 6330 O O . GLN A 1 829 ? 94.841 44.930 105.067 1.00 97.83 1164 GLN A O 1
ATOM 6336 N N . GLY A 1 830 ? 93.991 45.259 103.023 1.00 90.54 1165 GLY A N 1
ATOM 6337 C CA . GLY A 1 830 ? 95.215 45.921 102.602 1.00 91.50 1165 GLY A CA 1
ATOM 6338 C C . GLY A 1 830 ? 95.126 47.259 101.892 1.00 91.92 1165 GLY A C 1
ATOM 6339 O O . GLY A 1 830 ? 94.415 48.170 102.323 1.00 93.30 1165 GLY A O 1
ATOM 6340 N N . GLY A 1 831 ? 95.872 47.364 100.794 1.00 92.35 1166 GLY A N 1
ATOM 6341 C CA . GLY A 1 831 ? 95.917 48.586 100.010 1.00 91.39 1166 GLY A CA 1
ATOM 6342 C C . GLY A 1 831 ? 94.687 48.910 99.181 1.00 91.49 1166 GLY A C 1
ATOM 6343 O O . GLY A 1 831 ? 93.721 49.478 99.702 1.00 91.95 1166 GLY A O 1
ATOM 6344 N N . ARG A 1 832 ? 94.726 48.561 97.894 1.00 88.09 1167 ARG A N 1
ATOM 6345 C CA . ARG A 1 832 ? 93.612 48.831 96.980 1.00 86.65 1167 ARG A CA 1
ATOM 6346 C C . ARG A 1 832 ? 92.254 48.455 97.558 1.00 83.46 1167 ARG A C 1
ATOM 6347 O O . ARG A 1 832 ? 92.150 47.578 98.417 1.00 84.28 1167 ARG A O 1
ATOM 6355 N N . LYS A 1 833 ? 91.209 49.121 97.081 1.00 77.17 1168 LYS A N 1
ATOM 6356 C CA . LYS A 1 833 ? 89.874 48.834 97.570 1.00 73.62 1168 LYS A CA 1
ATOM 6357 C C . LYS A 1 833 ? 88.820 48.692 96.479 1.00 70.74 1168 LYS A C 1
ATOM 6358 O O . LYS A 1 833 ? 88.670 49.551 95.611 1.00 70.68 1168 LYS A O 1
ATOM 6364 N N . VAL A 1 834 ? 88.095 47.581 96.548 1.00 64.73 1169 VAL A N 1
ATOM 6365 C CA . VAL A 1 834 ? 87.036 47.242 95.605 1.00 58.69 1169 VAL A CA 1
ATOM 6366 C C . VAL A 1 834 ? 85.811 48.126 95.791 1.00 58.71 1169 VAL A C 1
ATOM 6367 O O . VAL A 1 834 ? 85.368 48.362 96.915 1.00 58.38 1169 VAL A O 1
ATOM 6371 N N . LYS A 1 835 ? 85.251 48.600 94.685 1.00 52.46 1170 LYS A N 1
ATOM 6372 C CA . LYS A 1 835 ? 84.068 49.444 94.759 1.00 60.61 1170 LYS A CA 1
ATOM 6373 C C . LYS A 1 835 ? 83.037 49.093 93.687 1.00 53.70 1170 LYS A C 1
ATOM 6374 O O . LYS A 1 835 ? 83.290 48.274 92.804 1.00 55.43 1170 LYS A O 1
ATOM 6380 N N . ALA A 1 836 ? 81.867 49.708 93.782 1.00 47.67 1171 ALA A N 1
ATOM 6381 C CA . ALA A 1 836 ? 80.803 49.460 92.825 1.00 49.76 1171 ALA A CA 1
ATOM 6382 C C . ALA A 1 836 ? 81.349 49.444 91.405 1.00 53.91 1171 ALA A C 1
ATOM 6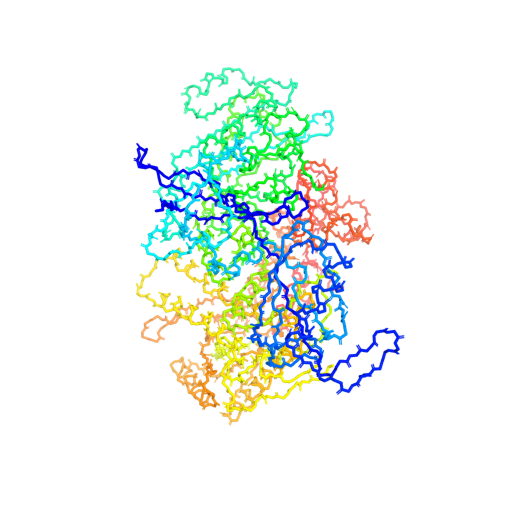383 O O . ALA A 1 836 ? 82.046 50.369 90.988 1.00 58.65 1171 ALA A O 1
ATOM 6385 N N . GLY A 1 837 ? 81.040 48.385 90.668 1.00 47.54 1172 GLY A N 1
ATOM 6386 C CA . GLY A 1 837 ? 81.497 48.291 89.297 1.00 31.13 1172 GLY A CA 1
ATOM 6387 C C . GLY A 1 837 ? 82.666 47.349 89.104 1.00 42.84 1172 GLY A C 1
ATOM 6388 O O . GLY A 1 837 ? 82.915 46.913 87.979 1.00 47.68 1172 GLY A O 1
ATOM 6389 N N . ASP A 1 838 ? 83.392 47.044 90.179 1.00 36.59 1173 ASP A N 1
ATOM 6390 C CA . ASP A 1 838 ? 84.534 46.129 90.092 1.00 50.83 1173 ASP A CA 1
ATOM 6391 C C . ASP A 1 838 ? 84.034 44.693 90.158 1.00 49.32 1173 ASP A C 1
ATOM 6392 O O . ASP A 1 838 ? 82.967 44.429 90.708 1.00 41.03 1173 ASP A O 1
ATOM 6397 N N . THR A 1 839 ? 84.796 43.768 89.587 1.00 44.65 1174 THR A N 1
ATOM 6398 C CA . THR A 1 839 ? 84.410 42.368 89.636 1.00 51.36 1174 THR A CA 1
ATOM 6399 C C . THR A 1 839 ? 85.316 41.738 90.676 1.00 52.31 1174 THR A C 1
ATOM 6400 O O . THR A 1 839 ? 86.487 42.101 90.790 1.00 48.37 1174 THR A O 1
ATOM 6404 N N . VAL A 1 840 ? 84.768 40.805 91.443 1.00 47.19 1175 VAL A N 1
ATOM 6405 C CA . VAL A 1 840 ? 85.538 40.124 92.466 1.00 47.43 1175 VAL A CA 1
ATOM 6406 C C . VAL A 1 840 ? 85.647 38.647 92.136 1.00 44.06 1175 VAL A C 1
ATOM 6407 O O . VAL A 1 840 ? 84.665 37.989 91.780 1.00 36.85 1175 VAL A O 1
ATOM 6411 N N . SER A 1 841 ? 86.860 38.139 92.256 1.00 36.58 1176 SER A N 1
ATOM 6412 C CA . SER A 1 841 ? 87.155 36.742 91.991 1.00 39.95 1176 SER A CA 1
ATOM 6413 C C . SER A 1 841 ? 87.203 35.994 93.334 1.00 46.49 1176 SER A C 1
ATOM 6414 O O . SER A 1 841 ? 87.757 36.509 94.309 1.00 50.31 1176 SER A O 1
ATOM 6417 N N . TYR A 1 842 ? 86.600 34.805 93.393 1.00 44.78 1177 TYR A N 1
ATOM 6418 C CA . TYR A 1 842 ? 86.590 34.006 94.622 1.00 42.46 1177 TYR A CA 1
ATOM 6419 C C . TYR A 1 842 ? 86.441 32.500 94.395 1.00 46.85 1177 TYR A C 1
ATOM 6420 O O . TYR A 1 842 ? 86.143 32.042 93.292 1.00 44.78 1177 TYR A O 1
ATOM 6429 N N . VAL A 1 843 ? 86.672 31.737 95.458 1.00 42.24 1178 VAL A N 1
ATOM 6430 C CA . VAL A 1 843 ? 86.574 30.288 95.418 1.00 35.77 1178 VAL A CA 1
ATOM 6431 C C . VAL A 1 843 ? 85.829 29.812 96.668 1.00 45.20 1178 VAL A C 1
ATOM 6432 O O . VAL A 1 843 ? 85.900 30.452 97.722 1.00 42.43 1178 VAL A O 1
ATOM 6436 N N . ILE A 1 844 ? 85.097 28.706 96.550 1.00 43.65 1179 ILE A N 1
ATOM 6437 C CA . ILE A 1 844 ? 84.356 28.165 97.689 1.00 44.74 1179 ILE A CA 1
ATOM 6438 C C . ILE A 1 844 ? 85.234 27.132 98.390 1.00 48.52 1179 ILE A C 1
ATOM 6439 O O . ILE A 1 844 ? 85.722 26.184 97.766 1.00 39.03 1179 ILE A O 1
ATOM 6444 N N . CYS A 1 845 ? 85.442 27.325 99.688 1.00 52.04 1180 CYS A N 1
ATOM 6445 C CA . CYS A 1 845 ? 86.313 26.432 100.443 1.00 52.10 1180 CYS A CA 1
ATOM 6446 C C . CYS A 1 845 ? 85.715 25.749 101.654 1.00 53.50 1180 CYS A C 1
ATOM 6447 O O . CYS A 1 845 ? 84.718 26.200 102.223 1.00 51.92 1180 CYS A O 1
ATOM 6450 N N . GLN A 1 846 ? 86.361 24.650 102.036 1.00 62.98 1181 GLN A N 1
ATOM 6451 C CA . GLN A 1 846 ? 85.997 23.883 103.219 1.00 57.44 1181 GLN A CA 1
ATOM 6452 C C . GLN A 1 846 ? 86.614 24.666 104.375 1.00 57.89 1181 GLN A C 1
ATOM 6453 O O . GLN A 1 846 ? 87.835 24.743 104.507 1.00 56.53 1181 GLN A O 1
ATOM 6459 N N . ASP A 1 847 ? 85.759 25.272 105.184 1.00 63.45 1182 ASP A N 1
ATOM 6460 C CA . ASP A 1 847 ? 86.182 26.059 106.330 1.00 67.65 1182 ASP A CA 1
ATOM 6461 C C . ASP A 1 847 ? 86.461 25.163 107.514 1.00 76.28 1182 ASP A C 1
ATOM 6462 O O . ASP A 1 847 ? 87.488 25.276 108.188 1.00 73.65 1182 ASP A O 1
ATOM 6467 N N . GLY A 1 848 ? 85.512 24.263 107.738 1.00 84.15 1183 GLY A N 1
ATOM 6468 C CA . GLY A 1 848 ? 85.560 23.364 108.865 1.00 84.87 1183 GLY A CA 1
ATOM 6469 C C . GLY A 1 848 ? 84.626 24.093 109.809 1.00 87.65 1183 GLY A C 1
ATOM 6470 O O . GLY A 1 848 ? 84.800 24.069 111.027 1.00 93.06 1183 GLY A O 1
ATOM 6471 N N . SER A 1 849 ? 83.624 24.750 109.221 1.00 80.04 1184 SER A N 1
ATOM 6472 C CA . SER A 1 849 ? 82.663 25.544 109.977 1.00 78.07 1184 SER A CA 1
ATOM 6473 C C . SER A 1 849 ? 81.198 25.306 109.629 1.00 78.18 1184 SER A C 1
ATOM 6474 O O . SER A 1 849 ? 80.344 26.107 109.995 1.00 83.38 1184 SER A O 1
ATOM 6477 N N . ASN A 1 850 ? 80.916 24.223 108.917 1.00 76.34 1185 ASN A N 1
ATOM 6478 C CA . ASN A 1 850 ? 79.555 23.851 108.511 1.00 79.52 1185 ASN A CA 1
ATOM 6479 C C . ASN A 1 850 ? 78.572 24.943 108.044 1.00 77.96 1185 ASN A C 1
ATOM 6480 O O . ASN A 1 850 ? 77.354 24.747 108.106 1.00 72.50 1185 ASN A O 1
ATOM 6485 N N . LEU A 1 851 ? 79.077 26.085 107.583 1.00 72.59 1186 LEU A N 1
ATOM 6486 C CA . LEU A 1 851 ? 78.191 27.141 107.079 1.00 67.40 1186 LEU A CA 1
ATOM 6487 C C . LEU A 1 851 ? 77.806 26.784 105.636 1.00 58.67 1186 LEU A C 1
ATOM 6488 O O . LEU A 1 851 ? 78.408 25.884 105.051 1.00 57.13 1186 LEU A O 1
ATOM 6493 N N . THR A 1 852 ? 76.814 27.464 105.060 1.00 54.59 1187 THR A N 1
ATOM 6494 C CA . THR A 1 852 ? 76.425 27.164 103.674 1.00 50.53 1187 THR A CA 1
ATOM 6495 C C . THR A 1 852 ? 77.565 27.529 102.732 1.00 52.11 1187 THR A C 1
ATOM 6496 O O . THR A 1 852 ? 78.469 28.288 103.098 1.00 60.26 1187 THR A O 1
ATOM 6500 N N . ALA A 1 853 ? 77.518 26.998 101.515 1.00 53.21 1188 ALA A N 1
ATOM 6501 C CA . ALA A 1 853 ? 78.560 27.285 100.536 1.00 46.60 1188 ALA A CA 1
ATOM 6502 C C . ALA A 1 853 ? 78.693 28.794 100.317 1.00 41.51 1188 ALA A C 1
ATOM 6503 O O . ALA A 1 853 ? 79.801 29.322 100.269 1.00 43.29 1188 ALA A O 1
ATOM 6505 N N . SER A 1 854 ? 77.563 29.484 100.205 1.00 30.81 1189 SER A N 1
ATOM 6506 C CA . SER A 1 854 ? 77.571 30.923 99.988 1.00 46.30 1189 SER A CA 1
ATOM 6507 C C . SER A 1 854 ? 78.262 31.712 101.096 1.00 55.11 1189 SER A C 1
ATOM 6508 O O . SER A 1 854 ? 78.610 32.882 100.909 1.00 60.35 1189 SER A O 1
ATOM 6511 N N . GLN A 1 855 ? 78.465 31.080 102.247 1.00 54.83 1190 GLN A N 1
ATOM 6512 C CA . GLN A 1 855 ? 79.095 31.761 103.367 1.00 49.76 1190 GLN A CA 1
ATOM 6513 C C . GLN A 1 855 ? 80.532 31.308 103.565 1.00 54.25 1190 GLN A C 1
ATOM 6514 O O . GLN A 1 855 ? 81.179 31.690 104.545 1.00 52.96 1190 GLN A O 1
ATOM 6520 N N . ARG A 1 856 ? 81.026 30.494 102.634 1.00 45.11 1191 ARG A N 1
ATOM 6521 C CA . ARG A 1 856 ? 82.387 29.993 102.708 1.00 43.27 1191 ARG A CA 1
ATOM 6522 C C . ARG A 1 856 ? 83.214 30.433 101.506 1.00 48.48 1191 ARG A C 1
ATOM 6523 O O . ARG A 1 856 ? 84.024 29.667 100.973 1.00 49.08 1191 ARG A O 1
ATOM 6531 N N . ALA A 1 857 ? 83.017 31.686 101.101 1.00 49.62 1192 ALA A N 1
ATOM 6532 C CA . ALA A 1 857 ? 83.731 32.258 99.962 1.00 50.37 1192 ALA A CA 1
ATOM 6533 C C . ALA A 1 857 ? 85.060 32.887 100.392 1.00 45.30 1192 ALA A C 1
ATOM 6534 O O . ALA A 1 857 ? 85.114 33.631 101.370 1.00 38.98 1192 ALA A O 1
ATOM 6536 N N . TYR A 1 858 ? 86.124 32.585 99.652 1.00 47.53 1193 TYR A N 1
ATOM 6537 C CA . TYR A 1 858 ? 87.454 33.109 99.957 1.00 52.69 1193 TYR A CA 1
ATOM 6538 C C . TYR A 1 858 ? 88.234 33.579 98.731 1.00 53.19 1193 TYR A C 1
ATOM 6539 O O . TYR A 1 858 ? 87.969 33.150 97.606 1.00 46.19 1193 TYR A O 1
ATOM 6548 N N . ALA A 1 859 ? 89.206 34.457 98.962 1.00 51.40 1194 ALA A N 1
ATOM 6549 C CA . ALA A 1 859 ? 90.030 34.976 97.883 1.00 49.63 1194 ALA A CA 1
ATOM 6550 C C . ALA A 1 859 ? 91.030 33.899 97.500 1.00 45.86 1194 ALA A C 1
ATOM 6551 O O . ALA A 1 859 ? 91.438 33.096 98.330 1.00 46.35 1194 ALA A O 1
ATOM 6553 N N . PRO A 1 860 ? 91.424 33.856 96.227 1.00 46.88 1195 PRO A N 1
ATOM 6554 C CA . PRO A 1 860 ? 92.387 32.851 95.772 1.00 51.80 1195 PRO A CA 1
ATOM 6555 C C . PRO A 1 860 ? 93.660 32.825 96.621 1.00 60.50 1195 PRO A C 1
ATOM 6556 O O . PRO A 1 860 ? 94.142 31.758 97.000 1.00 67.56 1195 PRO A O 1
ATOM 6560 N N . GLU A 1 861 ? 94.199 34.006 96.909 1.00 66.19 1196 GLU A N 1
ATOM 6561 C CA . GLU A 1 861 ? 95.416 34.141 97.707 1.00 69.57 1196 GLU A CA 1
ATOM 6562 C C . GLU A 1 861 ? 95.179 33.580 99.104 1.00 66.69 1196 GLU A C 1
ATOM 6563 O O . GLU A 1 861 ? 96.014 32.876 99.673 1.00 69.71 1196 GLU A O 1
ATOM 6569 N N . GLN A 1 862 ? 94.018 33.921 99.638 1.00 58.02 1197 GLN A N 1
ATOM 6570 C CA . GLN A 1 862 ? 93.573 33.509 100.958 1.00 51.07 1197 GLN A CA 1
ATOM 6571 C C . GLN A 1 862 ? 93.538 31.979 101.083 1.00 55.72 1197 GLN A C 1
ATOM 6572 O O . GLN A 1 862 ? 93.758 31.432 102.157 1.00 57.79 1197 GLN A O 1
ATOM 6578 N N . LEU A 1 863 ? 93.272 31.293 99.975 1.00 59.51 1198 LEU A N 1
ATOM 6579 C CA . LEU A 1 863 ? 93.219 29.833 99.960 1.00 59.13 1198 LEU A CA 1
ATOM 6580 C C . LEU A 1 863 ? 94.605 29.211 99.869 1.00 65.96 1198 LEU A C 1
ATOM 6581 O O . LEU A 1 863 ? 94.977 28.358 100.676 1.00 55.53 1198 LEU A O 1
ATOM 6586 N N . GLN A 1 864 ? 95.350 29.635 98.855 1.00 70.18 1199 GLN A N 1
ATOM 6587 C CA . GLN A 1 864 ? 96.688 29.128 98.603 1.00 78.38 1199 GLN A CA 1
ATOM 6588 C C . GLN A 1 864 ? 97.631 29.389 99.773 1.00 79.22 1199 GLN A C 1
ATOM 6589 O O . GLN A 1 864 ? 98.560 28.618 100.019 1.00 77.15 1199 GLN A O 1
ATOM 6595 N N . LYS A 1 865 ? 97.370 30.470 100.499 1.00 80.71 1200 LYS A N 1
ATOM 6596 C CA . LYS A 1 865 ? 98.190 30.879 101.635 1.00 80.53 1200 LYS A CA 1
ATOM 6597 C C . LYS A 1 865 ? 97.795 30.219 102.958 1.00 80.14 1200 LYS A C 1
ATOM 6598 O O . LYS A 1 865 ? 98.651 29.823 103.749 1.00 80.78 1200 LYS A O 1
ATOM 6604 N N . GLN A 1 866 ? 96.496 30.089 103.183 1.00 79.42 1201 GLN A N 1
ATOM 6605 C CA . GLN A 1 866 ? 95.968 29.505 104.409 1.00 75.92 1201 GLN A CA 1
ATOM 6606 C C . GLN A 1 866 ? 95.847 27.967 104.345 1.00 79.54 1201 GLN A C 1
ATOM 6607 O O . GLN A 1 866 ? 95.549 27.398 103.293 1.00 78.96 1201 GLN A O 1
ATOM 6613 N N . ASP A 1 867 ? 96.082 27.300 105.476 1.00 79.92 1202 ASP A N 1
ATOM 6614 C CA . ASP A 1 867 ? 96.035 25.836 105.529 1.00 78.98 1202 ASP A CA 1
ATOM 6615 C C . ASP A 1 867 ? 94.699 25.200 105.903 1.00 75.76 1202 ASP A C 1
ATOM 6616 O O . ASP A 1 867 ? 94.375 24.115 105.415 1.00 75.13 1202 ASP A O 1
ATOM 6621 N N . ASN A 1 868 ? 93.928 25.849 106.768 1.00 64.45 1203 ASN A N 1
ATOM 6622 C CA . ASN A 1 868 ? 92.634 25.295 107.158 1.00 71.11 1203 ASN A CA 1
ATOM 6623 C C . ASN A 1 868 ? 91.630 25.408 106.014 1.00 75.47 1203 ASN A C 1
ATOM 6624 O O . ASN A 1 868 ? 90.541 24.831 106.068 1.00 80.66 1203 ASN A O 1
ATOM 6629 N N . LEU A 1 869 ? 92.006 26.162 104.985 1.00 72.87 1204 LEU A N 1
ATOM 6630 C CA . LEU A 1 869 ? 91.155 26.365 103.821 1.00 63.36 1204 LEU A CA 1
ATOM 6631 C C . LEU A 1 869 ? 91.501 25.384 102.719 1.00 59.92 1204 LEU A C 1
ATOM 6632 O O . LEU A 1 869 ? 92.674 25.180 102.403 1.00 55.90 1204 LEU A O 1
ATOM 6637 N N . THR A 1 870 ? 90.472 24.794 102.124 1.00 58.48 1205 THR A N 1
ATOM 6638 C CA . THR A 1 870 ? 90.664 23.847 101.040 1.00 56.17 1205 THR A CA 1
ATOM 6639 C C . THR A 1 870 ? 89.448 23.875 100.114 1.00 51.52 1205 THR A C 1
ATOM 6640 O O . THR A 1 870 ? 88.335 24.155 100.556 1.00 49.39 1205 THR A O 1
ATOM 6644 N N . ILE A 1 871 ? 89.663 23.603 98.828 1.00 52.41 1206 ILE A N 1
ATOM 6645 C CA . ILE A 1 871 ? 88.575 23.609 97.854 1.00 47.66 1206 ILE A CA 1
ATOM 6646 C C . ILE A 1 871 ? 87.486 22.582 98.169 1.00 50.32 1206 ILE A C 1
ATOM 6647 O O . ILE A 1 871 ? 87.755 21.386 98.313 1.00 48.24 1206 ILE A O 1
ATOM 6652 N N . ASP A 1 872 ? 86.253 23.073 98.254 1.00 41.86 1207 ASP A N 1
ATOM 6653 C CA . ASP A 1 872 ? 85.080 22.260 98.536 1.00 42.05 1207 ASP A CA 1
ATOM 6654 C C . ASP A 1 872 ? 84.667 21.510 97.265 1.00 46.35 1207 ASP A C 1
ATOM 6655 O O . ASP A 1 872 ? 83.723 21.908 96.574 1.00 45.37 1207 ASP A O 1
ATOM 6660 N N . THR A 1 873 ? 85.389 20.430 96.965 1.00 38.71 1208 THR A N 1
ATOM 6661 C CA . THR A 1 873 ? 85.124 19.607 95.781 1.00 44.41 1208 THR A CA 1
ATOM 6662 C C . THR A 1 873 ? 83.642 19.301 95.562 1.00 46.27 1208 THR A C 1
ATOM 6663 O O . THR A 1 873 ? 83.161 19.289 94.431 1.00 45.97 1208 THR A O 1
ATOM 6667 N N . GLN A 1 874 ? 82.924 19.033 96.644 1.00 46.63 1209 GLN A N 1
ATOM 6668 C CA . GLN A 1 874 ? 81.508 18.708 96.542 1.00 45.80 1209 GLN A CA 1
ATOM 6669 C C . GLN A 1 874 ? 80.750 19.862 95.914 1.00 41.03 1209 GLN A C 1
ATOM 6670 O O . GLN A 1 874 ? 79.916 19.656 95.034 1.00 40.01 1209 GLN A O 1
ATOM 6676 N N . TYR A 1 875 ? 81.042 21.078 96.370 1.00 43.86 1210 TYR A N 1
ATOM 6677 C CA . TYR A 1 875 ? 80.377 22.260 95.843 1.00 41.52 1210 TYR A CA 1
ATOM 6678 C C . TYR A 1 875 ? 80.603 22.389 94.344 1.00 37.58 1210 TYR A C 1
ATOM 6679 O O . TYR A 1 875 ? 79.656 22.566 93.581 1.00 46.55 1210 TYR A O 1
ATOM 6688 N N . TYR A 1 876 ? 81.856 22.295 93.921 1.00 32.97 1211 TYR A N 1
ATOM 6689 C CA . TYR A 1 876 ? 82.166 22.421 92.505 1.00 40.29 1211 TYR A CA 1
ATOM 6690 C C . TYR A 1 876 ? 81.556 21.356 91.602 1.00 41.64 1211 TYR A C 1
ATOM 6691 O O . TYR A 1 876 ? 81.173 21.654 90.471 1.00 42.12 1211 TYR A O 1
ATOM 6700 N N . LEU A 1 877 ? 81.453 20.123 92.087 1.00 38.02 1212 LEU A N 1
ATOM 6701 C CA . LEU A 1 877 ? 80.872 19.060 91.272 1.00 39.01 1212 LEU A CA 1
ATOM 6702 C C . LEU A 1 877 ? 79.343 19.165 91.164 1.00 32.32 1212 LEU A C 1
ATOM 6703 O O . LEU A 1 877 ? 78.777 18.943 90.102 1.00 45.25 1212 LEU A O 1
ATOM 6708 N N . ALA A 1 878 ? 78.683 19.550 92.246 1.00 36.67 1213 ALA A N 1
ATOM 6709 C CA . ALA A 1 878 ? 77.226 19.644 92.246 1.00 38.90 1213 ALA A CA 1
ATOM 6710 C C . ALA A 1 878 ? 76.615 21.016 91.992 1.00 36.29 1213 ALA A C 1
ATOM 6711 O O . ALA A 1 878 ? 75.479 21.108 91.528 1.00 36.96 1213 ALA A O 1
ATOM 6713 N N . GLN A 1 879 ? 77.340 22.081 92.312 1.00 40.63 1214 GLN A N 1
ATOM 6714 C CA . GLN A 1 879 ? 76.797 23.426 92.125 1.00 39.71 1214 GLN A CA 1
ATOM 6715 C C . GLN A 1 879 ? 77.408 24.202 90.962 1.00 42.29 1214 GLN A C 1
ATOM 6716 O O . GLN A 1 879 ? 76.966 25.307 90.655 1.00 40.07 1214 GLN A O 1
ATOM 6722 N N . GLN A 1 880 ? 78.418 23.630 90.315 1.00 40.02 1215 GLN A N 1
ATOM 6723 C CA . GLN A 1 880 ? 79.047 24.297 89.184 1.00 38.57 1215 GLN A CA 1
ATOM 6724 C C . GLN A 1 880 ? 78.982 23.453 87.912 1.00 38.77 1215 GLN A C 1
ATOM 6725 O O . GLN A 1 880 ? 78.306 23.823 86.951 1.00 43.29 1215 GLN A O 1
ATOM 6731 N N . ILE A 1 881 ? 79.668 22.316 87.908 1.00 35.16 1216 ILE A N 1
ATOM 6732 C CA . ILE A 1 881 ? 79.694 21.452 86.729 1.00 32.88 1216 ILE A CA 1
ATOM 6733 C C . ILE A 1 881 ? 78.354 20.817 86.401 1.00 38.17 1216 ILE A C 1
ATOM 6734 O O . ILE A 1 881 ? 77.857 20.930 85.279 1.00 42.60 1216 ILE A O 1
ATOM 6739 N N . HIS A 1 882 ? 77.748 20.163 87.377 1.00 41.86 1217 HIS A N 1
ATOM 6740 C CA . HIS A 1 882 ? 76.478 19.507 87.114 1.00 37.29 1217 HIS A CA 1
ATOM 6741 C C . HIS A 1 882 ? 75.378 20.400 86.524 1.00 31.21 1217 HIS A C 1
ATOM 6742 O O . HIS A 1 882 ? 74.750 20.041 85.526 1.00 32.30 1217 HIS A O 1
ATOM 6749 N N . PRO A 1 883 ? 75.129 21.577 87.126 1.00 36.78 1218 PRO A N 1
ATOM 6750 C CA . PRO A 1 883 ? 74.089 22.499 86.636 1.00 24.22 1218 PRO A CA 1
ATOM 6751 C C . PRO A 1 883 ? 74.325 22.968 85.195 1.00 36.78 1218 PRO A C 1
ATOM 6752 O O . PRO A 1 883 ? 73.383 23.146 84.417 1.00 33.98 1218 PRO A O 1
ATOM 6756 N N . VAL A 1 884 ? 75.592 23.179 84.849 1.00 35.70 1219 VAL A N 1
ATOM 6757 C CA . VAL A 1 884 ? 75.937 23.650 83.517 1.00 37.98 1219 VAL A CA 1
ATOM 6758 C C . VAL A 1 884 ? 75.729 22.565 82.475 1.00 33.52 1219 VAL A C 1
ATOM 6759 O O . VAL A 1 884 ? 75.080 22.796 81.453 1.00 38.48 1219 VAL A O 1
ATOM 6763 N N . VAL A 1 885 ? 76.287 21.383 82.723 1.00 30.87 1220 VAL A N 1
ATOM 6764 C CA . VAL A 1 885 ? 76.133 20.285 81.784 1.00 29.42 1220 VAL A CA 1
ATOM 6765 C C . VAL A 1 885 ? 74.668 19.849 81.667 1.00 30.75 1220 VAL A C 1
ATOM 6766 O O . VAL A 1 885 ? 74.193 19.538 80.584 1.00 37.68 1220 VAL A O 1
ATOM 6770 N N . ALA A 1 886 ? 73.944 19.841 82.778 1.00 31.24 1221 ALA A N 1
ATOM 6771 C CA . ALA A 1 886 ? 72.552 19.411 82.734 1.00 39.82 1221 ALA A CA 1
ATOM 6772 C C . ALA A 1 886 ? 71.706 20.322 81.851 1.00 35.44 1221 ALA A C 1
ATOM 6773 O O . ALA A 1 886 ? 70.878 19.850 81.076 1.00 33.54 1221 ALA A O 1
ATOM 6775 N N . ARG A 1 887 ? 71.904 21.628 81.956 1.00 35.14 1222 ARG A N 1
ATOM 6776 C CA . ARG A 1 887 ? 71.120 22.534 81.127 1.00 33.27 1222 ARG A CA 1
ATOM 6777 C C . ARG A 1 887 ? 71.477 22.348 79.649 1.00 32.26 1222 ARG A C 1
ATOM 6778 O O . ARG A 1 887 ? 70.609 22.445 78.781 1.00 24.07 1222 ARG A O 1
ATOM 6786 N N . ILE A 1 888 ? 72.749 22.073 79.366 1.00 27.10 1223 ILE A N 1
ATOM 6787 C CA . ILE A 1 888 ? 73.187 21.877 77.988 1.00 32.07 1223 ILE A CA 1
ATOM 6788 C C . ILE A 1 888 ? 72.653 20.573 77.400 1.00 41.72 1223 ILE A C 1
ATOM 6789 O O . ILE A 1 888 ? 72.230 20.539 76.246 1.00 41.99 1223 ILE A O 1
ATOM 6794 N N . CYS A 1 889 ? 72.659 19.504 78.192 1.00 45.93 1224 CYS A N 1
ATOM 6795 C CA . CYS A 1 889 ? 72.180 18.207 77.714 1.00 38.95 1224 CYS A CA 1
ATOM 6796 C C . CYS A 1 889 ? 70.662 18.016 77.809 1.00 40.90 1224 CYS A C 1
ATOM 6797 O O . CYS A 1 889 ? 70.117 17.031 77.312 1.00 40.60 1224 CYS A O 1
ATOM 6800 N N . GLU A 1 890 ? 69.982 18.978 78.415 1.00 39.82 1225 GLU A N 1
ATOM 6801 C CA . GLU A 1 890 ? 68.532 18.920 78.581 1.00 42.38 1225 GLU A CA 1
ATOM 6802 C C . GLU A 1 890 ? 67.759 18.367 77.367 1.00 46.19 1225 GLU A C 1
ATOM 6803 O O . GLU A 1 890 ? 66.841 17.567 77.526 1.00 49.95 1225 GLU A O 1
ATOM 6809 N N . PRO A 1 891 ? 68.117 18.781 76.141 1.00 56.68 1226 PRO A N 1
ATOM 6810 C CA . PRO A 1 891 ? 67.383 18.261 74.978 1.00 50.76 1226 PRO A CA 1
ATOM 6811 C C . PRO A 1 891 ? 68.020 17.040 74.322 1.00 46.88 1226 PRO A C 1
ATOM 6812 O O . PRO A 1 891 ? 67.443 16.463 73.409 1.00 59.05 1226 PRO A O 1
ATOM 6816 N N . ILE A 1 892 ? 69.215 16.659 74.757 1.00 43.76 1227 ILE A N 1
ATOM 6817 C CA . ILE A 1 892 ? 69.879 15.508 74.154 1.00 45.75 1227 ILE A CA 1
ATOM 6818 C C . ILE A 1 892 ? 69.362 14.182 74.715 1.00 56.11 1227 ILE A C 1
ATOM 6819 O O . ILE A 1 892 ? 69.421 13.934 75.923 1.00 56.59 1227 ILE A O 1
ATOM 6824 N N . ASP A 1 893 ? 68.836 13.339 73.832 1.00 61.66 1228 ASP A N 1
ATOM 6825 C CA . ASP A 1 893 ? 68.328 12.036 74.235 1.00 63.18 1228 ASP A CA 1
ATOM 6826 C C . ASP A 1 893 ? 69.510 11.139 74.557 1.00 60.51 1228 ASP A C 1
ATOM 6827 O O . ASP A 1 893 ? 70.445 11.015 73.761 1.00 58.14 1228 ASP A O 1
ATOM 6832 N N . GLY A 1 894 ? 69.470 10.516 75.727 1.00 54.98 1229 GLY A N 1
ATOM 6833 C CA . GLY A 1 894 ? 70.563 9.650 76.120 1.00 56.58 1229 GLY A CA 1
ATOM 6834 C C . GLY A 1 894 ? 71.244 10.169 77.369 1.00 61.48 1229 GLY A C 1
ATOM 6835 O O . GLY A 1 894 ? 71.733 9.375 78.174 1.00 61.02 1229 GLY A O 1
ATOM 6836 N N . ILE A 1 895 ? 71.295 11.496 77.522 1.00 54.74 1230 ILE A N 1
ATOM 6837 C CA . ILE A 1 895 ? 71.903 12.108 78.699 1.00 40.85 1230 ILE A CA 1
ATOM 6838 C C . ILE A 1 895 ? 70.745 12.530 79.585 1.00 42.91 1230 ILE A C 1
ATOM 6839 O O . ILE A 1 895 ? 69.636 12.723 79.107 1.00 53.49 1230 ILE A O 1
ATOM 6844 N N . ASP A 1 896 ? 71.002 12.682 80.873 1.00 44.55 1231 ASP A N 1
ATOM 6845 C CA . ASP A 1 896 ? 69.957 13.067 81.803 1.00 38.00 1231 ASP A CA 1
ATOM 6846 C C . ASP A 1 896 ? 70.628 13.623 83.058 1.00 35.39 1231 ASP A C 1
ATOM 6847 O O . ASP A 1 896 ? 71.814 13.370 83.288 1.00 37.99 1231 ASP A O 1
ATOM 6852 N N . ALA A 1 897 ? 69.881 14.382 83.858 1.00 26.83 1232 ALA A N 1
ATOM 6853 C CA . ALA A 1 897 ? 70.419 14.980 85.082 1.00 29.26 1232 ALA A CA 1
ATOM 6854 C C . ALA A 1 897 ? 70.910 13.958 86.109 1.00 44.21 1232 ALA A C 1
ATOM 6855 O O . ALA A 1 897 ? 71.997 14.115 86.684 1.00 38.85 1232 ALA A O 1
ATOM 6857 N N . VAL A 1 898 ? 70.098 12.931 86.365 1.00 43.40 1233 VAL A N 1
ATOM 6858 C CA . VAL A 1 898 ? 70.480 11.894 87.315 1.00 36.17 1233 VAL A CA 1
ATOM 6859 C C . VAL A 1 898 ? 71.780 11.255 86.840 1.00 33.96 1233 VAL A C 1
ATOM 6860 O O . VAL A 1 898 ? 72.727 11.092 87.609 1.00 33.32 1233 VAL A O 1
ATOM 6864 N N . LEU A 1 899 ? 71.820 10.908 85.559 1.00 30.30 1234 LEU A N 1
ATOM 6865 C CA . LEU A 1 899 ? 72.993 10.283 84.971 1.00 36.30 1234 LEU A CA 1
ATOM 6866 C C . LEU A 1 899 ? 74.254 11.143 85.141 1.00 44.43 1234 LEU A C 1
ATOM 6867 O O . LEU A 1 899 ? 75.301 10.650 85.592 1.00 47.31 1234 LEU A O 1
ATOM 6872 N N . ILE A 1 900 ? 74.149 12.424 84.786 1.00 38.42 1235 ILE A N 1
ATOM 6873 C CA . ILE A 1 900 ? 75.269 13.351 84.899 1.00 40.95 1235 ILE A CA 1
ATOM 6874 C C . ILE A 1 900 ? 75.792 13.379 86.333 1.00 44.10 1235 ILE A C 1
ATOM 6875 O O . ILE A 1 900 ? 76.984 13.553 86.560 1.00 37.22 1235 ILE A O 1
ATOM 6880 N N . ALA A 1 901 ? 74.896 13.218 87.302 1.00 42.60 1236 ALA A N 1
ATOM 6881 C CA . ALA A 1 901 ? 75.304 13.194 88.702 1.00 41.70 1236 ALA A CA 1
ATOM 6882 C C . ALA A 1 901 ? 76.144 11.943 89.012 1.00 45.80 1236 ALA A C 1
ATOM 6883 O O . ALA A 1 901 ? 77.125 12.023 89.759 1.00 47.18 1236 ALA A O 1
ATOM 6885 N N . THR A 1 902 ? 75.776 10.794 88.442 1.00 35.67 1237 THR A N 1
ATOM 6886 C CA . THR A 1 902 ? 76.532 9.569 88.706 1.00 38.83 1237 THR A CA 1
ATOM 6887 C C . THR A 1 902 ? 77.915 9.608 88.056 1.00 38.74 1237 THR A C 1
ATOM 6888 O O . THR A 1 902 ? 78.864 9.050 88.595 1.00 45.60 1237 THR A O 1
ATOM 6892 N N . TRP A 1 903 ? 78.038 10.255 86.899 1.00 39.60 1238 TRP A N 1
ATOM 6893 C CA . TRP A 1 903 ? 79.349 10.361 86.258 1.00 41.73 1238 TRP A CA 1
ATOM 6894 C C . TRP A 1 903 ? 80.267 11.145 87.199 1.00 45.88 1238 TRP A C 1
ATOM 6895 O O . TRP A 1 903 ? 81.421 10.773 87.425 1.00 44.79 1238 TRP A O 1
ATOM 6906 N N . LEU A 1 904 ? 79.741 12.235 87.752 1.00 45.48 1239 LEU A N 1
ATOM 6907 C CA . LEU A 1 904 ? 80.504 13.081 88.660 1.00 44.56 1239 LEU A CA 1
ATOM 6908 C C . LEU A 1 904 ? 80.687 12.462 90.046 1.00 51.39 1239 LEU A C 1
ATOM 6909 O O . LEU A 1 904 ? 81.299 13.067 90.929 1.00 45.08 1239 LEU A O 1
ATOM 6914 N N . GLY A 1 905 ? 80.154 11.260 90.238 1.00 47.87 1240 GLY A N 1
ATOM 6915 C CA . GLY A 1 905 ? 80.301 10.600 91.522 1.00 43.55 1240 GLY A CA 1
ATOM 6916 C C . GLY A 1 905 ? 79.503 11.237 92.641 1.00 46.79 1240 GLY A C 1
ATOM 6917 O O . GLY A 1 905 ? 79.908 11.215 93.805 1.00 52.61 1240 GLY A O 1
ATOM 6918 N N . LEU A 1 906 ? 78.364 11.815 92.287 1.00 47.66 1241 LEU A N 1
ATOM 6919 C CA . LEU A 1 906 ? 77.500 12.448 93.270 1.00 45.37 1241 LEU A CA 1
ATOM 6920 C C . LEU A 1 906 ? 76.296 11.550 93.512 1.00 48.89 1241 LEU A C 1
ATOM 6921 O O . LEU A 1 906 ? 75.900 10.770 92.637 1.00 45.48 1241 LEU A O 1
ATOM 6926 N N . ASP A 1 907 ? 75.722 11.653 94.703 1.00 45.90 1242 ASP A N 1
ATOM 6927 C CA . ASP A 1 907 ? 74.540 10.873 95.031 1.00 55.00 1242 ASP A CA 1
ATOM 6928 C C . ASP A 1 907 ? 73.376 11.571 94.332 1.00 55.98 1242 ASP A C 1
ATOM 6929 O O . ASP A 1 907 ? 72.946 12.647 94.752 1.00 49.70 1242 ASP A O 1
ATOM 6934 N N . PRO A 1 908 ? 72.854 10.963 93.254 1.00 56.01 1243 PRO A N 1
ATOM 6935 C CA . PRO A 1 908 ? 71.746 11.463 92.437 1.00 58.53 1243 PRO A CA 1
ATOM 6936 C C . PRO A 1 908 ? 70.618 12.159 93.183 1.00 65.92 1243 PRO A C 1
ATOM 6937 O O . PRO A 1 908 ? 69.971 13.049 92.635 1.00 74.67 1243 PRO A O 1
ATOM 6941 N N . THR A 1 909 ? 70.368 11.756 94.422 1.00 69.49 1244 THR A N 1
ATOM 6942 C CA . THR A 1 909 ? 69.312 12.393 95.194 1.00 75.98 1244 THR A CA 1
ATOM 6943 C C . THR A 1 909 ? 69.831 13.719 95.748 1.00 78.10 1244 THR A C 1
ATOM 6944 O O . THR A 1 909 ? 69.368 14.777 95.270 1.00 80.30 1244 THR A O 1
#

Sequence (865 aa):
EQVFHFYWLDAYEDQYNQPGVVFLFGKVWIESAETHVSCCVMVKNIERTLYFLPREMKIDLNTGKETGTPISMKDVYEEFDEKIATKYKIMKFKSKPVEKNYAFEIPDVPEKSEYLEVKYSAEMPQLPQDLKGETFSHVFGTNTSSLELFLMNRKIKGPCWLEVKSPQLLNQPVSWCKAEAMALKPDLVNVIKDVSPPPLVVMAFSMKTMQNAKNHQNEIIAMAALVHHSFALDKAAPKPPFQSHFCVVSKPKDCIFPYAFKEVIEKKNVKVEVAATERTLLGFFLAKVHKIDPDIIVGHNIYGFELEVLLQRINVCKAPHWSKIGRLKRSNMPKLGFGERNATCGRMICDVEISAKELIRCKSYHLSELVQQILKTERVVIPMENIQNMYSESSQLLYLLEHTWKDAKFILQIMCELNVLPLALQITNIAGNIMSRTLMGGRSERNEFLLLHAFYENNYIVPDKQIRKKAAYAGGLVLDPKVGFYDKFILLLDFNSLYPSIIQEFNICFTTVQRVEQIPELPDPSLEMGILPREIRKLVERRKQVKQLMKQQDLNPDLILQYDIRQKALKLTANSMYGCLGFSYSRFYAKPLAALVTYKGREILMHTKEMVQKMNLEVIYGDTDSIMINTNSTNLEEVFKLGNKVKSEVNKLYKLLEIDIDGVFKSLLLLKKKKYAALVVEPTSDGNYVTKQELKGLDIVRRDWCDLAKDTGNFVIGQILSDQSRDTIVENIQKRLIEIGENVLNGSVPVSQFEINKALTKDPQDYPDKKSLPHVHVALWINSQGGRKVKAGDTVSYVICQDGSNLTASQRAYAPEQLQKQDNLTIDTQYYLAQQIHPVVARICEPIDGIDAVLIATWLGLDPT

Radius of gyration: 31.5 Å; Cα contacts (8 Å, |Δi|>4): 1667; chains: 1; bounding box: 85×91×67 Å

Solvent-accessible surface area: 41155 Å² total; per-residue (Å²): 182,122,68,47,82,0,16,1,3,0,1,23,41,40,102,204,100,68,38,3,11,0,6,1,0,0,4,8,125,59,141,115,59,141,61,44,28,3,0,1,0,14,0,68,77,5,46,33,14,0,33,0,6,27,40,153,68,56,32,51,102,148,84,48,138,107,70,53,74,89,32,55,32,144,45,0,87,54,5,0,51,94,96,11,5,89,141,49,135,8,141,147,52,112,41,106,72,29,100,33,30,9,18,21,85,62,106,136,21,62,142,128,21,84,0,4,19,0,61,2,34,13,139,28,59,102,2,55,70,112,15,104,0,40,2,0,28,24,0,3,10,2,40,22,30,6,26,12,7,1,0,5,73,56,128,0,74,0,6,25,19,0,46,0,73,45,30,62,169,42,154,132,73,39,3,40,15,155,30,45,8,28,0,84,96,28,69,28,0,56,39,30,189,128,71,91,60,10,44,3,16,2,0,0,5,7,16,23,14,6,61,16,92,183,55,162,48,24,2,0,1,0,0,0,0,1,2,13,86,56,3,9,17,93,135,89,23,30,196,90,20,31,107,44,49,13,5,0,0,0,50,9,126,121,41,104,22,11,174,46,3,115,113,31,6,112,168,116,122,62,148,16,86,25,4,55,68,15,120,67,0,0,14,52,3,1,50,62,0,60,160,26,17,0,1,0,6,0,0,11,16,0,24,25,27,17,4,50,13,1,10,80,17,2,83,74,20,149,14,70,106,23,4,31,5,1,1,16,84,67,96,126,47,42,174,129,44,161,4,5,20,18,1,2,0,1,3,1,3,0,1,0,17,41,9,0,89,47,28,36,166,8,75,8,22,60,16,38,39,0,0,96,81,20,39,170,69,139,45,79,93,22,59,56,103,68,2,64,96,15,5,85,92,16,68,59,0,17,102,0,7,110,15,0,52,57,7,0,53,18,1,3,59,0,2,18,50,2,30,5,1,14,11,6,23,60,12,0,60,33,4,0,1,9,0,3,92,5,6,50,27,51,54,38,60,10,12,28,24,15,2,0,12,6,0,65,107,48,57,38,7,18,21,16,102,133,218,278,145,191,82,64,57,55,34,39,49,30,20,119,17,101,73,15,49,30,101,74,14,0,0,12,0,40,5,66,23,11,30,3,11,0,0,17,9,40,17,0,0,5,37,15,6,161,50,176,178,152,50,19,142,77,20,108,136,104,94,146,66,3,9,0,0,95,19,0,110,104,2,12,61,107,28,106,121,4,89,119,78,41,174,96,163,149,67,74,108,79,52,60,71,41,40,40,9,73,10,108,5,14,97,82,23,4,52,22,1,32,29,12,3,22,82,52,181,19,27,7,72,2,63,29,0,0,9,2,0,1,94,15,2,48,44,4,0,89,89,1,56,81,37,0,83,172,52,139,34,61,17,1,5,0,36,36,25,10,0,2,0,24,22,98,17,113,68,15,118,95,1,62,150,48,0,76,104,0,41,59,50,0,32,146,96,44,157,88,2,91,0,46,37,92,15,3,3,64,7,0,0,0,15,127,94,110,66,20,0,0,32,24,12,66,85,83,72,135,44,82,69,88,47,128,57,57,42,102,31,4,20,20,38,110,74,34,45,0,41,8,0,25,85,6,0,58,73,0,0,36,28,0,5,29,127,68,66,93,110,59,3,29,102,43,0,60,136,81,0,67,47,12,3,97,44,4,109,100,64,72,19,80,69,64,47,9,43,4,14,66,40,2,116,76,47,1,112,83,33,118,98,50,125,45,57,15,22,0,59,2,0,39,62,50,8,98,100,21,11,117,120,24,72,50,36,27,10,3,32,6,0,4,0,76,26,83,45,147,86,84,24,46,58,25,3,41,2,37,89,22,16,141,101,62,146,94,8,71,26,6,44,103,38,0,4,22,96,6,0,36,26,0,0,21,107,6,2,132,36,18,137,55,13,69,49,84,54,1,7,65,16,2,64,21,113,59,159

Secondary structure (DSSP, 8-state):
--EEEEEEEEEEE-TTTSTT-EEEEEEEEEGGGTEEEEEEEEE--PPEEEEEEEPSEEE-TTT--EEEEE--HHHHHHHIIIIIHHHHT----EEEEEEEE--SS-SS--SEEEEEEEEE-TTS-PPPTT---SSEEEEE-TT--HHHHHHHHHT--SSEEEEEES-B--SS--BSSSEEEEESSGGGEEEE-SSPPPPEEEEEEEEEEEE-SSS--EEEEEEEEEEEEEE-SSSPPPSSS-SEEEEEE---SS--PPTTHHHHHHHHT--EEE-SSHHHHHHHHHHHHHHH--SEEEESSIIIIIHHHHHHHHHHTT-S-GGGGSSB--SSPP---HHHHHHTTTSEEEEHHHHHHHH---S--SHHHHIIIII--------HHHHHHHHTSHHHHHHHHHHHHHHHHHHHHHHHHTTHHHHHHHHHHHHTS-HHHHTT--SHHHHHHHHHHHHHHTTB--PPP-------S----BPPP--EEE-S-EEEEEETTHHHHHHHHTT--TTT------PPPPPPTTS---HHHHHHHHHHHHHHHHHHHHHSSS--HHHHHHHHHHHHHHHHHHHHHHHHHT-TT-TT--HHHHHHHHHHHHHHHHHHHHHHHHTT-EEEE-BSSEEEEE-----HHHHHHHHHHHHHHHHTT-SS--EEEEEEEEEEEEEETTEEEEEEEEE-STT-EEEEEEEES-GGG-SSS-HHHHHHHHHHHHHHTSSS-HHHHHHHHHHHHHHHHHHHHHT-S-GGGG-EEEE-SS-GGG-SSGGG-HHHHHHHHHHHHSSS---TT-EEEEEEEE-SS---GGG-EE-HHHHHH-SS-EE-HHHHIIIIIHHHHHHHHTTSTT--HHHHHHHTT----

Foldseek 3Di:
DDKFKWWFAFKDDDCPPAAQKMKTKGWGQDVVVRAIWIEIEIEGRLKQKKWFAWDQFFADVVVGGGDPHGDDVVRVVVCCVPPVCVVQVPPDKDKDKDKFAAQAQDPPDHRIGIIIIMIGGSPGDQDDQCDADRTTRGMARSDDGSVLSLLQVQVFQHTAMKMAPPWDDDPDDFWLIPYYTYHHHSVRIHGDHPDDDFFFKEKFKFWAWAQDDPDGATFTFKMKMFIAGGAHLVDAQDVVNGDDMAMEGEDAPPFDFAPCLVVVCVVVPHRYHYDHYSLRVLLVVLVVCSVSVGQEYEYACCLPPVQQSSLVVCVVSVHPQQLSCATGRDDDQDHDSVSRCVSNHRHAYAHLLQLCVLQHDFLFSDLQRLCCVQVVDGQDDDDSVNLVVQSNHSVSSVVVRVSRNVNSSSRSVSCSLLSPSSLLRVLSSQLSDRSSVSNNDDQQVSLQSNVSNLSVVVRHRAFDQDPVPDDPADAFDWDWFPAFKAQAKKFKKFWQLQLLQLCQQLLQDSSFWDDSVPATDRGDPVDDRDSSNVSLVVLSVVLVVLVVVLVDDDDDPSVNSNSVSSSVSSSVNSVVNLVLCCVVNHSRPPVSSSNNSRVVQNVLVVVLAVVCVVVVWDFRIDISGMTMTRPVDRDPVVVVVVQVVSQVVSCVPGDGMGMHGPFMFSMKRGQTGQWIKTWTWADDPPRDTDTHIDTTPAPLPHQQAFQLQNVLLVVLVVLSNDPDDLVVSLVVNLVVLLVSLVCLVVVVDDLRRQKGKDAAQFFLVPDDPRQLAQQSVQQVCVAVPGDDHHGHGGMGIWHFWDQVPPDDSSNRIYHSCRQVVDDSTDHPSVCCQPVHNLVRNQSSCVRRPPDHSLNSCVSSVHRSD

GO terms:
  GO:0005829 cytosol (C, IDA)
  GO:0003887 DNA-directed DNA polymerase activity (F, IDA)
  GO:0008270 zinc ion binding (F, IDA)
  GO:0005658 alpha DNA polymerase:primase complex (C, IDA)
  GO:0006269 DNA replication, synthesis of primer (P, IDA)
  GO:0005634 nucleus (C, EXP)
  GO:0034061 DNA polymerase activity (F, EXP)
  GO:0032479 regulation of type I interferon production (P, IMP)
  GO:0006260 DNA replication (P, IMP)
  GO:0005654 nucleoplasm (C, TAS)
  GO:0005515 protein binding (F, IPI)
  GO:0005654 nucleoplasm (C, IDA)
  GO:0006270 DNA replication initiation (P, IDA)
  GO:0000166 nucleotide binding (F, IDA)
  GO:0000785 chromatin (C, IDA)
  GO:0005634 nucleus (C, IDA)
  GO:0005635 nuclear envelope (C, IDA)
  GO:0005730 nucleolus (C, IDA)
  GO:0016363 nuclear matrix (C, IDA)
  GO:0003677 DNA binding (F, IDA)

B-factor: mean 51.09, std 21.45, range [10.48, 129.16]